Protein AF-A0A1W9UN48-F1 (afdb_monomer)

Structure (mmCIF, N/CA/C/O backbone):
data_AF-A0A1W9UN48-F1
#
_entry.id   AF-A0A1W9UN48-F1
#
loop_
_atom_site.group_PDB
_atom_site.id
_atom_site.type_symbol
_atom_site.label_atom_id
_atom_site.label_alt_id
_atom_site.label_comp_id
_atom_site.label_asym_id
_atom_site.label_entity_id
_atom_site.label_seq_id
_atom_site.pdbx_PDB_ins_code
_atom_site.Cartn_x
_atom_site.Cartn_y
_atom_site.Cartn_z
_atom_site.occupancy
_atom_site.B_iso_or_equiv
_atom_site.auth_seq_id
_atom_site.auth_comp_id
_atom_site.auth_asym_id
_atom_site.auth_atom_id
_atom_site.pdbx_PDB_model_num
ATOM 1 N N . MET A 1 1 ? -19.292 24.481 46.782 1.00 55.59 1 MET A N 1
ATOM 2 C CA . MET A 1 1 ? -19.177 23.481 45.696 1.00 55.59 1 MET A CA 1
ATOM 3 C C . MET A 1 1 ? -19.438 22.050 46.176 1.00 55.59 1 MET A C 1
ATOM 5 O O . MET A 1 1 ? -20.419 21.475 45.729 1.00 55.59 1 MET A O 1
ATOM 9 N N . LYS A 1 2 ? -18.649 21.511 47.128 1.00 63.53 2 LYS A N 1
ATOM 10 C CA . LYS A 1 2 ? -18.675 20.098 47.592 1.00 63.53 2 LYS A CA 1
ATOM 11 C C . LYS A 1 2 ? -20.059 19.483 47.867 1.00 63.53 2 LYS A C 1
ATOM 13 O O . LYS A 1 2 ? -20.313 18.365 47.454 1.00 63.53 2 LYS A O 1
ATOM 18 N N . LEU A 1 3 ? -20.950 20.197 48.557 1.00 74.19 3 LEU A N 1
ATOM 19 C CA . LEU A 1 3 ? -22.318 19.727 48.844 1.00 74.19 3 LEU A CA 1
ATOM 20 C C . LEU A 1 3 ? -23.375 20.402 47.965 1.00 74.19 3 LEU A C 1
ATOM 22 O O . LEU A 1 3 ? -24.547 20.052 48.035 1.00 74.19 3 LEU A O 1
ATOM 26 N N . THR A 1 4 ? -22.989 21.386 47.155 1.00 80.94 4 THR A N 1
ATOM 27 C CA . THR A 1 4 ? -23.926 22.191 46.365 1.00 80.94 4 THR A CA 1
ATOM 28 C C . THR A 1 4 ? -24.529 21.351 45.235 1.00 80.94 4 THR A C 1
ATOM 30 O O . THR A 1 4 ? -25.749 21.269 45.136 1.00 80.94 4 THR A O 1
ATOM 33 N N . LEU A 1 5 ? -23.686 20.647 44.466 1.00 78.38 5 LEU A N 1
ATOM 34 C CA . LEU A 1 5 ? -24.094 19.693 43.419 1.00 78.38 5 LEU A CA 1
ATOM 35 C C . LEU A 1 5 ? -24.968 18.559 43.983 1.00 78.38 5 LEU A C 1
ATOM 37 O O . LEU A 1 5 ? -26.047 18.258 43.466 1.00 78.38 5 LEU A O 1
ATOM 41 N N . THR A 1 6 ? -24.547 17.986 45.110 1.00 82.06 6 THR A N 1
ATOM 42 C CA . THR A 1 6 ? -25.282 16.921 45.802 1.00 82.06 6 THR A CA 1
ATOM 43 C C . THR A 1 6 ? -26.639 17.401 46.302 1.00 82.06 6 THR A C 1
ATOM 45 O O . THR A 1 6 ? -27.639 16.714 46.130 1.00 82.06 6 THR A O 1
ATOM 48 N N . ASN A 1 7 ? -26.713 18.594 46.901 1.00 85.81 7 ASN A N 1
ATOM 49 C CA . ASN A 1 7 ? -27.960 19.130 47.448 1.00 85.81 7 ASN A CA 1
ATOM 50 C C . ASN A 1 7 ? -29.008 19.390 46.360 1.00 85.81 7 ASN A C 1
ATOM 52 O O . ASN A 1 7 ? -30.193 19.181 46.617 1.00 85.81 7 ASN A O 1
ATOM 56 N N . ILE A 1 8 ? -28.594 19.791 45.153 1.00 87.44 8 ILE A N 1
ATOM 57 C CA . ILE A 1 8 ? -29.498 19.901 43.997 1.00 87.44 8 ILE A CA 1
ATOM 58 C C . ILE A 1 8 ? -30.079 18.523 43.662 1.00 87.44 8 ILE A C 1
ATOM 60 O O . ILE A 1 8 ? -31.295 18.380 43.545 1.00 87.44 8 ILE A O 1
ATOM 64 N N . SER A 1 9 ? -29.225 17.500 43.608 1.00 89.25 9 SER A N 1
ATOM 65 C CA . SER A 1 9 ? -29.622 16.115 43.319 1.00 89.25 9 SER A CA 1
ATOM 66 C C . SER A 1 9 ? -30.544 15.521 44.389 1.00 89.25 9 SER A C 1
ATOM 68 O O . SER A 1 9 ? -31.453 14.758 44.074 1.00 89.25 9 SER A O 1
ATOM 70 N N . LEU A 1 10 ? -30.371 15.920 45.653 1.00 89.25 10 LEU A N 1
ATOM 71 C CA . LEU A 1 10 ? -31.258 15.537 46.754 1.00 89.25 10 LEU A CA 1
ATOM 72 C C . LEU A 1 10 ? -32.613 16.259 46.706 1.00 89.25 10 LEU A C 1
ATOM 74 O O . LEU A 1 10 ? -33.624 15.667 47.083 1.00 89.25 10 LEU A O 1
ATOM 78 N N . LYS A 1 11 ? -32.642 17.528 46.275 1.00 91.12 11 LYS A N 1
ATOM 79 C CA . LYS A 1 11 ? -33.862 18.350 46.238 1.00 91.12 11 LYS A CA 1
ATOM 80 C C . LYS A 1 11 ? -34.728 18.056 45.011 1.00 91.12 11 LYS A C 1
ATOM 82 O O . LYS A 1 11 ? -35.948 17.999 45.137 1.00 91.12 11 LYS A O 1
ATOM 87 N N . TYR A 1 12 ? -34.112 17.838 43.847 1.00 92.62 12 TYR A N 1
ATOM 88 C CA . TYR A 1 12 ? -34.806 17.630 42.571 1.00 92.62 12 TYR A CA 1
ATOM 89 C C . TYR A 1 12 ? -34.348 16.350 41.843 1.00 92.62 12 TYR A C 1
ATOM 91 O O . TYR A 1 12 ? -33.940 16.412 40.682 1.00 92.62 12 TYR A O 1
ATOM 99 N N . PRO A 1 13 ? -34.439 15.161 42.469 1.00 91.56 13 PRO A N 1
ATOM 100 C CA . PRO A 1 13 ? -33.872 13.938 41.900 1.00 91.56 13 PRO A CA 1
ATOM 101 C C . PRO A 1 13 ? -34.529 13.524 40.573 1.00 91.56 13 PRO A C 1
ATOM 103 O O . PRO A 1 13 ? -33.843 13.053 39.673 1.00 91.56 13 PRO A O 1
ATOM 106 N N . LYS A 1 14 ? -35.844 13.742 40.406 1.00 92.25 14 LYS A N 1
ATOM 107 C CA . LYS A 1 14 ? -36.543 13.442 39.141 1.00 92.25 14 LYS A CA 1
ATOM 108 C C . LYS A 1 14 ? -36.053 14.333 38.000 1.00 92.25 14 LYS A C 1
ATOM 110 O O . LYS A 1 14 ? -35.807 13.833 36.911 1.00 92.25 14 LYS A O 1
ATOM 115 N N . LEU A 1 15 ? -35.886 15.630 38.271 1.00 93.50 15 LEU A N 1
ATOM 116 C CA . LEU A 1 15 ? -35.413 16.605 37.288 1.00 93.50 15 LEU A CA 1
ATOM 117 C C . LEU A 1 15 ? -34.010 16.239 36.791 1.00 93.50 15 LEU A C 1
ATOM 119 O O . LEU A 1 15 ? -33.778 16.258 35.591 1.00 93.50 15 LEU A O 1
ATOM 123 N N . ILE A 1 16 ? -33.106 15.859 37.701 1.00 92.69 16 ILE A N 1
ATOM 124 C CA . ILE A 1 16 ? -31.740 15.449 37.347 1.00 92.69 16 ILE A CA 1
ATOM 125 C C . ILE A 1 16 ? -31.746 14.229 36.427 1.00 92.69 16 ILE A C 1
ATOM 127 O O . ILE A 1 16 ? -31.072 14.246 35.405 1.00 92.69 16 ILE A O 1
ATOM 131 N N . ILE A 1 17 ? -32.536 13.198 36.740 1.00 91.88 17 ILE A N 1
ATOM 132 C CA . ILE A 1 17 ? -32.606 12.002 35.890 1.00 91.88 17 ILE A CA 1
ATOM 133 C C . ILE A 1 17 ? -33.178 12.332 34.509 1.00 91.88 17 ILE A C 1
ATOM 135 O O . ILE A 1 17 ? -32.620 11.887 33.512 1.00 91.88 17 ILE A O 1
ATOM 139 N N . VAL A 1 18 ? -34.245 13.136 34.430 1.00 94.25 18 VAL A N 1
ATOM 140 C CA . VAL A 1 18 ? -34.806 13.562 33.136 1.00 94.25 18 VAL A CA 1
ATOM 141 C C . VAL A 1 18 ? -33.803 14.399 32.340 1.00 94.25 18 VAL A C 1
ATOM 143 O O . VAL A 1 18 ? -33.639 14.162 31.148 1.00 94.25 18 VAL A O 1
ATOM 146 N N . ALA A 1 19 ? -33.100 15.333 32.983 1.00 94.62 19 ALA A N 1
ATOM 147 C CA . ALA A 1 19 ? -32.086 16.155 32.329 1.00 94.62 19 ALA A CA 1
ATOM 148 C C . ALA A 1 19 ? -30.928 15.306 31.785 1.00 94.62 19 ALA A C 1
ATOM 150 O O . ALA A 1 19 ? -30.523 15.488 30.642 1.00 94.62 19 ALA A O 1
ATOM 151 N N . ILE A 1 20 ? -30.441 14.340 32.568 1.00 94.62 20 ILE A N 1
ATOM 152 C CA . ILE A 1 20 ? -29.410 13.397 32.127 1.00 94.62 20 ILE A CA 1
ATOM 153 C C . ILE A 1 20 ? -29.933 12.580 30.943 1.00 94.62 20 ILE A C 1
ATOM 155 O O . ILE A 1 20 ? -29.292 12.566 29.905 1.00 94.62 20 ILE A O 1
ATOM 159 N N . LEU A 1 21 ? -31.122 11.979 31.022 1.00 94.56 21 LEU A N 1
ATOM 160 C CA . LEU A 1 21 ? -31.690 11.226 29.895 1.00 94.56 21 LEU A CA 1
ATOM 161 C C . LEU A 1 21 ? -31.843 12.078 28.622 1.00 94.56 21 LEU A C 1
ATOM 163 O O . LEU A 1 21 ? -31.575 11.585 27.530 1.00 94.56 21 LEU A O 1
ATOM 167 N N . ALA A 1 22 ? -32.212 13.355 28.748 1.00 96.19 22 ALA A N 1
ATOM 168 C CA . ALA A 1 22 ? -32.290 14.275 27.614 1.00 96.19 22 ALA A CA 1
ATOM 169 C C . ALA A 1 22 ? -30.908 14.563 26.996 1.00 96.19 22 ALA A C 1
ATOM 171 O O . ALA A 1 22 ? -30.769 14.547 25.776 1.00 96.19 22 ALA A O 1
ATOM 172 N N . ILE A 1 23 ? -29.874 14.767 27.821 1.00 96.62 23 ILE A N 1
ATOM 173 C CA . ILE A 1 23 ? -28.489 14.940 27.349 1.00 96.62 23 ILE A CA 1
ATOM 174 C C . ILE A 1 23 ? -27.988 13.657 26.671 1.00 96.62 23 ILE A C 1
ATOM 176 O O . ILE A 1 23 ? -27.380 13.724 25.605 1.00 96.62 23 ILE A O 1
ATOM 180 N N . MET A 1 24 ? -28.290 12.490 27.249 1.00 96.19 24 MET A N 1
ATOM 181 C CA . MET A 1 24 ? -27.954 11.184 26.673 1.00 96.19 24 MET A CA 1
ATOM 182 C C . MET A 1 24 ? -28.539 11.042 25.271 1.00 96.19 24 MET A C 1
ATOM 184 O O . MET A 1 24 ? -27.844 10.618 24.354 1.00 96.19 24 MET A O 1
ATOM 188 N N . LEU A 1 25 ? -29.810 11.425 25.106 1.00 96.25 25 LEU A N 1
ATOM 189 C CA . LEU A 1 25 ? -30.485 11.400 23.815 1.00 96.25 25 LEU A CA 1
ATOM 190 C C . LEU A 1 25 ? -29.793 12.333 22.812 1.00 96.25 25 LEU A C 1
ATOM 192 O O . LEU A 1 25 ? -29.583 11.932 21.675 1.00 96.25 25 LEU A O 1
ATOM 196 N N . GLY A 1 26 ? -29.369 13.528 23.235 1.00 96.62 26 GLY A N 1
ATOM 197 C CA . GLY A 1 26 ? -28.621 14.461 22.384 1.00 96.62 26 GLY A CA 1
ATOM 198 C C . GLY A 1 26 ? -27.303 13.888 21.843 1.00 96.62 26 GLY A C 1
ATOM 199 O O . GLY A 1 26 ? -26.996 14.077 20.664 1.00 96.62 26 GLY A O 1
ATOM 200 N N . PHE A 1 27 ? -26.559 13.145 22.668 1.00 97.12 27 PHE A N 1
ATOM 201 C CA . PHE A 1 27 ? -25.355 12.428 22.229 1.00 97.12 27 PHE A CA 1
ATOM 202 C C . PHE A 1 27 ? -25.682 11.215 21.350 1.00 97.12 27 PHE A C 1
ATOM 204 O O . PHE A 1 27 ? -25.037 11.018 20.324 1.00 97.12 27 PHE A O 1
ATOM 211 N N . LEU A 1 28 ? -26.718 10.439 21.693 1.00 93.56 28 LEU A N 1
ATOM 212 C CA . LEU A 1 28 ? -27.184 9.312 20.873 1.00 93.56 28 LEU A CA 1
ATOM 213 C C . LEU A 1 28 ? -27.613 9.750 19.469 1.00 93.56 28 LEU A C 1
ATOM 215 O O . LEU A 1 28 ? -27.363 9.034 18.507 1.00 93.56 28 LEU A O 1
ATOM 219 N N . MET A 1 29 ? -28.204 10.939 19.329 1.00 94.69 29 MET A N 1
ATOM 220 C CA . MET A 1 29 ? -28.587 11.495 18.027 1.00 94.69 29 MET A CA 1
ATOM 221 C C . MET A 1 29 ? -27.393 11.807 17.111 1.00 94.69 29 MET A C 1
ATOM 223 O O . MET A 1 29 ? -27.613 12.043 15.926 1.00 94.69 29 MET A O 1
ATOM 227 N N . GLN A 1 30 ? -26.150 11.803 17.614 1.00 94.38 30 GLN A N 1
ATOM 228 C CA . GLN A 1 30 ? -24.962 11.965 16.767 1.00 94.38 30 GLN A CA 1
ATOM 229 C C . GLN A 1 30 ? -24.524 10.657 16.100 1.00 94.38 30 GLN A C 1
ATOM 231 O O . GLN A 1 30 ? -23.947 10.714 15.024 1.00 94.38 30 GLN A O 1
ATOM 236 N N . PHE A 1 31 ? -24.841 9.489 16.670 1.00 89.12 31 PHE A N 1
ATOM 237 C CA . PHE A 1 31 ? -24.377 8.186 16.167 1.00 89.12 31 PHE A CA 1
ATOM 238 C C . PHE A 1 31 ? -24.700 7.891 14.690 1.00 89.12 31 PHE A C 1
ATOM 240 O O . PHE A 1 31 ? -23.856 7.285 14.041 1.00 89.12 31 PHE A O 1
ATOM 247 N N . PRO A 1 32 ? -25.836 8.328 14.108 1.00 87.50 32 PRO A N 1
ATOM 248 C CA . PRO A 1 32 ? -26.086 8.152 12.674 1.00 87.50 32 PRO A CA 1
ATOM 249 C C . PRO A 1 32 ? -25.079 8.854 11.750 1.00 87.50 32 PRO A C 1
ATOM 251 O O . PRO A 1 32 ? -25.062 8.565 10.561 1.00 87.50 32 PRO A O 1
ATOM 254 N N . LYS A 1 33 ? -24.274 9.793 12.267 1.00 88.38 33 LYS A N 1
ATOM 255 C CA . LYS A 1 33 ? -23.226 10.506 11.518 1.00 88.38 33 LYS A CA 1
ATOM 256 C C . LYS A 1 33 ? -21.853 9.835 11.621 1.00 88.38 33 LYS A C 1
ATOM 258 O O . LYS A 1 33 ? -20.865 10.444 11.234 1.00 88.38 33 LYS A O 1
ATOM 263 N N . VAL A 1 34 ? -21.771 8.652 12.230 1.00 86.50 34 VAL A N 1
ATOM 264 C CA . VAL A 1 34 ? -20.499 7.959 12.431 1.00 86.50 34 VAL A CA 1
ATOM 265 C C . VAL A 1 34 ? -19.824 7.678 11.089 1.00 86.50 34 VAL A C 1
ATOM 267 O O . VAL A 1 34 ? -20.449 7.173 10.159 1.00 86.50 34 VAL A O 1
ATOM 270 N N . GLN A 1 35 ? -18.546 8.018 11.017 1.00 85.00 35 GLN A N 1
ATOM 271 C CA . GLN A 1 35 ? -17.650 7.700 9.916 1.00 85.00 35 GLN A CA 1
ATOM 272 C C . GLN A 1 35 ? -16.469 6.931 10.500 1.00 85.00 35 GLN A C 1
ATOM 274 O O . GLN A 1 35 ? -16.118 7.135 11.666 1.00 85.00 35 GLN A O 1
ATOM 279 N N . PHE A 1 36 ? -15.919 5.997 9.730 1.00 83.50 36 PHE A N 1
ATOM 280 C CA . PHE A 1 36 ? -14.786 5.185 10.152 1.00 83.50 36 PHE A CA 1
ATOM 281 C C . PHE A 1 36 ? -13.586 5.506 9.282 1.00 83.50 36 PHE A C 1
ATOM 283 O O . PHE A 1 36 ? -13.711 5.560 8.062 1.00 83.50 36 PHE A O 1
ATOM 290 N N . ASP A 1 37 ? -12.445 5.683 9.934 1.00 85.12 37 ASP A N 1
ATOM 291 C CA . ASP A 1 37 ? -11.162 5.882 9.279 1.00 85.12 37 ASP A CA 1
ATOM 292 C C . ASP A 1 37 ? -10.205 4.781 9.730 1.00 85.12 37 ASP A C 1
ATOM 294 O O . ASP A 1 37 ? -9.778 4.700 10.888 1.00 85.12 37 ASP A O 1
ATOM 298 N N . ASN A 1 38 ? -9.943 3.878 8.798 1.00 81.69 38 ASN A N 1
ATOM 299 C CA . ASN A 1 38 ? -9.081 2.718 8.929 1.00 81.69 38 ASN A CA 1
ATOM 300 C C . ASN A 1 38 ? -7.804 2.846 8.092 1.00 81.69 38 ASN A C 1
ATOM 302 O O . ASN A 1 38 ? -7.046 1.881 8.036 1.00 81.69 38 ASN A O 1
ATOM 306 N N . ASP A 1 39 ? -7.543 4.010 7.488 1.00 82.81 39 ASP A N 1
ATOM 307 C CA . ASP A 1 39 ? -6.323 4.254 6.723 1.00 82.81 39 ASP A CA 1
ATOM 308 C C . ASP A 1 39 ? -5.176 4.673 7.665 1.00 82.81 39 ASP A C 1
ATOM 310 O O . ASP A 1 39 ? -5.228 5.746 8.282 1.00 82.81 39 ASP A O 1
ATOM 314 N N . PRO A 1 40 ? -4.103 3.871 7.791 1.00 80.75 40 PRO A N 1
ATOM 315 C CA . PRO A 1 40 ? -2.937 4.237 8.585 1.00 80.75 40 PRO A CA 1
ATOM 316 C C . PRO A 1 40 ? -2.268 5.539 8.123 1.00 80.75 40 PRO A C 1
ATOM 318 O O . PRO A 1 40 ? -1.642 6.210 8.943 1.00 80.75 40 PRO A O 1
ATOM 321 N N . GLU A 1 41 ? -2.427 5.962 6.861 1.00 83.12 41 GLU A N 1
ATOM 322 C CA . GLU A 1 41 ? -1.901 7.249 6.374 1.00 83.12 41 GLU A CA 1
ATOM 323 C C . GLU A 1 41 ? -2.487 8.441 7.148 1.00 83.12 41 GLU A C 1
ATOM 325 O O . GLU A 1 41 ? -1.807 9.450 7.363 1.00 83.12 41 GLU A O 1
ATOM 330 N N . ASN A 1 42 ? -3.723 8.317 7.642 1.00 86.06 42 ASN A N 1
ATOM 331 C CA . ASN A 1 42 ? -4.380 9.337 8.459 1.00 86.06 42 ASN A CA 1
ATOM 332 C C . ASN A 1 42 ? -3.899 9.353 9.921 1.00 86.06 42 ASN A C 1
ATOM 334 O O . ASN A 1 42 ? -4.234 10.272 10.676 1.00 86.06 42 ASN A O 1
ATOM 338 N N . MET A 1 43 ? -3.043 8.405 10.329 1.00 84.50 43 MET A N 1
ATOM 339 C CA . MET A 1 43 ? -2.300 8.510 11.591 1.00 84.50 43 MET A CA 1
ATOM 340 C C . MET A 1 43 ? -1.228 9.600 11.552 1.00 84.50 43 MET A C 1
ATOM 342 O O . MET A 1 43 ? -0.798 10.065 12.610 1.00 84.50 43 MET A O 1
ATOM 346 N N . LEU A 1 44 ? -0.815 10.024 10.357 1.00 86.38 44 LEU A N 1
ATOM 347 C CA . LEU A 1 44 ? 0.081 11.151 10.154 1.00 86.38 44 LEU A CA 1
ATOM 348 C C . LEU A 1 44 ? -0.718 12.414 9.832 1.00 86.38 44 LEU A C 1
ATOM 350 O O . LEU A 1 44 ? -1.723 12.387 9.114 1.00 86.38 44 LEU A O 1
ATOM 354 N N . SER A 1 45 ? -0.243 13.552 10.341 1.00 87.38 45 SER A N 1
ATOM 355 C CA . SER A 1 45 ? -0.804 14.855 9.978 1.00 87.38 45 SER A CA 1
ATOM 356 C C . SER A 1 45 ? -0.751 15.053 8.461 1.00 87.38 45 SER A C 1
ATOM 358 O O . SER A 1 45 ? 0.216 14.669 7.806 1.00 87.38 45 SER A O 1
ATOM 360 N N . SER A 1 46 ? -1.758 15.718 7.892 1.00 87.06 46 SER A N 1
ATOM 361 C CA . SER A 1 46 ? -1.770 16.089 6.468 1.00 87.06 46 SER A CA 1
ATOM 362 C C . SER A 1 46 ? -0.623 17.028 6.073 1.00 87.06 46 SER A C 1
ATOM 364 O O . SER A 1 46 ? -0.362 17.213 4.889 1.00 87.06 46 SER A O 1
ATOM 366 N N . GLN A 1 47 ? 0.063 17.614 7.059 1.00 89.50 47 GLN A N 1
ATOM 367 C CA . GLN A 1 47 ? 1.234 18.471 6.875 1.00 89.50 47 GLN A CA 1
ATOM 368 C C . GLN A 1 47 ? 2.566 17.707 6.957 1.00 89.50 47 GLN A C 1
ATOM 370 O O . GLN A 1 47 ? 3.615 18.323 6.781 1.00 89.50 47 GLN A O 1
ATOM 375 N N . GLU A 1 48 ? 2.553 16.399 7.243 1.00 90.19 48 GLU A N 1
ATOM 376 C CA . GLU A 1 48 ? 3.785 15.609 7.296 1.00 90.19 48 GLU A CA 1
ATOM 377 C C . GLU A 1 48 ? 4.430 15.513 5.902 1.00 90.19 48 GLU A C 1
ATOM 379 O O . GLU A 1 48 ? 3.761 15.081 4.955 1.00 90.19 48 GLU A O 1
ATOM 384 N N . PRO A 1 49 ? 5.728 15.852 5.749 1.00 89.12 49 PRO A N 1
ATOM 385 C CA . PRO A 1 49 ? 6.396 15.865 4.447 1.00 89.12 49 PRO A CA 1
ATOM 386 C C . PRO A 1 49 ? 6.305 14.536 3.694 1.00 89.12 49 PRO A C 1
ATOM 388 O O . PRO A 1 49 ? 6.112 14.532 2.482 1.00 89.12 49 PRO A O 1
ATOM 391 N N . VAL A 1 50 ? 6.389 13.407 4.407 1.00 86.88 50 VAL A N 1
ATOM 392 C CA . VAL A 1 50 ? 6.305 12.069 3.800 1.00 86.88 50 VAL A CA 1
ATOM 393 C C . VAL A 1 50 ? 4.925 11.794 3.197 1.00 86.88 50 VAL A C 1
ATOM 395 O O . VAL A 1 50 ? 4.832 11.180 2.138 1.00 86.88 50 VAL A O 1
ATOM 398 N N . ARG A 1 51 ? 3.852 12.299 3.819 1.00 88.94 51 ARG A N 1
ATOM 399 C CA . ARG A 1 51 ? 2.479 12.133 3.331 1.00 88.94 51 ARG A CA 1
ATOM 400 C C . ARG A 1 51 ? 2.212 13.017 2.114 1.00 88.94 51 ARG A C 1
ATOM 402 O O . ARG A 1 51 ? 1.594 12.563 1.154 1.00 88.94 51 ARG A O 1
ATOM 409 N N . ILE A 1 52 ? 2.711 14.255 2.134 1.00 91.12 52 ILE A N 1
ATOM 410 C CA . ILE A 1 52 ? 2.640 15.165 0.981 1.00 91.12 52 ILE A CA 1
ATOM 411 C C . ILE A 1 52 ? 3.382 14.549 -0.206 1.00 91.12 52 ILE A C 1
ATOM 413 O O . ILE A 1 52 ? 2.797 14.398 -1.275 1.00 91.12 52 ILE A O 1
ATOM 417 N N . PHE A 1 53 ? 4.624 14.111 0.013 1.00 88.62 53 PHE A N 1
ATOM 418 C CA . PHE A 1 53 ? 5.427 13.442 -1.005 1.00 88.62 53 PHE A CA 1
ATOM 419 C C . PHE A 1 53 ? 4.716 12.205 -1.567 1.00 88.62 53 PHE A C 1
ATOM 421 O O . PHE A 1 53 ? 4.597 12.067 -2.780 1.00 88.62 53 PHE A O 1
ATOM 428 N N . HIS A 1 54 ? 4.167 11.337 -0.711 1.00 88.19 54 HIS A N 1
ATOM 429 C CA . HIS A 1 54 ? 3.428 10.152 -1.152 1.00 88.19 54 HIS A CA 1
ATOM 430 C C . HIS A 1 54 ? 2.248 10.500 -2.078 1.00 88.19 54 HIS A C 1
ATOM 432 O O . HIS A 1 54 ? 2.099 9.892 -3.140 1.00 88.19 54 HIS A O 1
ATOM 438 N N . HIS A 1 55 ? 1.443 11.511 -1.730 1.00 88.81 55 HIS A N 1
ATOM 439 C CA . HIS A 1 55 ? 0.335 11.963 -2.577 1.00 88.81 55 HIS A CA 1
ATOM 440 C C . HIS A 1 55 ? 0.811 12.603 -3.889 1.00 88.81 55 HIS A C 1
ATOM 442 O O . HIS A 1 55 ? 0.223 12.333 -4.937 1.00 88.81 55 HIS A O 1
ATOM 448 N N . GLU A 1 56 ? 1.872 13.412 -3.855 1.00 89.81 56 GLU A N 1
ATOM 449 C CA . GLU A 1 56 ? 2.458 14.017 -5.056 1.00 89.81 56 GLU A CA 1
ATOM 450 C C . GLU A 1 56 ? 2.979 12.953 -6.026 1.00 89.81 56 GLU A C 1
ATOM 452 O O . GLU A 1 56 ? 2.717 13.043 -7.224 1.00 89.81 56 GLU A O 1
ATOM 457 N N . ILE A 1 57 ? 3.653 11.915 -5.524 1.00 88.50 57 ILE A N 1
ATOM 458 C CA . ILE A 1 57 ? 4.148 10.801 -6.341 1.00 88.50 57 ILE A CA 1
ATOM 459 C C . ILE A 1 57 ? 2.992 9.971 -6.903 1.00 88.50 57 ILE A C 1
ATOM 461 O O . ILE A 1 57 ? 2.985 9.693 -8.104 1.00 88.50 57 ILE A O 1
ATOM 465 N N . LYS A 1 58 ? 1.973 9.642 -6.092 1.00 88.31 58 LYS A N 1
ATOM 466 C CA . LYS A 1 58 ? 0.767 8.954 -6.587 1.00 88.31 58 LYS A CA 1
ATOM 467 C C . LYS A 1 58 ? 0.107 9.724 -7.733 1.00 88.31 58 LYS A C 1
ATOM 469 O O . LYS A 1 58 ? -0.259 9.124 -8.737 1.00 88.31 58 LYS A O 1
ATOM 474 N N . GLN A 1 59 ? 0.007 11.049 -7.628 1.00 87.88 59 GLN A N 1
ATOM 475 C CA . GLN A 1 59 ? -0.568 11.883 -8.686 1.00 87.88 59 GLN A CA 1
ATOM 476 C C . GLN A 1 59 ? 0.346 12.017 -9.910 1.00 87.88 59 GLN A C 1
ATOM 478 O O . GLN A 1 59 ? -0.128 11.894 -11.037 1.00 87.88 59 GLN A O 1
ATOM 483 N N . ALA A 1 60 ? 1.644 12.260 -9.710 1.00 86.69 60 ALA A N 1
ATOM 484 C CA . ALA A 1 60 ? 2.596 12.502 -10.794 1.00 86.69 60 ALA A CA 1
ATOM 485 C C . ALA A 1 60 ? 2.790 11.282 -11.705 1.00 86.69 60 ALA A C 1
ATOM 487 O O . ALA A 1 60 ? 3.015 11.449 -12.903 1.00 86.69 60 ALA A O 1
ATOM 488 N N . TYR A 1 61 ? 2.687 10.082 -11.134 1.00 89.25 61 TYR A N 1
ATOM 489 C CA . TYR A 1 61 ? 2.887 8.811 -11.828 1.00 89.25 61 TYR A CA 1
ATOM 490 C C . TYR A 1 61 ? 1.594 8.009 -12.000 1.00 89.25 61 TYR A C 1
ATOM 492 O O . TYR A 1 61 ? 1.680 6.854 -12.386 1.00 89.25 61 TYR A O 1
ATOM 500 N N . ALA A 1 62 ? 0.421 8.582 -11.697 1.00 87.06 62 ALA A N 1
ATOM 501 C CA . ALA A 1 62 ? -0.870 7.885 -11.732 1.00 87.06 62 ALA A CA 1
ATOM 502 C C . ALA A 1 62 ? -0.842 6.521 -11.006 1.00 87.06 62 ALA A C 1
ATOM 504 O O . ALA A 1 62 ? -1.316 5.515 -11.517 1.00 87.06 62 ALA A O 1
ATOM 505 N N . LEU A 1 63 ? -0.238 6.462 -9.817 1.00 88.00 63 LEU A N 1
ATOM 506 C CA . LEU A 1 63 ? -0.121 5.213 -9.063 1.00 88.00 63 LEU A CA 1
ATOM 507 C C . LEU A 1 63 ? -1.420 4.920 -8.317 1.00 88.00 63 LEU A C 1
ATOM 509 O O . LEU A 1 63 ? -1.989 5.795 -7.658 1.00 88.00 63 LEU A O 1
ATOM 513 N N . TYR A 1 64 ? -1.829 3.658 -8.366 1.00 88.94 64 TYR A N 1
ATOM 514 C CA . TYR A 1 64 ? -3.042 3.166 -7.730 1.00 88.94 64 TYR A CA 1
ATOM 515 C C . TYR A 1 64 ? -2.718 2.221 -6.580 1.00 88.94 64 TYR A C 1
ATOM 517 O O . TYR A 1 64 ? -1.661 1.594 -6.532 1.00 88.94 64 TYR A O 1
ATOM 525 N N . ASP A 1 65 ? -3.658 2.116 -5.650 1.00 89.81 65 ASP A N 1
ATOM 526 C CA . ASP A 1 65 ? -3.649 1.054 -4.657 1.00 89.81 65 ASP A CA 1
ATOM 527 C C . ASP A 1 65 ? -4.165 -0.238 -5.311 1.00 89.81 65 ASP A C 1
ATOM 529 O O . ASP A 1 65 ? -5.082 -0.196 -6.134 1.00 89.81 65 ASP A O 1
ATOM 533 N N . PHE A 1 66 ? -3.577 -1.386 -4.968 1.00 90.69 66 PHE A N 1
ATOM 534 C CA . PHE A 1 66 ? -3.897 -2.665 -5.607 1.00 90.69 66 PHE A CA 1
ATOM 535 C C . PHE A 1 66 ? -4.467 -3.677 -4.614 1.00 90.69 66 PHE A C 1
ATOM 537 O O . PHE A 1 66 ? -3.937 -3.869 -3.519 1.00 90.69 66 PHE A O 1
ATOM 544 N N . VAL A 1 67 ? -5.503 -4.395 -5.048 1.00 93.75 67 VAL A N 1
ATOM 545 C CA . VAL A 1 67 ? -5.837 -5.715 -4.505 1.00 93.75 67 VAL A CA 1
ATOM 546 C C . VAL A 1 67 ? -4.995 -6.741 -5.256 1.00 93.75 67 VAL A C 1
ATOM 548 O O . VAL A 1 67 ? -5.065 -6.817 -6.484 1.00 93.75 67 VAL A O 1
ATOM 551 N N . ILE A 1 68 ? -4.185 -7.510 -4.531 1.00 93.62 68 ILE A N 1
ATOM 552 C CA . ILE A 1 68 ? -3.297 -8.521 -5.110 1.00 93.62 68 ILE A CA 1
ATOM 553 C C . ILE A 1 68 ? -3.981 -9.877 -4.988 1.00 93.62 68 ILE A C 1
ATOM 555 O O . ILE A 1 68 ? -4.314 -10.320 -3.889 1.00 93.62 68 ILE A O 1
ATOM 559 N N . VAL A 1 69 ? -4.179 -10.546 -6.119 1.00 96.00 69 VAL A N 1
ATOM 560 C CA . VAL A 1 69 ? -4.733 -11.899 -6.182 1.00 96.00 69 VAL A CA 1
ATOM 561 C C . VAL A 1 69 ? -3.661 -12.824 -6.727 1.00 96.00 69 VAL A C 1
ATOM 563 O O . VAL A 1 69 ? -3.362 -12.789 -7.915 1.00 96.00 69 VAL A O 1
ATOM 566 N N . GLY A 1 70 ? -3.074 -13.638 -5.863 1.00 95.75 70 GLY A N 1
ATOM 567 C CA . GLY A 1 70 ? -2.145 -14.685 -6.252 1.00 95.75 70 GLY A CA 1
ATOM 568 C C . GLY A 1 70 ? -2.862 -16.012 -6.463 1.00 95.75 70 GLY A C 1
ATOM 569 O O . GLY A 1 70 ? -3.784 -16.357 -5.730 1.00 95.75 70 GLY A O 1
ATOM 570 N N . VAL A 1 71 ? -2.432 -16.765 -7.463 1.00 97.50 71 VAL A N 1
ATOM 571 C CA . VAL A 1 71 ? -2.877 -18.132 -7.723 1.00 97.50 71 VAL A CA 1
ATOM 572 C C . VAL A 1 71 ? -1.649 -19.017 -7.697 1.00 97.50 71 VAL A C 1
ATOM 574 O O . VAL A 1 71 ? -0.712 -18.764 -8.450 1.00 97.50 71 VAL A O 1
ATOM 577 N N . VAL A 1 72 ? -1.655 -20.028 -6.833 1.00 97.19 72 VAL A N 1
ATOM 578 C CA . VAL A 1 72 ? -0.546 -20.972 -6.658 1.00 97.19 72 VAL A CA 1
ATOM 579 C C . VAL A 1 72 ? -1.014 -22.369 -7.044 1.00 97.19 72 VAL A C 1
ATOM 581 O O . VAL A 1 72 ? -2.073 -22.814 -6.604 1.00 97.19 72 VAL A O 1
ATOM 584 N N . ASN A 1 73 ? -0.223 -23.062 -7.860 1.00 96.62 73 ASN A N 1
ATOM 585 C CA . ASN A 1 73 ? -0.442 -24.458 -8.214 1.00 96.62 73 ASN A CA 1
ATOM 586 C C . ASN A 1 73 ? 0.868 -25.240 -8.085 1.00 96.62 73 ASN A C 1
ATOM 588 O O . ASN A 1 73 ? 1.704 -25.233 -8.989 1.00 96.62 73 ASN A O 1
ATOM 592 N N . GLU A 1 74 ? 1.039 -25.928 -6.957 1.00 93.38 74 GLU A N 1
ATOM 593 C CA . GLU A 1 74 ? 2.210 -26.778 -6.711 1.00 93.38 74 GLU A CA 1
ATOM 594 C C . GLU A 1 74 ? 2.038 -28.211 -7.238 1.00 93.38 74 GLU A C 1
ATOM 596 O O . GLU A 1 74 ? 3.026 -28.899 -7.498 1.00 93.38 74 GLU A O 1
ATOM 601 N N . GLU A 1 75 ? 0.796 -28.666 -7.426 1.00 93.25 75 GLU A N 1
ATOM 602 C CA . GLU A 1 75 ? 0.485 -30.051 -7.800 1.00 93.25 75 GLU A CA 1
ATOM 603 C C . GLU A 1 75 ? 0.766 -30.343 -9.283 1.00 93.25 75 GLU A C 1
ATOM 605 O O . GLU A 1 75 ? 1.174 -31.452 -9.642 1.00 93.25 75 GLU A O 1
ATOM 610 N N . ASN A 1 76 ? 0.572 -29.360 -10.167 1.00 92.00 76 ASN A N 1
ATOM 611 C CA . ASN A 1 76 ? 0.824 -29.509 -11.594 1.00 92.00 76 ASN A CA 1
ATOM 612 C C . ASN A 1 76 ? 2.334 -29.403 -11.893 1.00 92.00 76 ASN A C 1
ATOM 614 O O . ASN A 1 76 ? 2.988 -28.444 -11.461 1.00 92.00 76 ASN A O 1
ATOM 618 N N . PRO A 1 77 ? 2.917 -30.320 -12.692 1.00 89.12 77 PRO A N 1
ATOM 619 C CA . PRO A 1 77 ? 4.314 -30.224 -13.115 1.00 89.12 77 PRO A CA 1
ATOM 620 C C . PRO A 1 77 ? 4.665 -28.886 -13.779 1.00 89.12 77 PRO A C 1
ATOM 622 O O . PRO A 1 77 ? 5.709 -28.322 -13.462 1.00 89.12 77 PRO A O 1
ATOM 625 N N . ALA A 1 78 ? 3.770 -28.344 -14.612 1.00 89.38 78 ALA A N 1
ATOM 626 C CA . ALA A 1 78 ? 3.923 -27.048 -15.282 1.00 89.38 78 ALA A CA 1
ATOM 627 C C . ALA A 1 78 ? 3.475 -25.849 -14.418 1.00 89.38 78 ALA A C 1
ATOM 629 O O . ALA A 1 78 ? 3.377 -24.729 -14.915 1.00 89.38 78 ALA A O 1
ATOM 630 N N . GLY A 1 79 ? 3.159 -26.084 -13.139 1.00 93.62 79 GLY A N 1
ATOM 631 C CA . GLY A 1 79 ? 2.696 -25.056 -12.213 1.00 93.62 79 GLY A CA 1
ATOM 632 C C . GLY A 1 79 ? 1.440 -24.350 -12.715 1.00 93.62 79 GLY A C 1
ATOM 633 O O . GLY A 1 79 ? 0.505 -25.000 -13.193 1.00 93.62 79 GLY A O 1
ATOM 634 N N . VAL A 1 80 ? 1.429 -23.016 -12.656 1.00 95.25 80 VAL A N 1
ATOM 635 C CA . VAL A 1 80 ? 0.312 -22.198 -13.167 1.00 95.25 80 VAL A CA 1
ATOM 636 C C . VAL A 1 80 ? 0.260 -22.129 -14.692 1.00 95.25 80 VAL A C 1
ATOM 638 O O . VAL A 1 80 ? -0.789 -21.800 -15.243 1.00 95.25 80 VAL A O 1
ATOM 641 N N . PHE A 1 81 ? 1.341 -22.485 -15.392 1.00 96.12 81 PHE A N 1
ATOM 642 C CA . PHE A 1 81 ? 1.439 -22.439 -16.855 1.00 96.12 81 PHE A CA 1
ATOM 643 C C . PHE A 1 81 ? 0.860 -23.690 -17.517 1.00 96.12 81 PHE A C 1
ATOM 645 O O . PHE A 1 81 ? 1.479 -24.356 -18.348 1.00 96.12 81 PHE A O 1
ATOM 652 N N . ASN A 1 82 ? -0.378 -24.004 -17.151 1.00 95.56 82 ASN A N 1
ATOM 653 C CA . ASN A 1 82 ? -1.175 -25.047 -17.771 1.00 95.56 82 ASN A CA 1
ATOM 654 C C . ASN A 1 82 ? -2.467 -24.453 -18.355 1.00 95.56 82 ASN A C 1
ATOM 656 O O . ASN A 1 82 ? -2.893 -23.357 -17.989 1.00 95.56 82 ASN A O 1
ATOM 660 N N . VAL A 1 83 ? -3.083 -25.192 -19.280 1.00 95.69 83 VAL A N 1
ATOM 661 C CA . VAL A 1 83 ? -4.273 -24.750 -20.027 1.00 95.69 83 VAL A CA 1
ATOM 662 C C . VAL A 1 83 ? -5.421 -24.348 -19.099 1.00 95.69 83 VAL A C 1
ATOM 664 O O . VAL A 1 83 ? -6.059 -23.316 -19.311 1.00 95.69 83 VAL A O 1
ATOM 667 N N . ASP A 1 84 ? -5.659 -25.128 -18.048 1.00 94.62 84 ASP A N 1
ATOM 668 C CA . ASP A 1 84 ? -6.802 -24.932 -17.167 1.00 94.62 84 ASP A CA 1
ATOM 669 C C . ASP A 1 84 ? -6.620 -23.710 -16.256 1.00 94.62 84 ASP A C 1
ATOM 671 O O . ASP A 1 84 ? -7.525 -22.879 -16.154 1.00 94.62 84 ASP A O 1
ATOM 675 N N . THR A 1 85 ? -5.452 -23.573 -15.618 1.00 96.12 85 THR A N 1
ATOM 676 C CA . THR A 1 85 ? -5.154 -22.464 -14.698 1.00 96.12 85 THR A CA 1
ATOM 677 C C . THR A 1 85 ? -5.046 -21.136 -15.448 1.00 96.12 85 THR A C 1
ATOM 679 O O . THR A 1 85 ? -5.699 -20.168 -15.058 1.00 96.12 85 THR A O 1
ATOM 682 N N . LEU A 1 86 ? -4.327 -21.081 -16.579 1.00 96.25 86 LEU A N 1
ATOM 683 C CA . LEU A 1 86 ? -4.268 -19.875 -17.418 1.00 96.25 86 LEU A CA 1
ATOM 684 C C . LEU A 1 86 ? -5.643 -19.512 -17.998 1.00 96.25 86 LEU A C 1
ATOM 686 O O . LEU A 1 86 ? -6.005 -18.336 -18.042 1.00 96.25 86 LEU A O 1
ATOM 690 N N . GLY A 1 87 ? -6.454 -20.505 -18.376 1.00 94.81 87 GLY A N 1
ATOM 691 C CA . GLY A 1 87 ? -7.831 -20.285 -18.820 1.00 94.81 87 GLY A CA 1
ATOM 692 C C . GLY A 1 87 ? -8.731 -19.692 -17.728 1.00 94.81 87 GLY A C 1
ATOM 693 O O . GLY A 1 87 ? -9.533 -18.794 -18.001 1.00 94.81 87 GLY A O 1
ATOM 694 N N . ARG A 1 88 ? -8.581 -20.150 -16.479 1.00 94.94 88 ARG A N 1
ATOM 695 C CA . ARG A 1 88 ? -9.277 -19.601 -15.304 1.00 94.94 88 ARG A CA 1
ATOM 696 C C . ARG A 1 88 ? -8.823 -18.178 -14.974 1.00 94.94 88 ARG A C 1
ATOM 698 O O . ARG A 1 88 ? -9.674 -17.310 -14.788 1.00 94.94 88 ARG A O 1
ATOM 705 N N . LEU A 1 89 ? -7.515 -17.919 -14.991 1.00 95.44 89 LEU A N 1
ATOM 706 C CA . LEU A 1 89 ? -6.935 -16.580 -14.826 1.00 95.44 89 LEU A CA 1
ATOM 707 C C . LEU A 1 89 ? -7.462 -15.606 -15.884 1.00 95.44 89 LEU A C 1
ATOM 709 O O . LEU A 1 89 ? -7.912 -14.512 -15.542 1.00 95.44 89 LEU A O 1
ATOM 713 N N . HIS A 1 90 ? -7.483 -16.033 -17.151 1.00 94.69 90 HIS A N 1
ATOM 714 C CA . HIS A 1 90 ? -8.046 -15.250 -18.248 1.00 94.69 90 HIS A CA 1
ATOM 715 C C . HIS A 1 90 ? -9.512 -14.903 -18.003 1.00 94.69 90 HIS A C 1
ATOM 717 O O . HIS A 1 90 ? -9.898 -13.736 -18.089 1.00 94.69 90 HIS A O 1
ATOM 723 N N . ARG A 1 91 ? -10.324 -15.902 -17.638 1.00 92.31 91 ARG A N 1
ATOM 724 C CA . ARG A 1 91 ? -11.740 -15.700 -17.321 1.00 92.31 91 ARG A CA 1
ATOM 725 C C . ARG A 1 91 ? -11.912 -14.693 -16.186 1.00 92.31 91 ARG A C 1
ATOM 727 O O . ARG A 1 91 ? -12.665 -13.743 -16.362 1.00 92.31 91 ARG A O 1
ATOM 734 N N . LEU A 1 92 ? -11.191 -14.856 -15.077 1.00 94.38 92 LEU A N 1
ATOM 735 C CA . LEU A 1 92 ? -11.258 -13.937 -13.939 1.00 94.38 92 LEU A CA 1
ATOM 736 C C . LEU A 1 92 ? -10.878 -12.507 -14.345 1.00 94.38 92 LEU A C 1
ATOM 738 O O . LEU A 1 92 ? -11.593 -11.571 -14.000 1.00 94.38 92 LEU A O 1
ATOM 742 N N . THR A 1 93 ? -9.807 -12.330 -15.128 1.00 94.69 93 THR A N 1
ATOM 743 C CA . THR A 1 93 ? -9.409 -11.007 -15.643 1.00 94.69 93 THR A CA 1
ATOM 744 C C . THR A 1 93 ? -10.541 -10.358 -16.443 1.00 94.69 93 THR A C 1
ATOM 746 O O . THR A 1 93 ? -10.929 -9.226 -16.161 1.00 94.69 93 THR A O 1
ATOM 749 N N . GLN A 1 94 ? -11.119 -11.083 -17.405 1.00 91.69 94 GLN A N 1
ATOM 750 C CA . GLN A 1 94 ? -12.208 -10.560 -18.235 1.00 91.69 94 GLN A CA 1
ATOM 751 C C . GLN A 1 94 ? -13.465 -10.250 -17.415 1.00 91.69 94 GLN A C 1
ATOM 753 O O . GLN A 1 94 ? -14.141 -9.256 -17.670 1.00 91.69 94 GLN A O 1
ATOM 758 N N . GLN A 1 95 ? -13.765 -11.072 -16.411 1.00 91.62 95 GLN A N 1
ATOM 759 C CA . GLN A 1 95 ? -14.894 -10.871 -15.511 1.00 91.62 95 GLN A CA 1
ATOM 760 C C . GLN A 1 95 ? -14.743 -9.606 -14.655 1.00 91.62 95 GLN A C 1
ATOM 762 O O . GLN A 1 95 ? -15.706 -8.861 -14.490 1.00 91.62 95 GLN A O 1
ATOM 767 N N . LEU A 1 96 ? -13.539 -9.341 -14.142 1.00 93.31 96 LEU A N 1
ATOM 768 C CA . LEU A 1 96 ? -13.252 -8.161 -13.324 1.00 93.31 96 LEU A CA 1
ATOM 769 C C . LEU A 1 96 ? -13.262 -6.863 -14.144 1.00 93.31 96 LEU A C 1
ATOM 771 O O . LEU A 1 96 ? -13.744 -5.842 -13.660 1.00 93.31 96 LEU A O 1
ATOM 775 N N . ILE A 1 97 ? -12.765 -6.898 -15.385 1.00 91.31 97 ILE A N 1
ATOM 776 C CA . ILE A 1 97 ? -12.775 -5.734 -16.288 1.00 91.31 97 ILE A CA 1
ATOM 777 C C . ILE A 1 97 ? -14.204 -5.396 -16.737 1.00 91.31 97 ILE A C 1
ATOM 779 O O . ILE A 1 97 ? -14.552 -4.223 -16.844 1.00 91.31 97 ILE A O 1
ATOM 783 N N . ASN A 1 98 ? -15.045 -6.411 -16.960 1.00 89.12 98 ASN A N 1
ATOM 784 C CA . ASN A 1 98 ? -16.413 -6.253 -17.462 1.00 89.12 98 ASN A CA 1
ATOM 785 C C . ASN A 1 98 ? -17.482 -6.297 -16.355 1.00 89.12 98 ASN A C 1
ATOM 787 O O . ASN A 1 98 ? -18.615 -6.730 -16.591 1.00 89.12 98 ASN A O 1
ATOM 791 N N . VAL A 1 99 ? -17.135 -5.854 -15.144 1.00 90.31 99 VAL A N 1
ATOM 792 C CA . VAL A 1 99 ? -18.105 -5.666 -14.060 1.00 90.31 99 VAL A CA 1
ATOM 793 C C . VAL A 1 99 ? -19.036 -4.498 -14.392 1.00 90.31 99 VAL A C 1
ATOM 795 O O . VAL A 1 99 ? -18.600 -3.386 -14.686 1.00 90.31 99 VAL A O 1
ATOM 798 N N . GLN A 1 100 ? -20.340 -4.755 -14.342 1.00 89.25 100 GLN A N 1
ATOM 799 C CA . GLN A 1 100 ? -21.402 -3.789 -14.614 1.00 89.25 100 GLN A CA 1
ATOM 800 C C . GLN A 1 100 ? -22.399 -3.752 -13.463 1.00 89.25 100 GLN A C 1
ATOM 802 O O . GLN A 1 100 ? -22.582 -4.732 -12.743 1.00 89.25 100 GLN A O 1
ATOM 807 N N . ARG A 1 101 ? -23.084 -2.623 -13.304 1.00 87.38 101 ARG A N 1
ATOM 808 C CA . ARG A 1 101 ? -24.150 -2.474 -12.315 1.00 87.38 101 ARG A CA 1
ATOM 809 C C . ARG A 1 101 ? -25.480 -2.927 -12.919 1.00 87.38 101 ARG A C 1
ATOM 811 O O . ARG A 1 101 ? -25.851 -2.463 -13.994 1.00 87.38 101 ARG A O 1
ATOM 818 N N . SER A 1 102 ? -26.196 -3.821 -12.242 1.00 86.69 102 SER A N 1
ATOM 819 C CA . SER A 1 102 ? -27.589 -4.157 -12.587 1.00 86.69 102 SER A CA 1
ATOM 820 C C . SER A 1 102 ? -28.566 -3.049 -12.189 1.00 86.69 102 SER A C 1
ATOM 822 O O . SER A 1 102 ? -28.256 -2.189 -11.362 1.00 86.69 102 SER A O 1
ATOM 824 N N . ASP A 1 103 ? -29.801 -3.145 -12.686 1.00 83.06 103 ASP A N 1
ATOM 825 C CA . ASP A 1 103 ? -30.925 -2.307 -12.247 1.00 83.06 103 ASP A CA 1
ATOM 826 C C . ASP A 1 103 ? -31.228 -2.459 -10.742 1.00 83.06 103 ASP A C 1
ATOM 828 O O . ASP A 1 103 ? -31.733 -1.532 -10.109 1.00 83.06 103 ASP A O 1
ATOM 832 N N . SER A 1 104 ? -30.905 -3.618 -10.152 1.00 78.88 104 SER A N 1
ATOM 833 C CA . SER A 1 104 ? -31.046 -3.896 -8.715 1.00 78.88 104 SER A CA 1
ATOM 834 C C . SER A 1 104 ? -29.893 -3.312 -7.879 1.00 78.88 104 SER A C 1
ATOM 836 O O . SER A 1 104 ? -29.957 -3.312 -6.649 1.00 78.88 104 SER A O 1
ATOM 838 N N . GLY A 1 105 ? -28.848 -2.788 -8.531 1.00 80.00 105 GLY A N 1
ATOM 839 C CA . GLY A 1 105 ? -27.636 -2.268 -7.902 1.00 80.00 105 GLY A CA 1
ATOM 840 C C . GLY A 1 105 ? -26.583 -3.331 -7.575 1.00 80.00 105 GLY A C 1
ATOM 841 O O . GLY A 1 105 ? -25.528 -2.973 -7.058 1.00 80.00 105 GLY A O 1
ATOM 842 N N . LEU A 1 106 ? -26.840 -4.604 -7.885 1.00 86.12 106 LEU A N 1
ATOM 843 C CA . LEU A 1 106 ? -25.896 -5.706 -7.708 1.00 86.12 106 LEU A CA 1
ATOM 844 C C . LEU A 1 106 ? -24.826 -5.740 -8.812 1.00 86.12 106 LEU A C 1
ATOM 846 O O . LEU A 1 106 ? -25.122 -5.370 -9.958 1.00 86.12 106 LEU A O 1
ATOM 850 N N . PRO A 1 107 ? -23.603 -6.206 -8.501 1.00 88.31 107 PRO A N 1
ATOM 851 C CA . PRO A 1 107 ? -22.581 -6.451 -9.507 1.00 88.31 107 PRO A CA 1
ATOM 852 C C . PRO A 1 107 ? -23.008 -7.578 -10.453 1.00 88.31 107 PRO A C 1
ATOM 854 O O . PRO A 1 107 ? -23.338 -8.689 -10.038 1.00 88.31 107 PRO A O 1
ATOM 857 N N . VAL A 1 108 ? -22.968 -7.281 -11.747 1.00 88.81 108 VAL A N 1
ATOM 858 C CA . VAL A 1 108 ? -23.178 -8.227 -12.837 1.00 88.81 108 VAL A CA 1
ATOM 859 C C . VAL A 1 108 ? -21.886 -8.360 -13.603 1.00 88.81 108 VAL A C 1
ATOM 861 O O . VAL A 1 108 ? -21.333 -7.386 -14.107 1.00 88.81 108 VAL A O 1
ATOM 864 N N . VAL A 1 109 ? -21.433 -9.592 -13.727 1.00 85.62 109 VAL A N 1
ATOM 865 C CA . VAL A 1 109 ? -20.274 -9.924 -14.533 1.00 85.62 109 VAL A CA 1
ATOM 866 C C . VAL A 1 109 ? -20.750 -10.387 -15.898 1.00 85.62 109 VAL A C 1
ATOM 868 O O . VAL A 1 109 ? -21.522 -11.345 -16.002 1.00 85.62 109 VAL A O 1
ATOM 871 N N . VAL A 1 110 ? -20.301 -9.695 -16.944 1.00 78.56 110 VAL A N 1
ATOM 872 C CA . VAL A 1 110 ? -20.597 -10.065 -18.330 1.00 78.56 110 VAL A CA 1
ATOM 873 C C . VAL A 1 110 ? -19.463 -10.931 -18.856 1.00 78.56 110 VAL A C 1
ATOM 875 O O . VAL A 1 110 ? -18.335 -10.472 -19.020 1.00 78.56 110 VAL A O 1
ATOM 878 N N . VAL A 1 111 ? -19.767 -12.199 -19.119 1.00 73.56 111 VAL A N 1
ATOM 879 C CA . VAL A 1 111 ? -18.868 -13.105 -19.830 1.00 73.56 111 VAL A CA 1
ATOM 880 C C . VAL A 1 111 ? -19.206 -12.995 -21.319 1.00 73.56 111 VAL A C 1
ATOM 882 O O . VAL A 1 111 ? -20.302 -13.416 -21.707 1.00 73.56 111 VAL A O 1
ATOM 885 N N . PRO A 1 112 ? -18.318 -12.414 -22.149 1.00 64.88 112 PRO A N 1
ATOM 886 C CA . PRO A 1 112 ? -18.599 -12.210 -23.564 1.00 64.88 112 PRO A CA 1
ATOM 887 C C . PRO A 1 112 ? -18.855 -13.542 -24.278 1.00 64.88 112 PRO A C 1
ATOM 889 O O . PRO A 1 112 ? -18.266 -14.573 -23.943 1.00 64.88 112 PRO A O 1
ATOM 892 N N . ALA A 1 113 ? -19.751 -13.514 -25.269 1.00 63.06 113 ALA A N 1
ATOM 893 C CA . ALA A 1 113 ? -20.056 -14.686 -26.080 1.00 63.06 113 ALA A CA 1
ATOM 894 C C . ALA A 1 113 ? -18.785 -15.202 -26.774 1.00 63.06 113 ALA A C 1
ATOM 896 O O . ALA A 1 113 ? -18.045 -14.442 -27.397 1.00 63.06 113 ALA A O 1
ATOM 897 N N . THR A 1 114 ? -18.554 -16.509 -26.698 1.00 63.66 114 THR A N 1
ATOM 898 C CA . THR A 1 114 ? -17.510 -17.188 -27.477 1.00 63.66 114 THR A CA 1
ATOM 899 C C . THR A 1 114 ? -18.145 -17.869 -28.686 1.00 63.66 114 THR A C 1
ATOM 901 O O . THR A 1 114 ? -19.364 -18.025 -28.750 1.00 63.66 114 THR A O 1
ATOM 904 N N . ALA A 1 115 ? -17.337 -18.339 -29.641 1.00 56.19 115 ALA A N 1
ATOM 905 C CA . ALA A 1 115 ? -17.835 -19.063 -30.819 1.00 56.19 115 ALA A CA 1
ATOM 906 C C . ALA A 1 115 ? -18.732 -20.277 -30.476 1.00 56.19 115 ALA A C 1
ATOM 908 O O . ALA A 1 115 ? -19.510 -20.727 -31.313 1.00 56.19 115 ALA A O 1
ATOM 909 N N . THR A 1 116 ? -18.632 -20.801 -29.249 1.00 52.84 116 THR A N 1
ATOM 910 C CA . THR A 1 116 ? -19.335 -21.999 -28.772 1.00 52.84 116 THR A CA 1
ATOM 911 C C . THR A 1 116 ? -20.331 -21.747 -27.635 1.00 52.84 116 THR A C 1
ATOM 913 O O . THR A 1 116 ? -21.077 -22.661 -27.293 1.00 52.84 116 THR A O 1
ATOM 916 N N . ALA A 1 117 ? -20.365 -20.554 -27.029 1.00 65.38 117 ALA A N 1
ATOM 917 C CA . ALA A 1 117 ? -21.232 -20.255 -25.887 1.00 65.38 117 ALA A CA 1
ATOM 918 C C . ALA A 1 117 ? -21.796 -18.831 -25.957 1.00 65.38 117 ALA A C 1
ATOM 920 O O . ALA A 1 117 ? -21.068 -17.879 -26.233 1.00 65.38 117 ALA A O 1
ATOM 921 N N . ALA A 1 118 ? -23.096 -18.694 -25.684 1.00 71.75 118 ALA A N 1
ATOM 922 C CA . ALA A 1 118 ? -23.770 -17.401 -25.623 1.00 71.75 118 ALA A CA 1
ATOM 923 C C . ALA A 1 118 ? -23.218 -16.525 -24.486 1.00 71.75 118 ALA A C 1
ATOM 925 O O . ALA A 1 118 ? -22.669 -17.041 -23.513 1.00 71.75 118 ALA A O 1
ATOM 926 N N . GLU A 1 119 ? -23.402 -15.210 -24.609 1.00 77.19 119 GLU A N 1
ATOM 927 C CA . GLU A 1 119 ? -23.084 -14.253 -23.548 1.00 77.19 119 GLU A CA 1
ATOM 928 C C . GLU A 1 119 ? -23.810 -14.647 -22.256 1.00 77.19 119 GLU A C 1
ATOM 930 O O . GLU A 1 119 ? -25.018 -14.908 -22.260 1.00 77.19 119 GLU A O 1
ATOM 935 N N . GLN A 1 120 ? -23.070 -14.703 -21.152 1.00 78.75 120 GLN A N 1
ATOM 936 C CA . GLN A 1 120 ? -23.620 -15.012 -19.837 1.00 78.75 120 GLN A CA 1
ATOM 937 C C . GLN A 1 120 ? -23.497 -13.789 -18.939 1.00 78.75 120 GLN A C 1
ATOM 939 O O . GLN A 1 120 ? -22.420 -13.212 -18.799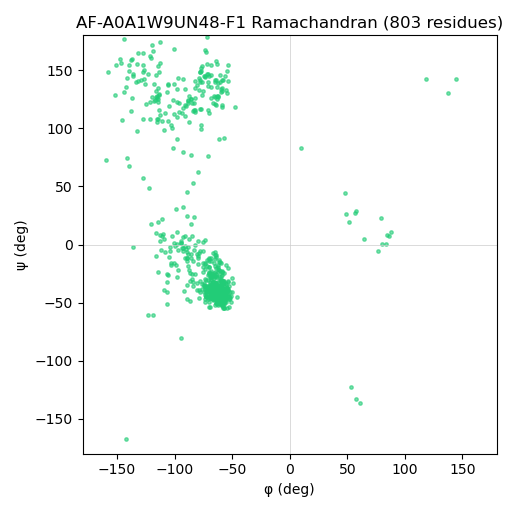 1.00 78.75 120 GLN A O 1
ATOM 944 N N . ARG A 1 121 ? -24.607 -13.412 -18.304 1.00 82.38 121 ARG A N 1
ATOM 945 C CA . ARG A 1 121 ? -24.649 -12.350 -17.297 1.00 82.38 121 ARG A CA 1
ATOM 946 C C . ARG A 1 121 ? -24.868 -13.003 -15.943 1.00 82.38 121 ARG A C 1
ATOM 948 O O . ARG A 1 121 ? -25.908 -13.618 -15.718 1.00 82.38 121 ARG A O 1
ATOM 955 N N . ILE A 1 122 ? -23.863 -12.913 -15.081 1.00 84.00 122 ILE A N 1
ATOM 956 C CA . ILE A 1 122 ? -23.884 -13.514 -13.747 1.00 84.00 122 ILE A CA 1
ATOM 957 C C . ILE A 1 122 ? -24.072 -12.380 -12.746 1.00 84.00 122 ILE A C 1
ATOM 959 O O . ILE A 1 122 ? -23.156 -11.591 -12.526 1.00 84.00 122 ILE A O 1
ATOM 963 N N . GLU A 1 123 ? -25.271 -12.275 -12.181 1.00 86.88 123 GLU A N 1
ATOM 964 C CA . GLU A 1 123 ? -25.572 -11.344 -11.090 1.00 86.88 123 GLU A CA 1
ATOM 965 C C . GLU A 1 123 ? -25.125 -11.966 -9.764 1.00 86.88 123 GLU A C 1
ATOM 967 O O . GLU A 1 123 ? -25.481 -13.104 -9.451 1.00 86.88 123 GLU A O 1
ATOM 972 N N . LEU A 1 124 ? -24.308 -11.235 -9.006 1.00 86.56 124 LEU A N 1
ATOM 973 C CA . LEU A 1 124 ? -23.722 -11.696 -7.752 1.00 86.56 124 LEU A CA 1
ATOM 974 C C . LEU A 1 124 ? -24.256 -10.856 -6.596 1.00 86.56 124 LEU A C 1
ATOM 976 O O . LEU A 1 124 ? -24.129 -9.636 -6.592 1.00 86.56 124 LEU A O 1
ATOM 980 N N . ASP A 1 125 ? -24.808 -11.517 -5.582 1.00 86.94 125 ASP A N 1
ATOM 981 C CA . ASP A 1 125 ? -25.112 -10.874 -4.307 1.00 86.94 125 ASP A CA 1
ATOM 982 C C . ASP A 1 125 ? -23.992 -11.177 -3.310 1.00 86.94 125 ASP A C 1
ATOM 984 O O . ASP A 1 125 ? -23.826 -12.312 -2.863 1.00 86.94 1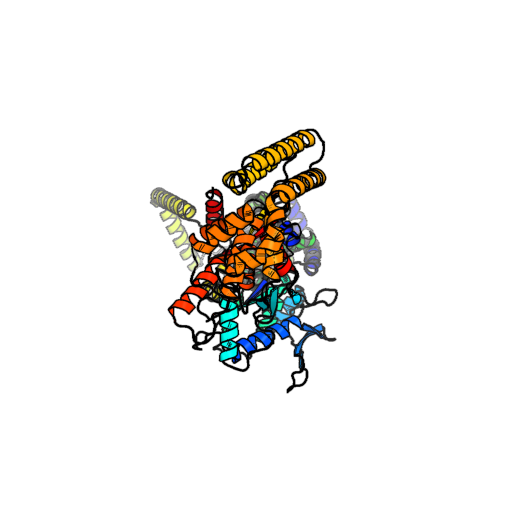25 ASP A O 1
ATOM 988 N N . LEU A 1 126 ? -23.207 -10.151 -2.978 1.00 86.12 126 LEU A N 1
ATOM 989 C CA . LEU A 1 126 ? -22.082 -10.256 -2.050 1.00 86.12 126 LEU A CA 1
ATOM 990 C C . LEU A 1 126 ? -22.493 -9.973 -0.598 1.00 86.12 126 LEU A C 1
ATOM 992 O O . LEU A 1 126 ? -21.622 -9.852 0.268 1.00 86.12 126 LEU A O 1
ATOM 996 N N . THR A 1 127 ? -23.791 -9.822 -0.303 1.00 84.19 127 THR A N 1
ATOM 997 C CA . THR A 1 127 ? -24.244 -9.563 1.067 1.00 84.19 127 THR A CA 1
ATOM 998 C C . THR A 1 127 ? -23.887 -10.715 2.018 1.00 84.19 127 THR A C 1
ATOM 1000 O O . THR A 1 127 ? -24.027 -11.891 1.671 1.00 84.19 127 THR A O 1
ATOM 1003 N N . PRO A 1 128 ? -23.431 -10.414 3.254 1.00 79.00 128 PRO A N 1
ATOM 1004 C CA . PRO A 1 128 ? -23.122 -11.449 4.233 1.00 79.00 128 PRO A CA 1
ATOM 1005 C C . PRO A 1 128 ? -24.336 -12.333 4.538 1.00 79.00 128 PRO A C 1
ATOM 1007 O O . PRO A 1 128 ? -25.429 -11.846 4.830 1.00 79.00 128 PRO A O 1
ATOM 1010 N N . THR A 1 129 ? -24.129 -13.651 4.563 1.00 77.56 129 THR A N 1
ATOM 1011 C CA . THR A 1 129 ? -25.196 -14.630 4.843 1.00 77.56 129 THR A CA 1
ATOM 1012 C C . THR A 1 129 ? -25.698 -14.561 6.288 1.00 77.56 129 THR A C 1
ATOM 1014 O O . THR A 1 129 ? -26.859 -14.866 6.585 1.00 77.56 129 THR A O 1
ATOM 1017 N N . LYS A 1 130 ? -24.840 -14.140 7.224 1.00 81.88 130 LYS A N 1
ATOM 1018 C CA . LYS A 1 130 ? -25.197 -13.972 8.634 1.00 81.88 130 LYS A CA 1
ATOM 1019 C C . LYS A 1 130 ? -25.977 -12.672 8.827 1.00 81.88 130 LYS A C 1
ATOM 1021 O O . LYS A 1 130 ? -25.451 -11.571 8.702 1.00 81.88 130 LYS A O 1
ATOM 1026 N N . LYS A 1 131 ? -27.235 -12.805 9.259 1.00 79.50 131 LYS A N 1
ATOM 1027 C CA . LYS A 1 131 ? -28.172 -11.678 9.443 1.00 79.50 131 LYS A CA 1
ATOM 1028 C C . LYS A 1 131 ? -27.634 -10.535 10.311 1.00 79.50 131 LYS A C 1
ATOM 1030 O O . LYS A 1 131 ? -27.975 -9.386 10.062 1.00 79.50 131 LYS A O 1
ATOM 1035 N N . TRP A 1 132 ? -26.854 -10.831 11.348 1.00 70.75 132 TRP A N 1
ATOM 1036 C CA . TRP A 1 132 ? -26.340 -9.798 12.251 1.00 70.75 132 TRP A CA 1
ATOM 1037 C C . TRP A 1 132 ? -25.212 -8.971 11.610 1.00 70.75 132 TRP A C 1
ATOM 1039 O O . TRP A 1 132 ? -25.189 -7.762 11.811 1.00 70.75 132 TRP A O 1
ATOM 1049 N N . GLU A 1 133 ? -24.355 -9.586 10.783 1.00 73.50 133 GLU A N 1
ATOM 1050 C CA . GLU A 1 133 ? -23.315 -8.894 10.000 1.00 73.50 133 GLU A CA 1
ATOM 1051 C C . GLU A 1 133 ? -23.963 -7.969 8.959 1.00 73.50 133 GLU A C 1
ATOM 1053 O O . GLU A 1 133 ? -23.585 -6.807 8.847 1.00 73.50 133 GLU A O 1
ATOM 1058 N N . TYR A 1 134 ? -25.025 -8.435 8.288 1.00 77.50 134 TYR A N 1
ATOM 1059 C CA . TYR A 1 134 ? -25.830 -7.608 7.380 1.00 77.50 134 TYR A CA 1
ATOM 1060 C C . TYR A 1 134 ? -26.412 -6.362 8.073 1.00 77.50 134 TYR A C 1
ATOM 1062 O O . TYR A 1 134 ? -26.300 -5.246 7.566 1.00 77.50 134 TYR A O 1
ATOM 1070 N N . TRP A 1 135 ? -27.030 -6.533 9.249 1.00 71.31 135 TRP A N 1
ATOM 1071 C CA . TRP A 1 135 ? -27.608 -5.407 9.989 1.00 71.31 135 TRP A CA 1
ATOM 1072 C C . TRP A 1 135 ? -26.547 -4.436 10.510 1.00 71.31 135 TRP A C 1
ATOM 1074 O O . TRP A 1 135 ? -26.792 -3.232 10.499 1.00 71.31 135 TRP A O 1
ATOM 1084 N N . LEU A 1 136 ? -25.381 -4.930 10.931 1.00 68.94 136 LEU A N 1
ATOM 1085 C CA . LEU A 1 136 ? -24.254 -4.079 11.310 1.00 68.94 136 LEU A CA 1
ATOM 1086 C C . LEU A 1 136 ? -23.747 -3.263 10.119 1.00 68.94 136 LEU A C 1
ATOM 1088 O O . LEU A 1 136 ? -23.685 -2.043 10.227 1.00 68.94 136 LEU A O 1
ATOM 1092 N N . GLY A 1 137 ? -23.483 -3.900 8.973 1.00 69.19 137 GLY A N 1
ATOM 1093 C CA . GLY A 1 137 ? -23.053 -3.197 7.759 1.00 69.19 137 GLY A CA 1
ATOM 1094 C C . GLY A 1 137 ? -24.027 -2.086 7.362 1.00 69.19 137 GLY A C 1
ATOM 1095 O O . GLY A 1 137 ? -23.614 -0.969 7.072 1.00 69.19 137 GLY A O 1
ATOM 1096 N N . LYS A 1 138 ? -25.336 -2.337 7.484 1.00 71.69 138 LYS A N 1
ATOM 1097 C CA . LYS A 1 138 ? -26.375 -1.337 7.207 1.00 71.69 138 LYS A CA 1
ATOM 1098 C C . LYS A 1 138 ? -26.417 -0.173 8.205 1.00 71.69 138 LYS A C 1
ATOM 1100 O O . LYS A 1 138 ? -26.733 0.945 7.813 1.00 71.69 138 LYS A O 1
ATOM 1105 N N . ILE A 1 139 ? -26.156 -0.420 9.490 1.00 65.44 139 ILE A N 1
ATOM 1106 C CA . ILE A 1 139 ? -26.132 0.629 10.530 1.00 65.44 139 ILE A CA 1
ATOM 1107 C C . ILE A 1 139 ? -24.913 1.543 10.363 1.00 65.44 139 ILE A C 1
ATOM 1109 O O . ILE A 1 139 ? -24.983 2.720 10.705 1.00 65.44 139 ILE A O 1
ATOM 1113 N N . PHE A 1 140 ? -23.821 0.997 9.835 1.00 64.81 140 PHE A N 1
ATOM 1114 C CA . PHE A 1 140 ? -22.520 1.652 9.760 1.00 64.81 140 PHE A CA 1
ATOM 1115 C C . PHE A 1 140 ? -22.066 1.948 8.322 1.00 64.81 140 PHE A C 1
ATOM 1117 O O . PHE A 1 140 ? -20.885 2.173 8.087 1.00 64.81 140 PHE A O 1
ATOM 1124 N N . SER A 1 141 ? -23.007 1.964 7.370 1.00 66.25 141 SER A N 1
ATOM 1125 C CA . SER A 1 141 ? -22.793 2.333 5.961 1.00 66.25 141 SER A CA 1
ATOM 1126 C C . SER A 1 141 ? -21.720 1.520 5.221 1.00 66.25 141 SER A C 1
ATOM 1128 O O . SER A 1 141 ? -21.131 2.003 4.260 1.00 66.25 141 SER A O 1
ATOM 1130 N N . HIS A 1 142 ? -21.475 0.275 5.634 1.00 68.75 142 HIS A N 1
ATOM 1131 C CA . HIS A 1 142 ? -20.564 -0.634 4.945 1.00 68.75 142 HIS A CA 1
ATOM 1132 C C . HIS A 1 142 ? -21.370 -1.576 4.040 1.00 68.75 142 HIS A C 1
ATOM 1134 O O . HIS A 1 142 ? -21.871 -2.623 4.464 1.00 68.75 142 HIS A O 1
ATOM 1140 N N . GLU A 1 143 ? -21.571 -1.156 2.789 1.00 76.19 143 GLU A N 1
ATOM 1141 C CA . GLU A 1 143 ? -22.377 -1.883 1.808 1.00 76.19 143 GLU A CA 1
ATOM 1142 C C . GLU A 1 143 ? -21.544 -2.905 1.039 1.00 76.19 143 GLU A C 1
ATOM 1144 O O . GLU A 1 143 ? -20.567 -2.576 0.371 1.00 76.19 143 GLU A O 1
ATOM 1149 N N . ALA A 1 144 ? -21.965 -4.170 1.079 1.00 78.31 144 ALA A N 1
ATOM 1150 C CA . ALA A 1 144 ? -21.190 -5.249 0.486 1.00 78.31 144 ALA A CA 1
ATOM 1151 C C . ALA A 1 144 ? -21.111 -5.209 -1.058 1.00 78.31 144 ALA A C 1
ATOM 1153 O O . ALA A 1 144 ? -20.151 -5.672 -1.676 1.00 78.31 144 ALA A O 1
ATOM 1154 N N . ASN A 1 145 ? -22.117 -4.616 -1.689 1.00 84.56 145 ASN A N 1
ATOM 1155 C CA . ASN A 1 145 ? -22.214 -4.519 -3.142 1.00 84.56 145 ASN A CA 1
ATOM 1156 C C . ASN A 1 145 ? -21.729 -3.158 -3.676 1.00 84.56 145 ASN A C 1
ATOM 1158 O O . ASN A 1 145 ? -21.911 -2.878 -4.858 1.00 84.56 145 ASN A O 1
ATOM 1162 N N . ALA A 1 146 ? -21.095 -2.324 -2.837 1.00 86.38 146 ALA A N 1
ATOM 1163 C CA . ALA A 1 146 ? -20.497 -1.050 -3.240 1.00 86.38 146 ALA A CA 1
ATOM 1164 C C . ALA A 1 146 ? -19.236 -1.270 -4.097 1.00 86.38 146 ALA A C 1
ATOM 1166 O O . ALA A 1 146 ? -18.108 -1.175 -3.626 1.00 86.38 146 ALA A O 1
ATOM 1167 N N . LEU A 1 147 ? -19.449 -1.630 -5.361 1.00 88.50 147 LEU A N 1
ATOM 1168 C CA . LEU A 1 147 ? -18.421 -1.823 -6.391 1.00 88.50 147 LEU A CA 1
ATOM 1169 C C . LEU A 1 147 ? -18.504 -0.765 -7.497 1.00 88.50 147 LEU A C 1
ATOM 1171 O O . LEU A 1 147 ? -17.826 -0.875 -8.518 1.00 88.50 147 LEU A O 1
ATOM 1175 N N . PHE A 1 148 ? -19.341 0.253 -7.298 1.00 89.50 148 PHE A N 1
ATOM 1176 C CA . PHE A 1 148 ? -19.540 1.343 -8.239 1.00 89.50 148 PHE A CA 1
ATOM 1177 C C . PHE A 1 148 ? -19.500 2.673 -7.499 1.00 89.50 148 PHE A C 1
ATOM 1179 O O . PHE A 1 148 ? -20.039 2.775 -6.395 1.00 89.50 148 PHE A O 1
ATOM 1186 N N . ASP A 1 149 ? -18.875 3.675 -8.108 1.00 83.75 149 ASP A N 1
ATOM 1187 C CA . ASP A 1 149 ? -18.859 5.037 -7.585 1.00 83.75 149 ASP A CA 1
ATOM 1188 C C . ASP A 1 149 ? -20.236 5.725 -7.732 1.00 83.75 149 ASP A C 1
ATOM 1190 O O . ASP A 1 149 ? -21.200 5.164 -8.269 1.00 83.75 149 ASP A O 1
ATOM 1194 N N . GLU A 1 150 ? -20.348 6.970 -7.259 1.00 79.25 150 GLU A N 1
ATOM 1195 C CA . GLU A 1 150 ? -21.587 7.759 -7.357 1.00 79.25 150 GLU A CA 1
ATOM 1196 C C . GLU A 1 150 ? -22.048 7.995 -8.808 1.00 79.25 150 GLU A C 1
ATOM 1198 O O . GLU A 1 150 ? -23.232 8.236 -9.053 1.00 79.25 150 GLU A O 1
ATOM 1203 N N . GLN A 1 151 ? -21.129 7.910 -9.773 1.00 81.94 151 GLN A N 1
ATOM 1204 C CA . GLN A 1 151 ? -21.374 8.098 -11.204 1.00 81.94 151 GLN A CA 1
ATOM 1205 C C . GLN A 1 151 ? -21.758 6.779 -11.898 1.00 81.94 151 GLN A C 1
ATOM 1207 O O . GLN A 1 151 ? -22.169 6.789 -13.058 1.00 81.94 151 GLN A O 1
ATOM 1212 N N . GLY A 1 152 ? -21.687 5.653 -11.182 1.00 81.38 152 GLY A N 1
ATOM 1213 C CA . GLY A 1 152 ? -21.978 4.317 -11.690 1.00 81.38 152 GLY A CA 1
ATOM 1214 C C . GLY A 1 152 ? -20.800 3.645 -12.395 1.00 81.38 152 GLY A C 1
ATOM 1215 O O . GLY A 1 152 ? -20.992 2.577 -12.978 1.00 81.38 152 GLY A O 1
ATOM 1216 N N . HIS A 1 153 ? -19.600 4.226 -12.346 1.00 87.62 153 HIS A N 1
ATOM 1217 C CA . HIS A 1 153 ? -18.390 3.593 -12.863 1.00 87.62 153 HIS A CA 1
ATOM 1218 C C . HIS A 1 153 ? -17.889 2.524 -11.896 1.00 87.62 153 HIS A C 1
ATOM 1220 O O . HIS A 1 153 ? -18.059 2.639 -10.684 1.00 87.62 153 HIS A O 1
ATOM 1226 N N . SER A 1 154 ? -17.258 1.477 -12.431 1.00 90.56 154 SER A N 1
ATOM 1227 C CA . SER A 1 154 ? -16.625 0.438 -11.615 1.00 90.56 154 SER A CA 1
ATOM 1228 C C . SER A 1 154 ? -15.524 1.032 -10.734 1.00 90.56 154 SER A C 1
ATOM 1230 O O . SER A 1 154 ? -14.725 1.846 -11.193 1.00 90.56 154 SER A O 1
ATOM 1232 N N . VAL A 1 155 ? -15.440 0.569 -9.486 1.00 91.88 155 VAL A N 1
ATOM 1233 C CA . VAL A 1 155 ? -14.333 0.904 -8.571 1.00 91.88 155 VAL A CA 1
ATOM 1234 C C . VAL A 1 155 ? -13.013 0.246 -8.983 1.00 91.88 155 VAL A C 1
ATOM 1236 O O . VAL A 1 155 ? -11.959 0.620 -8.469 1.00 91.88 155 VAL A O 1
ATOM 1239 N N . ILE A 1 156 ? -13.069 -0.736 -9.891 1.00 93.69 156 ILE A N 1
ATOM 1240 C CA . ILE A 1 156 ? -11.907 -1.390 -10.496 1.00 93.69 156 ILE A CA 1
ATOM 1241 C C . ILE A 1 156 ? -11.490 -0.600 -11.735 1.00 93.69 156 ILE A C 1
ATOM 1243 O O . ILE A 1 156 ? -12.265 -0.443 -12.682 1.00 93.69 156 ILE A O 1
ATOM 1247 N N . ILE A 1 157 ? -10.231 -0.174 -11.774 1.00 91.00 157 ILE A N 1
ATOM 1248 C CA . ILE A 1 157 ? -9.672 0.579 -12.900 1.00 91.00 157 ILE A CA 1
ATOM 1249 C C . ILE A 1 157 ? -9.186 -0.417 -13.960 1.00 91.00 157 ILE A C 1
ATOM 1251 O O . ILE A 1 157 ? -8.003 -0.722 -14.073 1.00 91.00 157 ILE A O 1
ATOM 1255 N N . GLY A 1 158 ? -10.126 -0.980 -14.724 1.00 87.38 158 GLY A N 1
ATOM 1256 C CA . GLY A 1 158 ? -9.865 -2.126 -15.606 1.00 87.38 158 GLY A CA 1
ATOM 1257 C C . GLY A 1 158 ? -8.735 -1.926 -16.624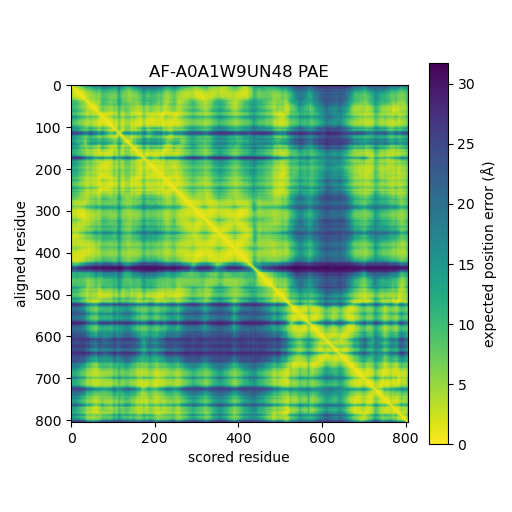 1.00 87.38 158 GLY A C 1
ATOM 1258 O O . GLY A 1 158 ? -7.973 -2.857 -16.868 1.00 87.38 158 GLY A O 1
ATOM 1259 N N . HIS A 1 159 ? -8.573 -0.716 -17.170 1.00 87.25 159 HIS A N 1
ATOM 1260 C CA . HIS A 1 159 ? -7.492 -0.406 -18.117 1.00 87.25 159 HIS A CA 1
ATOM 1261 C C . HIS A 1 159 ? -6.102 -0.379 -17.465 1.00 87.25 159 HIS A C 1
ATOM 1263 O O . HIS A 1 159 ? -5.113 -0.562 -18.167 1.00 87.25 159 HIS A O 1
ATOM 1269 N N . GLU A 1 160 ? -6.029 -0.226 -16.138 1.00 90.12 160 GLU A N 1
ATOM 1270 C CA . GLU A 1 160 ? -4.785 -0.235 -15.364 1.00 90.12 160 GLU A CA 1
ATOM 1271 C C . GLU A 1 160 ? -4.468 -1.583 -14.712 1.00 90.12 160 GLU A C 1
ATOM 1273 O O . GLU A 1 160 ? -3.416 -1.746 -14.092 1.00 90.12 160 GLU A O 1
ATOM 1278 N N . MET A 1 161 ? -5.318 -2.592 -14.903 1.00 91.88 161 MET A N 1
ATOM 1279 C CA . MET A 1 161 ? -5.093 -3.930 -14.363 1.00 91.88 161 MET A CA 1
ATOM 1280 C C . MET A 1 161 ? -3.776 -4.531 -14.870 1.00 91.88 161 MET A C 1
ATOM 1282 O O . MET A 1 161 ? -3.402 -4.358 -16.034 1.00 91.88 161 MET A O 1
ATOM 1286 N N . MET A 1 162 ? -3.062 -5.245 -13.997 1.00 92.50 162 MET A N 1
ATOM 1287 C CA . MET A 1 162 ? -1.922 -6.074 -14.392 1.00 92.50 162 MET A CA 1
ATOM 1288 C C . MET A 1 162 ? -2.275 -7.533 -14.139 1.00 92.50 162 MET A C 1
ATOM 1290 O O . MET A 1 162 ? -2.360 -7.978 -13.000 1.00 92.50 162 MET A O 1
ATOM 1294 N N . ALA A 1 163 ? -2.501 -8.271 -15.214 1.00 94.69 163 ALA A N 1
ATOM 1295 C CA . ALA A 1 163 ? -2.740 -9.707 -15.205 1.00 94.69 163 ALA A CA 1
ATOM 1296 C C . ALA A 1 163 ? -2.146 -10.295 -16.491 1.00 94.69 163 ALA A C 1
ATOM 1298 O O . ALA A 1 163 ? -2.072 -9.565 -17.487 1.00 94.69 163 ALA A O 1
ATOM 1299 N N . PRO A 1 164 ? -1.788 -11.593 -16.535 1.00 94.50 164 PRO A N 1
ATOM 1300 C CA . PRO A 1 164 ? -1.224 -12.209 -17.738 1.00 94.50 164 PRO A CA 1
ATOM 1301 C C . PRO A 1 164 ? -2.042 -11.946 -19.012 1.00 94.50 164 PRO A C 1
ATOM 1303 O O . PRO A 1 164 ? -1.491 -11.838 -20.099 1.00 94.50 164 PRO A O 1
ATOM 1306 N N . SER A 1 165 ? -3.357 -11.764 -18.874 1.00 93.44 165 SER A N 1
ATOM 1307 C CA . SER A 1 165 ? -4.281 -11.522 -19.984 1.00 93.44 165 SER A CA 1
ATOM 1308 C C . SER A 1 165 ? -4.216 -10.129 -20.620 1.00 93.44 165 SER A C 1
ATOM 1310 O O . SER A 1 165 ? -4.723 -9.952 -21.723 1.00 93.44 165 SER A O 1
ATOM 1312 N N . VAL A 1 166 ? -3.687 -9.128 -19.909 1.00 92.31 166 VAL A N 1
ATOM 1313 C CA . VAL A 1 166 ? -3.800 -7.703 -20.292 1.00 92.31 166 VAL A CA 1
ATOM 1314 C C . VAL A 1 166 ? -2.506 -6.908 -20.140 1.00 92.31 166 VAL A C 1
ATOM 1316 O O . VAL A 1 166 ? -2.485 -5.722 -20.457 1.00 92.31 166 VAL A O 1
ATOM 1319 N N . VAL A 1 167 ? -1.426 -7.529 -19.657 1.00 91.75 167 VAL A N 1
ATOM 1320 C CA . VAL A 1 167 ? -0.099 -6.908 -19.716 1.00 91.75 167 VAL A CA 1
ATOM 1321 C C . VAL A 1 167 ? 0.487 -7.025 -21.119 1.00 91.75 167 VAL A C 1
ATOM 1323 O O . VAL A 1 167 ? 0.230 -7.997 -21.834 1.00 91.75 167 VAL A O 1
ATOM 1326 N N . ASP A 1 168 ? 1.279 -6.031 -21.498 1.00 90.25 168 ASP A N 1
ATOM 1327 C CA . ASP A 1 168 ? 1.906 -5.964 -22.812 1.00 90.25 168 ASP A CA 1
ATOM 1328 C C . ASP A 1 168 ? 3.075 -6.954 -22.923 1.00 90.25 168 ASP A C 1
ATOM 1330 O O . ASP A 1 168 ? 3.817 -7.200 -21.987 1.00 90.25 168 ASP A O 1
ATOM 1334 N N . ASN A 1 169 ? 3.281 -7.532 -24.090 1.00 89.94 169 ASN A N 1
ATOM 1335 C CA . ASN A 1 169 ? 4.421 -8.368 -24.408 1.00 89.94 169 ASN A CA 1
ATOM 1336 C C . ASN A 1 169 ? 5.194 -7.693 -25.531 1.00 89.94 169 ASN A C 1
ATOM 1338 O O . ASN A 1 169 ? 4.630 -7.381 -26.583 1.00 89.94 169 ASN A O 1
ATOM 1342 N N . ILE A 1 170 ? 6.473 -7.441 -25.274 1.00 86.38 170 ILE A N 1
ATOM 1343 C CA . ILE A 1 170 ? 7.367 -6.774 -26.211 1.00 86.38 170 ILE A CA 1
ATOM 1344 C C . ILE A 1 170 ? 8.115 -7.867 -26.961 1.00 86.38 170 ILE A C 1
ATOM 1346 O O . ILE A 1 170 ? 8.900 -8.599 -26.358 1.00 86.38 170 ILE A O 1
ATOM 1350 N N . LYS A 1 171 ? 7.863 -7.957 -28.266 1.00 84.69 171 LYS A N 1
ATOM 1351 C CA . LYS A 1 171 ? 8.555 -8.855 -29.195 1.00 84.69 171 LYS A CA 1
ATOM 1352 C C . LYS A 1 171 ? 9.086 -8.083 -30.388 1.00 84.69 171 LYS A C 1
ATOM 1354 O O . LYS A 1 171 ? 8.639 -6.973 -30.670 1.00 84.69 171 LYS A O 1
ATOM 1359 N N . GLN A 1 172 ? 9.986 -8.691 -31.140 1.00 82.75 172 GLN A N 1
ATOM 1360 C CA . GLN A 1 172 ? 10.344 -8.205 -32.467 1.00 82.75 172 GLN A CA 1
ATOM 1361 C C . GLN A 1 172 ? 9.196 -8.443 -33.473 1.00 82.75 172 GLN A C 1
ATOM 1363 O O . GLN A 1 172 ? 8.579 -9.509 -33.471 1.00 82.75 172 GLN A O 1
ATOM 1368 N N . SER A 1 173 ? 8.886 -7.451 -34.319 1.00 77.25 173 SER A N 1
ATOM 1369 C CA . SER A 1 173 ? 7.956 -7.620 -35.452 1.00 77.25 173 SER A CA 1
ATOM 1370 C C . SER A 1 173 ? 8.728 -7.956 -36.731 1.00 77.25 173 SER A C 1
ATOM 1372 O O . SER A 1 173 ? 8.837 -9.112 -37.124 1.00 77.25 173 SER A O 1
ATOM 1374 N N . GLU A 1 174 ? 9.288 -6.922 -37.358 1.00 69.44 174 GLU A N 1
ATOM 1375 C CA . GLU A 1 174 ? 10.217 -6.968 -38.490 1.00 69.44 174 GLU A CA 1
ATOM 1376 C C . GLU A 1 174 ? 11.513 -6.262 -38.059 1.00 69.44 174 GLU A C 1
ATOM 1378 O O . GLU A 1 174 ? 11.490 -5.514 -37.073 1.00 69.44 174 GLU A O 1
ATOM 1383 N N . MET A 1 175 ? 12.636 -6.478 -38.764 1.00 64.44 175 MET A N 1
ATOM 1384 C CA . MET A 1 175 ? 13.928 -5.872 -38.395 1.00 64.44 175 MET A CA 1
ATOM 1385 C C . MET A 1 175 ? 13.776 -4.370 -38.098 1.00 64.44 175 MET A C 1
ATOM 1387 O O . MET A 1 175 ? 13.377 -3.592 -38.962 1.00 64.44 175 MET A O 1
ATOM 1391 N N . GLY A 1 176 ? 14.093 -3.976 -36.860 1.00 67.81 176 GLY A N 1
ATOM 1392 C CA . GLY A 1 176 ? 14.050 -2.583 -36.409 1.00 67.81 176 GLY A CA 1
ATOM 1393 C C . GLY A 1 176 ? 12.707 -2.076 -35.860 1.00 67.81 176 GLY A C 1
ATOM 1394 O O . GLY A 1 176 ? 12.585 -0.871 -35.643 1.00 67.81 176 GLY A O 1
ATOM 1395 N N . SER A 1 177 ? 11.712 -2.939 -35.604 1.00 80.38 177 SER A N 1
ATOM 1396 C CA . SER A 1 177 ? 10.419 -2.541 -35.010 1.00 80.38 177 SER A CA 1
ATOM 1397 C C . SER A 1 177 ? 9.923 -3.492 -33.914 1.00 80.38 177 SER A C 1
ATOM 1399 O O . SER A 1 177 ? 10.139 -4.706 -33.973 1.00 80.38 177 SER A O 1
ATOM 1401 N N . LEU A 1 178 ? 9.228 -2.937 -32.913 1.00 84.12 178 LEU A N 1
ATOM 1402 C CA . LEU A 1 178 ? 8.607 -3.716 -31.839 1.00 84.12 178 LEU A CA 1
ATOM 1403 C C . LEU A 1 178 ? 7.169 -4.104 -32.192 1.00 84.12 178 LEU A C 1
ATOM 1405 O O . LEU A 1 178 ? 6.356 -3.270 -32.591 1.00 84.12 178 LEU A O 1
ATOM 1409 N N . LYS A 1 179 ? 6.836 -5.372 -31.964 1.00 85.00 179 LYS A N 1
ATOM 1410 C CA . LYS A 1 179 ? 5.469 -5.870 -31.867 1.00 85.00 179 LYS A CA 1
ATOM 1411 C C . LYS A 1 179 ? 5.033 -5.797 -30.409 1.00 85.00 179 LYS A C 1
ATOM 1413 O O . LYS A 1 179 ? 5.635 -6.444 -29.553 1.00 85.00 179 LYS A O 1
ATOM 1418 N N . ILE A 1 180 ? 3.973 -5.042 -30.141 1.00 83.19 180 ILE A N 1
ATOM 1419 C CA . ILE A 1 180 ? 3.380 -4.948 -28.806 1.00 83.19 180 ILE A CA 1
ATOM 1420 C C . ILE A 1 180 ? 2.009 -5.621 -28.841 1.00 83.19 180 ILE A C 1
ATOM 1422 O O . ILE A 1 180 ? 1.048 -5.111 -29.422 1.00 83.19 180 ILE A O 1
ATOM 1426 N N . GLU A 1 181 ? 1.934 -6.801 -28.240 1.00 88.75 181 GLU A N 1
ATOM 1427 C CA . GLU A 1 181 ? 0.715 -7.604 -28.099 1.00 88.75 181 GLU A CA 1
ATOM 1428 C C . GLU A 1 181 ? 0.398 -7.832 -26.619 1.00 88.75 181 GLU A C 1
ATOM 1430 O O . GLU A 1 181 ? 1.197 -7.458 -25.775 1.00 88.75 181 GLU A O 1
ATOM 1435 N N . TYR A 1 182 ? -0.755 -8.404 -26.268 1.00 91.50 182 TYR A N 1
ATOM 1436 C CA . TYR A 1 182 ? -0.948 -8.831 -24.877 1.00 91.50 182 TYR A CA 1
ATOM 1437 C C . TYR A 1 182 ? -0.236 -10.161 -24.646 1.00 91.50 182 TYR A C 1
ATOM 1439 O O . TYR A 1 182 ? -0.258 -11.025 -25.523 1.00 91.50 182 TYR A O 1
ATOM 1447 N N . LEU A 1 183 ? 0.340 -10.346 -23.458 1.00 92.56 183 LEU A N 1
ATOM 1448 C CA . LEU A 1 183 ? 1.018 -11.584 -23.067 1.00 92.56 183 LEU A CA 1
ATOM 1449 C C . LEU A 1 183 ? 0.108 -12.814 -23.224 1.00 92.56 183 LEU A C 1
ATOM 1451 O O . LEU A 1 183 ? 0.562 -13.863 -23.671 1.00 92.56 183 LEU A O 1
ATOM 1455 N N . MET A 1 184 ? -1.184 -12.674 -22.918 1.00 94.00 184 MET A N 1
ATOM 1456 C CA . MET A 1 184 ? -2.194 -13.712 -23.132 1.00 94.00 184 MET A CA 1
ATOM 1457 C C . MET A 1 184 ? -3.528 -13.107 -23.603 1.00 94.00 184 MET A C 1
ATOM 1459 O O . MET A 1 184 ? -4.510 -13.046 -22.863 1.00 94.00 184 MET A O 1
ATOM 1463 N N . GLU A 1 185 ? -3.584 -12.678 -24.867 1.00 90.19 185 GLU A N 1
ATOM 1464 C CA . GLU A 1 185 ? -4.812 -12.112 -25.458 1.00 90.19 185 GLU A CA 1
ATOM 1465 C C . GLU A 1 185 ? -5.973 -13.121 -25.495 1.00 90.19 185 GLU A C 1
ATOM 1467 O O . GLU A 1 185 ? -7.125 -12.754 -25.281 1.00 90.19 185 GLU A O 1
ATOM 1472 N N . ASN A 1 186 ? -5.665 -14.402 -25.713 1.00 91.69 186 ASN A N 1
ATOM 1473 C CA . ASN A 1 186 ? -6.618 -15.509 -25.665 1.00 91.69 186 ASN A CA 1
ATOM 1474 C C . ASN A 1 186 ? -6.091 -16.606 -24.729 1.00 91.69 186 ASN A C 1
ATOM 1476 O O . ASN A 1 186 ? -4.874 -16.798 -24.653 1.00 91.69 186 ASN A O 1
ATOM 1480 N N . PRO A 1 187 ? -6.971 -17.362 -24.046 1.00 92.56 187 PRO A N 1
ATOM 1481 C CA . PRO A 1 187 ? -6.536 -18.469 -23.205 1.00 92.56 187 PRO A CA 1
ATOM 1482 C C . PRO A 1 187 ? -5.862 -19.560 -24.059 1.00 92.56 187 PRO A C 1
ATOM 1484 O O . PRO A 1 187 ? -6.334 -19.847 -25.167 1.00 92.56 187 PRO A O 1
ATOM 1487 N N . PRO A 1 188 ? -4.780 -20.195 -23.571 1.00 94.62 188 PRO A N 1
ATOM 1488 C CA . PRO A 1 188 ? -4.102 -21.251 -24.314 1.00 94.62 188 PRO A CA 1
ATOM 1489 C C . PRO A 1 188 ? -5.023 -22.461 -24.487 1.00 94.62 188 PRO A C 1
ATOM 1491 O O . PRO A 1 188 ? -5.730 -22.853 -23.566 1.00 94.62 188 PRO A O 1
ATOM 1494 N N . GLN A 1 189 ? -4.994 -23.084 -25.663 1.00 94.44 189 GLN A N 1
ATOM 1495 C CA . GLN A 1 189 ? -5.741 -24.313 -25.963 1.00 94.44 189 GLN A CA 1
ATOM 1496 C C . GLN A 1 189 ? -4.872 -25.569 -25.850 1.00 94.44 189 GLN A C 1
ATOM 1498 O O . GLN A 1 189 ? -5.384 -26.683 -25.771 1.00 94.44 189 GLN A O 1
ATOM 1503 N N . THR A 1 190 ? -3.547 -25.404 -25.862 1.00 95.94 190 THR A N 1
ATOM 1504 C CA . THR A 1 190 ? -2.580 -26.506 -25.823 1.00 95.94 190 THR A CA 1
ATOM 1505 C C . THR A 1 190 ? -1.489 -26.243 -24.794 1.00 95.94 190 THR A C 1
ATOM 1507 O O . THR A 1 190 ? -1.168 -25.094 -24.491 1.00 95.94 190 THR A O 1
ATOM 1510 N N . ALA A 1 191 ? -0.865 -27.314 -24.295 1.00 94.19 191 ALA A N 1
ATOM 1511 C CA . ALA A 1 191 ? 0.273 -27.202 -23.384 1.00 94.19 191 ALA A CA 1
ATOM 1512 C C . ALA A 1 191 ? 1.443 -26.420 -24.009 1.00 94.19 191 ALA A C 1
ATOM 1514 O O . ALA A 1 191 ? 2.085 -25.638 -23.324 1.00 94.19 191 ALA A O 1
ATOM 1515 N N . ALA A 1 192 ? 1.677 -26.565 -25.319 1.00 94.50 192 ALA A N 1
ATOM 1516 C CA . ALA A 1 192 ? 2.716 -25.813 -26.021 1.00 94.50 192 ALA A CA 1
ATOM 1517 C C . ALA A 1 192 ? 2.460 -24.296 -25.990 1.00 94.50 192 ALA A C 1
ATOM 1519 O O . ALA A 1 192 ? 3.382 -23.529 -25.740 1.00 94.50 192 ALA A O 1
ATOM 1520 N N . GLN A 1 193 ? 1.207 -23.863 -26.170 1.00 94.75 193 GLN A N 1
ATOM 1521 C CA . GLN A 1 193 ? 0.838 -22.446 -26.048 1.00 94.75 193 GLN A CA 1
ATOM 1522 C C . GLN A 1 193 ? 0.987 -21.933 -24.610 1.00 94.75 193 GLN A C 1
ATOM 1524 O O . GLN A 1 193 ? 1.447 -20.816 -24.408 1.00 94.75 193 GLN A O 1
ATOM 1529 N N . ALA A 1 194 ? 0.630 -22.745 -23.610 1.00 94.75 194 ALA A N 1
ATOM 1530 C CA . ALA A 1 194 ? 0.811 -22.379 -22.205 1.00 94.75 194 ALA A CA 1
ATOM 1531 C C . ALA A 1 194 ? 2.298 -22.190 -21.846 1.00 94.75 194 ALA A C 1
ATOM 1533 O O . ALA A 1 194 ? 2.653 -21.221 -21.178 1.00 94.75 194 ALA A O 1
ATOM 1534 N N . LEU A 1 195 ? 3.171 -23.067 -22.353 1.00 94.62 195 LEU A N 1
ATOM 1535 C CA . LEU A 1 195 ? 4.623 -22.949 -22.190 1.00 94.62 195 LEU A CA 1
ATOM 1536 C C . LEU A 1 195 ? 5.206 -21.764 -22.968 1.00 94.62 195 LEU A C 1
ATOM 1538 O O . LEU A 1 195 ? 6.137 -21.131 -22.491 1.00 94.62 195 LEU A O 1
ATOM 1542 N N . GLN A 1 196 ? 4.638 -21.406 -24.119 1.00 93.12 196 GLN A N 1
ATOM 1543 C CA . GLN A 1 196 ? 5.043 -20.190 -24.824 1.00 93.12 196 GLN A CA 1
ATOM 1544 C C . GLN A 1 196 ? 4.719 -18.929 -24.008 1.00 93.12 196 GLN A C 1
ATOM 1546 O O . GLN A 1 196 ? 5.561 -18.045 -23.900 1.00 93.12 196 GLN A O 1
ATOM 1551 N N . ILE A 1 197 ? 3.536 -18.868 -23.381 1.00 94.75 197 ILE A N 1
ATOM 1552 C CA . ILE A 1 197 ? 3.167 -17.766 -22.473 1.00 94.75 197 ILE A CA 1
ATOM 1553 C C . ILE A 1 197 ? 4.131 -17.706 -21.285 1.00 94.75 197 ILE A C 1
ATOM 1555 O O . ILE A 1 197 ? 4.528 -16.616 -20.876 1.00 94.75 197 ILE A O 1
ATOM 1559 N N . ARG A 1 198 ? 4.530 -18.864 -20.742 1.00 94.75 198 ARG A N 1
ATOM 1560 C CA . ARG A 1 198 ? 5.572 -18.930 -19.715 1.00 94.75 198 ARG A CA 1
ATOM 1561 C C . ARG A 1 198 ? 6.870 -18.310 -20.207 1.00 94.75 198 ARG A C 1
ATOM 1563 O O . ARG A 1 198 ? 7.398 -17.434 -19.535 1.00 94.75 198 ARG A O 1
ATOM 1570 N N . ASP A 1 199 ? 7.379 -18.764 -21.346 1.00 92.50 199 ASP A N 1
ATOM 1571 C CA . ASP A 1 199 ? 8.671 -18.317 -21.866 1.00 92.50 199 ASP A CA 1
ATOM 1572 C C . ASP A 1 199 ? 8.644 -16.806 -22.146 1.00 92.50 199 ASP A C 1
ATOM 1574 O O . ASP A 1 199 ? 9.565 -16.089 -21.761 1.00 92.50 199 ASP A O 1
ATOM 1578 N N . ASP A 1 200 ? 7.552 -16.295 -22.718 1.00 91.81 200 ASP A N 1
ATOM 1579 C CA . ASP A 1 200 ? 7.336 -14.862 -22.937 1.00 91.81 200 ASP A CA 1
ATOM 1580 C C . ASP A 1 200 ? 7.316 -14.066 -21.617 1.00 91.81 200 ASP A C 1
ATOM 1582 O O . ASP A 1 200 ? 7.945 -13.010 -21.514 1.00 91.81 200 ASP A O 1
ATOM 1586 N N . ALA A 1 201 ? 6.631 -14.577 -20.588 1.00 92.88 201 ALA A N 1
ATOM 1587 C CA . ALA A 1 201 ? 6.542 -13.932 -19.279 1.00 92.88 201 ALA A CA 1
ATOM 1588 C C . ALA A 1 201 ? 7.887 -13.941 -18.533 1.00 92.88 201 ALA A C 1
ATOM 1590 O O . ALA A 1 201 ? 8.279 -12.931 -17.951 1.00 92.88 201 ALA A O 1
ATOM 1591 N N . MET A 1 202 ? 8.601 -15.069 -18.571 1.00 91.25 202 MET A N 1
ATOM 1592 C CA . MET A 1 202 ? 9.882 -15.268 -17.888 1.00 91.25 202 MET A CA 1
ATOM 1593 C C . MET A 1 202 ? 11.025 -14.505 -18.562 1.00 91.25 202 MET A C 1
ATOM 1595 O O . MET A 1 202 ? 11.935 -14.043 -17.882 1.00 91.25 202 MET A O 1
ATOM 1599 N N . ASN A 1 203 ? 10.958 -14.300 -19.880 1.00 88.00 203 ASN A N 1
ATOM 1600 C CA . ASN A 1 203 ? 11.924 -13.487 -20.625 1.00 88.00 203 ASN A CA 1
ATOM 1601 C C . ASN A 1 203 ? 11.671 -11.974 -20.504 1.00 88.00 203 ASN A C 1
ATOM 1603 O O . ASN A 1 203 ? 12.363 -11.183 -21.160 1.00 88.00 203 ASN A O 1
ATOM 1607 N N . ASN A 1 204 ? 10.674 -11.553 -19.718 1.00 89.12 204 ASN A N 1
ATOM 1608 C CA . ASN A 1 204 ? 10.397 -10.153 -19.439 1.00 89.12 204 ASN A CA 1
ATOM 1609 C C . ASN A 1 204 ? 10.675 -9.829 -17.955 1.00 89.12 204 ASN A C 1
ATOM 1611 O O . ASN A 1 204 ? 9.905 -10.241 -17.079 1.00 89.12 204 ASN A O 1
ATOM 1615 N N . PRO A 1 205 ? 11.717 -9.029 -17.652 1.00 86.94 205 PRO A N 1
ATOM 1616 C CA . PRO A 1 205 ? 12.079 -8.673 -16.277 1.00 86.94 205 PRO A CA 1
ATOM 1617 C C . PRO A 1 205 ? 10.971 -7.904 -15.548 1.00 86.94 205 PRO A C 1
ATOM 1619 O O . PRO A 1 205 ? 10.925 -7.914 -14.322 1.00 86.94 205 PRO A O 1
ATOM 1622 N N . LEU A 1 206 ? 10.043 -7.259 -16.265 1.00 88.12 206 LEU A N 1
ATOM 1623 C CA . LEU A 1 206 ? 8.907 -6.565 -15.653 1.00 88.12 206 LEU A CA 1
ATOM 1624 C C . LEU A 1 206 ? 7.909 -7.548 -15.017 1.00 88.12 206 LEU A C 1
ATOM 1626 O O . LEU A 1 206 ? 7.200 -7.181 -14.083 1.00 88.12 206 LEU A O 1
ATOM 1630 N N . TYR A 1 207 ? 7.864 -8.801 -15.485 1.00 91.62 207 TYR A N 1
ATOM 1631 C CA . TYR A 1 207 ? 6.876 -9.801 -15.063 1.00 91.62 207 TYR A CA 1
ATOM 1632 C C . TYR A 1 207 ? 7.472 -10.906 -14.201 1.00 91.62 207 TYR A C 1
ATOM 1634 O O . TYR A 1 207 ? 6.847 -11.285 -13.209 1.00 91.62 207 TYR A O 1
ATOM 1642 N N . GLN A 1 208 ? 8.679 -11.370 -14.515 1.00 91.12 208 GLN A N 1
ATOM 1643 C CA . GLN A 1 208 ? 9.381 -12.389 -13.735 1.00 91.12 208 GLN A CA 1
ATOM 1644 C C . GLN A 1 208 ? 9.600 -11.934 -12.282 1.00 91.12 208 GLN A C 1
ATOM 1646 O O . GLN A 1 208 ? 10.230 -10.912 -12.045 1.00 91.12 208 GLN A O 1
ATOM 1651 N N . GLY A 1 209 ? 9.073 -12.655 -11.296 1.00 90.00 209 GLY A N 1
ATOM 1652 C CA . GLY A 1 209 ? 9.165 -12.309 -9.871 1.00 90.00 209 GLY A CA 1
ATOM 1653 C C . GLY A 1 209 ? 8.164 -11.246 -9.387 1.00 90.00 209 GLY A C 1
ATOM 1654 O O . GLY A 1 209 ? 8.163 -10.923 -8.199 1.00 90.00 209 GLY A O 1
ATOM 1655 N N . THR A 1 210 ? 7.289 -10.728 -10.262 1.00 90.19 210 THR A N 1
ATOM 1656 C CA . THR A 1 210 ? 6.197 -9.792 -9.903 1.00 90.19 210 THR A CA 1
ATOM 1657 C C . THR A 1 210 ? 4.837 -10.343 -10.326 1.00 90.19 210 THR A C 1
ATOM 1659 O O . THR A 1 210 ? 3.969 -10.571 -9.492 1.00 90.19 210 THR A O 1
ATOM 1662 N N . LEU A 1 211 ? 4.643 -10.573 -11.626 1.00 92.44 211 LEU A N 1
ATOM 1663 C CA . LEU A 1 211 ? 3.395 -11.085 -12.191 1.00 92.44 211 LEU A CA 1
ATOM 1664 C C . LEU A 1 211 ? 3.376 -12.614 -12.237 1.00 92.44 211 LEU A C 1
ATOM 1666 O O . LEU A 1 211 ? 2.328 -13.221 -12.046 1.00 92.44 211 LEU A O 1
ATOM 1670 N N . VAL A 1 212 ? 4.528 -13.231 -12.486 1.00 94.94 212 VAL A N 1
ATOM 1671 C CA . VAL A 1 212 ? 4.717 -14.687 -12.485 1.00 94.94 212 VAL A CA 1
ATOM 1672 C C . VAL A 1 212 ? 5.913 -15.031 -11.613 1.00 94.94 212 VAL A C 1
ATOM 1674 O O . VAL A 1 212 ? 6.879 -14.269 -11.576 1.00 94.94 212 VAL A O 1
ATOM 1677 N N . SER A 1 213 ? 5.842 -16.122 -10.864 1.00 94.88 213 SER A N 1
ATOM 1678 C CA . SER A 1 213 ? 6.919 -16.516 -9.960 1.00 94.88 213 SER A CA 1
ATOM 1679 C C . SER A 1 213 ? 8.094 -17.138 -10.708 1.00 94.88 213 SER A C 1
ATOM 1681 O O . SER A 1 213 ? 7.936 -17.722 -11.781 1.00 94.88 213 SER A O 1
ATOM 1683 N N . GLU A 1 214 ? 9.288 -17.035 -10.123 1.00 91.31 214 GLU A N 1
ATOM 1684 C CA . GLU A 1 214 ? 10.512 -17.594 -10.716 1.00 91.31 214 GLU A CA 1
ATOM 1685 C C . GLU A 1 214 ? 10.494 -19.127 -10.796 1.00 91.31 214 GLU A C 1
ATOM 1687 O O . GLU A 1 214 ? 11.138 -19.710 -11.664 1.00 91.31 214 GLU A O 1
ATOM 1692 N N . ASP A 1 215 ? 9.745 -19.777 -9.906 1.00 93.50 215 ASP A N 1
ATOM 1693 C CA . ASP A 1 215 ? 9.578 -21.232 -9.844 1.00 93.50 215 ASP A CA 1
ATOM 1694 C C . ASP A 1 215 ? 8.434 -21.767 -10.724 1.00 93.50 215 ASP A C 1
ATOM 1696 O O . ASP A 1 215 ? 8.132 -22.961 -10.688 1.00 93.50 215 ASP A O 1
ATOM 1700 N N . GLU A 1 216 ? 7.786 -20.895 -11.502 1.00 94.81 216 GLU A N 1
ATOM 1701 C CA . GLU A 1 216 ? 6.669 -21.214 -12.398 1.00 94.81 216 GLU A CA 1
ATOM 1702 C C . GLU A 1 216 ? 5.387 -21.704 -11.685 1.00 94.81 216 GLU A C 1
ATOM 1704 O O . GLU A 1 216 ? 4.410 -22.087 -12.339 1.00 94.81 216 GLU A O 1
ATOM 1709 N N . LYS A 1 217 ? 5.356 -21.702 -10.343 1.00 96.06 217 LYS A N 1
ATOM 1710 C CA . LYS A 1 217 ? 4.250 -22.240 -9.531 1.00 96.06 217 LYS A CA 1
ATOM 1711 C C . LYS A 1 217 ? 3.170 -21.231 -9.182 1.00 96.06 217 LYS A C 1
ATOM 1713 O O . LYS A 1 217 ? 2.110 -21.655 -8.727 1.00 96.06 217 LYS A O 1
ATOM 1718 N N . ALA A 1 218 ? 3.389 -19.939 -9.404 1.00 96.44 218 ALA A N 1
ATOM 1719 C CA . ALA A 1 218 ? 2.444 -18.900 -9.034 1.00 96.44 218 ALA A CA 1
ATOM 1720 C C . ALA A 1 218 ? 2.315 -17.790 -10.088 1.00 96.44 218 ALA A C 1
ATOM 1722 O O . ALA A 1 218 ? 3.263 -17.436 -10.788 1.00 96.44 218 ALA A O 1
ATOM 1723 N N . ALA A 1 219 ? 1.120 -17.204 -10.171 1.00 96.25 219 ALA A N 1
ATOM 1724 C CA . ALA A 1 219 ? 0.835 -16.004 -10.955 1.00 96.25 219 ALA A CA 1
ATOM 1725 C C . ALA A 1 219 ? -0.026 -15.029 -10.145 1.00 96.25 219 ALA A C 1
ATOM 1727 O O . ALA A 1 219 ? -0.901 -15.449 -9.391 1.00 96.25 219 ALA A O 1
ATOM 1728 N N . CYS A 1 220 ? 0.199 -13.731 -10.325 1.00 93.88 220 CYS A N 1
ATOM 1729 C CA . CYS A 1 220 ? -0.507 -12.656 -9.640 1.00 93.88 220 CYS A CA 1
ATOM 1730 C C . CYS A 1 220 ? -1.365 -11.831 -10.605 1.00 93.88 220 CYS A C 1
ATOM 1732 O O . CYS A 1 220 ? -1.019 -11.625 -11.769 1.00 93.88 220 CYS A O 1
ATOM 1734 N N . LEU A 1 221 ? -2.475 -11.311 -10.088 1.00 95.25 221 LEU A N 1
ATOM 1735 C CA . LEU A 1 221 ? -3.247 -10.228 -10.677 1.00 95.25 221 LEU A CA 1
ATOM 1736 C C . LEU A 1 221 ? -3.201 -9.038 -9.719 1.00 95.25 221 LEU A C 1
ATOM 1738 O O . LEU A 1 221 ? -3.557 -9.168 -8.549 1.00 95.25 221 LEU A O 1
ATOM 1742 N N . TYR A 1 222 ? -2.813 -7.875 -10.228 1.00 93.81 222 TYR A N 1
ATOM 1743 C CA . TYR A 1 222 ? -2.889 -6.607 -9.515 1.00 93.81 222 TYR A CA 1
ATOM 1744 C C . TYR A 1 222 ? -4.118 -5.853 -10.013 1.00 93.81 222 TYR A C 1
ATOM 1746 O O . TYR A 1 222 ? -4.191 -5.444 -11.177 1.00 93.81 222 TYR A O 1
ATOM 1754 N N . ILE A 1 223 ? -5.102 -5.708 -9.129 1.00 95.38 223 ILE A N 1
ATOM 1755 C CA . ILE A 1 223 ? -6.394 -5.090 -9.416 1.00 95.38 223 ILE A CA 1
ATOM 1756 C C . ILE A 1 223 ? -6.375 -3.671 -8.831 1.00 95.38 223 ILE A C 1
ATOM 1758 O O . ILE A 1 223 ? -6.536 -3.526 -7.616 1.00 95.38 223 ILE A O 1
ATOM 1762 N N . PRO A 1 224 ? -6.151 -2.629 -9.650 1.00 93.75 224 PRO A N 1
ATOM 1763 C CA . PRO A 1 224 ? -6.151 -1.250 -9.178 1.00 93.75 224 PRO A CA 1
ATOM 1764 C C . PRO A 1 224 ? -7.556 -0.825 -8.759 1.00 93.75 224 PRO A C 1
ATOM 1766 O O . PRO A 1 224 ? -8.537 -1.077 -9.470 1.00 93.75 224 PRO A O 1
ATOM 1769 N N . ILE A 1 225 ? -7.638 -0.151 -7.617 1.00 93.31 225 ILE A N 1
ATOM 1770 C CA . ILE A 1 225 ? -8.885 0.366 -7.053 1.00 93.31 225 ILE A CA 1
ATOM 1771 C C . ILE A 1 225 ? -8.858 1.891 -6.982 1.00 93.31 225 ILE A C 1
ATOM 1773 O O . ILE A 1 225 ? -7.821 2.499 -6.726 1.00 93.31 225 ILE A O 1
ATOM 1777 N N . VAL A 1 226 ? -10.022 2.515 -7.177 1.00 90.88 226 VAL A N 1
ATOM 1778 C CA . VAL A 1 226 ? -10.165 3.982 -7.108 1.00 90.88 226 VAL A CA 1
ATOM 1779 C C . VAL A 1 226 ? -9.916 4.544 -5.704 1.00 90.88 226 VAL A C 1
ATOM 1781 O O . VAL A 1 226 ? -9.500 5.691 -5.570 1.00 90.88 226 VAL A O 1
ATOM 1784 N N . ALA A 1 227 ? -10.181 3.752 -4.661 1.00 88.06 227 ALA A N 1
ATOM 1785 C CA . ALA A 1 227 ? -9.944 4.113 -3.267 1.00 88.06 227 ALA A CA 1
ATOM 1786 C C . ALA A 1 227 ? -9.825 2.858 -2.389 1.00 88.06 227 ALA A C 1
ATOM 1788 O O . ALA A 1 227 ? -10.506 1.859 -2.634 1.00 88.06 227 ALA A O 1
ATOM 1789 N N . LYS A 1 228 ? -9.012 2.935 -1.328 1.00 87.31 228 LYS A N 1
ATOM 1790 C CA . LYS A 1 228 ? -8.752 1.828 -0.389 1.00 87.31 228 LYS A CA 1
ATOM 1791 C C . LYS A 1 228 ? -10.001 1.179 0.239 1.00 87.31 228 LYS A C 1
ATOM 1793 O O . LYS A 1 228 ? -10.009 -0.052 0.305 1.00 87.31 228 LYS A O 1
ATOM 1798 N N . PRO A 1 229 ? -11.071 1.919 0.617 1.00 83.81 229 PRO A N 1
ATOM 1799 C CA . PRO A 1 229 ? -12.276 1.325 1.215 1.00 83.81 229 PRO A CA 1
ATOM 1800 C C . PRO A 1 229 ? -13.066 0.383 0.294 1.00 83.81 229 PRO A C 1
ATOM 1802 O O . PRO A 1 229 ? -14.011 -0.262 0.734 1.00 83.81 229 PRO A O 1
ATOM 1805 N N . TYR A 1 230 ? -12.731 0.322 -1.000 1.00 88.25 230 TYR A N 1
ATOM 1806 C CA . TYR A 1 230 ? -13.326 -0.644 -1.927 1.00 88.25 230 TYR A CA 1
ATOM 1807 C C . TYR A 1 230 ? -12.566 -1.976 -1.970 1.00 88.25 230 TYR A C 1
ATOM 1809 O O . TYR A 1 230 ? -13.034 -2.929 -2.597 1.00 88.25 230 TYR A O 1
ATOM 1817 N N . SER A 1 231 ? -11.398 -2.072 -1.330 1.00 90.81 231 SER A N 1
ATOM 1818 C CA . SER A 1 231 ? -10.544 -3.260 -1.401 1.00 90.81 231 SER A CA 1
ATOM 1819 C C . SER A 1 231 ? -11.214 -4.501 -0.806 1.00 90.81 231 SER A C 1
ATOM 1821 O O . SER A 1 231 ? -11.137 -5.570 -1.416 1.00 90.81 231 SER A O 1
ATOM 1823 N N . TYR A 1 232 ? -11.956 -4.378 0.303 1.00 87.12 232 TYR A N 1
ATOM 1824 C CA . TYR A 1 232 ? -12.726 -5.483 0.876 1.00 87.12 232 TYR A CA 1
ATOM 1825 C C . TYR A 1 232 ? -13.865 -5.927 -0.051 1.00 87.12 232 TYR A C 1
ATOM 1827 O O . TYR A 1 232 ? -14.110 -7.126 -0.224 1.00 87.12 232 TYR A O 1
ATOM 1835 N N . ASN A 1 233 ? -14.541 -4.980 -0.712 1.00 88.44 233 ASN A N 1
ATOM 1836 C CA . ASN A 1 233 ? -15.584 -5.276 -1.696 1.00 88.44 233 ASN A CA 1
ATOM 1837 C C . ASN A 1 233 ? -15.033 -6.046 -2.898 1.00 88.44 233 ASN A C 1
ATOM 1839 O O . ASN A 1 233 ? -15.606 -7.068 -3.285 1.00 88.44 233 ASN A O 1
ATOM 1843 N N . VAL A 1 234 ? -13.910 -5.587 -3.452 1.00 93.00 234 VAL A N 1
ATOM 1844 C CA . VAL A 1 234 ? -13.224 -6.245 -4.571 1.00 93.00 234 VAL A CA 1
ATOM 1845 C C . VAL A 1 234 ? -12.704 -7.622 -4.151 1.00 93.00 234 VAL A C 1
ATOM 1847 O O . VAL A 1 234 ? -12.905 -8.590 -4.880 1.00 93.00 234 VAL A O 1
ATOM 1850 N N . ALA A 1 235 ? -12.136 -7.762 -2.949 1.00 93.00 235 ALA A N 1
ATOM 1851 C CA . ALA A 1 235 ? -11.712 -9.054 -2.415 1.00 93.00 235 ALA A CA 1
ATOM 1852 C C . ALA A 1 235 ? -12.884 -10.046 -2.302 1.00 93.00 235 ALA A C 1
ATOM 1854 O O . ALA A 1 235 ? -12.758 -11.200 -2.713 1.00 93.00 235 ALA A O 1
ATOM 1855 N N . ARG A 1 236 ? -14.058 -9.613 -1.814 1.00 90.94 236 ARG A N 1
ATOM 1856 C CA . ARG A 1 236 ? -15.261 -10.467 -1.792 1.00 90.94 236 ARG A CA 1
ATOM 1857 C C . ARG A 1 236 ? -15.750 -10.840 -3.187 1.00 90.94 236 ARG A C 1
ATOM 1859 O O . ARG A 1 236 ? -16.167 -11.979 -3.378 1.00 90.94 236 ARG A O 1
ATOM 1866 N N . LEU A 1 237 ? -15.704 -9.911 -4.142 1.00 93.00 237 LEU A N 1
ATOM 1867 C CA . LEU A 1 237 ? -16.056 -10.196 -5.533 1.00 93.00 237 LEU A CA 1
ATOM 1868 C C . LEU A 1 237 ? -15.143 -11.284 -6.110 1.00 93.00 237 LEU A C 1
ATOM 1870 O O . LEU A 1 237 ? -15.638 -12.257 -6.672 1.00 93.00 237 LEU A O 1
ATOM 1874 N N . VAL A 1 238 ? -13.826 -11.157 -5.921 1.00 94.94 238 VAL A N 1
ATOM 1875 C CA . VAL A 1 238 ? -12.851 -12.164 -6.364 1.00 94.94 238 VAL A CA 1
ATOM 1876 C C . VAL A 1 238 ? -13.138 -13.518 -5.717 1.00 94.94 238 VAL A C 1
ATOM 1878 O O . VAL A 1 238 ? -13.177 -14.520 -6.425 1.00 94.94 238 VAL A O 1
ATOM 1881 N N . ARG A 1 239 ? -13.411 -13.572 -4.405 1.00 93.56 239 ARG A N 1
ATOM 1882 C CA . ARG A 1 239 ? -13.806 -14.821 -3.716 1.00 93.56 239 ARG A CA 1
ATOM 1883 C C . ARG A 1 239 ? -15.062 -15.444 -4.312 1.00 93.56 239 ARG A C 1
ATOM 1885 O O . ARG A 1 239 ? -15.099 -16.650 -4.519 1.00 93.56 239 ARG A O 1
ATOM 1892 N N . ALA A 1 240 ? -16.083 -14.641 -4.604 1.00 92.69 240 ALA A N 1
ATOM 1893 C CA . ALA A 1 240 ? -17.314 -15.132 -5.218 1.00 92.69 240 ALA A CA 1
ATOM 1894 C C . ALA A 1 240 ? -17.072 -15.698 -6.629 1.00 92.69 240 ALA A C 1
ATOM 1896 O O . ALA A 1 240 ? -17.631 -16.736 -6.972 1.00 92.69 240 ALA A O 1
ATOM 1897 N N . LEU A 1 241 ? -16.206 -15.055 -7.418 1.00 92.25 241 LEU A N 1
ATOM 1898 C CA . LEU A 1 241 ? -15.848 -15.476 -8.779 1.00 92.25 241 LEU A CA 1
ATOM 1899 C C . LEU A 1 241 ? -14.903 -16.682 -8.840 1.00 92.25 241 LEU A C 1
ATOM 1901 O O . LEU A 1 241 ? -14.756 -17.285 -9.900 1.00 92.25 241 LEU A O 1
ATOM 1905 N N . THR A 1 242 ? -14.251 -17.013 -7.727 1.00 94.62 242 THR A N 1
ATOM 1906 C CA . THR A 1 242 ? -13.270 -18.106 -7.635 1.00 94.62 242 THR A CA 1
ATOM 1907 C C . THR A 1 242 ? -13.741 -19.263 -6.760 1.00 94.62 242 THR A C 1
ATOM 1909 O O . THR A 1 242 ? -13.018 -20.237 -6.576 1.00 94.62 242 THR A O 1
ATOM 1912 N N . ALA A 1 243 ? -14.970 -19.202 -6.241 1.00 92.62 243 ALA A N 1
ATOM 1913 C CA . ALA A 1 243 ? -15.503 -20.189 -5.307 1.00 92.62 243 ALA A CA 1
ATOM 1914 C C . ALA A 1 243 ? -15.615 -21.611 -5.894 1.00 92.62 243 ALA A C 1
ATOM 1916 O O . ALA A 1 243 ? -15.645 -22.582 -5.140 1.00 92.62 243 ALA A O 1
ATOM 1917 N N . ASP A 1 244 ? -15.700 -21.738 -7.221 1.00 90.81 244 ASP A N 1
ATOM 1918 C CA . ASP A 1 244 ? -15.797 -23.002 -7.958 1.00 90.81 244 ASP A CA 1
ATOM 1919 C C . ASP A 1 244 ? -14.439 -23.544 -8.440 1.00 90.81 244 ASP A C 1
ATOM 1921 O O . ASP A 1 244 ? -14.389 -24.583 -9.103 1.00 90.81 244 ASP A O 1
ATOM 1925 N N . TRP A 1 245 ? -13.333 -22.860 -8.130 1.00 94.31 245 TRP A N 1
ATOM 1926 C CA . TRP A 1 245 ? -12.006 -23.279 -8.571 1.00 94.31 245 TRP A CA 1
ATOM 1927 C C . TRP A 1 245 ? -11.540 -24.545 -7.835 1.00 94.31 245 TRP A C 1
ATOM 1929 O O . TRP A 1 245 ? -11.873 -24.757 -6.665 1.00 94.31 245 TRP A O 1
ATOM 1939 N N . PRO A 1 246 ? -10.772 -25.422 -8.508 1.00 94.50 246 PRO A N 1
ATOM 1940 C CA . PRO A 1 246 ? -10.256 -26.630 -7.879 1.00 94.50 246 PRO A CA 1
ATOM 1941 C C . PRO A 1 246 ? -9.217 -26.277 -6.808 1.00 94.50 246 PRO A C 1
ATOM 1943 O O . PRO A 1 246 ? -8.431 -25.354 -6.990 1.00 94.50 246 PRO A O 1
ATOM 1946 N N . ALA A 1 247 ? -9.154 -27.061 -5.728 1.00 91.06 247 ALA A N 1
ATOM 1947 C CA . ALA A 1 247 ? -8.245 -26.806 -4.601 1.00 91.06 247 ALA A CA 1
ATOM 1948 C C . ALA A 1 247 ? -6.751 -26.762 -4.986 1.00 91.06 247 ALA A C 1
ATOM 1950 O O . ALA A 1 247 ? -5.971 -26.122 -4.288 1.00 91.06 247 ALA A O 1
ATOM 1951 N N . GLN A 1 248 ? -6.373 -27.407 -6.096 1.00 93.06 248 GLN A N 1
ATOM 1952 C CA . GLN A 1 248 ? -5.021 -27.366 -6.666 1.00 93.06 248 GLN A CA 1
ATOM 1953 C C . GLN A 1 248 ? -4.603 -25.963 -7.151 1.00 93.06 248 GLN A C 1
ATOM 1955 O O . GLN A 1 248 ? -3.413 -25.694 -7.246 1.00 93.06 248 GLN A O 1
ATOM 1960 N N . ASP A 1 249 ? -5.564 -25.094 -7.495 1.00 95.38 249 ASP A N 1
ATOM 1961 C CA . ASP A 1 249 ? -5.332 -23.686 -7.824 1.00 95.38 249 ASP A CA 1
ATOM 1962 C C . ASP A 1 249 ? -5.704 -22.850 -6.601 1.00 95.38 249 ASP A C 1
ATOM 1964 O O . ASP A 1 249 ? -6.819 -22.335 -6.477 1.00 95.38 249 ASP A O 1
ATOM 1968 N N . GLN A 1 250 ? -4.770 -22.740 -5.664 1.00 95.69 250 GLN A N 1
ATOM 1969 C CA . GLN A 1 250 ? -4.993 -22.000 -4.436 1.00 95.69 250 GLN A CA 1
ATOM 1970 C C . GLN A 1 250 ? -5.053 -20.499 -4.737 1.00 95.69 250 GLN A C 1
ATOM 1972 O O . GLN A 1 250 ? -4.050 -19.888 -5.102 1.00 95.69 250 GLN A O 1
ATOM 1977 N N . VAL A 1 251 ? -6.231 -19.899 -4.556 1.00 96.88 251 VAL A N 1
ATOM 1978 C CA . VAL A 1 251 ? -6.439 -18.453 -4.705 1.00 96.88 251 VAL A CA 1
ATOM 1979 C C . VAL A 1 251 ? -6.165 -17.753 -3.377 1.00 96.88 251 VAL A C 1
ATOM 1981 O O . VAL A 1 251 ? -6.801 -18.032 -2.361 1.00 96.88 251 VAL A O 1
ATOM 1984 N N . LEU A 1 252 ? -5.225 -16.818 -3.400 1.00 95.81 252 LEU A N 1
ATOM 1985 C CA . LEU A 1 252 ? -4.743 -16.050 -2.262 1.00 95.81 252 LEU A CA 1
ATOM 1986 C C . LEU A 1 252 ? -4.997 -14.569 -2.530 1.00 95.81 252 LEU A C 1
ATOM 1988 O O . LEU A 1 252 ? -4.591 -14.045 -3.562 1.00 95.81 252 LEU A O 1
ATOM 1992 N N . ILE A 1 253 ? -5.667 -13.882 -1.607 1.00 94.75 253 ILE A N 1
ATOM 1993 C CA . ILE A 1 253 ? -5.963 -12.452 -1.740 1.00 94.75 253 ILE A CA 1
ATOM 1994 C C . ILE A 1 253 ? -5.205 -11.707 -0.652 1.00 94.75 253 ILE A C 1
ATOM 1996 O O . ILE A 1 253 ? -5.388 -11.980 0.533 1.00 94.75 253 ILE A O 1
ATOM 2000 N N . THR A 1 254 ? -4.368 -10.767 -1.069 1.00 90.81 254 THR A N 1
ATOM 2001 C CA . THR A 1 254 ? -3.561 -9.920 -0.195 1.00 90.81 254 THR A CA 1
ATOM 2002 C C . THR A 1 254 ? -3.490 -8.497 -0.760 1.00 90.81 254 THR A C 1
ATOM 2004 O O . THR A 1 254 ? -4.239 -8.115 -1.663 1.00 90.81 254 THR A O 1
ATOM 2007 N N . GLY A 1 255 ? -2.591 -7.695 -0.209 1.00 87.25 255 GLY A N 1
ATOM 2008 C CA . GLY A 1 255 ? -2.388 -6.296 -0.533 1.00 87.25 255 GLY A CA 1
ATOM 2009 C C . GLY A 1 255 ? -2.645 -5.443 0.696 1.00 87.25 255 GLY A C 1
ATOM 2010 O O . GLY A 1 255 ? -3.556 -5.711 1.483 1.00 87.25 255 GLY A O 1
ATOM 2011 N N . LEU A 1 256 ? -1.838 -4.397 0.846 1.00 84.44 256 LEU A N 1
ATOM 2012 C CA . LEU A 1 256 ? -1.948 -3.465 1.961 1.00 84.44 256 LEU A CA 1
ATOM 2013 C C . LEU A 1 256 ? -3.375 -2.891 2.118 1.00 84.44 256 LEU A C 1
ATOM 2015 O O . LEU A 1 256 ? -3.894 -2.969 3.231 1.00 84.44 256 LEU A O 1
ATOM 2019 N N . PRO A 1 257 ? -4.075 -2.456 1.045 1.00 88.44 257 PRO A N 1
ATOM 2020 C CA . PRO A 1 257 ? -5.444 -1.957 1.172 1.00 88.44 257 PRO A CA 1
ATOM 2021 C C . PRO A 1 257 ? -6.408 -3.007 1.730 1.00 88.44 257 PRO A C 1
ATOM 2023 O O . PRO A 1 257 ? -7.230 -2.686 2.577 1.00 88.44 257 PRO A O 1
ATOM 2026 N N . VAL A 1 258 ? -6.277 -4.275 1.313 1.00 89.31 258 VAL A N 1
ATOM 2027 C CA . VAL A 1 258 ? -7.141 -5.369 1.791 1.00 89.31 258 VAL A CA 1
ATOM 2028 C C . VAL A 1 258 ? -6.935 -5.604 3.285 1.00 89.31 258 VAL A C 1
ATOM 2030 O O . VAL A 1 258 ? -7.907 -5.813 4.012 1.00 89.31 258 VAL A O 1
ATOM 2033 N N . ALA A 1 259 ? -5.684 -5.564 3.752 1.00 87.19 259 ALA A N 1
ATOM 2034 C CA . ALA A 1 259 ? -5.361 -5.682 5.170 1.00 87.19 259 ALA A CA 1
ATOM 2035 C C . ALA A 1 259 ? -5.955 -4.515 5.977 1.00 87.19 259 ALA A C 1
ATOM 2037 O O . ALA A 1 259 ? -6.675 -4.758 6.945 1.00 87.19 259 ALA A O 1
ATOM 2038 N N . GLU A 1 260 ? -5.707 -3.273 5.550 1.00 85.50 260 GLU A N 1
ATOM 2039 C CA . GLU A 1 260 ? -6.219 -2.037 6.168 1.00 85.50 260 GLU A CA 1
ATOM 2040 C C . GLU A 1 260 ? -7.755 -2.006 6.225 1.00 85.50 260 GLU A C 1
ATOM 2042 O O . GLU A 1 260 ? -8.356 -1.690 7.256 1.00 85.50 260 GLU A O 1
ATOM 2047 N N . ASP A 1 261 ? -8.413 -2.416 5.143 1.00 84.06 261 ASP A N 1
ATOM 2048 C CA . ASP A 1 261 ? -9.868 -2.410 5.069 1.00 84.06 261 ASP A CA 1
ATOM 2049 C C . ASP A 1 261 ? -10.497 -3.509 5.936 1.00 84.06 261 ASP A C 1
ATOM 2051 O O . ASP A 1 261 ? -11.428 -3.264 6.710 1.00 84.06 261 ASP A O 1
ATOM 2055 N N . THR A 1 262 ? -9.895 -4.703 5.929 1.00 83.62 262 THR A N 1
ATOM 2056 C CA . THR A 1 262 ? -10.303 -5.809 6.810 1.00 83.62 262 THR A CA 1
ATOM 2057 C C . THR A 1 262 ? -10.160 -5.435 8.288 1.00 83.62 262 THR A C 1
ATOM 2059 O O . THR A 1 262 ? -11.019 -5.807 9.090 1.00 83.62 262 THR A O 1
ATOM 2062 N N . PHE A 1 263 ? -9.152 -4.636 8.669 1.00 80.94 263 PHE A N 1
ATOM 2063 C CA . PHE A 1 263 ? -9.061 -4.094 10.031 1.00 80.94 263 PHE A CA 1
ATOM 2064 C C . PHE A 1 263 ? -10.253 -3.219 10.405 1.00 80.94 263 PHE A C 1
ATOM 2066 O O . PHE A 1 263 ? -10.729 -3.307 11.537 1.00 80.94 263 PHE A O 1
ATOM 2073 N N . GLY A 1 264 ? -10.746 -2.390 9.483 1.00 80.12 264 GLY A N 1
ATOM 2074 C CA . GLY A 1 264 ? -11.925 -1.554 9.716 1.00 80.12 264 GLY A CA 1
ATOM 2075 C C . GLY A 1 264 ? -13.170 -2.391 10.014 1.00 80.12 264 GLY A C 1
ATOM 2076 O O . GLY A 1 264 ? -13.892 -2.126 10.981 1.00 80.12 264 GLY A O 1
ATOM 2077 N N . VAL A 1 265 ? -13.375 -3.459 9.239 1.00 78.25 265 VAL A N 1
ATOM 2078 C CA . VAL A 1 265 ? -14.475 -4.411 9.451 1.00 78.25 265 VAL A CA 1
ATOM 2079 C C . VAL A 1 265 ? -14.327 -5.131 10.793 1.00 78.25 265 VAL A C 1
ATOM 2081 O O . VAL A 1 265 ? -15.264 -5.140 11.593 1.00 78.25 265 VAL A O 1
ATOM 2084 N N . GLU A 1 266 ? -13.151 -5.687 11.086 1.00 79.81 266 GLU A N 1
ATOM 2085 C CA . GLU A 1 266 ? -12.895 -6.405 12.340 1.00 79.81 266 GLU A CA 1
ATOM 2086 C C . GLU A 1 266 ? -13.000 -5.496 13.571 1.00 79.81 266 GLU A C 1
ATOM 2088 O O . GLU A 1 266 ? -13.553 -5.895 14.597 1.00 79.81 266 GLU A O 1
ATOM 2093 N N . MET A 1 267 ? -12.560 -4.240 13.470 1.00 82.38 267 MET A N 1
ATOM 2094 C CA . MET A 1 267 ? -12.757 -3.228 14.509 1.00 82.38 267 MET A CA 1
ATOM 2095 C C . MET A 1 267 ? -14.245 -3.072 14.837 1.00 82.38 267 MET A C 1
ATOM 2097 O O . MET A 1 267 ? -14.627 -3.074 16.010 1.00 82.38 267 MET A O 1
ATOM 2101 N N . LEU A 1 268 ? -15.099 -2.981 13.818 1.00 79.56 268 LEU A N 1
ATOM 2102 C CA . LEU A 1 268 ? -16.540 -2.847 13.998 1.00 79.56 268 LEU A CA 1
ATOM 2103 C C . LEU A 1 268 ? -17.151 -4.071 14.689 1.00 79.56 268 LEU A C 1
ATOM 2105 O O . LEU A 1 268 ? -17.952 -3.935 15.622 1.00 79.56 268 LEU A O 1
ATOM 2109 N N . LEU A 1 269 ? -16.737 -5.269 14.270 1.00 79.44 269 LEU A N 1
ATOM 2110 C CA . LEU A 1 269 ? -17.149 -6.524 14.895 1.00 79.44 269 LEU A CA 1
ATOM 2111 C C . LEU A 1 269 ? -16.709 -6.580 16.362 1.00 79.44 269 LEU A C 1
ATOM 2113 O O . LEU A 1 269 ? -17.508 -6.930 17.237 1.00 79.44 269 LEU A O 1
ATOM 2117 N N . GLN A 1 270 ? -15.475 -6.176 16.663 1.00 81.56 270 GLN A N 1
ATOM 2118 C CA . GLN A 1 270 ? -14.957 -6.116 18.027 1.00 81.56 270 GLN A CA 1
ATOM 2119 C C . GLN A 1 270 ? -15.677 -5.066 18.877 1.00 81.56 270 GLN A C 1
ATOM 2121 O O . GLN A 1 270 ? -15.983 -5.341 20.033 1.00 81.56 270 GLN A O 1
ATOM 2126 N N . MET A 1 271 ? -16.031 -3.896 18.345 1.00 84.25 271 MET A N 1
ATOM 2127 C CA . MET A 1 271 ? -16.849 -2.922 19.080 1.00 84.25 271 MET A CA 1
ATOM 2128 C C . MET A 1 271 ? -18.237 -3.486 19.404 1.00 84.25 271 MET A C 1
ATOM 2130 O O . MET A 1 271 ? -18.715 -3.351 20.534 1.00 84.25 271 MET A O 1
ATOM 2134 N N . ALA A 1 272 ? -18.870 -4.152 18.435 1.00 82.50 272 ALA A N 1
ATOM 2135 C CA . ALA A 1 272 ? -20.200 -4.734 18.586 1.00 82.50 272 ALA A CA 1
ATOM 2136 C C . ALA A 1 272 ? -20.230 -5.940 19.544 1.00 82.50 272 ALA A C 1
ATOM 2138 O O . ALA A 1 272 ? -21.272 -6.221 20.136 1.00 82.50 272 ALA A O 1
ATOM 2139 N N . THR A 1 273 ? -19.108 -6.642 19.724 1.00 85.06 273 THR A N 1
ATOM 2140 C CA . THR A 1 273 ? -19.022 -7.858 20.552 1.00 85.06 273 THR A CA 1
ATOM 2141 C C . THR A 1 273 ? -18.294 -7.633 21.880 1.00 85.06 273 THR A C 1
ATOM 2143 O O . THR A 1 273 ? -18.843 -7.930 22.945 1.00 85.06 273 THR A O 1
ATOM 2146 N N . SER A 1 274 ? -17.092 -7.056 21.856 1.00 87.94 274 SER A N 1
ATOM 2147 C CA . SER A 1 274 ? -16.219 -6.890 23.023 1.00 87.94 274 SER A CA 1
ATOM 2148 C C . SER A 1 274 ? -16.743 -5.862 24.020 1.00 87.94 274 SER A C 1
ATOM 2150 O O . SER A 1 274 ? -16.664 -6.099 25.225 1.00 87.94 274 SER A O 1
ATOM 2152 N N . ALA A 1 275 ? -17.317 -4.738 23.571 1.00 88.44 275 ALA A N 1
ATOM 2153 C CA . ALA A 1 275 ? -17.842 -3.733 24.498 1.00 88.44 275 ALA A CA 1
ATOM 2154 C C . ALA A 1 275 ? -19.055 -4.254 25.304 1.00 88.44 275 ALA A C 1
ATOM 2156 O O . ALA A 1 275 ? -19.032 -4.144 26.536 1.00 88.44 275 ALA A O 1
ATOM 2157 N N . PRO A 1 276 ? -20.073 -4.899 24.695 1.00 90.31 276 PRO A N 1
ATOM 2158 C CA . PRO A 1 276 ? -21.130 -5.565 25.456 1.00 90.31 276 PRO A CA 1
ATOM 2159 C C . PRO A 1 276 ? -20.616 -6.687 26.360 1.00 90.31 276 PRO A C 1
ATOM 2161 O O . PRO A 1 276 ? -21.098 -6.819 27.485 1.00 90.31 276 PRO A O 1
ATOM 2164 N N . LEU A 1 277 ? -19.626 -7.467 25.912 1.00 92.44 277 LEU A N 1
ATOM 2165 C CA . LEU A 1 277 ? -19.027 -8.530 26.721 1.00 92.44 277 LEU A CA 1
ATOM 2166 C C . LEU A 1 277 ? -18.307 -7.971 27.956 1.00 92.44 277 LEU A C 1
ATOM 2168 O O . LEU A 1 277 ? -18.485 -8.491 29.056 1.00 92.44 277 LEU A O 1
ATOM 2172 N N . ALA A 1 278 ? -17.556 -6.877 27.805 1.00 91.06 278 ALA A N 1
ATOM 2173 C CA . ALA A 1 278 ? -16.938 -6.164 28.919 1.00 91.06 278 ALA A CA 1
ATOM 2174 C C . ALA A 1 278 ? -18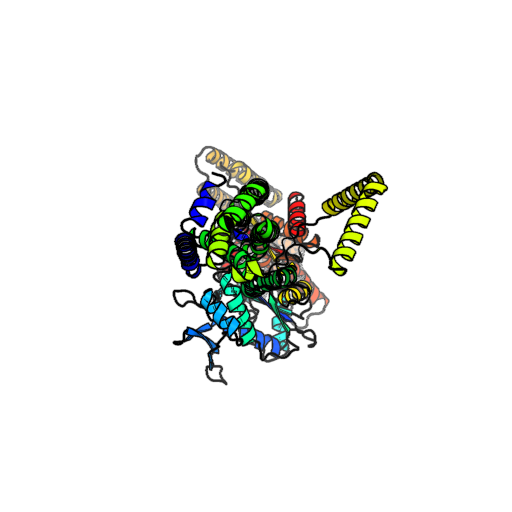.000 -5.615 29.884 1.00 91.06 278 ALA A C 1
ATOM 2176 O O . ALA A 1 278 ? -17.900 -5.808 31.096 1.00 91.06 278 ALA A O 1
ATOM 2177 N N . GLY A 1 279 ? -19.066 -5.005 29.355 1.00 92.69 279 GLY A N 1
ATOM 2178 C CA . GLY A 1 279 ? -20.210 -4.554 30.150 1.00 92.69 279 GLY A CA 1
ATOM 2179 C C . GLY A 1 279 ? -20.883 -5.696 30.921 1.00 92.69 279 GLY A C 1
ATOM 2180 O O . GLY A 1 279 ? -21.199 -5.539 32.101 1.00 92.69 279 GLY A O 1
ATOM 2181 N N . LEU A 1 280 ? -21.048 -6.864 30.293 1.00 94.56 280 LEU A N 1
ATOM 2182 C CA . LEU A 1 280 ? -21.573 -8.071 30.931 1.00 94.56 280 LEU A CA 1
ATOM 2183 C C . LEU A 1 280 ? -20.629 -8.586 32.023 1.00 94.56 280 LEU A C 1
ATOM 2185 O O . LEU A 1 280 ? -21.090 -8.917 33.112 1.00 94.56 280 LEU A O 1
ATOM 2189 N N . ALA A 1 281 ? -19.320 -8.623 31.776 1.00 94.00 281 ALA A N 1
ATOM 2190 C CA . ALA A 1 281 ? -18.332 -9.041 32.766 1.00 94.00 281 ALA A CA 1
ATOM 2191 C C . ALA A 1 281 ? -18.347 -8.122 34.000 1.00 94.00 281 ALA A C 1
ATOM 2193 O O . ALA A 1 281 ? -18.408 -8.607 35.132 1.00 94.00 281 ALA A O 1
ATOM 2194 N N . ILE A 1 282 ? -18.385 -6.801 33.792 1.00 92.81 282 ILE A N 1
ATOM 2195 C CA . ILE A 1 282 ? -18.529 -5.812 34.869 1.00 92.81 282 ILE A CA 1
ATOM 2196 C C . ILE A 1 282 ? -19.850 -6.030 35.611 1.00 92.81 282 ILE A C 1
ATOM 2198 O O . ILE A 1 282 ? -19.866 -6.079 36.840 1.00 92.81 282 ILE A O 1
ATOM 2202 N N . PHE A 1 283 ? -20.956 -6.217 34.887 1.00 94.44 283 PHE A N 1
ATOM 2203 C CA . PHE A 1 283 ? -22.258 -6.497 35.484 1.00 94.44 283 PHE A CA 1
ATOM 2204 C C . PHE A 1 283 ? -22.228 -7.753 36.366 1.00 94.44 283 PHE A C 1
ATOM 2206 O O . PHE A 1 283 ? -22.705 -7.706 37.499 1.00 94.44 283 PHE A O 1
ATOM 2213 N N . LEU A 1 284 ? -21.646 -8.858 35.886 1.00 94.50 284 LEU A N 1
ATOM 2214 C CA . LEU A 1 284 ? -21.525 -10.114 36.631 1.00 94.50 284 LEU A CA 1
ATOM 2215 C C . LEU A 1 284 ? -20.644 -9.955 37.875 1.00 94.50 284 LEU A C 1
ATOM 2217 O O . LEU A 1 284 ? -20.994 -10.461 38.941 1.00 94.50 284 LEU A O 1
ATOM 2221 N N . LEU A 1 285 ? -19.546 -9.208 37.772 1.00 90.56 285 LEU A N 1
ATOM 2222 C CA . LEU A 1 285 ? -18.659 -8.911 38.896 1.00 90.56 285 LEU A CA 1
ATOM 2223 C C . LEU A 1 285 ? -19.367 -8.057 39.961 1.00 90.56 285 LEU A C 1
ATOM 2225 O O . LEU A 1 285 ? -19.337 -8.388 41.148 1.00 90.56 285 LEU A O 1
ATOM 2229 N N . LEU A 1 286 ? -20.091 -7.011 39.554 1.00 87.81 286 LEU A N 1
ATOM 2230 C CA . LEU A 1 286 ? -20.916 -6.218 40.470 1.00 87.81 286 LEU A CA 1
ATOM 2231 C C . LEU A 1 286 ? -22.069 -7.042 41.058 1.00 87.81 286 LEU A C 1
ATOM 2233 O O . LEU A 1 286 ? -22.423 -6.868 42.225 1.00 87.81 286 LEU A O 1
ATOM 2237 N N . PHE A 1 287 ? -22.642 -7.964 40.282 1.00 88.00 287 PHE A N 1
ATOM 2238 C CA . PHE A 1 287 ? -23.653 -8.898 40.764 1.00 88.00 287 PHE A CA 1
ATOM 2239 C C . PHE A 1 287 ? -23.095 -9.850 41.815 1.00 88.00 287 PHE A C 1
ATOM 2241 O O . PHE A 1 287 ? -23.754 -10.083 42.827 1.00 88.00 287 PHE A O 1
ATOM 2248 N N . MET A 1 288 ? -21.865 -10.326 41.642 1.00 86.00 288 MET A N 1
ATOM 2249 C CA . MET A 1 288 ? -21.171 -11.129 42.642 1.00 86.00 288 MET A CA 1
ATOM 2250 C C . MET A 1 288 ? -20.958 -10.348 43.950 1.00 86.00 288 MET A C 1
ATOM 2252 O O . MET A 1 288 ? -21.200 -10.899 45.024 1.00 86.00 288 MET A O 1
ATOM 2256 N N . PHE A 1 289 ? -20.570 -9.069 43.876 1.00 77.81 289 PHE A N 1
ATOM 2257 C CA . PHE A 1 289 ? -20.317 -8.234 45.058 1.00 77.81 289 PHE A CA 1
ATOM 2258 C C . PHE A 1 289 ? -21.591 -7.803 45.790 1.00 77.81 289 PHE A C 1
ATOM 2260 O O . PHE A 1 289 ? -21.693 -7.954 47.006 1.00 77.81 289 PHE A O 1
ATOM 2267 N N . PHE A 1 290 ? -22.574 -7.273 45.061 1.00 77.75 290 PHE A N 1
ATOM 2268 C CA . PHE A 1 290 ? -23.756 -6.652 45.662 1.00 77.75 290 PHE A CA 1
ATOM 2269 C C . PHE A 1 290 ? -24.970 -7.582 45.739 1.00 77.75 290 PHE A C 1
ATOM 2271 O O . PHE A 1 290 ? -25.884 -7.319 46.522 1.00 77.75 290 PHE A O 1
ATOM 2278 N N . ARG A 1 291 ? -25.021 -8.636 44.908 1.00 81.38 291 ARG A N 1
ATOM 2279 C CA . ARG A 1 291 ? -26.134 -9.605 44.783 1.00 81.38 291 ARG A CA 1
ATOM 2280 C C . ARG A 1 291 ? -27.513 -8.944 44.647 1.00 81.38 291 ARG A C 1
ATOM 2282 O O . ARG A 1 291 ? -28.534 -9.516 45.024 1.00 81.38 291 ARG A O 1
ATOM 2289 N N . ASN A 1 292 ? -27.549 -7.715 44.128 1.00 79.81 292 ASN A N 1
ATOM 2290 C CA . ASN A 1 292 ? -28.743 -6.881 44.061 1.00 79.81 292 ASN A CA 1
ATOM 2291 C C . ASN A 1 292 ? -28.737 -6.020 42.795 1.00 79.81 292 ASN A C 1
ATOM 2293 O O . ASN A 1 292 ? -28.034 -5.014 42.714 1.00 79.81 292 ASN A O 1
ATOM 2297 N N . LEU A 1 293 ? -29.601 -6.382 41.845 1.00 83.19 293 LEU A N 1
ATOM 2298 C CA . LEU A 1 293 ? -29.778 -5.704 40.555 1.00 83.19 293 LEU A CA 1
ATOM 2299 C C . LEU A 1 293 ? -29.957 -4.189 40.689 1.00 83.19 293 LEU A C 1
ATOM 2301 O O . LEU A 1 293 ? -29.349 -3.421 39.953 1.00 83.19 293 LEU A O 1
ATOM 2305 N N . SER A 1 294 ? -30.723 -3.733 41.679 1.00 79.81 294 SER A N 1
ATOM 2306 C CA . SER A 1 294 ? -30.987 -2.305 41.866 1.00 79.81 294 SER A CA 1
ATOM 2307 C C . SER A 1 294 ? -29.735 -1.508 42.228 1.00 79.81 294 SER A C 1
ATOM 2309 O O . SER A 1 294 ? -29.721 -0.304 42.005 1.00 79.81 294 SER A O 1
ATOM 2311 N N . LEU A 1 295 ? -28.706 -2.134 42.798 1.00 79.81 295 LEU A N 1
ATOM 2312 C CA . LEU A 1 295 ? -27.445 -1.462 43.124 1.00 79.81 295 LEU A CA 1
ATOM 2313 C C . LEU A 1 295 ? -26.497 -1.420 41.933 1.00 79.81 295 LEU A C 1
ATOM 2315 O O . LEU A 1 295 ? -25.685 -0.514 41.832 1.00 79.81 295 LEU A O 1
ATOM 2319 N N . ILE A 1 296 ? -26.652 -2.363 41.011 1.00 88.75 296 ILE A N 1
ATOM 2320 C CA . ILE A 1 296 ? -25.792 -2.528 39.840 1.00 88.75 296 ILE A CA 1
ATOM 2321 C C . ILE A 1 296 ? -26.237 -1.600 38.708 1.00 88.75 296 ILE A C 1
ATOM 2323 O O . ILE A 1 296 ? -25.400 -1.036 38.010 1.00 88.75 296 ILE A O 1
ATOM 2327 N N . MET A 1 297 ? -27.549 -1.375 38.558 1.00 90.81 297 MET A N 1
ATOM 2328 C CA . MET A 1 297 ? -28.085 -0.531 37.483 1.00 90.81 297 MET A CA 1
ATOM 2329 C C . MET A 1 297 ? -27.537 0.900 37.500 1.00 90.81 297 MET A C 1
ATOM 2331 O O . MET A 1 297 ? -27.355 1.485 36.439 1.00 90.81 297 MET A O 1
ATOM 2335 N N . ALA A 1 298 ? -27.260 1.466 38.678 1.00 91.50 298 ALA A N 1
ATOM 2336 C CA . ALA A 1 298 ? -26.765 2.835 38.781 1.00 91.50 298 ALA A CA 1
ATOM 2337 C C . ALA A 1 298 ? -25.319 3.000 38.270 1.00 91.50 298 ALA A C 1
ATOM 2339 O O . ALA A 1 298 ? -25.129 3.812 37.365 1.00 91.50 298 ALA A O 1
ATOM 2340 N N . PRO A 1 299 ? -24.322 2.226 38.746 1.00 92.81 299 PRO A N 1
ATOM 2341 C CA . PRO A 1 299 ? -22.989 2.199 38.144 1.00 92.81 299 PRO A CA 1
ATOM 2342 C C . PRO A 1 299 ? -23.003 1.858 36.649 1.00 92.81 299 PRO A C 1
ATOM 2344 O O . PRO A 1 299 ? -22.312 2.513 35.876 1.00 92.81 299 PRO A O 1
ATOM 2347 N N . MET A 1 300 ? -23.828 0.893 36.218 1.00 94.88 300 MET A N 1
ATOM 2348 C CA . MET A 1 300 ? -23.933 0.535 34.795 1.00 94.88 300 MET A CA 1
ATOM 2349 C C . MET A 1 300 ? -24.465 1.689 33.942 1.00 94.88 300 MET A C 1
ATOM 2351 O O . MET A 1 300 ? -23.985 1.908 32.833 1.00 94.88 300 MET A O 1
ATOM 2355 N N . PHE A 1 301 ? -25.427 2.457 34.457 1.00 95.06 301 PHE A N 1
ATOM 2356 C CA . PHE A 1 301 ? -25.939 3.628 33.755 1.00 95.06 301 PHE A CA 1
ATOM 2357 C C . PHE A 1 301 ? -24.902 4.755 33.693 1.00 95.06 301 PHE A C 1
ATOM 2359 O O . PHE A 1 301 ? -24.764 5.371 32.642 1.00 95.06 301 PHE A O 1
ATOM 2366 N N . VAL A 1 302 ? -24.152 5.005 34.778 1.00 95.81 302 VAL A N 1
ATOM 2367 C CA . VAL A 1 302 ? -23.029 5.965 34.764 1.00 95.81 302 VAL A CA 1
ATOM 2368 C C . VAL A 1 302 ? -22.038 5.586 33.666 1.00 95.81 302 VAL A C 1
ATOM 2370 O O . VAL A 1 302 ? -21.708 6.422 32.832 1.00 95.81 302 VAL A O 1
ATOM 2373 N N . ALA A 1 303 ? -21.632 4.317 33.615 1.00 95.50 303 ALA A N 1
ATOM 2374 C CA . ALA A 1 303 ? -20.687 3.825 32.621 1.00 95.50 303 ALA A CA 1
ATOM 2375 C C . ALA A 1 303 ? -21.208 3.968 31.186 1.00 95.50 303 ALA A C 1
ATOM 2377 O O . ALA A 1 303 ? -20.529 4.545 30.338 1.00 95.50 303 ALA A O 1
ATOM 2378 N N . MET A 1 304 ? -22.432 3.503 30.924 1.00 94.94 304 MET A N 1
ATOM 2379 C CA . MET A 1 304 ? -23.037 3.566 29.594 1.00 94.94 304 MET A CA 1
ATOM 2380 C C . MET A 1 304 ? -23.219 5.012 29.121 1.00 94.94 304 MET A C 1
ATOM 2382 O O . MET A 1 304 ? -22.891 5.342 27.983 1.00 94.94 304 MET A O 1
ATOM 2386 N N . PHE A 1 305 ? -23.689 5.897 30.004 1.00 96.69 305 PHE A N 1
ATOM 2387 C CA . PHE A 1 305 ? -23.826 7.313 29.686 1.00 96.69 305 PHE A CA 1
ATOM 2388 C C . PHE A 1 305 ? -22.469 7.947 29.378 1.00 96.69 305 PHE A C 1
ATOM 2390 O O . PHE A 1 305 ? -22.361 8.680 28.398 1.00 96.69 305 PHE A O 1
ATOM 2397 N N . SER A 1 306 ? -21.435 7.686 30.183 1.00 97.06 306 SER A N 1
ATOM 2398 C CA . SER A 1 306 ? -20.100 8.249 29.959 1.00 97.06 306 SER A CA 1
ATOM 2399 C C . SER A 1 306 ? -19.519 7.831 28.612 1.00 97.06 306 SER A C 1
ATOM 2401 O O . SER A 1 306 ? -18.995 8.682 27.897 1.00 97.06 306 SER A O 1
ATOM 2403 N N . VAL A 1 307 ? -19.675 6.559 28.228 1.00 95.56 307 VAL A N 1
ATOM 2404 C CA . VAL A 1 307 ? -19.260 6.061 26.907 1.00 95.56 307 VAL A CA 1
ATOM 2405 C C . VAL A 1 307 ? -20.034 6.741 25.785 1.00 95.56 307 VAL A C 1
ATOM 2407 O O . VAL A 1 307 ? -19.421 7.275 24.867 1.00 95.56 307 VAL A O 1
ATOM 2410 N N . ILE A 1 308 ? -21.365 6.779 25.873 1.00 95.94 308 ILE A N 1
ATOM 2411 C CA . ILE A 1 308 ? -22.216 7.425 24.863 1.00 95.94 308 ILE A CA 1
ATOM 2412 C C . ILE A 1 308 ? -21.900 8.915 24.740 1.00 95.94 308 ILE A C 1
ATOM 2414 O O . ILE A 1 308 ? -21.920 9.448 23.638 1.00 95.94 308 ILE A O 1
ATOM 2418 N N . SER A 1 309 ? -21.581 9.585 25.845 1.00 97.75 309 SER A N 1
ATOM 2419 C CA . SER A 1 309 ? -21.220 11.004 25.839 1.00 97.75 309 SER A CA 1
ATOM 2420 C C . SER A 1 309 ? -19.865 11.237 25.185 1.00 97.75 309 SER A C 1
ATOM 2422 O O . SER A 1 309 ? -19.732 12.152 24.382 1.00 97.75 309 SER A O 1
ATOM 2424 N N . ALA A 1 310 ? -18.866 10.410 25.507 1.00 97.38 310 ALA A N 1
ATOM 2425 C CA . ALA A 1 310 ? -17.539 10.504 24.909 1.00 97.38 310 ALA A CA 1
ATOM 2426 C C . ALA A 1 310 ? -17.585 10.235 23.399 1.00 97.38 310 ALA A C 1
ATOM 2428 O O . ALA A 1 310 ? -17.092 11.047 22.621 1.00 97.38 310 ALA A O 1
ATOM 2429 N N . MET A 1 311 ? -18.245 9.149 22.984 1.00 94.69 311 MET A N 1
ATOM 2430 C CA . MET A 1 311 ? -18.378 8.795 21.569 1.00 94.69 311 MET A CA 1
ATOM 2431 C C . MET A 1 311 ? -19.291 9.768 20.817 1.00 94.69 311 MET A C 1
ATOM 2433 O O . MET A 1 311 ? -18.985 10.185 19.709 1.00 94.69 311 MET A O 1
ATOM 2437 N N . GLY A 1 312 ? -20.405 10.173 21.428 1.00 95.69 312 GLY A N 1
ATOM 2438 C CA . GLY A 1 312 ? -21.334 11.126 20.830 1.00 95.69 312 GLY A CA 1
ATOM 2439 C C . GLY A 1 312 ? -20.725 12.518 20.672 1.00 95.69 312 GLY A C 1
ATOM 2440 O O . GLY A 1 312 ? -21.058 13.207 19.714 1.00 95.69 312 GLY A O 1
ATOM 2441 N N . LEU A 1 313 ? -19.824 12.932 21.573 1.00 97.31 313 LEU A N 1
ATOM 2442 C CA . LEU A 1 313 ? -19.046 14.159 21.399 1.00 97.31 313 LEU A CA 1
ATOM 2443 C C . LEU A 1 313 ? -18.056 14.019 20.239 1.00 97.31 313 LEU A C 1
ATOM 2445 O O . LEU A 1 313 ? -18.014 14.909 19.399 1.00 97.31 313 LEU A O 1
ATOM 2449 N N . LEU A 1 314 ? -17.327 12.900 20.170 1.00 96.00 314 LEU A N 1
ATOM 2450 C CA . LEU A 1 314 ? -16.375 12.607 19.092 1.00 96.00 314 LEU A CA 1
ATOM 2451 C C . LEU A 1 314 ? -17.047 12.711 17.722 1.00 96.00 314 LEU A C 1
ATOM 2453 O O . LEU A 1 314 ? -16.640 13.517 16.888 1.00 96.00 314 LEU A O 1
ATOM 2457 N N . ILE A 1 315 ? -18.148 11.980 17.548 1.00 94.62 315 ILE A N 1
ATOM 2458 C CA . ILE A 1 315 ? -18.926 11.969 16.306 1.00 94.62 315 ILE A CA 1
ATOM 2459 C C . ILE A 1 315 ? -19.580 13.339 16.061 1.00 94.62 315 ILE A C 1
ATOM 2461 O O . ILE A 1 315 ? -19.626 13.831 14.938 1.00 94.62 315 ILE A O 1
ATOM 2465 N N . GLY A 1 316 ? -20.078 13.997 17.114 1.00 95.50 316 GLY A N 1
ATOM 2466 C CA . GLY A 1 316 ? -20.715 15.313 17.017 1.00 95.50 316 GLY A CA 1
ATOM 2467 C C . GLY A 1 316 ? -19.768 16.439 16.592 1.00 95.50 316 GLY A C 1
ATOM 2468 O O . GLY A 1 316 ? -20.227 17.411 15.992 1.00 95.50 316 GLY A O 1
ATOM 2469 N N . LEU A 1 317 ? -18.471 16.306 16.880 1.00 96.06 317 LEU A N 1
ATOM 2470 C CA . LEU A 1 317 ? -17.415 17.214 16.423 1.00 96.06 317 LEU A CA 1
ATOM 2471 C C . LEU A 1 317 ? -16.926 16.898 14.999 1.00 96.06 317 LEU A C 1
ATOM 2473 O O . LEU A 1 317 ? -16.138 17.670 14.462 1.00 96.06 317 LEU A O 1
ATOM 2477 N N . GLY A 1 318 ? -17.417 15.815 14.386 1.00 93.50 318 GLY A N 1
ATOM 2478 C CA . GLY A 1 318 ? -17.039 15.397 13.036 1.00 93.50 318 GLY A CA 1
ATOM 2479 C C . GLY A 1 318 ? -15.697 14.672 12.963 1.00 93.50 318 GLY A C 1
ATOM 2480 O O . GLY A 1 318 ? -15.074 14.692 11.911 1.00 93.50 318 GLY A O 1
ATOM 2481 N N . TYR A 1 319 ? -15.231 14.078 14.067 1.00 93.06 319 TYR A N 1
ATOM 2482 C CA . TYR A 1 319 ? -14.066 13.196 14.033 1.00 93.06 319 TYR A CA 1
ATOM 2483 C C . TYR A 1 319 ? -14.465 11.787 13.597 1.00 93.06 319 TYR A C 1
ATOM 2485 O O . TYR A 1 319 ? -15.480 11.255 14.058 1.00 93.06 319 TYR A O 1
ATOM 2493 N N . ASP A 1 320 ? -13.611 11.166 12.790 1.00 90.06 320 ASP A N 1
ATOM 2494 C CA . ASP A 1 320 ? -13.759 9.771 12.395 1.00 90.06 320 ASP A CA 1
ATOM 2495 C C . ASP A 1 320 ? -13.449 8.814 13.553 1.00 90.06 320 ASP A C 1
ATOM 2497 O O . ASP A 1 320 ? -12.598 9.058 14.420 1.00 90.06 320 ASP A O 1
ATOM 2501 N N . VAL A 1 321 ? -14.154 7.685 13.571 1.00 88.62 321 VAL A N 1
ATOM 2502 C CA . VAL A 1 321 ? -13.868 6.571 14.470 1.00 88.62 321 VAL A CA 1
ATOM 2503 C C . VAL A 1 321 ? -12.742 5.744 13.865 1.00 88.62 321 VAL A C 1
ATOM 2505 O O . VAL A 1 321 ? -12.895 5.093 12.838 1.00 88.62 321 VAL A O 1
ATOM 2508 N N . HIS A 1 322 ? -11.614 5.746 14.554 1.00 87.75 322 HIS A N 1
ATOM 2509 C CA . HIS A 1 322 ? -10.404 5.023 14.201 1.00 87.75 322 HIS A CA 1
ATOM 2510 C C . HIS A 1 322 ? -10.144 3.906 15.219 1.00 87.75 322 HIS A C 1
ATOM 2512 O O . HIS A 1 322 ? -10.775 3.831 16.281 1.00 87.75 322 HIS A O 1
ATOM 2518 N N . ILE A 1 323 ? -9.131 3.077 14.955 1.00 83.44 323 ILE A N 1
ATOM 2519 C CA . ILE A 1 323 ? -8.797 1.897 15.774 1.00 83.44 323 ILE A CA 1
ATOM 2520 C C . ILE A 1 323 ? -8.652 2.254 17.259 1.00 83.44 323 ILE A C 1
ATOM 2522 O O . ILE A 1 323 ? -9.259 1.617 18.116 1.00 83.44 323 ILE A O 1
ATOM 2526 N N . MET A 1 324 ? -7.933 3.328 17.588 1.00 86.50 324 MET A N 1
ATOM 2527 C CA . MET A 1 324 ? -7.769 3.744 18.989 1.00 86.50 324 MET A CA 1
ATOM 2528 C C . MET A 1 324 ? -9.080 4.223 19.649 1.00 86.50 324 MET A C 1
ATOM 2530 O O . MET A 1 324 ? -9.330 3.900 20.810 1.00 86.50 324 MET A O 1
ATOM 2534 N N . SER A 1 325 ? -9.951 4.960 18.944 1.00 89.38 325 SER A N 1
ATOM 2535 C CA . SER A 1 325 ? -11.210 5.468 19.513 1.00 89.38 325 SER A CA 1
ATOM 2536 C C . SER A 1 325 ? -12.272 4.380 19.651 1.00 89.38 325 SER A C 1
ATOM 2538 O O . SER A 1 325 ? -13.084 4.442 20.577 1.00 89.38 325 SER A O 1
ATOM 2540 N N . SER A 1 326 ? -12.185 3.305 18.862 1.00 87.31 326 SER A N 1
ATOM 2541 C CA . SER A 1 326 ? -12.987 2.090 19.054 1.00 87.31 326 SER A CA 1
ATOM 2542 C C . SER A 1 326 ? -12.866 1.508 20.476 1.00 87.31 326 SER A C 1
ATOM 2544 O O . SER A 1 326 ? -13.835 0.997 21.046 1.00 87.31 326 SER A O 1
ATOM 2546 N N . MET A 1 327 ? -11.696 1.671 21.108 1.00 89.19 327 MET A N 1
ATOM 2547 C CA . MET A 1 327 ? -11.397 1.138 22.438 1.00 89.19 327 MET A CA 1
ATOM 2548 C C . MET A 1 327 ? -11.982 1.986 23.581 1.00 89.19 327 MET A C 1
ATOM 2550 O O . MET A 1 327 ? -11.987 1.527 24.728 1.00 89.19 327 MET A O 1
ATOM 2554 N N . ILE A 1 328 ? -12.508 3.195 23.310 1.00 93.19 328 ILE A N 1
ATOM 2555 C CA . ILE A 1 328 ? -13.046 4.119 24.333 1.00 93.19 328 ILE A CA 1
ATOM 2556 C C . ILE A 1 328 ? -14.047 3.406 25.241 1.00 93.19 328 ILE A C 1
ATOM 2558 O O . ILE A 1 328 ? -13.978 3.541 26.461 1.00 93.19 328 ILE A O 1
ATOM 2562 N N . ALA A 1 329 ? -14.956 2.614 24.666 1.00 89.19 329 ALA A N 1
ATOM 2563 C CA . ALA A 1 329 ? -15.984 1.914 25.427 1.00 89.19 329 ALA A CA 1
ATOM 2564 C C . ALA A 1 329 ? -15.386 0.942 26.460 1.00 89.19 329 ALA A C 1
ATOM 2566 O O . ALA A 1 329 ? -15.811 0.925 27.617 1.00 89.19 329 ALA A O 1
ATOM 2567 N N . ILE A 1 330 ? -14.377 0.169 26.054 1.00 89.88 330 ILE A N 1
ATOM 2568 C CA . ILE A 1 330 ? -13.748 -0.870 26.877 1.00 89.88 330 ILE A CA 1
ATOM 2569 C C . ILE A 1 330 ? -12.910 -0.245 28.000 1.00 89.88 330 ILE A C 1
ATOM 2571 O O . ILE A 1 330 ? -12.977 -0.715 29.134 1.00 89.88 330 ILE A O 1
ATOM 2575 N N . PHE A 1 331 ? -12.177 0.839 27.725 1.00 91.44 331 PHE A N 1
ATOM 2576 C CA . PHE A 1 331 ? -11.385 1.536 28.746 1.00 91.44 331 PHE A CA 1
ATOM 2577 C C . PHE A 1 331 ? -12.249 2.339 29.720 1.00 91.44 331 PHE A C 1
ATOM 2579 O O . PHE A 1 331 ? -12.015 2.317 30.929 1.00 91.44 331 PHE A O 1
ATOM 2586 N N . LEU A 1 332 ? -13.252 3.058 29.214 1.00 94.50 332 LEU A N 1
ATOM 2587 C CA . LEU A 1 332 ? -14.013 4.009 30.017 1.00 94.50 332 LEU A CA 1
ATOM 2588 C C . LEU A 1 332 ? -15.050 3.333 30.923 1.00 94.50 332 LEU A C 1
ATOM 2590 O O . LEU A 1 332 ? -15.299 3.833 32.020 1.00 94.50 332 LEU A O 1
ATOM 2594 N N . MET A 1 333 ? -15.634 2.195 30.517 1.00 92.19 333 MET A N 1
ATOM 2595 C CA . MET A 1 333 ? -16.648 1.501 31.325 1.00 92.19 333 MET A CA 1
ATOM 2596 C C . MET A 1 333 ? -16.153 1.134 32.739 1.00 92.19 333 MET A C 1
ATOM 2598 O O . MET A 1 333 ? -16.801 1.551 33.703 1.00 92.19 333 MET A O 1
ATOM 2602 N N . PRO A 1 334 ? -15.025 0.415 32.922 1.00 92.38 334 PRO A N 1
ATOM 2603 C CA . PRO A 1 334 ? -14.509 0.094 34.255 1.00 92.38 334 PRO A CA 1
ATOM 2604 C C . PRO A 1 334 ? -14.169 1.336 35.087 1.00 92.38 334 PRO A C 1
ATOM 2606 O O . PRO A 1 334 ? -14.494 1.384 36.275 1.00 92.38 334 PRO A O 1
ATOM 2609 N N . ILE A 1 335 ? -13.554 2.350 34.464 1.00 93.94 335 ILE A N 1
ATOM 2610 C CA . ILE A 1 335 ? -13.163 3.601 35.133 1.00 93.94 335 ILE A CA 1
ATOM 2611 C C . ILE A 1 335 ? -14.403 4.307 35.692 1.00 93.94 335 ILE A C 1
ATOM 2613 O O . ILE A 1 335 ? -14.419 4.721 36.850 1.00 93.94 335 ILE A O 1
ATOM 2617 N N . ALA A 1 336 ? -15.470 4.390 34.896 1.00 93.94 336 ALA A N 1
ATOM 2618 C CA . ALA A 1 336 ? -16.705 5.064 35.276 1.00 93.94 336 ALA A CA 1
ATOM 2619 C C . ALA A 1 336 ? -17.479 4.346 36.400 1.00 93.94 336 ALA A C 1
ATOM 2621 O O . ALA A 1 336 ? -18.183 4.991 37.179 1.00 93.94 336 ALA A O 1
ATOM 2622 N N . VAL A 1 337 ? -17.350 3.020 36.514 1.00 93.38 337 VAL A N 1
ATOM 2623 C CA . VAL A 1 337 ? -18.026 2.230 37.558 1.00 93.38 337 VAL A CA 1
ATOM 2624 C C . VAL A 1 337 ? -17.386 2.405 38.938 1.00 93.38 337 VAL A C 1
ATOM 2626 O O . VAL A 1 337 ? -18.103 2.360 39.941 1.00 93.38 337 VAL A O 1
ATOM 2629 N N . ALA A 1 338 ? -16.067 2.610 39.013 1.00 90.25 338 ALA A N 1
ATOM 2630 C CA . ALA A 1 338 ? -15.318 2.589 40.272 1.00 90.25 338 ALA A CA 1
ATOM 2631 C C . ALA A 1 338 ? -15.849 3.596 41.311 1.00 90.25 338 ALA A C 1
ATOM 2633 O O . ALA A 1 338 ? -16.125 3.225 42.457 1.00 90.25 338 ALA A O 1
ATOM 2634 N N . ASP A 1 339 ? -16.079 4.849 40.906 1.00 90.88 339 ASP A N 1
ATOM 2635 C CA . ASP A 1 339 ? -16.567 5.894 41.813 1.00 90.88 339 ASP A CA 1
ATOM 2636 C C . ASP A 1 339 ? -17.973 5.581 42.343 1.00 90.88 339 ASP A C 1
ATOM 2638 O O . ASP A 1 339 ? -18.243 5.687 43.544 1.00 90.88 339 ASP A O 1
ATOM 2642 N N . ALA A 1 340 ? -18.867 5.128 41.461 1.00 91.00 340 ALA A N 1
ATOM 2643 C CA . ALA A 1 340 ? -20.227 4.761 41.831 1.00 91.00 340 ALA A CA 1
ATOM 2644 C C . ALA A 1 340 ? -20.252 3.608 42.851 1.00 91.00 340 ALA A C 1
ATOM 2646 O O . ALA A 1 340 ? -21.041 3.649 43.796 1.00 91.00 340 ALA A O 1
ATOM 2647 N N . VAL A 1 341 ? -19.368 2.615 42.705 1.00 89.19 341 VAL A N 1
ATOM 2648 C CA . VAL A 1 341 ? -19.227 1.486 43.642 1.00 89.19 341 VAL A CA 1
ATOM 2649 C C . VAL A 1 341 ? -18.800 1.960 45.029 1.00 89.19 341 VAL A C 1
ATOM 2651 O O . VAL A 1 341 ? -19.418 1.562 46.018 1.00 89.19 341 VAL A O 1
ATOM 2654 N N . HIS A 1 342 ? -17.805 2.845 45.121 1.00 89.75 342 HIS A N 1
ATOM 2655 C CA . HIS A 1 342 ? -17.365 3.411 46.399 1.00 89.75 342 HIS A CA 1
ATOM 2656 C C . HIS A 1 342 ? -18.466 4.239 47.081 1.00 89.75 342 HIS A C 1
ATOM 2658 O O . HIS A 1 342 ? -18.683 4.089 48.284 1.00 89.75 342 HIS A O 1
ATOM 2664 N N . ILE A 1 343 ? -19.203 5.067 46.324 1.00 91.31 343 ILE A N 1
ATOM 2665 C CA . ILE A 1 343 ? -20.334 5.842 46.865 1.00 91.31 343 ILE A CA 1
ATOM 2666 C C . ILE A 1 343 ? -21.437 4.907 47.367 1.00 91.31 343 ILE A C 1
ATOM 2668 O O . ILE A 1 343 ? -21.969 5.119 48.459 1.00 91.31 343 ILE A O 1
ATOM 2672 N N . LEU A 1 344 ? -21.799 3.881 46.589 1.00 88.50 344 LEU A N 1
ATOM 2673 C CA . LEU A 1 344 ? -22.839 2.934 46.986 1.00 88.50 344 LEU A CA 1
ATOM 2674 C C . LEU A 1 344 ? -22.424 2.143 48.226 1.00 88.50 344 LEU A C 1
ATOM 2676 O O . LEU A 1 344 ? -23.201 2.093 49.175 1.00 88.50 344 LEU A O 1
ATOM 2680 N N . SER A 1 345 ? -21.226 1.555 48.241 1.00 85.00 345 SER A N 1
ATOM 2681 C CA . SER A 1 345 ? -20.750 0.747 49.371 1.00 85.00 345 SER A CA 1
ATOM 2682 C C . SER A 1 345 ? -20.762 1.549 50.672 1.00 85.00 345 SER A C 1
ATOM 2684 O O . SER A 1 345 ? -21.408 1.143 51.636 1.00 85.00 345 SER A O 1
ATOM 2686 N N . GLU A 1 346 ? -20.158 2.742 50.669 1.00 88.31 346 GLU A N 1
ATOM 2687 C CA . GLU A 1 346 ? -20.111 3.611 51.849 1.00 88.31 346 GLU A CA 1
ATOM 2688 C C . GLU A 1 346 ? -21.515 4.076 52.267 1.00 88.31 346 GLU A C 1
ATOM 2690 O O . GLU A 1 346 ? -21.813 4.180 53.456 1.00 88.31 346 GLU A O 1
ATOM 2695 N N . PHE A 1 347 ? -22.425 4.311 51.312 1.00 89.62 347 PHE A N 1
ATOM 2696 C CA . PHE A 1 347 ? -23.820 4.611 51.634 1.00 89.62 347 PHE A CA 1
ATOM 2697 C C . PHE A 1 347 ? -24.496 3.462 52.388 1.00 89.62 347 PHE A C 1
ATOM 2699 O O . PHE A 1 347 ? -25.178 3.725 53.378 1.00 89.62 347 PHE A O 1
ATOM 2706 N N . PHE A 1 348 ? -24.321 2.210 51.956 1.00 84.38 348 PHE A N 1
ATOM 2707 C CA . PHE A 1 348 ? -24.925 1.056 52.630 1.00 84.38 348 PHE A CA 1
ATOM 2708 C C . PHE A 1 348 ? -24.317 0.800 54.011 1.00 84.38 348 PHE A C 1
ATOM 2710 O O . PHE A 1 348 ? -25.072 0.533 54.950 1.00 84.38 348 PHE A O 1
ATOM 2717 N N . ASP A 1 349 ? -23.004 0.970 54.160 1.00 82.62 349 ASP A N 1
ATOM 2718 C CA . ASP A 1 349 ? -22.313 0.813 55.443 1.00 82.62 349 ASP A CA 1
ATOM 2719 C C . ASP A 1 349 ? -22.715 1.906 56.446 1.00 82.62 349 ASP A C 1
ATOM 2721 O O . ASP A 1 349 ? -23.015 1.628 57.614 1.00 82.62 349 ASP A O 1
ATOM 2725 N N . SER A 1 350 ? -22.817 3.153 55.979 1.00 86.81 350 SER A N 1
ATOM 2726 C CA . SER A 1 350 ? -23.150 4.306 56.815 1.00 86.81 350 SER A CA 1
ATOM 2727 C C . SER A 1 350 ? -24.657 4.543 56.996 1.00 86.81 350 SER A C 1
ATOM 2729 O O . SER A 1 350 ? -25.044 5.325 57.869 1.00 86.81 350 SER A O 1
ATOM 2731 N N . TYR A 1 351 ? -25.548 3.884 56.240 1.00 86.00 351 TYR A N 1
ATOM 2732 C CA . TYR A 1 351 ? -26.998 4.130 56.337 1.00 86.00 351 TYR A CA 1
ATOM 2733 C C . TYR A 1 351 ? -27.555 3.841 57.734 1.00 86.00 351 TYR A C 1
ATOM 2735 O O . TYR A 1 351 ? -28.320 4.645 58.269 1.00 86.00 351 TYR A O 1
ATOM 2743 N N . SER A 1 352 ? -27.127 2.733 58.346 1.00 82.25 352 SER A N 1
ATOM 2744 C CA . SER A 1 352 ? -27.582 2.306 59.680 1.00 82.25 352 SER A CA 1
ATOM 2745 C C . SER A 1 352 ? -27.312 3.343 60.780 1.00 82.25 352 SER A C 1
ATOM 2747 O O . SER A 1 352 ? -28.043 3.399 61.768 1.00 82.25 352 SER A O 1
ATOM 2749 N N . ARG A 1 353 ? -26.295 4.196 60.591 1.00 84.31 353 ARG A N 1
ATOM 2750 C CA . ARG A 1 353 ? -25.904 5.251 61.534 1.00 84.31 353 ARG A CA 1
ATOM 2751 C C . ARG A 1 353 ? -26.879 6.428 61.548 1.00 84.31 353 ARG A C 1
ATOM 2753 O O . ARG A 1 353 ? -27.124 6.986 62.610 1.00 84.31 353 ARG A O 1
ATOM 2760 N N . PHE A 1 354 ? -27.401 6.818 60.386 1.00 85.44 354 PHE A N 1
ATOM 2761 C CA . PHE A 1 354 ? -28.241 8.016 60.249 1.00 85.44 354 PHE A CA 1
ATOM 2762 C C . PHE A 1 354 ? -29.728 7.685 60.068 1.00 85.44 354 PHE A C 1
ATOM 2764 O O . PHE A 1 354 ? -30.580 8.510 60.376 1.00 85.44 354 PHE A O 1
ATOM 2771 N N . ASN A 1 355 ? -30.063 6.501 59.538 1.00 83.81 355 ASN A N 1
ATOM 2772 C CA . ASN A 1 355 ? -31.429 6.079 59.190 1.00 83.81 355 ASN A CA 1
ATOM 2773 C C . ASN A 1 355 ? -32.207 7.079 58.305 1.00 83.81 355 ASN A C 1
ATOM 2775 O O . ASN A 1 355 ? -33.434 7.023 58.196 1.00 83.81 355 ASN A O 1
ATOM 2779 N N . ASN A 1 356 ? -31.495 7.979 57.624 1.00 89.19 356 ASN A N 1
ATOM 2780 C CA . ASN A 1 356 ? -32.041 9.002 56.747 1.00 89.19 356 ASN A CA 1
ATOM 2781 C C . ASN A 1 356 ? -31.185 9.094 55.483 1.00 89.19 356 ASN A C 1
ATOM 2783 O O . ASN A 1 356 ? -30.041 9.532 55.535 1.00 89.19 356 ASN A O 1
ATOM 2787 N N . LYS A 1 357 ? -31.766 8.747 54.327 1.00 89.06 357 LYS A N 1
ATOM 2788 C CA . LYS A 1 357 ? -31.048 8.722 53.043 1.00 89.06 357 LYS A CA 1
ATOM 2789 C C . LYS A 1 357 ? -30.320 10.028 52.724 1.00 89.06 357 LYS A C 1
ATOM 2791 O O . LYS A 1 357 ? -29.176 9.995 52.286 1.00 89.06 357 LYS A O 1
ATOM 2796 N N . ALA A 1 358 ? -30.992 11.167 52.899 1.00 89.88 358 ALA A N 1
ATOM 2797 C CA . ALA A 1 358 ? -30.442 12.459 52.504 1.00 89.88 358 ALA A CA 1
ATOM 2798 C C . ALA A 1 358 ? -29.270 12.856 53.408 1.00 89.88 358 ALA A C 1
ATOM 2800 O O . ALA A 1 358 ? -28.299 13.444 52.942 1.00 89.88 358 ALA A O 1
ATOM 2801 N N . GLU A 1 359 ? -29.347 12.522 54.694 1.00 90.38 359 GLU A N 1
ATOM 2802 C CA . GLU A 1 359 ? -28.271 12.764 55.652 1.00 90.38 359 GLU A CA 1
ATOM 2803 C C . GLU A 1 359 ? -27.089 11.814 55.428 1.00 90.38 359 GLU A C 1
ATOM 2805 O O . GLU A 1 359 ? -25.953 12.279 55.331 1.00 90.38 359 GLU A O 1
ATOM 2810 N N . THR A 1 360 ? -27.355 10.521 55.202 1.00 91.88 360 THR A N 1
ATOM 2811 C CA . THR A 1 360 ? -26.328 9.538 54.831 1.00 91.88 360 THR A CA 1
ATOM 2812 C C . THR A 1 360 ? -25.587 9.965 53.565 1.00 91.88 360 THR A C 1
ATOM 2814 O O . THR A 1 360 ? -24.364 9.987 53.563 1.00 91.88 360 THR A O 1
ATOM 2817 N N . ILE A 1 361 ? -26.284 10.377 52.498 1.00 92.38 361 ILE A N 1
ATOM 2818 C CA . ILE A 1 361 ? -25.629 10.823 51.255 1.00 92.38 361 ILE A CA 1
ATOM 2819 C C . ILE A 1 361 ? -24.785 12.083 51.466 1.00 92.38 361 ILE A C 1
ATOM 2821 O O . ILE A 1 361 ? -23.693 12.183 50.906 1.00 92.38 361 ILE A O 1
ATOM 2825 N N . ARG A 1 362 ? -25.244 13.041 52.283 1.00 91.94 362 ARG A N 1
ATOM 2826 C CA . ARG A 1 362 ? -24.432 14.224 52.617 1.00 91.94 362 ARG A CA 1
ATOM 2827 C C . ARG A 1 362 ? -23.150 13.838 53.345 1.00 91.94 362 ARG A C 1
ATOM 2829 O O . ARG A 1 362 ? -22.109 14.423 53.053 1.00 91.94 362 ARG A O 1
ATOM 2836 N N . TYR A 1 363 ? -23.214 12.854 54.241 1.00 92.12 363 TYR A N 1
ATOM 2837 C CA . TYR A 1 363 ? -22.033 12.307 54.901 1.00 92.12 363 TYR A CA 1
ATOM 2838 C C . TYR A 1 363 ? -21.096 11.609 53.904 1.00 92.12 363 TYR A C 1
ATOM 2840 O O . TYR A 1 363 ? -19.928 11.978 53.821 1.00 92.12 363 TYR A O 1
ATOM 2848 N N . VAL A 1 364 ? -21.620 10.683 53.094 1.00 92.88 364 VAL A N 1
ATOM 2849 C CA . VAL A 1 364 ? -20.854 9.888 52.115 1.00 92.88 364 VAL A CA 1
ATOM 2850 C C . VAL A 1 364 ? -20.124 10.791 51.123 1.00 92.88 364 VAL A C 1
ATOM 2852 O O . VAL A 1 364 ? -18.902 10.730 51.013 1.00 92.88 364 VAL A O 1
ATOM 2855 N N . ILE A 1 365 ? -20.836 11.701 50.449 1.00 92.69 365 ILE A N 1
ATOM 2856 C CA . ILE A 1 365 ? -20.209 12.637 49.502 1.00 92.69 365 ILE A CA 1
ATOM 2857 C C . ILE A 1 365 ? -19.291 13.619 50.244 1.00 92.69 365 ILE A C 1
ATOM 2859 O O . ILE A 1 365 ? -18.208 13.965 49.772 1.00 92.69 365 ILE A O 1
ATOM 2863 N N . GLY A 1 366 ? -19.673 14.036 51.452 1.00 90.56 366 GLY A N 1
ATOM 2864 C CA . GLY A 1 366 ? -18.821 14.819 52.340 1.00 90.56 366 GLY A CA 1
ATOM 2865 C C . GLY A 1 366 ? -17.484 14.136 52.646 1.00 90.56 366 GLY A C 1
ATOM 2866 O O . GLY A 1 366 ? -16.472 14.824 52.769 1.00 90.56 366 GLY A O 1
ATOM 2867 N N . HIS A 1 367 ? -17.437 12.811 52.717 1.00 89.69 367 HIS A N 1
ATOM 2868 C CA . HIS A 1 367 ? -16.214 12.060 52.971 1.00 89.69 367 HIS A CA 1
ATOM 2869 C C . HIS A 1 367 ? -15.431 11.770 51.678 1.00 89.69 367 HIS A C 1
ATOM 2871 O O . HIS A 1 367 ? -14.244 12.088 51.598 1.00 89.69 367 HIS A O 1
ATOM 2877 N N . LEU A 1 368 ? -16.107 11.275 50.637 1.00 92.50 368 LEU A N 1
ATOM 2878 C CA . LEU A 1 368 ? -15.473 10.714 49.437 1.00 92.50 368 LEU A CA 1
ATOM 2879 C C . LEU A 1 368 ? -15.157 11.724 48.323 1.00 92.50 368 LEU A C 1
ATOM 2881 O O . LEU A 1 368 ? -14.303 11.453 47.484 1.00 92.50 368 LEU A O 1
ATOM 2885 N N . PHE A 1 369 ? -15.773 12.912 48.320 1.00 92.56 369 PHE A N 1
ATOM 2886 C CA . PHE A 1 369 ? -15.633 13.863 47.206 1.00 92.56 369 PHE A CA 1
ATOM 2887 C C . PHE A 1 369 ? -14.181 14.262 46.903 1.00 92.56 369 PHE A C 1
ATOM 2889 O O . PHE A 1 369 ? -13.818 14.374 45.740 1.00 92.56 369 PHE A O 1
ATOM 2896 N N . LYS A 1 370 ? -13.346 14.512 47.927 1.00 92.25 370 LYS A N 1
ATOM 2897 C CA . LYS A 1 370 ? -11.949 14.937 47.707 1.00 92.25 370 LYS A CA 1
ATOM 2898 C C . LYS A 1 370 ? -11.099 13.799 47.116 1.00 92.25 370 LYS A C 1
ATOM 2900 O O . LYS A 1 370 ? -10.508 14.042 46.070 1.00 92.25 370 LYS A O 1
ATOM 2905 N N . PRO A 1 371 ? -11.049 12.593 47.722 1.00 93.62 371 PRO A N 1
ATOM 2906 C CA . PRO A 1 371 ? -10.361 11.451 47.119 1.00 93.62 371 PRO A CA 1
ATOM 2907 C C . PRO A 1 371 ? -10.787 11.188 45.671 1.00 93.62 371 PRO A C 1
ATOM 2909 O O . PRO A 1 371 ? -9.929 11.141 44.799 1.00 93.62 371 PRO A O 1
ATOM 2912 N N . MET A 1 372 ? -12.097 11.129 45.405 1.00 93.38 372 MET A N 1
ATOM 2913 C CA . MET A 1 372 ? -12.641 10.849 44.066 1.00 93.38 372 MET A CA 1
ATOM 2914 C C . MET A 1 372 ? -12.344 11.945 43.040 1.00 93.38 372 MET A C 1
ATOM 2916 O O . MET A 1 372 ? -12.117 11.675 41.864 1.00 93.38 372 MET A O 1
ATOM 2920 N N . LEU A 1 373 ? -12.338 13.211 43.470 1.00 93.81 373 LEU A N 1
ATOM 2921 C CA . LEU A 1 373 ? -11.933 14.307 42.597 1.00 93.81 373 LEU A CA 1
ATOM 2922 C C . LEU A 1 373 ? -10.463 14.161 42.190 1.00 93.81 373 LEU A C 1
ATOM 2924 O O . LEU A 1 373 ? -10.150 14.345 41.021 1.00 93.81 373 LEU A O 1
ATOM 2928 N N . TYR A 1 374 ? -9.568 13.820 43.122 1.00 95.00 374 TYR A N 1
ATOM 2929 C CA . TYR A 1 374 ? -8.155 13.639 42.788 1.00 95.00 374 TYR A CA 1
ATOM 2930 C C . TYR A 1 374 ? -7.925 12.429 41.884 1.00 95.00 374 TYR A C 1
ATOM 2932 O O . TYR A 1 374 ? -7.203 12.579 40.906 1.00 95.00 374 TYR A O 1
ATOM 2940 N N . THR A 1 375 ? -8.572 11.285 42.137 1.00 95.00 375 THR A N 1
ATOM 2941 C CA . THR A 1 375 ? -8.461 10.105 41.256 1.00 95.00 375 THR A CA 1
ATOM 2942 C C . THR A 1 375 ? -8.957 10.403 39.840 1.00 95.00 375 THR A C 1
ATOM 2944 O O . THR A 1 375 ? -8.316 10.021 38.858 1.00 95.00 375 THR A O 1
ATOM 2947 N N . SER A 1 376 ? -10.060 11.145 39.716 1.00 95.69 376 SER A N 1
ATOM 2948 C CA . SER A 1 376 ? -10.591 11.575 38.420 1.00 95.69 376 SER A CA 1
ATOM 2949 C C . SER A 1 376 ? -9.671 12.584 37.735 1.00 95.69 376 SER A C 1
ATOM 2951 O O . SER A 1 376 ? -9.352 12.407 36.565 1.00 95.69 376 SER A O 1
ATOM 2953 N N . LEU A 1 377 ? -9.177 13.603 38.448 1.00 97.44 377 LEU A N 1
ATOM 2954 C CA . LEU A 1 377 ? -8.259 14.604 37.891 1.00 97.44 377 LEU A CA 1
ATOM 2955 C C . LEU A 1 377 ? -6.939 13.991 37.421 1.00 97.44 377 LEU A C 1
ATOM 2957 O O . LEU A 1 377 ? -6.455 14.366 36.358 1.00 97.44 377 LEU A O 1
ATOM 2961 N N . THR A 1 378 ? -6.364 13.044 38.166 1.00 97.19 378 THR A N 1
ATOM 2962 C CA . THR A 1 378 ? -5.140 12.355 37.733 1.00 97.19 378 THR A CA 1
ATOM 2963 C C . THR A 1 378 ? -5.384 11.512 36.486 1.00 97.19 378 THR A C 1
ATOM 2965 O O . THR A 1 378 ? -4.542 11.489 35.595 1.00 97.19 378 THR A O 1
ATOM 2968 N N . THR A 1 379 ? -6.553 10.871 36.384 1.00 96.56 379 THR A N 1
ATOM 2969 C CA . THR A 1 379 ? -6.936 10.088 35.198 1.00 96.56 379 THR A CA 1
ATOM 2970 C C . THR A 1 379 ? -7.170 10.997 33.988 1.00 96.56 379 THR A C 1
ATOM 2972 O O . THR A 1 379 ? -6.654 10.724 32.908 1.00 96.56 379 THR A O 1
ATOM 2975 N N . ILE A 1 380 ? -7.876 12.118 34.177 1.00 98.25 380 ILE A N 1
ATOM 2976 C CA . ILE A 1 380 ? -8.071 13.158 33.156 1.00 98.25 380 ILE A CA 1
ATOM 2977 C C . ILE A 1 380 ? -6.719 13.676 32.674 1.00 98.25 380 ILE A C 1
ATOM 2979 O O . ILE A 1 380 ? -6.506 13.735 31.472 1.00 98.25 380 ILE A O 1
ATOM 2983 N N . ALA A 1 381 ? -5.798 14.011 33.582 1.00 98.19 381 ALA A N 1
ATOM 2984 C CA . ALA A 1 381 ? -4.471 14.497 33.216 1.00 98.19 381 ALA A CA 1
ATOM 2985 C C . ALA A 1 381 ? -3.666 13.452 32.423 1.00 98.19 381 ALA A C 1
ATOM 2987 O O . ALA A 1 381 ? -3.033 13.813 31.436 1.00 98.19 381 ALA A O 1
ATOM 2988 N N . GLY A 1 382 ? -3.730 12.172 32.808 1.00 97.44 382 GLY A N 1
ATOM 2989 C CA . GLY A 1 382 ? -3.036 11.086 32.107 1.00 97.44 382 GLY A CA 1
ATOM 2990 C C . GLY A 1 382 ? -3.560 10.822 30.691 1.00 97.44 382 GLY A C 1
ATOM 2991 O O . GLY A 1 382 ? -2.774 10.581 29.782 1.00 97.44 382 GLY A O 1
ATOM 2992 N N . PHE A 1 383 ? -4.875 10.910 30.466 1.00 97.06 383 PHE A N 1
ATOM 2993 C CA . PHE A 1 383 ? -5.428 10.796 29.111 1.00 97.06 383 PHE A CA 1
ATOM 2994 C C . PHE A 1 383 ? -5.271 12.092 28.306 1.00 97.06 383 PHE A C 1
ATOM 2996 O O . PHE A 1 383 ? -4.931 12.043 27.128 1.00 97.06 383 PHE A O 1
ATOM 3003 N N . ALA A 1 384 ? -5.445 13.258 28.933 1.00 97.50 384 ALA A N 1
ATOM 3004 C CA . ALA A 1 384 ? -5.274 14.552 28.277 1.00 97.50 384 ALA A CA 1
ATOM 3005 C C . ALA A 1 384 ? -3.819 14.814 27.863 1.00 97.50 384 ALA A C 1
ATOM 3007 O O . ALA A 1 384 ? -3.597 15.522 26.886 1.00 97.50 384 ALA A O 1
ATOM 3008 N N . SER A 1 385 ? -2.822 14.221 28.536 1.00 97.88 385 SER A N 1
ATOM 3009 C CA . SER A 1 385 ? -1.425 14.335 28.099 1.00 97.88 385 SER A CA 1
ATOM 3010 C C . SER A 1 385 ? -1.167 13.702 26.730 1.00 97.88 385 SER A C 1
ATOM 3012 O O . SER A 1 385 ? -0.206 14.081 26.068 1.00 97.88 385 SER A O 1
ATOM 3014 N N . LEU A 1 386 ? -2.034 12.795 26.263 1.00 95.69 386 LEU A N 1
ATOM 3015 C CA . LEU A 1 386 ? -1.953 12.264 24.901 1.00 95.69 386 LEU A CA 1
ATOM 3016 C C . LEU A 1 386 ? -2.219 13.335 23.834 1.00 95.69 386 LEU A C 1
ATOM 3018 O O . LEU A 1 386 ? -1.825 13.138 22.695 1.00 95.69 386 LEU A O 1
ATOM 3022 N N . ALA A 1 387 ? -2.799 14.490 24.176 1.00 95.44 387 ALA A N 1
ATOM 3023 C CA . ALA A 1 387 ? -2.979 15.599 23.237 1.00 95.44 387 ALA A CA 1
ATOM 3024 C C . ALA A 1 387 ? -1.654 16.174 22.697 1.00 95.44 387 ALA A C 1
ATOM 3026 O O . ALA A 1 387 ? -1.657 16.853 21.677 1.00 95.44 387 ALA A O 1
ATOM 3027 N N . PHE A 1 388 ? -0.525 15.904 23.362 1.00 94.88 388 PHE A N 1
ATOM 3028 C CA . PHE A 1 388 ? 0.804 16.349 22.929 1.00 94.88 388 PHE A CA 1
ATOM 3029 C C . PHE A 1 388 ? 1.510 15.368 21.977 1.00 94.88 388 PHE A C 1
ATOM 3031 O O . PHE A 1 388 ? 2.627 15.643 21.548 1.00 94.88 388 PHE A O 1
ATOM 3038 N N . THR A 1 389 ? 0.903 14.219 21.661 1.00 91.81 389 THR A N 1
ATOM 3039 C CA . THR A 1 389 ? 1.472 13.259 20.700 1.00 91.81 389 THR A CA 1
ATOM 3040 C C . THR A 1 389 ? 1.336 13.777 19.262 1.00 91.81 389 THR A C 1
ATOM 3042 O O . THR A 1 389 ? 0.314 14.386 18.956 1.00 91.81 389 THR A O 1
ATOM 3045 N N . PRO A 1 390 ? 2.285 13.528 18.343 1.00 88.19 390 PRO A N 1
ATOM 3046 C CA . PRO A 1 390 ? 2.165 13.943 16.939 1.00 88.19 390 PRO A CA 1
ATOM 3047 C C . PRO A 1 390 ? 1.171 13.101 16.112 1.00 88.19 390 PRO A C 1
ATOM 3049 O O . PRO A 1 390 ? 1.046 13.316 14.914 1.00 88.19 390 PRO A O 1
ATOM 3052 N N . ILE A 1 391 ? 0.461 12.154 16.735 1.00 90.06 391 ILE A N 1
ATOM 3053 C CA . ILE A 1 391 ? -0.453 11.208 16.076 1.00 90.06 391 ILE A CA 1
ATOM 3054 C C . ILE A 1 391 ? -1.908 11.661 16.315 1.00 90.06 391 ILE A C 1
ATOM 3056 O O . ILE A 1 391 ? -2.424 11.436 17.419 1.00 90.06 391 ILE A O 1
ATOM 3060 N N . PRO A 1 392 ? -2.604 12.283 15.337 1.00 90.56 392 PRO A N 1
ATOM 3061 C CA . PRO A 1 392 ? -3.920 12.890 15.558 1.00 90.56 392 PRO A CA 1
ATOM 3062 C C . PRO A 1 392 ? -4.981 11.928 16.124 1.00 90.56 392 PRO A C 1
ATOM 3064 O O . PRO A 1 392 ? -5.634 12.298 17.106 1.00 90.56 392 PRO A O 1
ATOM 3067 N N . PRO A 1 393 ? -5.104 10.668 15.649 1.00 91.19 393 PRO A N 1
ATOM 3068 C CA . PRO A 1 393 ? -6.009 9.689 16.259 1.00 91.19 393 PRO A CA 1
ATOM 3069 C C . PRO A 1 393 ? -5.788 9.480 17.769 1.00 91.19 393 PRO A C 1
ATOM 3071 O O . PRO A 1 393 ? -6.729 9.329 18.549 1.00 91.19 393 PRO A O 1
ATOM 3074 N N . VAL A 1 394 ? -4.536 9.509 18.233 1.00 93.19 394 VAL A N 1
ATOM 3075 C CA . VAL A 1 394 ? -4.213 9.317 19.657 1.00 93.19 394 VAL A CA 1
ATOM 3076 C C . VAL A 1 394 ? -4.575 10.561 20.478 1.00 93.19 394 VAL A C 1
ATOM 3078 O O . VAL A 1 394 ? -5.049 10.422 21.610 1.00 93.19 394 VAL A O 1
ATOM 3081 N N . GLN A 1 395 ? -4.432 11.764 19.907 1.00 94.50 395 GLN A N 1
ATOM 3082 C CA . GLN A 1 395 ? -4.891 13.011 20.535 1.00 94.50 395 GLN A CA 1
ATOM 3083 C C . GLN A 1 395 ? -6.409 12.984 20.752 1.00 94.50 395 GLN A C 1
ATOM 3085 O O . GLN A 1 395 ? -6.886 13.220 21.866 1.00 94.50 395 GLN A O 1
ATOM 3090 N N . VAL A 1 396 ? -7.160 12.654 19.693 1.00 94.31 396 VAL A N 1
ATOM 3091 C CA . VAL A 1 396 ? -8.626 12.574 19.714 1.00 94.31 396 VAL A CA 1
ATOM 3092 C C . VAL A 1 396 ? -9.068 11.532 20.736 1.00 94.31 396 VAL A C 1
ATOM 3094 O O . VAL A 1 396 ? -9.853 11.858 21.627 1.00 94.31 396 VAL A O 1
ATOM 3097 N N . PHE A 1 397 ? -8.519 10.316 20.692 1.00 95.25 397 PHE A N 1
ATOM 3098 C CA . PHE A 1 397 ? -8.797 9.277 21.688 1.00 95.25 397 PHE A CA 1
ATOM 3099 C C . PHE A 1 397 ? -8.580 9.768 23.127 1.00 95.25 397 PHE A C 1
ATOM 3101 O O . PHE A 1 397 ? -9.494 9.691 23.952 1.00 95.25 397 PHE A O 1
ATOM 3108 N N . GLY A 1 398 ? -7.398 10.314 23.431 1.00 96.25 398 GLY A N 1
ATOM 3109 C CA . GLY A 1 398 ? -7.051 10.750 24.783 1.00 96.25 398 GLY A CA 1
ATOM 3110 C C . GLY A 1 398 ? -7.968 11.850 25.315 1.00 96.25 398 GLY A C 1
ATOM 3111 O O . GLY A 1 398 ? -8.475 11.753 26.435 1.00 96.25 398 GLY A O 1
ATOM 3112 N N . LEU A 1 399 ? -8.258 12.868 24.503 1.00 97.12 399 LEU A N 1
ATOM 3113 C CA . LEU A 1 399 ? -9.144 13.966 24.895 1.00 97.12 399 LEU A CA 1
ATOM 3114 C C . LEU A 1 399 ? -10.585 13.496 25.147 1.00 97.12 399 LEU A C 1
ATOM 3116 O O . LEU A 1 399 ? -11.211 13.931 26.117 1.00 97.12 399 LEU A O 1
ATOM 3120 N N . HIS A 1 400 ? -11.102 12.570 24.336 1.00 97.44 400 HIS A N 1
ATOM 3121 C CA . HIS A 1 400 ? -12.463 12.054 24.502 1.00 97.44 400 HIS A CA 1
ATOM 3122 C C . HIS A 1 400 ? -12.594 11.106 25.696 1.00 97.44 400 HIS A C 1
ATOM 3124 O O . HIS A 1 400 ? -13.599 11.167 26.410 1.00 97.44 400 HIS A O 1
ATOM 3130 N N . VAL A 1 401 ? -11.576 10.289 25.993 1.00 97.44 401 VAL A N 1
ATOM 3131 C CA . VAL A 1 401 ? -11.554 9.510 27.242 1.00 97.44 401 VAL A CA 1
ATOM 3132 C C . VAL A 1 401 ? -11.476 10.443 28.449 1.00 97.44 401 VAL A C 1
ATOM 3134 O O . VAL A 1 401 ? -12.253 10.276 29.389 1.00 97.44 401 VAL A O 1
ATOM 3137 N N . ALA A 1 402 ? -10.618 11.468 28.420 1.00 98.06 402 ALA A N 1
ATOM 3138 C CA . ALA A 1 402 ? -10.527 12.461 29.490 1.00 98.06 402 ALA A CA 1
ATOM 3139 C C . ALA A 1 402 ? -11.876 13.167 29.735 1.00 98.06 402 ALA A C 1
ATOM 3141 O O . ALA A 1 402 ? -12.323 13.283 30.880 1.00 98.06 402 ALA A O 1
ATOM 3142 N N . PHE A 1 403 ? -12.576 13.560 28.666 1.00 98.31 403 PHE A N 1
ATOM 3143 C CA . PHE A 1 403 ? -13.941 14.082 28.748 1.00 98.31 403 PHE A CA 1
ATOM 3144 C C . PHE A 1 403 ? -14.913 13.060 29.357 1.00 98.31 403 PHE A C 1
ATOM 3146 O O . PHE A 1 403 ? -15.654 13.387 30.285 1.00 98.31 403 PHE A O 1
ATOM 3153 N N . GLY A 1 404 ? -14.877 11.809 28.898 1.00 97.81 404 GLY A N 1
ATOM 3154 C CA . GLY A 1 404 ? -15.710 10.726 29.418 1.00 97.81 404 GLY A CA 1
ATOM 3155 C C . GLY A 1 404 ? -15.516 10.472 30.916 1.00 97.81 404 GLY A C 1
ATOM 3156 O O . GLY A 1 404 ? -16.493 10.250 31.636 1.00 97.81 404 GLY A O 1
ATOM 3157 N N . VAL A 1 405 ? -14.278 10.568 31.411 1.00 98.06 405 VAL A N 1
ATOM 3158 C CA . VAL A 1 405 ? -13.948 10.463 32.842 1.00 98.06 405 VAL A CA 1
ATOM 3159 C C . VAL A 1 405 ? -14.486 11.664 33.620 1.00 98.06 405 VAL A C 1
ATOM 3161 O O . VAL A 1 405 ? -15.089 11.487 34.680 1.00 98.06 405 VAL A O 1
ATOM 3164 N N . ALA A 1 406 ? -14.353 12.883 33.089 1.00 97.81 406 ALA A N 1
ATOM 3165 C CA . ALA A 1 406 ? -14.939 14.075 33.706 1.00 97.81 406 ALA A CA 1
ATOM 3166 C C . ALA A 1 406 ? -16.473 13.967 33.816 1.00 97.81 406 ALA A C 1
ATOM 3168 O O . ALA A 1 406 ? -17.054 14.286 34.859 1.00 97.81 406 ALA A O 1
ATOM 3169 N N . VAL A 1 407 ? -17.124 13.452 32.768 1.00 97.69 407 VAL A N 1
ATOM 3170 C CA . VAL A 1 407 ? -18.558 13.140 32.761 1.00 97.69 407 VAL A CA 1
ATOM 3171 C C . VAL A 1 407 ? -18.886 12.053 33.789 1.00 97.69 407 VAL A C 1
ATOM 3173 O O . VAL A 1 407 ? -19.824 12.226 34.565 1.00 97.69 407 VAL A O 1
ATOM 3176 N N . ALA A 1 408 ? -18.102 10.973 33.868 1.00 97.31 408 ALA A N 1
ATOM 3177 C CA . ALA A 1 408 ? -18.310 9.893 34.838 1.00 97.31 408 ALA A CA 1
ATOM 3178 C C . ALA A 1 408 ? -18.261 10.392 36.288 1.00 97.31 408 ALA A C 1
ATOM 3180 O O . ALA A 1 408 ? -19.127 10.047 37.099 1.00 97.31 408 ALA A O 1
ATOM 3181 N N . TRP A 1 409 ? -17.297 11.258 36.607 1.00 96.00 409 TRP A N 1
ATOM 3182 C CA . TRP A 1 409 ? -17.202 11.898 37.916 1.00 96.00 409 TRP A CA 1
ATOM 3183 C C . TRP A 1 409 ? -18.423 12.782 38.198 1.00 96.00 409 TRP A C 1
ATOM 3185 O O . TRP A 1 409 ? -19.041 12.684 39.263 1.00 96.00 409 TRP A O 1
ATOM 3195 N N . LEU A 1 410 ? -18.831 13.610 37.229 1.00 95.06 410 LEU A N 1
ATOM 3196 C CA . LEU A 1 410 ? -19.992 14.489 37.375 1.00 95.06 410 LEU A CA 1
ATOM 3197 C C . LEU A 1 410 ? -21.277 13.688 37.630 1.00 95.06 410 LEU A C 1
ATOM 3199 O O . LEU A 1 410 ? -22.058 14.038 38.521 1.00 95.06 410 LEU A O 1
ATOM 3203 N N . LEU A 1 411 ? -21.487 12.593 36.898 1.00 95.19 411 LEU A N 1
ATOM 3204 C CA . LEU A 1 411 ? -22.617 11.685 37.098 1.00 95.19 411 LEU A CA 1
ATOM 3205 C C . LEU A 1 411 ? -22.534 10.975 38.446 1.00 95.19 411 LEU A C 1
ATOM 3207 O O . LEU A 1 411 ? -23.535 10.887 39.152 1.00 95.19 411 LEU A O 1
ATOM 3211 N N . SER A 1 412 ? -21.350 10.531 38.859 1.00 94.25 412 SER A N 1
ATOM 3212 C CA . SER A 1 412 ? -21.157 9.913 40.173 1.00 94.25 412 SER A CA 1
ATOM 3213 C C . SER A 1 412 ? -21.557 10.864 41.307 1.00 94.25 412 SER A C 1
ATOM 3215 O O . SER A 1 412 ? -22.215 10.455 42.262 1.00 94.25 412 SER A O 1
ATOM 3217 N N . MET A 1 413 ? -21.278 12.164 41.169 1.00 92.94 413 MET A N 1
ATOM 3218 C CA . MET A 1 413 ? -21.665 13.180 42.158 1.00 92.94 413 MET A CA 1
ATOM 3219 C C . MET A 1 413 ? -23.133 13.631 42.072 1.00 92.94 413 MET A C 1
ATOM 3221 O O . MET A 1 413 ? -23.636 14.235 43.024 1.00 92.94 413 MET A O 1
ATOM 3225 N N . THR A 1 414 ? -23.833 13.365 40.964 1.00 93.00 414 THR A N 1
ATOM 3226 C CA . THR A 1 414 ? -25.199 13.871 40.716 1.00 93.00 414 THR A CA 1
ATOM 3227 C C . THR A 1 414 ? -26.230 12.754 40.556 1.00 93.00 414 THR A C 1
ATOM 3229 O O . THR A 1 414 ? -27.155 12.630 41.365 1.00 93.00 414 THR A O 1
ATOM 3232 N N . LEU A 1 415 ? -26.047 11.896 39.554 1.00 93.56 415 LEU A N 1
ATOM 3233 C CA . LEU A 1 415 ? -26.921 10.776 39.235 1.00 93.56 415 LEU A CA 1
ATOM 3234 C C . LEU A 1 415 ? -27.013 9.775 40.383 1.00 93.56 415 LEU A C 1
ATOM 3236 O O . LEU A 1 415 ? -28.118 9.365 40.725 1.00 93.56 415 LEU A O 1
ATOM 3240 N N . ILE A 1 416 ? -25.893 9.388 41.000 1.00 93.69 416 ILE A N 1
ATOM 3241 C CA . ILE A 1 416 ? -25.904 8.365 42.057 1.00 93.69 416 ILE A CA 1
ATOM 3242 C C . ILE A 1 416 ? -26.721 8.822 43.284 1.00 93.69 416 ILE A C 1
ATOM 3244 O O . ILE A 1 416 ? -27.632 8.091 43.691 1.00 93.69 416 ILE A O 1
ATOM 3248 N N . PRO A 1 417 ? -26.519 10.037 43.842 1.00 93.06 417 PRO A N 1
ATOM 3249 C CA . PRO A 1 417 ? -27.418 10.599 44.852 1.00 93.06 417 PRO A CA 1
ATOM 3250 C C . PRO A 1 417 ? -28.896 10.619 44.438 1.00 93.06 417 PRO A C 1
ATOM 3252 O O . PRO A 1 417 ? -29.758 10.207 45.220 1.00 93.06 417 PRO A O 1
ATOM 3255 N N . ALA A 1 418 ? -29.204 11.074 43.218 1.00 93.06 418 ALA A N 1
ATOM 3256 C CA . ALA A 1 418 ? -30.579 11.141 42.718 1.00 93.06 418 ALA A CA 1
ATOM 3257 C C . ALA A 1 418 ? -31.213 9.743 42.596 1.00 93.06 418 ALA A C 1
ATOM 3259 O O . ALA A 1 418 ? -32.364 9.531 42.995 1.00 93.06 418 ALA A O 1
ATOM 3260 N N . TYR A 1 419 ? -30.436 8.770 42.120 1.00 92.94 419 TYR A N 1
ATOM 3261 C CA . TYR A 1 419 ? -30.833 7.378 41.984 1.00 92.94 419 TYR A CA 1
ATOM 3262 C C . TYR A 1 419 ? -31.156 6.748 43.343 1.00 92.94 419 TYR A C 1
ATOM 3264 O O . TYR A 1 419 ? -32.212 6.136 43.510 1.00 92.94 419 TYR A O 1
ATOM 3272 N N . ILE A 1 420 ? -30.300 6.948 44.352 1.00 91.12 420 ILE A N 1
ATOM 3273 C CA . ILE A 1 420 ? -30.517 6.423 45.710 1.00 91.12 420 ILE A CA 1
ATOM 3274 C C . ILE A 1 420 ? -31.790 7.010 46.338 1.00 91.12 420 ILE A C 1
ATOM 3276 O O . ILE A 1 420 ? -32.560 6.306 47.009 1.00 91.12 420 ILE A O 1
ATOM 3280 N N . MET A 1 421 ? -32.066 8.293 46.096 1.00 90.81 421 MET A N 1
ATOM 3281 C CA . MET A 1 421 ? -33.285 8.932 46.590 1.00 90.81 421 MET A CA 1
ATOM 3282 C C . MET A 1 421 ? -34.553 8.300 46.003 1.00 90.81 421 MET A C 1
ATOM 3284 O O . MET A 1 421 ? -35.490 8.049 46.768 1.00 90.81 421 MET A O 1
ATOM 3288 N N . LEU A 1 422 ? -34.560 7.974 44.705 1.00 89.06 422 LEU A N 1
ATOM 3289 C CA . LEU A 1 422 ? -35.741 7.482 43.984 1.00 89.06 422 LEU A CA 1
ATOM 3290 C C . LEU A 1 422 ? -35.918 5.958 44.011 1.00 89.06 422 LEU A C 1
ATOM 3292 O O . LEU A 1 422 ? -37.014 5.485 44.299 1.00 89.06 422 LEU A O 1
ATOM 3296 N N . PHE A 1 423 ? -34.864 5.189 43.740 1.00 86.88 423 PHE A N 1
ATOM 3297 C CA . PHE A 1 423 ? -34.984 3.761 43.414 1.00 86.88 423 PHE A CA 1
ATOM 3298 C C . PHE A 1 423 ? -34.615 2.810 44.561 1.00 86.88 423 PHE A C 1
ATOM 3300 O O . PHE A 1 423 ? -35.016 1.645 44.560 1.00 86.88 423 PHE A O 1
ATOM 3307 N N . VAL A 1 424 ? -33.905 3.282 45.591 1.00 84.25 424 VAL A N 1
ATOM 3308 C CA . VAL A 1 424 ? -33.568 2.447 46.759 1.00 84.25 424 VAL A CA 1
ATOM 3309 C C . VAL A 1 424 ? -34.701 2.514 47.788 1.00 84.25 424 VAL A C 1
ATOM 3311 O O . VAL A 1 424 ? -34.864 3.517 48.467 1.00 84.25 424 VAL A O 1
ATOM 3314 N N . SER A 1 425 ? -35.531 1.482 47.942 1.00 79.31 425 SER A N 1
ATOM 3315 C CA . SER A 1 425 ? -36.686 1.565 48.857 1.00 79.31 425 SER A CA 1
ATOM 3316 C C . SER A 1 425 ? -36.288 1.589 50.345 1.00 79.31 425 SER A C 1
ATOM 3318 O O . SER A 1 425 ? -35.355 0.905 50.768 1.00 79.31 425 SER A O 1
ATOM 3320 N N . LYS A 1 426 ? -37.040 2.330 51.178 1.00 73.56 426 LYS A N 1
ATOM 3321 C CA . LYS A 1 426 ? -36.851 2.334 52.647 1.00 73.56 426 LYS A CA 1
ATOM 3322 C C . LYS A 1 426 ? -37.029 0.937 53.259 1.00 73.56 426 LYS A C 1
ATOM 3324 O O . LYS A 1 426 ? -36.344 0.598 54.213 1.00 73.56 426 LYS A O 1
ATOM 3329 N N . GLN A 1 427 ? -37.898 0.111 52.674 1.00 68.56 427 GLN A N 1
ATOM 3330 C CA . GLN A 1 427 ? -38.118 -1.276 53.095 1.00 68.56 427 GLN A CA 1
ATOM 3331 C C . GLN A 1 427 ? -36.890 -2.170 52.868 1.00 68.56 427 GLN A C 1
ATOM 3333 O O . GLN A 1 427 ? -36.614 -3.030 53.695 1.00 68.56 427 GLN A O 1
ATOM 3338 N N . ARG A 1 428 ? -36.131 -1.974 51.776 1.00 70.62 428 ARG A N 1
ATOM 3339 C CA . ARG A 1 428 ? -34.851 -2.679 51.571 1.00 70.62 428 ARG A CA 1
ATOM 3340 C C . ARG A 1 428 ? -33.802 -2.228 52.576 1.00 70.62 428 ARG A C 1
ATOM 3342 O O . ARG A 1 428 ? -33.087 -3.061 53.113 1.00 70.62 428 ARG A O 1
ATOM 3349 N N . LEU A 1 429 ? -33.749 -0.927 52.851 1.00 74.94 429 LEU A N 1
ATOM 3350 C CA . LEU A 1 429 ? -32.812 -0.358 53.816 1.00 74.94 429 LEU A CA 1
ATOM 3351 C C . LEU A 1 429 ? -33.108 -0.812 55.256 1.00 74.94 429 LEU A C 1
ATOM 3353 O O . LEU A 1 429 ? -32.186 -1.021 56.030 1.00 74.94 429 LEU A O 1
ATOM 3357 N N . ALA A 1 430 ? -34.378 -1.049 55.594 1.00 64.75 430 ALA A N 1
ATOM 3358 C CA . ALA A 1 430 ? -34.790 -1.613 56.882 1.00 64.75 430 ALA A CA 1
ATOM 3359 C C . ALA A 1 430 ? -34.449 -3.109 57.047 1.00 64.75 430 ALA A C 1
ATOM 3361 O O . ALA A 1 430 ? -34.435 -3.610 58.166 1.00 64.75 430 ALA A O 1
ATOM 3362 N N . LYS A 1 431 ? -34.182 -3.825 55.943 1.00 65.38 431 LYS A N 1
ATOM 3363 C CA . LYS A 1 431 ? -33.735 -5.229 55.942 1.00 65.38 431 LYS A CA 1
ATOM 3364 C C . LYS A 1 431 ? -32.211 -5.372 55.981 1.00 65.38 431 LYS A C 1
ATOM 3366 O O . LYS A 1 431 ? -31.725 -6.500 56.038 1.00 65.38 431 LYS A O 1
ATOM 3371 N N . LEU A 1 432 ? -31.458 -4.268 55.924 1.00 63.47 432 LEU A N 1
ATOM 3372 C CA . LEU A 1 432 ? -30.011 -4.317 56.121 1.00 63.47 432 LEU A CA 1
ATOM 3373 C C . LEU A 1 432 ? -29.742 -4.805 57.546 1.00 63.47 432 LEU A C 1
ATOM 3375 O O . LEU A 1 432 ? -30.318 -4.249 58.486 1.00 63.47 432 LEU A O 1
ATOM 3379 N N . PRO A 1 433 ? -28.908 -5.840 57.731 1.00 54.22 433 PRO A N 1
ATOM 3380 C CA . PRO A 1 433 ? -28.610 -6.339 59.059 1.00 54.22 433 PRO A CA 1
ATOM 3381 C C . PRO A 1 433 ? -28.010 -5.199 59.886 1.00 54.22 433 PRO A C 1
ATOM 3383 O O . PRO A 1 433 ? -26.956 -4.662 59.548 1.00 54.22 433 PRO A O 1
ATOM 3386 N N . LEU A 1 434 ? -28.690 -4.827 60.975 1.00 49.69 434 LEU A N 1
ATOM 3387 C CA . LEU A 1 434 ? -28.143 -3.972 62.025 1.00 49.69 434 LEU A CA 1
ATOM 3388 C C . LEU A 1 434 ? -26.941 -4.713 62.617 1.00 49.69 434 LEU A C 1
ATOM 3390 O O . LEU A 1 434 ? -27.104 -5.578 63.470 1.00 49.69 434 LEU A O 1
ATOM 3394 N N . LYS A 1 435 ? -25.762 -4.456 62.044 1.00 47.00 435 LYS A N 1
ATOM 3395 C CA . LYS A 1 435 ? -24.423 -4.912 62.433 1.00 47.00 435 LYS A CA 1
ATOM 3396 C C . LYS A 1 435 ? -24.408 -5.989 63.534 1.00 47.00 435 LYS A C 1
ATOM 3398 O O . LYS A 1 435 ? -24.157 -5.696 64.698 1.00 47.00 435 LYS A O 1
ATOM 3403 N N . LYS A 1 436 ? -24.594 -7.256 63.149 1.00 39.78 436 LYS A N 1
ATOM 3404 C CA . LYS A 1 436 ? -24.071 -8.403 63.905 1.00 39.78 436 LYS A CA 1
ATOM 3405 C C . LYS A 1 436 ? -22.936 -9.009 63.088 1.00 39.78 436 LYS A C 1
ATOM 3407 O O . LYS A 1 436 ? -23.166 -9.734 62.125 1.00 39.78 436 LYS A O 1
ATOM 3412 N N . GLN A 1 437 ? -21.705 -8.645 63.450 1.00 49.50 437 GLN A N 1
ATOM 3413 C CA . GLN A 1 437 ? -20.479 -9.301 62.995 1.00 49.50 437 GLN A CA 1
ATOM 3414 C C . GLN A 1 437 ? -20.543 -10.791 63.351 1.00 49.50 437 GLN A C 1
ATOM 3416 O O . GLN A 1 437 ? -20.156 -11.169 64.445 1.00 49.50 437 GLN A O 1
ATOM 3421 N N . THR A 1 438 ? -21.047 -11.632 62.453 1.00 41.72 438 THR A N 1
ATOM 3422 C CA . THR A 1 438 ? -20.899 -13.094 62.534 1.00 41.72 438 THR A CA 1
ATOM 3423 C C . THR A 1 438 ? -21.126 -13.684 61.142 1.00 41.72 438 THR A C 1
ATOM 3425 O O . THR A 1 438 ? -22.164 -14.266 60.879 1.00 41.72 438 THR A O 1
ATOM 3428 N N . ASN A 1 439 ? -20.176 -13.497 60.222 1.00 41.91 439 ASN A N 1
ATOM 3429 C CA . ASN A 1 439 ? -20.083 -14.330 59.019 1.00 41.91 439 ASN A CA 1
ATOM 3430 C C . ASN A 1 439 ? -18.649 -14.867 58.932 1.00 41.91 439 ASN A C 1
ATOM 3432 O O . ASN A 1 439 ? -17.705 -14.118 58.680 1.00 41.91 439 ASN A O 1
ATOM 3436 N N . SER A 1 440 ? -18.501 -16.165 59.190 1.00 47.62 440 SER A N 1
ATOM 3437 C CA . SER A 1 440 ? -17.239 -16.913 59.281 1.00 47.62 440 SER A CA 1
ATOM 3438 C C . SER A 1 440 ? -16.382 -16.849 58.010 1.00 47.62 440 SER A C 1
ATOM 3440 O O . SER A 1 440 ? -15.166 -16.762 58.116 1.00 47.62 440 SER A O 1
ATOM 3442 N N . ALA A 1 441 ? -16.991 -16.777 56.822 1.00 48.31 441 ALA A N 1
ATOM 3443 C CA . ALA A 1 441 ? -16.266 -16.669 55.549 1.00 48.31 441 ALA A CA 1
ATOM 3444 C C . ALA A 1 441 ? -15.584 -15.297 55.341 1.00 48.31 441 ALA A C 1
ATOM 3446 O O . ALA A 1 441 ? -14.471 -15.223 54.826 1.00 48.31 441 ALA A O 1
ATOM 3447 N N . ALA A 1 442 ? -16.212 -14.202 55.795 1.00 50.75 442 ALA A N 1
ATOM 3448 C CA . ALA A 1 442 ? -15.596 -12.870 55.780 1.00 50.75 442 ALA A CA 1
ATOM 3449 C C . ALA A 1 442 ? -14.516 -12.733 56.868 1.00 50.75 442 ALA A C 1
ATOM 3451 O O . ALA A 1 442 ? -13.543 -12.006 56.695 1.00 50.75 442 ALA A O 1
ATOM 3452 N N . ALA A 1 443 ? -14.660 -13.456 57.984 1.00 52.00 443 ALA A N 1
ATOM 3453 C CA . ALA A 1 443 ? -13.630 -13.544 59.017 1.00 52.00 443 ALA A CA 1
ATOM 3454 C C . ALA A 1 443 ? -12.382 -14.308 58.528 1.00 52.00 443 ALA A C 1
ATOM 3456 O O . ALA A 1 443 ? -11.265 -13.902 58.843 1.00 52.00 443 ALA A O 1
ATOM 3457 N N . GLU A 1 444 ? -12.547 -15.349 57.703 1.00 54.03 444 GLU A N 1
ATOM 3458 C CA . GLU A 1 444 ? -11.436 -16.055 57.048 1.00 54.03 444 GLU A CA 1
ATOM 3459 C C . GLU A 1 444 ? -10.703 -15.176 56.021 1.00 54.03 444 GLU A C 1
ATOM 3461 O O . GLU A 1 444 ? -9.474 -15.085 56.077 1.00 54.03 444 GLU A O 1
ATOM 3466 N N . SER A 1 445 ? -11.420 -14.451 55.150 1.00 55.72 445 SER A N 1
ATOM 3467 C CA . SER A 1 445 ? -10.798 -13.522 54.189 1.00 55.72 445 SER A CA 1
ATOM 3468 C C . SER A 1 445 ? -10.106 -12.339 54.878 1.00 55.72 445 SER A C 1
ATOM 3470 O O . SER A 1 445 ? -9.017 -11.936 54.472 1.00 55.72 445 SER A O 1
ATOM 3472 N N . LEU A 1 446 ? -10.682 -11.819 55.969 1.00 62.44 446 LEU A N 1
ATOM 3473 C CA . LEU A 1 446 ? -10.038 -10.818 56.827 1.00 62.44 446 LEU A CA 1
ATOM 3474 C C . LEU A 1 446 ? -8.790 -11.382 57.522 1.00 62.44 446 LEU A C 1
ATOM 3476 O O . LEU A 1 446 ? -7.810 -10.658 57.680 1.00 62.44 446 LEU A O 1
ATOM 3480 N N . SER A 1 447 ? -8.783 -12.668 57.891 1.00 71.00 447 SER A N 1
ATOM 3481 C CA . SER A 1 447 ? -7.605 -13.321 58.475 1.00 71.00 447 SER A CA 1
ATOM 3482 C C . SER A 1 447 ? -6.467 -13.491 57.462 1.00 71.00 447 SER A C 1
ATOM 3484 O O . SER A 1 447 ? -5.304 -13.311 57.822 1.00 71.00 447 SER A O 1
ATOM 3486 N N . LEU A 1 448 ? -6.779 -13.770 56.190 1.00 80.94 448 LEU A N 1
ATOM 3487 C CA . LEU A 1 448 ? -5.790 -13.858 55.114 1.00 80.94 448 LEU A CA 1
ATOM 3488 C C . LEU A 1 448 ? -5.210 -12.478 54.776 1.00 80.94 448 LEU A C 1
ATOM 3490 O O . LEU A 1 448 ? -3.991 -12.330 54.738 1.00 80.94 448 LEU A O 1
ATOM 3494 N N . LEU A 1 449 ? -6.058 -11.454 54.635 1.00 85.00 449 LEU A N 1
ATOM 3495 C CA . LEU A 1 449 ? -5.621 -10.067 54.431 1.00 85.00 449 LEU A CA 1
ATOM 3496 C C . LEU A 1 449 ? -4.761 -9.562 55.600 1.00 85.00 449 LEU A C 1
ATOM 3498 O O . LEU A 1 449 ? -3.720 -8.945 55.380 1.00 85.00 449 LEU A O 1
ATOM 3502 N N . ALA A 1 450 ? -5.137 -9.877 56.844 1.00 83.94 450 ALA A N 1
ATOM 3503 C CA . ALA A 1 450 ? -4.346 -9.535 58.026 1.00 83.94 450 ALA A CA 1
ATOM 3504 C C . ALA A 1 450 ? -2.991 -10.264 58.052 1.00 83.94 450 ALA A C 1
ATOM 3506 O O . ALA A 1 450 ? -1.966 -9.660 58.369 1.00 83.94 450 ALA A O 1
ATOM 3507 N N . ARG A 1 451 ? -2.954 -11.551 57.673 1.00 88.12 451 ARG A N 1
ATOM 3508 C CA . ARG A 1 451 ? -1.702 -12.314 57.528 1.00 88.12 451 ARG A CA 1
ATOM 3509 C C . ARG A 1 451 ? -0.803 -11.722 56.443 1.00 88.12 451 ARG A C 1
ATOM 3511 O O . ARG A 1 451 ? 0.393 -11.583 56.684 1.00 88.12 451 ARG A O 1
ATOM 3518 N N . MET A 1 452 ? -1.361 -11.332 55.295 1.00 88.12 452 MET A N 1
ATOM 3519 C CA . MET A 1 452 ? -0.620 -10.657 54.224 1.00 88.12 452 MET A CA 1
ATOM 3520 C C . MET A 1 452 ? -0.065 -9.304 54.683 1.00 88.12 452 MET A C 1
ATOM 3522 O O . MET A 1 452 ? 1.103 -9.015 54.437 1.00 88.12 452 MET A O 1
ATOM 3526 N N . GLY A 1 453 ? -0.854 -8.509 55.413 1.00 88.75 453 GLY A N 1
ATOM 3527 C CA . GLY A 1 453 ? -0.399 -7.243 55.994 1.00 88.75 453 GLY A CA 1
ATOM 3528 C C . GLY A 1 453 ? 0.764 -7.430 56.972 1.00 88.75 453 GLY A C 1
ATOM 3529 O O . GLY A 1 453 ? 1.793 -6.766 56.849 1.00 88.75 453 GLY A O 1
ATOM 3530 N N . ASN A 1 454 ? 0.651 -8.396 57.888 1.00 88.81 454 ASN A N 1
ATOM 3531 C CA . ASN A 1 454 ? 1.716 -8.720 58.842 1.00 88.81 454 ASN A CA 1
ATOM 3532 C C . ASN A 1 454 ? 2.986 -9.228 58.141 1.00 88.81 454 ASN A C 1
ATOM 3534 O O . ASN A 1 454 ? 4.098 -8.870 58.532 1.00 88.81 454 ASN A O 1
ATOM 3538 N N . LEU A 1 455 ? 2.835 -10.038 57.088 1.00 90.88 455 LEU A N 1
ATOM 3539 C CA . LEU A 1 455 ? 3.956 -10.507 56.275 1.00 90.88 455 LEU A CA 1
ATOM 3540 C C . LEU A 1 455 ? 4.642 -9.341 55.552 1.00 90.88 455 LEU A C 1
ATOM 3542 O O . LEU A 1 455 ? 5.868 -9.243 55.593 1.00 90.88 455 LEU A O 1
ATOM 3546 N N . SER A 1 456 ? 3.860 -8.428 54.966 1.00 91.00 456 SER A N 1
ATOM 3547 C CA . SER A 1 456 ? 4.370 -7.236 54.284 1.00 91.00 456 SER A CA 1
ATOM 3548 C C . SER A 1 456 ? 5.140 -6.307 55.223 1.00 91.00 456 SER A C 1
ATOM 3550 O O . SER A 1 456 ? 6.136 -5.721 54.808 1.00 91.00 456 SER A O 1
ATOM 3552 N N . GLN A 1 457 ? 4.712 -6.177 56.482 1.00 91.06 457 GLN A N 1
ATOM 3553 C CA . GLN A 1 457 ? 5.437 -5.393 57.486 1.00 91.06 457 GLN A CA 1
ATOM 3554 C C . GLN A 1 457 ? 6.736 -6.082 57.912 1.00 91.06 457 GLN A C 1
ATOM 3556 O O . GLN A 1 457 ? 7.784 -5.440 57.961 1.00 91.06 457 GLN A O 1
ATOM 3561 N N . LYS A 1 458 ? 6.681 -7.395 58.179 1.00 93.94 458 LYS A N 1
ATOM 3562 C CA . LYS A 1 458 ? 7.839 -8.177 58.634 1.00 93.94 458 LYS A CA 1
ATOM 3563 C C . LYS A 1 458 ? 8.949 -8.263 57.577 1.00 93.94 458 LYS A C 1
ATOM 3565 O O . LYS A 1 458 ? 10.118 -8.258 57.944 1.00 93.94 458 LYS A O 1
ATOM 3570 N N . TRP A 1 459 ? 8.597 -8.338 56.292 1.00 94.81 459 TRP A N 1
ATOM 3571 C CA . TRP A 1 459 ? 9.538 -8.529 55.176 1.00 94.81 459 TRP A CA 1
ATOM 3572 C C . TRP A 1 459 ? 9.684 -7.292 54.277 1.00 94.81 459 TRP A C 1
ATOM 3574 O O . TRP A 1 459 ? 10.110 -7.411 53.131 1.00 94.81 459 TRP A O 1
ATOM 3584 N N . SER A 1 460 ? 9.351 -6.098 54.776 1.00 93.62 460 SER A N 1
ATOM 3585 C CA . SER A 1 460 ? 9.321 -4.858 53.984 1.00 93.62 460 SER A CA 1
ATOM 3586 C C . SER A 1 460 ? 10.629 -4.567 53.233 1.00 93.62 460 SER A C 1
ATOM 3588 O O . SER A 1 460 ? 10.590 -4.266 52.043 1.00 93.62 460 SER A O 1
ATOM 3590 N N . GLY A 1 461 ? 11.791 -4.735 53.877 1.00 94.94 461 GLY A N 1
ATOM 3591 C CA . GLY A 1 461 ? 13.099 -4.552 53.235 1.00 94.94 461 GLY A CA 1
ATOM 3592 C C . GLY A 1 461 ? 13.354 -5.542 52.093 1.00 94.94 461 GLY A C 1
ATOM 3593 O O . GLY A 1 461 ? 13.784 -5.146 51.013 1.00 94.94 461 GLY A O 1
ATOM 3594 N N . THR A 1 462 ? 13.020 -6.819 52.293 1.00 94.31 462 THR A N 1
ATOM 3595 C CA . THR A 1 462 ? 13.140 -7.849 51.249 1.00 94.31 462 THR A CA 1
ATOM 3596 C C . THR A 1 462 ? 12.184 -7.580 50.090 1.00 94.31 462 THR A C 1
ATOM 3598 O O . THR A 1 462 ? 12.587 -7.691 48.938 1.00 94.31 462 THR A O 1
ATOM 3601 N N . ILE A 1 463 ? 10.942 -7.177 50.379 1.00 94.44 463 ILE A N 1
ATOM 3602 C CA . ILE A 1 463 ? 9.946 -6.824 49.359 1.00 94.44 463 ILE A CA 1
ATOM 3603 C C . ILE A 1 463 ? 10.430 -5.635 48.524 1.00 94.44 463 ILE A C 1
ATOM 3605 O O . ILE A 1 463 ? 10.322 -5.683 47.304 1.00 94.44 463 ILE A O 1
ATOM 3609 N N . LEU A 1 464 ? 11.010 -4.604 49.148 1.00 95.38 464 LEU A N 1
ATOM 3610 C CA . LEU A 1 464 ? 11.570 -3.455 48.431 1.00 95.38 464 LEU A CA 1
ATOM 3611 C C . LEU A 1 464 ? 12.748 -3.844 47.534 1.00 95.38 464 LEU A C 1
ATOM 3613 O O . LEU A 1 464 ? 12.813 -3.388 46.397 1.00 95.38 464 LEU A O 1
ATOM 3617 N N . ILE A 1 465 ? 13.649 -4.710 48.009 1.00 97.19 465 ILE A N 1
ATOM 3618 C CA . ILE A 1 465 ? 14.769 -5.209 47.198 1.00 97.19 465 ILE A CA 1
ATOM 3619 C C . ILE A 1 465 ? 14.247 -6.012 46.004 1.00 97.19 465 ILE A C 1
ATOM 3621 O O . ILE A 1 465 ? 14.672 -5.770 44.878 1.00 97.19 465 ILE A O 1
ATOM 3625 N N . ILE A 1 466 ? 13.297 -6.926 46.224 1.00 96.75 466 ILE A N 1
ATOM 3626 C CA . ILE A 1 466 ? 12.679 -7.706 45.143 1.00 96.75 466 ILE A CA 1
ATOM 3627 C C . ILE A 1 466 ? 11.982 -6.775 44.147 1.00 96.75 466 ILE A C 1
ATOM 3629 O O . ILE A 1 466 ? 12.169 -6.931 42.946 1.00 96.75 466 ILE A O 1
ATOM 3633 N N . ALA A 1 467 ? 11.224 -5.785 44.622 1.00 96.44 467 ALA A N 1
ATOM 3634 C CA . ALA A 1 467 ? 10.567 -4.809 43.761 1.00 96.44 467 ALA A CA 1
ATOM 3635 C C . ALA A 1 467 ? 11.583 -4.014 42.930 1.00 96.44 467 ALA A C 1
ATOM 3637 O O . ALA A 1 467 ? 11.382 -3.847 41.733 1.00 96.44 467 ALA A O 1
ATOM 3638 N N . LEU A 1 468 ? 12.700 -3.583 43.524 1.00 97.62 468 LEU A N 1
ATOM 3639 C CA . LEU A 1 468 ? 13.759 -2.870 42.809 1.00 97.62 468 LEU A CA 1
ATOM 3640 C C . LEU A 1 468 ? 14.431 -3.755 41.750 1.00 97.62 468 LEU A C 1
ATOM 3642 O O . LEU A 1 468 ? 14.680 -3.295 40.638 1.00 97.62 468 LEU A O 1
ATOM 3646 N N . ILE A 1 469 ? 14.676 -5.031 42.064 1.00 97.94 469 ILE A N 1
ATOM 3647 C CA . ILE A 1 469 ? 15.190 -6.013 41.100 1.00 97.94 469 ILE A CA 1
ATOM 3648 C C . ILE A 1 469 ? 14.194 -6.193 39.952 1.00 97.94 469 ILE A C 1
ATOM 3650 O O . ILE A 1 469 ? 14.590 -6.136 38.792 1.00 97.94 469 ILE A O 1
ATOM 3654 N N . LEU A 1 470 ? 12.903 -6.356 40.253 1.00 97.75 470 LEU A N 1
ATOM 3655 C CA . LEU A 1 470 ? 11.857 -6.482 39.237 1.00 97.75 470 LEU A CA 1
ATOM 3656 C C . LEU A 1 470 ? 11.744 -5.222 38.373 1.00 97.75 470 LEU A C 1
ATOM 3658 O O . LEU A 1 470 ? 11.555 -5.346 37.167 1.00 97.75 470 LEU A O 1
ATOM 3662 N N . VAL A 1 471 ? 11.916 -4.027 38.946 1.00 97.62 471 VAL A N 1
ATOM 3663 C CA . VAL A 1 471 ? 11.996 -2.767 38.189 1.00 97.62 471 VAL A CA 1
ATOM 3664 C C . VAL A 1 471 ? 13.223 -2.760 37.279 1.00 97.62 471 VAL A C 1
ATOM 3666 O O . VAL A 1 471 ? 13.092 -2.411 36.111 1.00 97.62 471 VAL A O 1
ATOM 3669 N N . GLY A 1 472 ? 14.390 -3.199 37.760 1.00 97.44 472 GLY A N 1
ATOM 3670 C CA . GLY A 1 472 ? 15.602 -3.320 36.943 1.00 97.44 472 GLY A CA 1
ATOM 3671 C C . GLY A 1 472 ? 15.440 -4.305 35.779 1.00 97.44 472 GLY A C 1
ATOM 3672 O O . GLY A 1 472 ? 15.782 -3.981 34.644 1.00 97.44 472 GLY A O 1
ATOM 3673 N N . ILE A 1 473 ? 14.842 -5.473 36.036 1.00 97.69 473 ILE A N 1
ATOM 3674 C CA . ILE A 1 473 ? 14.506 -6.467 35.005 1.00 97.69 473 ILE A CA 1
ATOM 3675 C C . ILE A 1 473 ? 13.487 -5.890 34.016 1.00 97.69 473 ILE A C 1
ATOM 3677 O O . ILE A 1 473 ? 13.648 -6.055 32.811 1.00 97.69 473 ILE A O 1
ATOM 3681 N N . SER A 1 474 ? 12.467 -5.178 34.502 1.00 97.31 474 SER A N 1
ATOM 3682 C CA . SER A 1 474 ? 11.453 -4.545 33.648 1.00 97.31 474 SER A CA 1
ATOM 3683 C C . SER A 1 474 ? 12.063 -3.450 32.773 1.00 97.31 474 SER A C 1
ATOM 3685 O O . SER A 1 474 ? 11.742 -3.375 31.595 1.00 97.31 474 SER A O 1
ATOM 3687 N N . ALA A 1 475 ? 12.988 -2.644 33.306 1.00 97.00 475 ALA A N 1
ATOM 3688 C CA . ALA A 1 475 ? 13.712 -1.628 32.545 1.00 97.00 475 ALA A CA 1
ATOM 3689 C C . ALA A 1 475 ? 14.588 -2.249 31.445 1.00 97.00 475 ALA A C 1
ATOM 3691 O O . ALA A 1 475 ? 14.610 -1.747 30.323 1.00 97.00 475 ALA A O 1
ATOM 3692 N N . TYR A 1 476 ? 15.249 -3.374 31.737 1.00 97.31 476 TYR A N 1
ATOM 3693 C CA . TYR A 1 476 ? 15.951 -4.157 30.718 1.00 97.31 476 TYR A CA 1
ATOM 3694 C C . TYR A 1 476 ? 14.985 -4.756 29.683 1.00 97.31 476 TYR A C 1
ATOM 3696 O O . TYR A 1 476 ? 15.276 -4.747 28.495 1.00 97.31 476 TYR A O 1
ATOM 3704 N N . GLY A 1 477 ? 13.806 -5.225 30.099 1.00 96.81 477 GLY A N 1
ATOM 3705 C CA . GLY A 1 477 ? 12.767 -5.689 29.177 1.00 96.81 477 GLY A CA 1
ATOM 3706 C C . GLY A 1 477 ? 12.262 -4.580 28.246 1.00 96.81 477 GLY A C 1
ATOM 3707 O O . GLY A 1 477 ? 12.095 -4.811 27.052 1.00 96.81 477 GLY A O 1
ATOM 3708 N N . ILE A 1 478 ? 12.089 -3.359 28.767 1.00 96.38 478 ILE A N 1
ATOM 3709 C CA . ILE A 1 478 ? 11.678 -2.181 27.988 1.00 96.38 478 ILE A CA 1
ATOM 3710 C C . ILE A 1 478 ? 12.712 -1.841 26.907 1.00 96.38 478 ILE A C 1
ATOM 3712 O O . ILE A 1 478 ? 12.324 -1.486 25.796 1.00 96.38 478 ILE A O 1
ATOM 3716 N N . SER A 1 479 ? 14.014 -1.997 27.175 1.00 94.69 479 SER A N 1
ATOM 3717 C CA . SER A 1 479 ? 15.046 -1.723 26.163 1.00 94.69 479 SER A CA 1
ATOM 3718 C C . SER A 1 479 ? 15.083 -2.742 25.016 1.00 94.69 479 SER A C 1
ATOM 3720 O O . SER A 1 479 ? 15.716 -2.480 23.996 1.00 94.69 479 SER A O 1
ATOM 3722 N N . GLN A 1 480 ? 14.387 -3.876 25.149 1.00 94.94 480 GLN A N 1
ATOM 3723 C CA . GLN A 1 480 ? 14.264 -4.903 24.108 1.00 94.94 480 GLN A CA 1
ATOM 3724 C C . GLN A 1 480 ? 13.000 -4.746 23.246 1.00 94.94 480 GLN A C 1
ATOM 3726 O O . GLN A 1 480 ? 12.763 -5.569 22.358 1.00 94.94 480 GLN A O 1
ATOM 3731 N N . ILE A 1 481 ? 12.177 -3.716 23.485 1.00 90.38 481 ILE A N 1
ATOM 3732 C CA . ILE A 1 481 ? 10.967 -3.469 22.693 1.00 90.38 481 ILE A CA 1
ATOM 3733 C C . ILE A 1 481 ? 11.357 -3.165 21.242 1.00 90.38 481 ILE A C 1
ATOM 3735 O O . ILE A 1 481 ? 12.138 -2.257 20.955 1.00 90.38 481 ILE A O 1
ATOM 3739 N N . LYS A 1 482 ? 10.784 -3.933 20.312 1.00 83.12 482 LYS A N 1
ATOM 3740 C CA . LYS A 1 482 ? 10.871 -3.689 18.872 1.00 83.12 482 LYS A CA 1
ATOM 3741 C C . LYS A 1 482 ? 9.532 -3.133 18.406 1.00 83.12 482 LYS A C 1
ATOM 3743 O O . LYS A 1 482 ? 8.511 -3.793 18.575 1.00 83.12 482 LYS A O 1
ATOM 3748 N N . VAL A 1 483 ? 9.547 -1.918 17.868 1.00 82.25 483 VAL A N 1
ATOM 3749 C CA . VAL A 1 483 ? 8.368 -1.303 17.251 1.00 82.25 483 VAL A CA 1
ATOM 3750 C C . VAL A 1 483 ? 8.154 -1.964 15.892 1.00 82.25 483 VAL A C 1
ATOM 3752 O O . VAL A 1 483 ? 9.124 -2.137 15.163 1.00 82.25 483 VAL A O 1
ATOM 3755 N N . ASN A 1 484 ? 6.918 -2.368 15.605 1.00 76.00 484 ASN A N 1
ATOM 3756 C CA . ASN A 1 484 ? 6.499 -2.954 14.336 1.00 76.00 484 ASN A CA 1
ATOM 3757 C C . ASN A 1 484 ? 5.160 -2.331 13.944 1.00 76.00 484 ASN A C 1
ATOM 3759 O O . ASN A 1 484 ? 4.217 -2.345 14.737 1.00 76.00 484 ASN A O 1
ATOM 3763 N N . ASP A 1 485 ? 5.096 -1.786 12.744 1.00 77.50 485 ASP A N 1
ATOM 3764 C CA . ASP A 1 485 ? 3.959 -1.071 12.173 1.00 77.50 485 ASP A CA 1
ATOM 3765 C C . ASP A 1 485 ? 3.361 -1.776 10.950 1.00 77.50 485 ASP A C 1
ATOM 3767 O O . ASP A 1 485 ? 2.480 -1.223 10.304 1.00 77.50 485 ASP A O 1
ATOM 3771 N N . ASN A 1 486 ? 3.772 -3.016 10.668 1.00 81.88 486 ASN A N 1
ATOM 3772 C CA . ASN A 1 486 ? 3.225 -3.822 9.585 1.00 81.88 486 ASN A CA 1
ATOM 3773 C C . ASN A 1 486 ? 1.786 -4.283 9.918 1.00 81.88 486 ASN A C 1
ATOM 3775 O O . ASN A 1 486 ? 1.622 -5.112 10.828 1.00 81.88 486 ASN A O 1
ATOM 3779 N N . PRO A 1 487 ? 0.758 -3.849 9.159 1.00 80.38 487 PRO A N 1
ATOM 3780 C CA . PRO A 1 487 ? -0.626 -4.217 9.442 1.00 80.38 487 PRO A CA 1
ATOM 3781 C C . PRO A 1 487 ? -0.881 -5.721 9.308 1.00 80.38 487 PRO A C 1
ATOM 3783 O O . PRO A 1 487 ? -1.563 -6.306 10.142 1.00 80.38 487 PRO A O 1
ATOM 3786 N N . VAL A 1 488 ? -0.282 -6.408 8.332 1.00 84.06 488 VAL A N 1
ATOM 3787 C CA . VAL A 1 488 ? -0.474 -7.860 8.149 1.00 84.06 488 VAL A CA 1
ATOM 3788 C C . VAL A 1 488 ? -0.024 -8.652 9.384 1.00 84.06 488 VAL A C 1
ATOM 3790 O O . VAL A 1 488 ? -0.672 -9.628 9.772 1.00 84.06 488 VAL A O 1
ATOM 3793 N N . LYS A 1 489 ? 1.035 -8.205 10.072 1.00 84.81 489 LYS A N 1
ATOM 3794 C CA . LYS A 1 489 ? 1.529 -8.850 11.302 1.00 84.81 489 LYS A CA 1
ATOM 3795 C C . LYS A 1 489 ? 0.617 -8.648 12.520 1.00 84.81 489 LYS A C 1
ATOM 3797 O O . LYS A 1 489 ? 0.813 -9.359 13.509 1.00 84.81 489 LYS A O 1
ATOM 3802 N N . TRP A 1 490 ? -0.362 -7.737 12.477 1.00 83.88 490 TRP A N 1
ATOM 3803 C CA . TRP A 1 490 ? -1.351 -7.576 13.554 1.00 83.88 490 TRP A CA 1
ATOM 3804 C C . TRP A 1 490 ? -2.416 -8.682 13.544 1.00 83.88 490 TRP A C 1
ATOM 3806 O O . TRP A 1 490 ? -3.047 -8.925 14.575 1.00 83.88 490 TRP A O 1
ATOM 3816 N N . PHE A 1 491 ? -2.589 -9.389 12.423 1.00 86.56 491 PHE A N 1
ATOM 3817 C CA . PHE A 1 491 ? -3.424 -10.586 12.366 1.00 86.56 491 PHE A CA 1
ATOM 3818 C C . PHE A 1 491 ? -2.719 -11.803 12.982 1.00 86.56 491 PHE A C 1
ATOM 3820 O O . PHE A 1 491 ? -1.485 -11.920 12.976 1.00 86.56 491 PHE A O 1
ATOM 3827 N N . THR A 1 492 ? -3.508 -12.746 13.502 1.00 89.88 492 THR A N 1
ATOM 3828 C CA . THR A 1 492 ? -2.994 -14.031 13.993 1.00 89.88 492 THR A CA 1
ATOM 3829 C C . THR A 1 492 ? -2.354 -14.835 12.857 1.00 89.88 492 THR A C 1
ATOM 3831 O O . THR A 1 492 ? -2.652 -14.631 11.683 1.00 89.88 492 THR A O 1
ATOM 3834 N N . THR A 1 493 ? -1.433 -15.742 13.190 1.00 89.56 493 THR A N 1
ATOM 3835 C CA . THR A 1 493 ? -0.647 -16.518 12.206 1.00 89.56 493 THR A CA 1
ATOM 3836 C C . THR A 1 493 ? -1.487 -17.424 11.306 1.00 89.56 493 THR A C 1
ATOM 3838 O O . THR A 1 493 ? -1.023 -17.827 10.251 1.00 89.56 493 THR A O 1
ATOM 3841 N N . ASP A 1 494 ? -2.698 -17.766 11.732 1.00 92.94 494 ASP A N 1
ATOM 3842 C CA . ASP A 1 494 ? -3.675 -18.588 11.017 1.00 92.94 494 ASP A CA 1
ATOM 3843 C C . ASP A 1 494 ? -4.678 -17.767 10.187 1.00 92.94 494 ASP A C 1
ATOM 3845 O O . ASP A 1 494 ? -5.515 -18.341 9.492 1.00 92.94 494 ASP A O 1
ATOM 3849 N N . HIS A 1 495 ? -4.613 -16.435 10.249 1.00 91.12 495 HIS A N 1
ATOM 3850 C CA . HIS A 1 495 ? -5.519 -15.567 9.508 1.00 91.12 495 HIS A CA 1
ATOM 3851 C C . HIS A 1 495 ? -5.220 -15.591 8.003 1.00 91.12 495 HIS A C 1
ATOM 3853 O O . HIS A 1 495 ? -4.061 -15.516 7.591 1.00 91.12 495 HIS A O 1
ATOM 3859 N N . GLU A 1 496 ? -6.269 -15.605 7.176 1.00 90.75 496 GLU A N 1
ATOM 3860 C CA . GLU A 1 496 ? -6.172 -15.758 5.715 1.00 90.75 496 GLU A CA 1
ATOM 3861 C C . GLU A 1 496 ? -5.220 -14.749 5.050 1.00 90.75 496 GLU A C 1
ATOM 3863 O O . GLU A 1 496 ? -4.408 -15.137 4.217 1.00 90.75 496 GLU A O 1
ATOM 3868 N N . ILE A 1 497 ? -5.262 -13.477 5.463 1.00 89.56 497 ILE A N 1
ATOM 3869 C CA . ILE A 1 497 ? -4.418 -12.405 4.904 1.00 89.56 497 ILE A CA 1
ATOM 3870 C C . ILE A 1 497 ? -2.940 -12.662 5.201 1.00 89.56 497 ILE A C 1
ATOM 3872 O O . ILE A 1 497 ? -2.092 -12.453 4.340 1.00 89.56 497 ILE A O 1
ATOM 3876 N N . ARG A 1 498 ? -2.627 -13.142 6.410 1.00 90.25 498 ARG A N 1
ATOM 3877 C CA . ARG A 1 498 ? -1.248 -13.405 6.824 1.00 90.25 498 ARG A CA 1
ATOM 3878 C C . ARG A 1 498 ? -0.685 -14.638 6.128 1.00 90.25 498 ARG A C 1
ATOM 3880 O O . ARG A 1 498 ? 0.438 -14.598 5.651 1.00 90.25 498 ARG A O 1
ATOM 3887 N N . VAL A 1 499 ? -1.495 -15.688 5.996 1.00 93.25 499 VAL A N 1
ATOM 3888 C CA . VAL A 1 499 ? -1.131 -16.885 5.225 1.00 93.25 499 VAL A CA 1
ATOM 3889 C C . VAL A 1 499 ? -0.918 -16.542 3.746 1.00 93.25 499 VAL A C 1
ATOM 3891 O O . VAL A 1 499 ? 0.064 -16.981 3.156 1.00 93.25 499 VAL A O 1
ATOM 3894 N N . ALA A 1 500 ? -1.798 -15.730 3.151 1.00 92.88 500 ALA A N 1
ATOM 3895 C CA . ALA A 1 500 ? -1.658 -15.279 1.769 1.00 92.88 500 ALA A CA 1
ATOM 3896 C C . ALA A 1 500 ? -0.388 -14.441 1.555 1.00 92.88 500 ALA A C 1
ATOM 3898 O O . ALA A 1 500 ? 0.330 -14.667 0.585 1.00 92.88 500 ALA A O 1
ATOM 3899 N N . ASP A 1 501 ? -0.094 -13.504 2.458 1.00 90.69 501 ASP A N 1
ATOM 3900 C CA . ASP A 1 501 ? 1.120 -12.685 2.408 1.00 90.69 501 ASP A CA 1
ATOM 3901 C C . ASP A 1 501 ? 2.396 -13.532 2.534 1.00 90.69 501 ASP A C 1
ATOM 3903 O O . ASP A 1 501 ? 3.316 -13.369 1.735 1.00 90.69 501 ASP A O 1
ATOM 3907 N N . ASP A 1 502 ? 2.433 -14.479 3.477 1.00 90.88 502 ASP A N 1
ATOM 3908 C CA . ASP A 1 502 ? 3.585 -15.363 3.695 1.00 90.88 502 ASP A CA 1
ATOM 3909 C C . ASP A 1 502 ? 3.850 -16.267 2.473 1.00 90.88 502 ASP A C 1
ATOM 3911 O O . ASP A 1 502 ? 4.996 -16.393 2.034 1.00 90.88 502 ASP A O 1
ATOM 3915 N N . ILE A 1 503 ? 2.803 -16.866 1.884 1.00 93.12 503 ILE A N 1
ATOM 3916 C CA . ILE A 1 503 ? 2.937 -17.724 0.692 1.00 93.12 503 ILE A CA 1
ATOM 3917 C C . ILE A 1 503 ? 3.369 -16.896 -0.525 1.00 93.12 503 ILE A C 1
ATOM 3919 O O . ILE A 1 503 ? 4.282 -17.286 -1.250 1.00 93.12 503 ILE A O 1
ATOM 3923 N N . LEU A 1 504 ? 2.766 -15.729 -0.759 1.00 92.19 504 LEU A N 1
ATOM 3924 C CA . LEU A 1 504 ? 3.117 -14.915 -1.926 1.00 92.19 504 LEU A CA 1
ATOM 3925 C C . LEU A 1 504 ? 4.519 -14.303 -1.804 1.00 92.19 504 LEU A C 1
ATOM 3927 O O . LEU A 1 504 ? 5.257 -14.291 -2.786 1.00 92.19 504 LEU A O 1
ATOM 3931 N N . ASN A 1 505 ? 4.957 -13.893 -0.612 1.00 90.19 505 ASN A N 1
ATOM 3932 C CA . ASN A 1 505 ? 6.344 -13.460 -0.394 1.00 90.19 505 ASN A CA 1
ATOM 3933 C C . ASN A 1 505 ? 7.377 -14.589 -0.580 1.00 90.19 505 ASN A C 1
ATOM 3935 O O . ASN A 1 505 ? 8.564 -14.304 -0.770 1.00 90.19 505 ASN A O 1
ATOM 3939 N N . HIS A 1 506 ? 6.957 -15.860 -0.529 1.00 91.31 506 HIS A N 1
ATOM 3940 C CA . HIS A 1 506 ? 7.823 -16.991 -0.862 1.00 91.31 506 HIS A CA 1
ATOM 3941 C C . HIS A 1 506 ? 8.088 -17.083 -2.371 1.00 91.31 506 HIS A C 1
ATOM 3943 O O . HIS A 1 506 ? 9.238 -17.254 -2.772 1.00 91.31 506 HIS A O 1
ATOM 3949 N N . HIS A 1 507 ? 7.045 -16.922 -3.190 1.00 92.31 507 HIS A N 1
ATOM 3950 C CA . HIS A 1 507 ? 7.120 -17.069 -4.649 1.00 92.31 507 HIS A CA 1
ATOM 3951 C C . HIS A 1 507 ? 7.546 -15.793 -5.397 1.00 92.31 507 HIS A C 1
ATOM 3953 O O . HIS A 1 507 ? 8.059 -15.878 -6.514 1.00 92.31 507 HIS A O 1
ATOM 3959 N N . PHE A 1 508 ? 7.322 -14.611 -4.816 1.00 91.69 508 PHE A N 1
ATOM 3960 C CA . PHE A 1 508 ? 7.530 -13.317 -5.475 1.00 91.69 508 PHE A CA 1
ATOM 3961 C C . PHE A 1 508 ? 8.586 -12.448 -4.772 1.00 91.69 508 PHE A C 1
ATOM 3963 O O . PHE A 1 508 ? 8.979 -12.679 -3.627 1.00 91.69 508 PHE A O 1
ATOM 3970 N N . GLY A 1 509 ? 9.036 -11.394 -5.461 1.00 85.69 509 GLY A N 1
ATOM 3971 C CA . GLY A 1 509 ? 10.013 -10.425 -4.951 1.00 85.69 509 GLY A CA 1
ATOM 3972 C C . GLY A 1 509 ? 9.516 -9.557 -3.786 1.00 85.69 509 GLY A C 1
ATOM 3973 O O . GLY A 1 509 ? 10.301 -8.818 -3.199 1.00 85.69 509 GLY A O 1
ATOM 3974 N N . GLY A 1 510 ? 8.234 -9.633 -3.431 1.00 86.25 510 GLY A N 1
ATOM 3975 C CA . GLY A 1 510 ? 7.657 -8.901 -2.307 1.00 86.25 510 GLY A CA 1
ATOM 3976 C C . GLY A 1 510 ? 6.228 -8.431 -2.567 1.00 86.25 510 GLY A C 1
ATOM 3977 O O . GLY A 1 510 ? 5.900 -7.997 -3.675 1.00 86.25 510 GLY A O 1
ATOM 3978 N N . THR A 1 511 ? 5.384 -8.479 -1.541 1.00 81.06 511 THR A N 1
ATOM 3979 C CA . THR A 1 511 ? 4.002 -7.963 -1.562 1.00 81.06 511 THR A CA 1
ATOM 3980 C C . THR A 1 511 ? 3.902 -6.492 -1.147 1.00 81.06 511 THR A C 1
ATOM 3982 O O . THR A 1 511 ? 2.877 -5.857 -1.396 1.00 81.06 511 THR A O 1
ATOM 3985 N N . TYR A 1 512 ? 4.962 -5.934 -0.551 1.00 83.69 512 TYR A N 1
ATOM 3986 C CA . TYR A 1 512 ? 5.042 -4.529 -0.148 1.00 83.69 512 TYR A CA 1
ATOM 3987 C C . TYR A 1 512 ? 5.793 -3.712 -1.189 1.00 83.69 512 TYR A C 1
ATOM 3989 O O . TYR A 1 512 ? 6.871 -4.107 -1.629 1.00 83.69 512 TYR A O 1
ATOM 3997 N N . THR A 1 513 ? 5.255 -2.549 -1.549 1.00 83.44 513 THR A N 1
ATOM 3998 C CA . THR A 1 513 ? 5.863 -1.651 -2.535 1.00 83.44 513 THR A CA 1
ATOM 3999 C C . THR A 1 513 ? 6.306 -0.354 -1.874 1.00 83.44 513 THR A C 1
ATOM 4001 O O . THR A 1 513 ? 5.522 0.308 -1.200 1.00 83.44 513 THR A O 1
ATOM 4004 N N . ALA A 1 514 ? 7.562 0.016 -2.096 1.00 86.19 514 ALA A N 1
ATOM 4005 C CA . ALA A 1 514 ? 8.116 1.324 -1.787 1.00 86.19 514 ALA A CA 1
ATOM 4006 C C . ALA A 1 514 ? 8.514 2.039 -3.085 1.00 86.19 514 ALA A C 1
ATOM 4008 O O . ALA A 1 514 ? 8.825 1.403 -4.095 1.00 86.19 514 ALA A O 1
ATOM 4009 N N . TYR A 1 515 ? 8.517 3.369 -3.046 1.00 87.88 515 TYR A N 1
ATOM 4010 C CA . TYR A 1 515 ? 8.847 4.211 -4.191 1.00 87.88 515 TYR A CA 1
ATOM 4011 C C . TYR A 1 515 ? 10.124 4.995 -3.916 1.00 87.88 515 TYR A C 1
ATOM 4013 O O . TYR A 1 515 ? 10.234 5.680 -2.898 1.00 87.88 515 TYR A O 1
ATOM 4021 N N . LEU A 1 516 ? 11.080 4.905 -4.837 1.00 90.69 516 LEU A N 1
ATOM 4022 C CA . LEU A 1 516 ? 12.279 5.731 -4.844 1.00 90.69 516 LEU A CA 1
ATOM 4023 C C . LEU A 1 516 ? 12.255 6.617 -6.085 1.00 90.69 516 LEU A C 1
ATOM 4025 O O . LEU A 1 516 ? 12.437 6.142 -7.205 1.00 90.69 516 LEU A O 1
ATOM 4029 N N . THR A 1 517 ? 12.026 7.912 -5.883 1.00 91.12 517 THR A N 1
ATOM 4030 C CA . THR A 1 517 ? 11.905 8.877 -6.977 1.00 91.12 517 THR A CA 1
ATOM 4031 C C . THR A 1 517 ? 13.142 9.760 -7.071 1.00 91.12 517 THR A C 1
ATOM 4033 O O . THR A 1 517 ? 13.566 10.353 -6.080 1.00 91.12 517 THR A O 1
ATOM 4036 N N . PHE A 1 518 ? 13.685 9.899 -8.279 1.00 91.69 518 PHE A N 1
ATOM 4037 C CA . PHE A 1 518 ? 14.710 10.886 -8.600 1.00 91.69 518 PHE A CA 1
ATOM 4038 C C . PHE A 1 518 ? 14.102 12.017 -9.423 1.00 91.69 518 PHE A C 1
ATOM 4040 O O . PHE A 1 518 ? 13.348 11.781 -10.366 1.00 91.69 518 PHE A O 1
ATOM 4047 N N . GLU A 1 519 ? 14.482 13.248 -9.097 1.00 89.75 519 GLU A N 1
ATOM 4048 C CA . GLU A 1 519 ? 14.079 14.457 -9.810 1.00 89.75 519 GLU A CA 1
ATOM 4049 C C . GLU A 1 519 ? 15.313 15.254 -10.233 1.00 89.75 519 GLU A C 1
ATOM 4051 O O . GLU A 1 519 ? 16.274 15.410 -9.478 1.00 89.75 519 GLU A O 1
ATOM 4056 N N . GLU A 1 520 ? 15.283 15.777 -11.456 1.00 86.81 520 GLU A N 1
ATOM 4057 C CA . GLU A 1 520 ? 16.312 16.685 -11.939 1.00 86.81 520 GLU A CA 1
ATOM 4058 C C . GLU A 1 520 ? 16.331 17.995 -11.143 1.00 86.81 520 GLU A C 1
ATOM 4060 O O . GLU A 1 520 ? 15.396 18.800 -11.184 1.00 86.81 520 GLU A O 1
ATOM 4065 N N . VAL A 1 521 ? 17.468 18.281 -10.513 1.00 81.31 521 VAL A N 1
ATOM 4066 C CA . VAL A 1 521 ? 17.734 19.604 -9.947 1.00 81.31 521 VAL A CA 1
ATOM 4067 C C . VAL A 1 521 ? 18.109 20.552 -11.084 1.00 81.31 521 VAL A C 1
ATOM 4069 O O . VAL A 1 521 ? 19.230 20.519 -11.593 1.00 81.31 521 VAL A O 1
ATOM 4072 N N . ARG A 1 522 ? 17.172 21.413 -11.499 1.00 71.50 522 ARG A N 1
ATOM 4073 C CA . ARG A 1 522 ? 17.432 22.391 -12.565 1.00 71.50 522 ARG A CA 1
ATOM 4074 C C . ARG A 1 522 ? 18.496 23.402 -12.115 1.00 71.50 522 ARG A C 1
ATOM 4076 O O . ARG A 1 522 ? 18.272 24.110 -11.129 1.00 71.50 522 ARG A O 1
ATOM 4083 N N . PRO A 1 523 ? 19.632 23.521 -12.825 1.00 63.47 523 PRO A N 1
ATOM 4084 C CA . PRO A 1 523 ? 20.638 24.517 -12.487 1.00 63.47 523 PRO A CA 1
ATOM 4085 C C . PRO A 1 523 ? 20.079 25.930 -12.699 1.00 63.47 523 PRO A C 1
ATOM 4087 O O . PRO A 1 523 ? 19.362 26.195 -13.663 1.00 63.47 523 PRO A O 1
ATOM 4090 N N . GLN A 1 524 ? 20.429 26.857 -11.803 1.00 58.84 524 GLN A N 1
ATOM 4091 C CA . GLN A 1 524 ? 19.987 28.258 -11.869 1.00 58.84 524 GLN A CA 1
ATOM 4092 C C . GLN A 1 524 ? 20.636 29.050 -13.031 1.00 58.84 524 GLN A C 1
ATOM 4094 O O . GLN A 1 524 ? 20.171 30.143 -13.346 1.00 58.84 524 GLN A O 1
ATOM 4099 N N . ALA A 1 525 ? 21.685 28.518 -13.679 1.00 62.91 525 ALA A N 1
ATOM 4100 C CA . ALA A 1 525 ? 22.436 29.152 -14.773 1.00 62.91 525 ALA A CA 1
ATOM 4101 C C . ALA A 1 525 ? 22.754 28.163 -15.919 1.00 62.91 525 ALA A C 1
ATOM 4103 O O . ALA A 1 525 ? 22.752 26.951 -15.701 1.00 62.91 525 ALA A O 1
ATOM 4104 N N . CYS A 1 526 ? 23.045 28.671 -17.132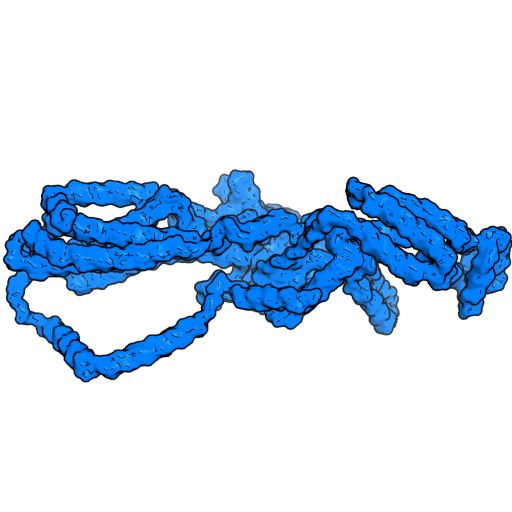 1.00 66.75 526 CYS A N 1
ATOM 4105 C CA . CYS A 1 526 ? 23.441 27.824 -18.272 1.00 66.75 526 CYS A CA 1
ATOM 4106 C C . CYS A 1 526 ? 24.744 27.088 -17.974 1.00 66.75 526 CYS A C 1
ATOM 4108 O O . CYS A 1 526 ? 25.759 27.730 -17.718 1.00 66.75 526 CYS A O 1
ATOM 4110 N N . ASP A 1 527 ? 24.756 25.768 -18.145 1.00 72.50 527 ASP A N 1
ATOM 4111 C CA . ASP A 1 527 ? 25.980 24.962 -18.102 1.00 72.50 527 ASP A CA 1
ATOM 4112 C C . ASP A 1 527 ? 26.646 24.849 -19.489 1.00 72.50 527 ASP A C 1
ATOM 4114 O O . ASP A 1 527 ? 26.980 23.770 -19.976 1.00 72.50 527 ASP A O 1
ATOM 4118 N N . CYS A 1 528 ? 26.740 25.982 -20.187 1.00 75.81 528 CYS A N 1
ATOM 4119 C CA . CYS A 1 528 ? 27.188 26.059 -21.576 1.00 75.81 528 CYS A CA 1
ATOM 4120 C C . CYS A 1 528 ? 28.666 25.613 -21.725 1.00 75.81 528 CYS A C 1
ATOM 4122 O O . CYS A 1 528 ? 29.000 24.894 -22.665 1.00 75.81 528 CYS A O 1
ATOM 4124 N N . GLU A 1 529 ? 29.521 25.965 -20.758 1.00 78.69 529 GLU A N 1
ATOM 4125 C CA . GLU A 1 529 ? 30.954 25.622 -20.720 1.00 78.69 529 GLU A CA 1
ATOM 4126 C C . GLU A 1 529 ? 31.200 24.120 -20.499 1.00 78.69 529 GLU A C 1
ATOM 4128 O O . GLU A 1 529 ? 31.999 23.504 -21.202 1.00 78.69 529 GLU A O 1
ATOM 4133 N N . LYS A 1 530 ? 30.468 23.464 -19.586 1.00 80.75 530 LYS A N 1
ATOM 4134 C CA . LYS A 1 530 ? 30.621 22.007 -19.422 1.00 80.75 530 LYS A CA 1
ATOM 4135 C C . LYS A 1 530 ? 30.129 21.239 -20.643 1.00 80.75 530 LYS A C 1
ATOM 4137 O O . LYS A 1 530 ? 30.731 20.230 -21.007 1.00 80.75 530 LYS A O 1
ATOM 4142 N N . LYS A 1 531 ? 29.056 21.708 -21.293 1.00 82.56 531 LYS A N 1
ATOM 4143 C CA . LYS A 1 531 ? 28.552 21.097 -22.532 1.00 82.56 531 LYS A CA 1
ATOM 4144 C C . LYS A 1 531 ? 29.563 21.218 -23.673 1.00 82.56 531 LYS A C 1
ATOM 4146 O O . LYS A 1 531 ? 29.779 20.233 -24.372 1.00 82.56 531 LYS A O 1
ATOM 4151 N N . SER A 1 532 ? 30.208 22.374 -23.846 1.00 86.19 532 SER A N 1
ATOM 4152 C CA . SER A 1 532 ? 31.229 22.545 -24.887 1.00 86.19 532 SER A CA 1
ATOM 4153 C C . SER A 1 532 ? 32.464 21.682 -24.623 1.00 86.19 532 SER A C 1
ATOM 4155 O O . SER A 1 532 ? 32.925 21.010 -25.542 1.00 86.19 532 SER A O 1
ATOM 4157 N N . HIS A 1 533 ? 32.928 21.574 -23.375 1.00 87.69 533 HIS A N 1
ATOM 4158 C CA . HIS A 1 533 ? 34.014 20.654 -23.024 1.00 87.69 533 HIS A CA 1
ATOM 4159 C C . HIS A 1 533 ? 33.677 19.179 -23.280 1.00 87.69 533 HIS A C 1
ATOM 4161 O O . HIS A 1 533 ? 34.543 18.424 -23.721 1.00 87.69 533 HIS A O 1
ATOM 4167 N N . LEU A 1 534 ? 32.430 18.756 -23.042 1.00 86.31 534 LEU A N 1
ATOM 4168 C CA . LEU A 1 534 ? 31.993 17.396 -23.368 1.00 86.31 534 LEU A CA 1
ATOM 4169 C C . LEU A 1 534 ? 32.055 17.139 -24.881 1.00 86.31 534 LEU A C 1
ATOM 4171 O O . LEU A 1 534 ? 32.606 16.122 -25.302 1.00 86.31 534 LEU A O 1
ATOM 4175 N N . ILE A 1 535 ? 31.527 18.066 -25.689 1.00 90.00 535 ILE A N 1
ATOM 4176 C CA . ILE A 1 535 ? 31.559 17.974 -27.158 1.00 90.00 535 ILE A CA 1
ATOM 4177 C C . ILE A 1 535 ? 33.006 17.959 -27.655 1.00 90.00 535 ILE A C 1
ATOM 4179 O O . ILE A 1 535 ? 33.352 17.126 -28.488 1.00 90.00 535 ILE A O 1
ATOM 4183 N N . GLU A 1 536 ? 33.872 18.817 -27.114 1.00 92.56 536 GLU A N 1
ATOM 4184 C CA . GLU A 1 536 ? 35.295 18.837 -27.453 1.00 92.56 536 GLU A CA 1
ATOM 4185 C C . GLU A 1 536 ? 35.964 17.492 -27.150 1.00 92.56 536 GLU A C 1
ATOM 4187 O O . GLU A 1 536 ? 36.625 16.923 -28.018 1.00 92.56 536 GLU A O 1
ATOM 4192 N N . ALA A 1 537 ? 35.788 16.961 -25.937 1.00 91.19 537 ALA A N 1
ATOM 4193 C CA . ALA A 1 537 ? 36.407 15.704 -25.533 1.00 91.19 537 ALA A CA 1
ATOM 4194 C C . ALA A 1 537 ? 35.983 14.539 -26.444 1.00 91.19 537 ALA A C 1
ATOM 4196 O O . ALA A 1 537 ? 36.821 13.720 -26.834 1.00 91.19 537 ALA A O 1
ATOM 4197 N N . GLN A 1 538 ? 34.702 14.478 -26.824 1.00 89.88 538 GLN A N 1
ATOM 4198 C CA . GLN A 1 538 ? 34.202 13.450 -27.736 1.00 89.88 538 GLN A CA 1
ATOM 4199 C C . GLN A 1 538 ? 34.672 13.661 -29.183 1.00 89.88 538 GLN A C 1
ATOM 4201 O O . GLN A 1 538 ? 35.081 12.693 -29.825 1.00 89.88 538 GLN A O 1
ATOM 4206 N N . ALA A 1 539 ? 34.712 14.905 -29.670 1.00 90.94 539 ALA A N 1
ATOM 4207 C CA . ALA A 1 539 ? 35.229 15.231 -31.000 1.00 90.94 539 ALA A CA 1
ATOM 4208 C C . ALA A 1 539 ? 36.709 14.846 -31.122 1.00 90.94 539 ALA A C 1
ATOM 4210 O O . ALA A 1 539 ? 37.109 14.177 -32.076 1.00 90.94 539 ALA A O 1
ATOM 4211 N N . ARG A 1 540 ? 37.518 15.181 -30.105 1.00 93.06 540 ARG A N 1
ATOM 4212 C CA . ARG A 1 540 ? 38.932 14.791 -30.040 1.00 93.06 540 ARG A CA 1
ATOM 4213 C C . ARG A 1 540 ? 39.091 13.274 -30.057 1.00 93.06 540 ARG A C 1
ATOM 4215 O O . ARG A 1 540 ? 39.959 12.767 -30.764 1.00 93.06 540 ARG A O 1
ATOM 4222 N N . LYS A 1 541 ? 38.250 12.546 -29.320 1.00 90.69 541 LYS A N 1
ATOM 4223 C CA . LYS A 1 541 ? 38.282 11.078 -29.282 1.00 90.69 541 LYS A CA 1
ATOM 4224 C C . LYS A 1 541 ? 37.922 10.445 -30.634 1.00 90.69 541 LYS A C 1
ATOM 4226 O O . LYS A 1 541 ? 38.556 9.463 -31.003 1.00 90.69 541 LYS A O 1
ATOM 4231 N N . ARG A 1 542 ? 36.927 10.981 -31.351 1.00 88.12 542 ARG A N 1
ATOM 4232 C CA . ARG A 1 542 ? 36.430 10.413 -32.620 1.00 88.12 542 ARG A CA 1
ATOM 4233 C C . ARG A 1 542 ? 37.338 10.748 -33.806 1.00 88.12 542 ARG A C 1
ATOM 4235 O O . ARG A 1 542 ? 37.706 9.853 -34.561 1.00 88.12 542 ARG A O 1
ATOM 4242 N N . PHE A 1 543 ? 37.752 12.009 -33.931 1.00 91.44 543 PHE A N 1
ATOM 4243 C CA . PHE A 1 543 ? 38.296 12.523 -35.191 1.00 91.44 543 PHE A CA 1
ATOM 4244 C C . PHE A 1 543 ? 39.809 12.756 -35.215 1.00 91.44 543 PHE A C 1
ATOM 4246 O O . PHE A 1 543 ? 40.411 12.663 -36.282 1.00 91.44 543 PHE A O 1
ATOM 4253 N N . THR A 1 544 ? 40.471 12.985 -34.072 1.00 88.06 544 THR A N 1
ATOM 4254 C CA . THR A 1 544 ? 41.903 13.375 -34.051 1.00 88.06 544 THR A CA 1
ATOM 4255 C C . THR A 1 544 ? 42.818 12.363 -34.750 1.00 88.06 544 THR A C 1
ATOM 4257 O O . THR A 1 544 ? 43.829 12.751 -35.331 1.00 88.06 544 THR A O 1
ATOM 4260 N N . ALA A 1 545 ? 42.471 11.072 -34.711 1.00 86.19 545 ALA A N 1
ATOM 4261 C CA . ALA A 1 545 ? 43.250 10.017 -35.357 1.00 86.19 545 ALA A CA 1
ATOM 4262 C C . ALA A 1 545 ? 43.197 10.067 -36.896 1.00 86.19 545 ALA A C 1
ATOM 4264 O O . ALA A 1 545 ? 44.152 9.644 -37.542 1.00 86.19 545 ALA A O 1
ATOM 4265 N N . HIS A 1 546 ? 42.109 10.588 -37.471 1.00 83.12 546 HIS A N 1
ATOM 4266 C CA . HIS A 1 546 ? 41.853 10.578 -38.915 1.00 83.12 546 HIS A CA 1
ATOM 4267 C C . HIS A 1 546 ? 42.040 11.965 -39.550 1.00 83.12 546 HIS A C 1
ATOM 4269 O O . HIS A 1 546 ? 42.625 12.076 -40.623 1.00 83.12 546 HIS A O 1
ATOM 4275 N N . SER A 1 547 ? 41.590 13.026 -38.875 1.00 86.00 547 SER A N 1
ATOM 4276 C CA . SER A 1 547 ? 41.514 14.394 -39.408 1.00 86.00 547 SER A CA 1
ATOM 4277 C C . SER A 1 547 ? 41.930 15.439 -38.356 1.00 86.00 547 SER A C 1
ATOM 4279 O O . SER A 1 547 ? 41.110 16.223 -37.868 1.00 86.00 547 SER A O 1
ATOM 4281 N N . PRO A 1 548 ? 43.215 15.484 -37.946 1.00 88.50 548 PRO A N 1
ATOM 4282 C CA . PRO A 1 548 ? 43.660 16.327 -36.834 1.00 88.50 548 PRO A CA 1
ATOM 4283 C C . PRO A 1 548 ? 43.509 17.831 -37.105 1.00 88.50 548 PRO A C 1
ATOM 4285 O O . PRO A 1 548 ? 43.201 18.584 -36.186 1.00 88.50 548 PRO A O 1
ATOM 4288 N N . LYS A 1 549 ? 43.695 18.287 -38.352 1.00 90.12 549 LYS A N 1
ATOM 4289 C CA . LYS A 1 549 ? 43.580 19.715 -38.701 1.00 90.12 549 LYS A CA 1
ATOM 4290 C C . LYS A 1 549 ? 42.127 20.182 -38.659 1.00 90.12 549 LYS A C 1
ATOM 4292 O O . LYS A 1 549 ? 41.829 21.213 -38.066 1.00 90.12 549 LYS A O 1
ATOM 4297 N N . GLU A 1 550 ? 41.238 19.401 -39.255 1.00 92.00 550 GLU A N 1
ATOM 4298 C CA . GLU A 1 550 ? 39.801 19.663 -39.317 1.00 92.00 550 GLU A CA 1
ATOM 4299 C C . GLU A 1 550 ? 39.152 19.525 -37.932 1.00 92.00 550 GLU A C 1
ATOM 4301 O O . GLU A 1 550 ? 38.234 20.268 -37.598 1.00 92.00 550 GLU A O 1
ATOM 4306 N N . THR A 1 551 ? 39.692 18.653 -37.073 1.00 92.25 551 THR A N 1
ATOM 4307 C CA . THR A 1 551 ? 39.276 18.545 -35.667 1.00 92.25 551 THR A CA 1
ATOM 4308 C C . THR A 1 551 ? 39.550 19.835 -34.893 1.00 92.25 551 THR A C 1
ATOM 4310 O O . THR A 1 551 ? 38.670 20.303 -34.176 1.00 92.25 551 THR A O 1
ATOM 4313 N N . GLU A 1 552 ? 40.725 20.455 -35.051 1.00 93.88 552 GLU A N 1
ATOM 4314 C CA . GLU A 1 552 ? 41.001 21.753 -34.413 1.00 93.88 552 GLU A CA 1
ATOM 4315 C C . GLU A 1 552 ? 40.146 22.885 -35.005 1.00 93.88 552 GLU A C 1
ATOM 4317 O O . GLU A 1 552 ? 39.718 23.772 -34.269 1.00 93.88 552 GLU A O 1
ATOM 4322 N N . GLU A 1 553 ? 39.843 22.846 -36.307 1.00 93.12 553 GLU A N 1
ATOM 4323 C CA . GLU A 1 553 ? 38.939 23.808 -36.960 1.00 93.12 553 GLU A CA 1
ATOM 4324 C C . GLU A 1 553 ? 37.515 23.724 -36.380 1.00 93.12 553 GLU A C 1
ATOM 4326 O O . GLU A 1 553 ? 36.932 24.745 -35.998 1.00 93.12 553 GLU A O 1
ATOM 4331 N N . PHE A 1 554 ? 36.997 22.505 -36.204 1.00 94.25 554 PHE A N 1
ATOM 4332 C CA . PHE A 1 554 ? 35.720 22.247 -35.541 1.00 94.25 554 PHE A CA 1
ATOM 4333 C C . PHE A 1 554 ? 35.707 22.736 -34.083 1.00 94.25 554 PHE A C 1
ATOM 4335 O O . PHE A 1 554 ? 34.774 23.420 -33.655 1.00 94.25 554 PHE A O 1
ATOM 4342 N N . ILE A 1 555 ? 36.751 22.421 -33.309 1.00 93.88 555 ILE A N 1
ATOM 4343 C CA . ILE A 1 555 ? 36.846 22.797 -31.889 1.00 93.88 555 ILE A CA 1
ATOM 4344 C C . ILE A 1 555 ? 36.966 24.315 -31.726 1.00 93.88 555 ILE A C 1
ATOM 4346 O O . ILE A 1 555 ? 36.310 24.890 -30.857 1.00 93.88 555 ILE A O 1
ATOM 4350 N N . ALA A 1 556 ? 37.727 24.987 -32.592 1.00 93.19 556 ALA A N 1
ATOM 4351 C CA . ALA A 1 556 ? 37.817 26.444 -32.596 1.00 93.19 556 ALA A CA 1
ATOM 4352 C C . ALA A 1 556 ? 36.441 27.089 -32.827 1.00 93.19 556 ALA A C 1
ATOM 4354 O O . ALA A 1 556 ? 36.078 28.043 -32.130 1.00 93.19 556 ALA A O 1
ATOM 4355 N N . LYS A 1 557 ? 35.639 26.537 -33.750 1.00 92.25 557 LYS A N 1
ATOM 4356 C CA . LYS A 1 557 ? 34.261 26.993 -33.972 1.00 92.25 557 LYS A CA 1
ATOM 4357 C C . LYS A 1 557 ? 33.372 26.748 -32.751 1.00 92.25 557 LYS A C 1
ATOM 4359 O O . LYS A 1 557 ? 32.627 27.642 -32.353 1.00 92.25 557 LYS A O 1
ATOM 4364 N N . LEU A 1 558 ? 33.461 25.570 -32.135 1.00 90.50 558 LEU A N 1
ATOM 4365 C CA . LEU A 1 558 ? 32.717 25.221 -30.923 1.00 90.50 558 LEU A CA 1
ATOM 4366 C C . LEU A 1 558 ? 33.013 26.190 -29.767 1.00 90.50 558 LEU A C 1
ATOM 4368 O O . LEU A 1 558 ? 32.085 26.688 -29.127 1.00 90.50 558 LEU A O 1
ATOM 4372 N N . HIS A 1 559 ? 34.291 26.492 -29.521 1.00 90.31 559 HIS A N 1
ATOM 4373 C CA . HIS A 1 559 ? 34.723 27.432 -28.479 1.00 90.31 559 HIS A CA 1
ATOM 4374 C C . HIS A 1 559 ? 34.220 28.849 -28.766 1.00 90.31 559 HIS A C 1
ATOM 4376 O O . HIS A 1 559 ? 33.646 29.489 -27.886 1.00 90.31 559 HIS A O 1
ATOM 4382 N N . GLN A 1 560 ? 34.322 29.302 -30.021 1.00 89.00 560 GLN A N 1
ATOM 4383 C CA . GLN A 1 560 ? 33.779 30.593 -30.449 1.00 89.00 560 GLN A CA 1
ATOM 4384 C C . GLN A 1 560 ? 32.275 30.712 -30.147 1.00 89.00 560 GLN A C 1
ATOM 4386 O O . GLN A 1 560 ? 31.825 31.742 -29.639 1.00 89.00 560 GLN A O 1
ATOM 4391 N N . LEU A 1 561 ? 31.492 29.675 -30.458 1.00 86.31 561 LEU A N 1
ATOM 4392 C CA . LEU A 1 561 ? 30.045 29.654 -30.217 1.00 86.31 561 LEU A CA 1
ATOM 4393 C C . LEU A 1 561 ? 29.712 29.597 -28.715 1.00 86.31 561 LEU A C 1
ATOM 4395 O O . LEU A 1 561 ? 28.791 30.281 -28.263 1.00 86.31 561 LEU A O 1
ATOM 4399 N N . SER A 1 562 ? 30.485 28.832 -27.937 1.00 83.00 562 SER A N 1
ATOM 4400 C CA . SER A 1 562 ? 30.363 28.740 -26.475 1.00 83.00 562 SER A CA 1
ATOM 4401 C C . SER A 1 562 ? 30.563 30.106 -25.804 1.00 83.00 562 SER A C 1
ATOM 4403 O O . SER A 1 562 ? 29.710 30.554 -25.033 1.00 83.00 562 SER A O 1
ATOM 4405 N N . ASP A 1 563 ? 31.631 30.822 -26.164 1.00 81.56 563 ASP A N 1
ATOM 4406 C CA . ASP A 1 563 ? 31.963 32.144 -25.614 1.00 81.56 563 ASP A CA 1
ATOM 4407 C C . ASP A 1 563 ? 30.937 33.225 -25.971 1.00 81.56 563 ASP A C 1
ATOM 4409 O O . ASP A 1 563 ? 30.684 34.153 -25.192 1.00 81.56 563 ASP A O 1
ATOM 4413 N N . GLN A 1 564 ? 30.345 33.130 -27.164 1.00 77.50 564 GLN A N 1
ATOM 4414 C CA . GLN A 1 564 ? 29.273 34.027 -27.591 1.00 77.50 564 GLN A CA 1
ATOM 4415 C C . GLN A 1 564 ? 28.009 33.825 -26.753 1.00 77.50 564 GLN A C 1
ATOM 4417 O O . GLN A 1 564 ? 27.348 34.805 -26.398 1.00 77.50 564 GLN A O 1
ATOM 4422 N N . ARG A 1 565 ? 27.675 32.575 -26.404 1.00 73.94 565 ARG A N 1
ATOM 4423 C CA . ARG A 1 565 ? 26.434 32.255 -25.688 1.00 73.94 565 ARG A CA 1
ATOM 4424 C C . ARG A 1 565 ? 26.538 32.404 -24.174 1.00 73.94 565 ARG A C 1
ATOM 4426 O O . ARG A 1 565 ? 25.555 32.813 -23.564 1.00 73.94 565 ARG A O 1
ATOM 4433 N N . ALA A 1 566 ? 27.721 32.207 -23.587 1.00 65.88 566 ALA A N 1
ATOM 4434 C CA . ALA A 1 566 ? 27.982 32.442 -22.160 1.00 65.88 566 ALA A CA 1
ATOM 4435 C C . ALA A 1 566 ? 27.621 33.870 -21.685 1.00 65.88 566 ALA A C 1
ATOM 4437 O O . ALA A 1 566 ? 27.461 34.114 -20.491 1.00 65.88 566 ALA A O 1
ATOM 4438 N N . LYS A 1 567 ? 27.469 34.820 -22.619 1.00 60.00 567 LYS A N 1
ATOM 4439 C CA . LYS A 1 567 ? 27.181 36.240 -22.363 1.00 60.00 567 LYS A CA 1
ATOM 4440 C C . LYS A 1 567 ? 25.697 36.620 -22.479 1.00 60.00 567 LYS A C 1
ATOM 4442 O O . LYS A 1 567 ? 25.357 37.775 -22.228 1.00 60.00 567 LYS A O 1
ATOM 4447 N N . LEU A 1 568 ? 24.815 35.699 -22.876 1.00 54.81 568 LEU A N 1
ATOM 4448 C CA . LEU A 1 568 ? 23.391 35.958 -23.129 1.00 54.81 568 LEU A CA 1
ATOM 4449 C C . LEU A 1 568 ? 22.505 35.401 -22.003 1.00 54.81 568 LEU A C 1
ATOM 4451 O O . LEU A 1 568 ? 22.704 34.290 -21.521 1.00 54.81 568 LEU A O 1
ATOM 4455 N N . ALA A 1 569 ? 21.491 36.169 -21.597 1.00 44.41 569 ALA A N 1
ATOM 4456 C CA . ALA A 1 569 ? 20.490 35.721 -20.632 1.00 44.41 569 ALA A CA 1
ATOM 4457 C C . ALA A 1 569 ? 19.483 34.776 -21.320 1.00 44.41 569 ALA A C 1
ATOM 4459 O O . ALA A 1 569 ? 18.582 35.232 -22.020 1.00 44.41 569 ALA A O 1
ATOM 4460 N N . GLY A 1 570 ? 19.658 33.462 -21.147 1.00 55.66 570 GLY A N 1
ATOM 4461 C CA . GLY A 1 570 ? 18.761 32.420 -21.673 1.00 55.66 570 GLY A CA 1
ATOM 4462 C C . GLY A 1 570 ? 19.516 31.224 -22.268 1.00 55.66 570 GLY A C 1
ATOM 4463 O O . GLY A 1 570 ? 20.418 31.398 -23.081 1.00 55.66 570 GLY A O 1
ATOM 4464 N N . CYS A 1 571 ? 19.141 30.001 -21.876 1.00 64.94 571 CYS A N 1
ATOM 4465 C CA . CYS A 1 571 ? 19.865 28.759 -22.202 1.00 64.94 571 CYS A CA 1
ATOM 4466 C C . CYS A 1 571 ? 19.363 28.045 -23.472 1.00 64.94 571 CYS A C 1
ATOM 4468 O O . CYS A 1 571 ? 19.368 26.817 -23.523 1.00 64.94 571 CYS A O 1
ATOM 4470 N N . ASP A 1 572 ? 18.885 28.776 -24.480 1.00 69.19 572 ASP A N 1
ATOM 4471 C CA . ASP A 1 572 ? 18.530 28.159 -25.763 1.00 69.19 572 ASP A CA 1
ATOM 4472 C C . ASP A 1 572 ? 19.793 28.007 -26.623 1.00 69.19 572 ASP A C 1
ATOM 4474 O O . ASP A 1 572 ? 20.434 29.002 -26.973 1.00 69.19 572 ASP A O 1
ATOM 4478 N N . VAL A 1 573 ? 20.175 26.766 -26.919 1.00 74.19 573 VAL A N 1
ATOM 4479 C CA . VAL A 1 573 ? 21.393 26.411 -27.669 1.00 74.19 573 VAL A CA 1
ATOM 4480 C C . VAL A 1 573 ? 21.113 26.079 -29.138 1.00 74.19 573 VAL A C 1
ATOM 4482 O O . VAL A 1 573 ? 22.048 25.766 -29.871 1.00 74.19 573 VAL A O 1
ATOM 4485 N N . SER A 1 574 ? 19.857 26.165 -29.585 1.00 79.50 574 SER A N 1
ATOM 4486 C CA . SER A 1 574 ? 19.431 25.725 -30.923 1.00 79.50 574 SER A CA 1
ATOM 4487 C C . SER A 1 574 ? 20.186 26.442 -32.047 1.00 79.50 574 SER A C 1
ATOM 4489 O O . SER A 1 574 ? 20.672 25.806 -32.978 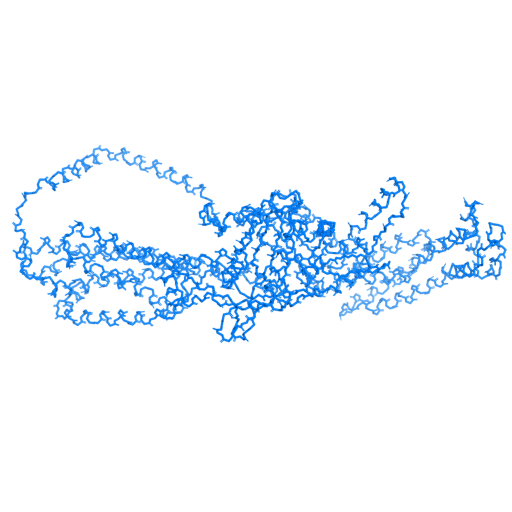1.00 79.50 574 SER A O 1
ATOM 4491 N N . GLU A 1 575 ? 20.374 27.756 -31.912 1.00 80.50 575 GLU A N 1
ATOM 4492 C CA . GLU A 1 575 ? 21.122 28.572 -32.878 1.00 80.50 575 GLU A CA 1
ATOM 4493 C C . GLU A 1 575 ? 22.619 28.215 -32.916 1.00 80.50 575 GLU A C 1
ATOM 4495 O O . GLU A 1 575 ? 23.232 28.177 -33.982 1.00 80.50 575 GLU A O 1
ATOM 4500 N N . CYS A 1 576 ? 23.218 27.892 -31.763 1.00 81.81 576 CYS A N 1
ATOM 4501 C CA . CYS A 1 576 ? 24.613 27.452 -31.702 1.00 81.81 576 CYS A CA 1
ATOM 4502 C C . CYS A 1 576 ? 24.795 26.116 -32.431 1.00 81.81 576 CYS A C 1
ATOM 4504 O O . CYS A 1 576 ? 25.744 25.966 -33.195 1.00 81.81 576 CYS A O 1
ATOM 4506 N N . PHE A 1 577 ? 23.874 25.169 -32.235 1.00 87.19 577 PHE A N 1
ATOM 4507 C CA . PHE A 1 577 ? 23.908 23.889 -32.942 1.00 87.19 577 PHE A CA 1
ATOM 4508 C C . PHE A 1 577 ? 23.691 24.045 -34.442 1.00 87.19 577 PHE A C 1
ATOM 4510 O O . PHE A 1 577 ? 24.380 23.384 -35.207 1.00 87.19 577 PHE A O 1
ATOM 4517 N N . TYR A 1 578 ? 22.818 24.955 -34.874 1.00 88.38 578 TYR A N 1
ATOM 4518 C CA . TYR A 1 578 ? 22.639 25.248 -36.295 1.00 88.38 578 TYR A CA 1
ATOM 4519 C C . TYR A 1 578 ? 23.940 25.734 -36.953 1.00 88.38 578 TYR A C 1
ATOM 4521 O O . TYR A 1 578 ? 24.350 25.209 -37.987 1.00 88.38 578 TYR A O 1
ATOM 4529 N N . GLN A 1 579 ? 24.643 26.682 -36.327 1.00 88.31 579 GLN A N 1
ATOM 4530 C CA . GLN A 1 579 ? 25.918 27.187 -36.851 1.00 88.31 579 GLN A CA 1
ATOM 4531 C C . GLN A 1 579 ? 27.044 26.151 -36.782 1.00 88.31 579 GLN A C 1
ATOM 4533 O O . GLN A 1 579 ? 27.904 26.118 -37.660 1.00 88.31 579 GLN A O 1
ATOM 4538 N N . LEU A 1 580 ? 27.048 25.306 -35.749 1.00 90.19 580 LEU A N 1
ATOM 4539 C CA . LEU A 1 580 ? 27.997 24.202 -35.636 1.00 90.19 580 LEU A CA 1
ATOM 4540 C C . LEU A 1 580 ? 27.730 23.120 -36.694 1.00 90.19 580 LEU A C 1
ATOM 4542 O O . LEU A 1 580 ? 28.676 22.559 -37.233 1.00 90.19 580 LEU A O 1
ATOM 4546 N N . LEU A 1 581 ? 26.462 22.870 -37.032 1.00 92.81 581 LEU A N 1
ATOM 4547 C CA . LEU A 1 581 ? 26.058 21.933 -38.079 1.00 92.81 581 LEU A CA 1
ATOM 4548 C C . LEU A 1 581 ? 26.484 22.423 -39.468 1.00 92.81 581 LEU A C 1
ATOM 4550 O O . LEU A 1 581 ? 26.999 21.636 -40.248 1.00 92.81 581 LEU A O 1
ATOM 4554 N N . GLN A 1 582 ? 26.347 23.723 -39.755 1.00 93.06 582 GLN A N 1
ATOM 4555 C CA . GLN A 1 582 ? 26.852 24.308 -41.005 1.00 93.06 582 GLN A CA 1
ATOM 4556 C C . GLN A 1 582 ? 28.371 24.160 -41.147 1.00 93.06 582 GLN A C 1
ATOM 4558 O O . GLN A 1 582 ? 28.875 23.887 -42.235 1.00 93.06 582 GLN A O 1
ATOM 4563 N N . GLU A 1 583 ? 29.106 24.347 -40.048 1.00 93.00 583 GLU A N 1
ATOM 4564 C CA . GLU A 1 583 ? 30.551 24.133 -40.039 1.00 93.00 583 GLU A CA 1
ATOM 4565 C C . GLU A 1 583 ? 30.892 22.655 -40.257 1.00 93.00 583 GLU A C 1
ATOM 4567 O O . GLU A 1 583 ? 31.763 22.328 -41.057 1.00 93.00 583 GLU A O 1
ATOM 4572 N N . ALA A 1 584 ? 30.160 21.757 -39.601 1.00 93.00 584 ALA A N 1
ATOM 4573 C CA . ALA A 1 584 ? 30.318 20.323 -39.772 1.00 93.00 584 ALA A CA 1
ATOM 4574 C C . ALA A 1 584 ? 30.025 19.859 -41.210 1.00 93.00 584 ALA A C 1
ATOM 4576 O O . ALA A 1 584 ? 30.806 19.088 -41.756 1.00 93.00 584 ALA A O 1
ATOM 4577 N N . ASP A 1 585 ? 28.981 20.387 -41.858 1.00 92.75 585 ASP A N 1
ATOM 4578 C CA . ASP A 1 585 ? 28.680 20.126 -43.274 1.00 92.75 585 ASP A CA 1
ATOM 4579 C C . ASP A 1 585 ? 29.840 20.560 -44.185 1.00 92.75 585 ASP A C 1
ATOM 4581 O O . ASP A 1 585 ? 30.205 19.855 -45.128 1.00 92.75 585 ASP A O 1
ATOM 4585 N N . ARG A 1 586 ? 30.458 21.714 -43.894 1.00 93.81 586 ARG A N 1
ATOM 4586 C CA . ARG A 1 586 ? 31.620 22.218 -44.640 1.00 93.81 586 ARG A CA 1
ATOM 4587 C C . ARG A 1 586 ? 32.834 21.296 -44.497 1.00 93.81 586 ARG A C 1
ATOM 4589 O O . ARG A 1 586 ? 33.543 21.072 -45.478 1.00 93.81 586 ARG A O 1
ATOM 4596 N N . LEU A 1 587 ? 33.080 20.779 -43.294 1.00 92.00 587 LEU A N 1
ATOM 4597 C CA . LEU A 1 587 ? 34.166 19.833 -43.030 1.00 92.00 587 LEU A CA 1
ATOM 4598 C C . LEU A 1 587 ? 33.898 18.474 -43.690 1.00 92.00 587 LEU A C 1
ATOM 4600 O O . LEU A 1 587 ? 34.794 17.925 -44.328 1.00 92.00 587 LEU A O 1
ATOM 4604 N N . ASP A 1 588 ? 32.664 17.975 -43.635 1.00 91.38 588 ASP A N 1
ATOM 4605 C CA . ASP A 1 588 ? 32.283 16.711 -44.271 1.00 91.38 588 ASP A CA 1
ATOM 4606 C C . ASP A 1 588 ? 32.411 16.776 -45.796 1.00 91.38 588 ASP A C 1
ATOM 4608 O O . ASP A 1 588 ? 32.957 15.857 -46.401 1.00 91.38 588 ASP A O 1
ATOM 4612 N N . GLN A 1 589 ? 32.021 17.885 -46.434 1.00 88.69 589 GLN A N 1
ATOM 4613 C CA . GLN A 1 589 ? 32.254 18.087 -47.873 1.00 88.69 589 GLN A CA 1
ATOM 4614 C C . GLN A 1 589 ? 33.741 18.054 -48.247 1.00 88.69 589 GLN A C 1
ATOM 4616 O O . GLN A 1 589 ? 34.088 17.677 -49.363 1.00 88.69 589 GLN A O 1
ATOM 4621 N N . LYS A 1 590 ? 34.627 18.447 -47.331 1.00 86.88 590 LYS A N 1
ATOM 4622 C CA . LYS A 1 590 ? 36.072 18.465 -47.566 1.00 86.88 590 LYS A CA 1
ATOM 4623 C C . LYS A 1 590 ? 36.717 17.085 -47.396 1.00 86.88 590 LYS A C 1
ATOM 4625 O O . LYS A 1 590 ? 37.696 16.811 -48.078 1.00 86.88 590 LYS A O 1
ATOM 4630 N N . ILE A 1 591 ? 36.209 16.254 -46.481 1.00 86.81 591 ILE A N 1
ATOM 4631 C CA . ILE A 1 591 ? 36.857 14.995 -46.058 1.00 86.81 591 ILE A CA 1
ATOM 4632 C C . ILE A 1 591 ? 36.149 13.752 -46.620 1.00 86.81 591 ILE A C 1
ATOM 4634 O O . ILE A 1 591 ? 36.788 12.735 -46.870 1.00 86.81 591 ILE A O 1
ATOM 4638 N N . LEU A 1 592 ? 34.827 13.808 -46.794 1.00 88.75 592 LEU A N 1
ATOM 4639 C CA . LEU A 1 592 ? 33.995 12.646 -47.123 1.00 88.75 592 LEU A CA 1
ATOM 4640 C C . LEU A 1 592 ? 33.465 12.657 -48.559 1.00 88.75 592 LEU A C 1
ATOM 4642 O O . LEU A 1 592 ? 32.847 11.679 -48.973 1.00 88.75 592 LEU A O 1
ATOM 4646 N N . ALA A 1 593 ? 33.671 13.728 -49.332 1.00 86.44 593 ALA A N 1
ATOM 4647 C CA . ALA A 1 593 ? 33.160 13.811 -50.704 1.00 86.44 593 ALA A CA 1
ATOM 4648 C C . ALA A 1 593 ? 33.674 12.667 -51.595 1.00 86.44 593 ALA A C 1
ATOM 4650 O O . ALA A 1 593 ? 32.874 12.045 -52.291 1.00 86.44 593 ALA A O 1
ATOM 4651 N N . GLY A 1 594 ? 34.968 12.336 -51.513 1.00 86.25 594 GLY A N 1
ATOM 4652 C CA . GLY A 1 594 ? 35.551 11.211 -52.247 1.00 86.25 594 GLY A CA 1
ATOM 4653 C C . GLY A 1 594 ? 34.962 9.860 -51.827 1.00 86.25 594 GLY A C 1
ATOM 4654 O O . GLY A 1 594 ? 34.551 9.066 -52.670 1.00 86.25 594 GLY A O 1
ATOM 4655 N N . TRP A 1 595 ? 34.834 9.619 -50.519 1.00 89.19 595 TRP A N 1
ATOM 4656 C CA . TRP A 1 595 ? 34.259 8.379 -49.981 1.00 89.19 595 TRP A CA 1
ATOM 4657 C C . TRP A 1 595 ? 32.784 8.181 -50.337 1.00 89.19 595 TRP A C 1
ATOM 4659 O O . TRP A 1 595 ? 32.399 7.060 -50.659 1.00 89.19 595 TRP A O 1
ATOM 4669 N N . ASN A 1 596 ? 31.974 9.246 -50.318 1.00 87.50 596 ASN A N 1
ATOM 4670 C CA . ASN A 1 596 ? 30.572 9.182 -50.744 1.00 87.50 596 ASN A CA 1
ATOM 4671 C C . ASN A 1 596 ? 30.474 8.803 -52.224 1.00 87.50 596 ASN A C 1
ATOM 4673 O O . ASN A 1 596 ? 29.690 7.935 -52.588 1.00 87.50 596 ASN A O 1
ATOM 4677 N N . LEU A 1 597 ? 31.317 9.408 -53.062 1.00 88.44 597 LEU A N 1
ATOM 4678 C CA . LEU A 1 597 ? 31.318 9.154 -54.497 1.00 88.44 597 LEU A CA 1
ATOM 4679 C C . LEU A 1 597 ? 31.794 7.728 -54.835 1.00 88.44 597 LEU A C 1
ATOM 4681 O O . LEU A 1 597 ? 31.252 7.105 -55.744 1.00 88.44 597 LEU A O 1
ATOM 46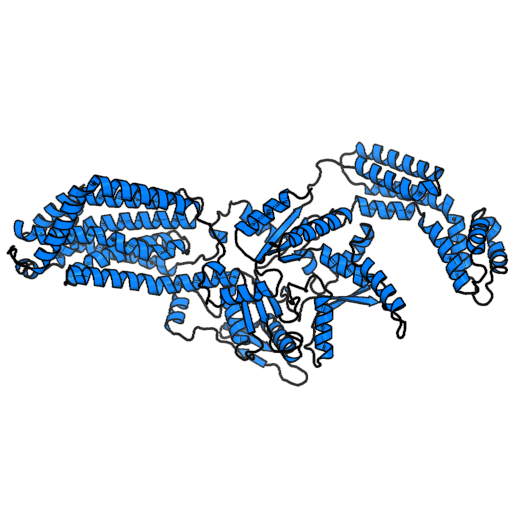85 N N . LEU A 1 598 ? 32.743 7.170 -54.069 1.00 88.31 598 LEU A N 1
ATOM 4686 C CA . LEU A 1 598 ? 33.108 5.749 -54.165 1.00 88.31 598 LEU A CA 1
ATOM 4687 C C . LEU A 1 598 ? 31.979 4.826 -53.722 1.00 88.31 598 LEU A C 1
ATOM 4689 O O . LEU A 1 598 ? 31.702 3.857 -54.419 1.00 88.31 598 LEU A O 1
ATOM 4693 N N . ALA A 1 599 ? 31.356 5.100 -52.574 1.00 88.56 599 ALA A N 1
ATOM 4694 C CA . ALA A 1 599 ? 30.269 4.276 -52.054 1.00 88.56 599 ALA A CA 1
ATOM 4695 C C . ALA A 1 599 ? 29.101 4.215 -53.047 1.00 88.56 599 ALA A C 1
ATOM 4697 O O . ALA A 1 599 ? 28.623 3.125 -53.355 1.00 88.56 599 ALA A O 1
ATOM 4698 N N . ASP A 1 600 ? 28.708 5.368 -53.599 1.00 89.12 600 ASP A N 1
ATOM 4699 C CA . ASP A 1 600 ? 27.674 5.460 -54.627 1.00 89.12 600 ASP A CA 1
ATOM 4700 C C . ASP A 1 600 ? 28.055 4.638 -55.863 1.00 89.12 600 ASP A C 1
ATOM 4702 O O . ASP A 1 600 ? 27.289 3.768 -56.272 1.00 89.12 600 ASP A O 1
ATOM 4706 N N . GLU A 1 601 ? 29.249 4.843 -56.430 1.00 89.19 601 GLU A N 1
ATOM 4707 C CA . GLU A 1 601 ? 29.669 4.121 -57.637 1.00 89.19 601 GLU A CA 1
ATOM 4708 C C . GLU A 1 601 ? 29.724 2.602 -57.400 1.00 89.19 601 GLU A C 1
ATOM 4710 O O . GLU A 1 601 ? 29.232 1.839 -58.227 1.00 89.19 601 GLU A O 1
ATOM 4715 N N . ILE A 1 602 ? 30.255 2.154 -56.253 1.00 87.88 602 ILE A N 1
ATOM 4716 C CA . ILE A 1 602 ? 30.350 0.731 -55.879 1.00 87.88 602 ILE A CA 1
ATOM 4717 C C . ILE A 1 602 ? 28.964 0.107 -55.712 1.00 87.88 602 ILE A C 1
ATOM 4719 O O . ILE A 1 602 ? 28.750 -1.019 -56.162 1.00 87.88 602 ILE A O 1
ATOM 4723 N N . ASN A 1 603 ? 28.020 0.821 -55.097 1.00 87.94 603 ASN A N 1
ATOM 4724 C CA . ASN A 1 603 ? 26.663 0.335 -54.857 1.00 87.94 603 ASN A CA 1
ATOM 4725 C C . ASN A 1 603 ? 25.896 0.053 -56.166 1.00 87.94 603 ASN A C 1
ATOM 4727 O O . ASN A 1 603 ? 25.035 -0.822 -56.202 1.00 87.94 603 ASN A O 1
ATOM 4731 N N . TYR A 1 604 ? 26.231 0.749 -57.261 1.00 86.69 604 TYR A N 1
ATOM 4732 C CA . TYR A 1 604 ? 25.611 0.553 -58.580 1.00 86.69 604 TYR A CA 1
ATOM 4733 C C . TYR A 1 604 ? 26.375 -0.405 -59.514 1.00 86.69 604 TYR A C 1
ATOM 4735 O O . TYR A 1 604 ? 25.957 -0.598 -60.661 1.00 86.69 604 TYR A O 1
ATOM 4743 N N . LEU A 1 605 ? 27.472 -1.027 -59.065 1.00 86.62 605 LEU A N 1
ATOM 4744 C CA . LEU A 1 605 ? 28.183 -2.036 -59.860 1.00 86.62 605 LEU A CA 1
ATOM 4745 C C . LEU A 1 605 ? 27.413 -3.364 -59.918 1.00 86.62 605 LEU A C 1
ATOM 4747 O O . LEU A 1 605 ? 26.814 -3.794 -58.936 1.00 86.62 605 LEU A O 1
ATOM 4751 N N . ASP A 1 606 ? 27.483 -4.043 -61.067 1.00 84.06 606 ASP A N 1
ATOM 4752 C CA . ASP A 1 606 ? 26.965 -5.407 -61.232 1.00 84.06 606 ASP A CA 1
ATOM 4753 C C . ASP A 1 606 ? 27.931 -6.429 -60.589 1.00 84.06 606 ASP A C 1
ATOM 4755 O O . ASP A 1 606 ? 29.076 -6.549 -61.053 1.00 84.06 606 ASP A O 1
ATOM 4759 N N . PRO A 1 607 ? 27.506 -7.176 -59.548 1.00 83.19 607 PRO A N 1
ATOM 4760 C CA . PRO A 1 607 ? 28.358 -8.122 -58.833 1.00 83.19 607 PRO A CA 1
ATOM 4761 C C . PRO A 1 607 ? 28.761 -9.355 -59.653 1.00 83.19 607 PRO A C 1
ATOM 4763 O O . PRO A 1 607 ? 29.690 -10.051 -59.255 1.00 83.19 607 PRO A O 1
ATOM 4766 N N . ALA A 1 608 ? 28.131 -9.659 -60.793 1.00 78.25 608 ALA A N 1
ATOM 4767 C CA . ALA A 1 608 ? 28.380 -10.920 -61.505 1.00 78.25 608 ALA A CA 1
ATOM 4768 C C . ALA A 1 608 ? 29.839 -11.109 -61.993 1.00 78.25 608 ALA A C 1
ATOM 4770 O O . ALA A 1 608 ? 30.330 -12.238 -62.012 1.00 78.25 608 ALA A O 1
ATOM 4771 N N . ASP A 1 609 ? 30.545 -10.018 -62.324 1.00 75.06 609 ASP A N 1
ATOM 4772 C CA . ASP A 1 609 ? 31.906 -10.026 -62.904 1.00 75.06 609 ASP A CA 1
ATOM 4773 C C . ASP A 1 609 ? 32.953 -9.286 -62.034 1.00 75.06 609 ASP A C 1
ATOM 4775 O O . ASP A 1 609 ? 34.028 -8.874 -62.501 1.00 75.06 609 ASP A O 1
ATOM 4779 N N . LEU A 1 610 ? 32.636 -9.068 -60.755 1.00 81.75 610 LEU A N 1
ATOM 4780 C CA . LEU A 1 610 ? 33.452 -8.292 -59.821 1.00 81.75 610 LEU A CA 1
ATOM 4781 C C . LEU A 1 610 ? 34.590 -9.142 -59.231 1.00 81.75 610 LEU A C 1
ATOM 4783 O O . LEU A 1 610 ? 34.371 -10.105 -58.500 1.00 81.75 610 LEU A O 1
ATOM 4787 N N . THR A 1 611 ? 35.833 -8.777 -59.531 1.00 82.56 611 THR A N 1
ATOM 4788 C CA . THR A 1 611 ? 37.052 -9.383 -58.986 1.00 82.56 611 THR A CA 1
ATOM 4789 C C . THR A 1 611 ? 38.000 -8.291 -58.504 1.00 82.56 611 THR A C 1
ATOM 4791 O O . THR A 1 611 ? 37.891 -7.124 -58.889 1.00 82.56 611 THR A O 1
ATOM 4794 N N . THR A 1 612 ? 38.995 -8.669 -57.704 1.00 76.81 612 THR A N 1
ATOM 4795 C CA . THR A 1 612 ? 40.038 -7.751 -57.214 1.00 76.81 612 THR A CA 1
ATOM 4796 C C . THR A 1 612 ? 40.851 -7.084 -58.332 1.00 76.81 612 THR A C 1
ATOM 4798 O O . THR A 1 612 ? 41.498 -6.066 -58.095 1.00 76.81 612 THR A O 1
ATOM 4801 N N . THR A 1 613 ? 40.785 -7.598 -59.566 1.00 78.50 613 THR A N 1
ATOM 4802 C CA . THR A 1 613 ? 41.399 -6.989 -60.755 1.00 78.50 613 THR A CA 1
ATOM 4803 C C . THR A 1 613 ? 40.428 -6.159 -61.594 1.00 78.50 613 THR A C 1
ATOM 4805 O O . THR A 1 613 ? 40.873 -5.212 -62.242 1.00 78.50 613 THR A O 1
ATOM 4808 N N . THR A 1 614 ? 39.122 -6.454 -61.587 1.00 84.12 614 THR A N 1
ATOM 4809 C CA . THR A 1 614 ? 38.122 -5.680 -62.346 1.00 84.12 614 THR A CA 1
ATOM 4810 C C . THR A 1 614 ? 37.587 -4.478 -61.568 1.00 84.12 614 THR A C 1
ATOM 4812 O O . THR A 1 614 ? 37.327 -3.447 -62.187 1.00 84.12 614 THR A O 1
ATOM 4815 N N . LEU A 1 615 ? 37.506 -4.546 -60.233 1.00 83.25 615 LEU A N 1
ATOM 4816 C CA . LEU A 1 615 ? 37.040 -3.444 -59.377 1.00 83.25 615 LEU A CA 1
ATOM 4817 C C . LEU A 1 615 ? 37.842 -2.137 -59.575 1.00 83.25 615 LEU A C 1
ATOM 4819 O O . LEU A 1 615 ? 37.216 -1.110 -59.841 1.00 83.25 615 LEU A O 1
ATOM 4823 N N . PRO A 1 616 ? 39.196 -2.133 -59.568 1.00 83.62 616 PRO A N 1
ATOM 4824 C CA . PRO A 1 616 ? 39.966 -0.915 -59.838 1.00 83.62 616 PRO A CA 1
ATOM 4825 C C . PRO A 1 616 ? 39.682 -0.312 -61.217 1.00 83.62 616 PRO A C 1
ATOM 4827 O O . PRO A 1 616 ? 39.708 0.902 -61.371 1.00 83.62 616 PRO A O 1
ATOM 4830 N N . ILE A 1 617 ? 39.417 -1.152 -62.226 1.00 83.50 617 ILE A N 1
ATOM 4831 C CA . ILE A 1 617 ? 39.139 -0.712 -63.602 1.00 83.50 617 ILE A CA 1
ATOM 4832 C C . ILE A 1 617 ? 37.761 -0.053 -63.677 1.00 83.50 617 ILE A C 1
ATOM 4834 O O . ILE A 1 617 ? 37.602 0.958 -64.355 1.00 83.50 617 ILE A O 1
ATOM 4838 N N . ARG A 1 618 ? 36.766 -0.602 -62.971 1.00 83.81 618 ARG A N 1
ATOM 4839 C CA . ARG A 1 618 ? 35.416 -0.028 -62.915 1.00 83.81 618 ARG A CA 1
ATOM 4840 C C . ARG A 1 618 ? 35.403 1.325 -62.208 1.00 83.81 618 ARG A C 1
ATOM 4842 O O . ARG A 1 618 ? 34.738 2.228 -62.689 1.00 83.81 618 ARG A O 1
ATOM 4849 N N . LEU A 1 619 ? 36.209 1.489 -61.159 1.00 85.25 619 LEU A N 1
ATOM 4850 C CA . LEU A 1 619 ? 36.314 2.740 -60.401 1.00 85.25 619 LEU A CA 1
ATOM 4851 C C . LEU A 1 619 ? 37.245 3.791 -61.041 1.00 85.25 619 LEU A C 1
ATOM 4853 O O . LEU A 1 619 ? 37.377 4.896 -60.521 1.00 85.25 619 LEU A O 1
ATOM 4857 N N . GLN A 1 620 ? 37.881 3.505 -62.185 1.00 80.75 620 GLN A N 1
ATOM 4858 C CA . GLN A 1 620 ? 38.704 4.503 -62.889 1.00 80.75 620 GLN A CA 1
ATOM 4859 C C . GLN A 1 620 ? 37.894 5.682 -63.437 1.00 80.75 620 GLN A C 1
ATOM 4861 O O . GLN A 1 620 ? 38.456 6.760 -63.618 1.00 80.75 620 GLN A O 1
ATOM 4866 N N . THR A 1 621 ? 36.595 5.499 -63.687 1.00 79.75 621 THR A N 1
ATOM 4867 C CA . THR A 1 621 ? 35.679 6.555 -64.154 1.00 79.75 621 THR A CA 1
ATOM 4868 C C . THR A 1 621 ? 35.574 7.710 -63.166 1.00 79.75 621 THR A C 1
ATOM 4870 O O . THR A 1 621 ? 35.423 8.851 -63.589 1.00 79.75 621 THR A O 1
ATOM 4873 N N . VAL A 1 622 ? 35.720 7.411 -61.875 1.00 83.31 622 VAL A N 1
ATOM 4874 C CA . VAL A 1 622 ? 35.639 8.368 -60.770 1.00 83.31 622 VAL A CA 1
ATOM 4875 C C . VAL A 1 622 ? 37.009 8.732 -60.187 1.00 83.31 622 VAL A C 1
ATOM 4877 O O . VAL A 1 622 ? 37.116 9.590 -59.318 1.00 83.31 622 VAL A O 1
ATOM 4880 N N . ALA A 1 623 ? 38.095 8.134 -60.687 1.00 77.12 623 ALA A N 1
ATOM 4881 C CA . ALA A 1 623 ? 39.435 8.300 -60.123 1.00 77.12 623 ALA A CA 1
ATOM 4882 C C . ALA A 1 623 ? 39.961 9.748 -60.142 1.00 77.12 623 ALA A C 1
ATOM 4884 O O . ALA A 1 623 ? 40.780 10.098 -59.297 1.00 77.12 623 ALA A O 1
ATOM 4885 N N . SER A 1 624 ? 39.511 10.595 -61.077 1.00 76.12 624 SER A N 1
ATOM 4886 C CA . SER A 1 624 ? 39.880 12.021 -61.095 1.00 76.12 624 SER A CA 1
ATOM 4887 C C . SER A 1 624 ? 39.229 12.827 -59.974 1.00 76.12 624 SER A C 1
ATOM 4889 O O . SER A 1 624 ? 39.782 13.848 -59.567 1.00 76.12 624 SER A O 1
ATOM 4891 N N . ASP A 1 625 ? 38.079 12.365 -59.485 1.00 79.25 625 ASP A N 1
ATOM 4892 C CA . ASP A 1 625 ? 37.206 13.112 -58.580 1.00 79.25 625 ASP A CA 1
ATOM 4893 C C . ASP A 1 625 ? 37.381 12.660 -57.119 1.00 79.25 625 ASP A C 1
ATOM 4895 O O . ASP A 1 625 ? 36.999 13.383 -56.202 1.00 79.25 625 ASP A O 1
ATOM 4899 N N . VAL A 1 626 ? 38.008 11.495 -56.899 1.00 79.06 626 VAL A N 1
ATOM 4900 C CA . VAL A 1 626 ? 38.177 10.858 -55.580 1.00 79.06 626 VAL A CA 1
ATOM 4901 C C . VAL A 1 626 ? 39.620 10.890 -55.042 1.00 79.06 626 VAL A C 1
ATOM 4903 O O . VAL A 1 626 ? 39.902 10.322 -53.998 1.00 79.06 626 VAL A O 1
ATOM 4906 N N . GLY A 1 627 ? 40.566 11.540 -55.720 1.00 79.62 627 GLY A N 1
ATOM 4907 C CA . GLY A 1 627 ? 41.888 11.827 -55.138 1.00 79.62 627 GLY A CA 1
ATOM 4908 C C . GLY A 1 627 ? 42.647 10.613 -54.559 1.00 79.62 627 GLY A C 1
ATOM 4909 O O . GLY A 1 627 ? 42.941 9.653 -55.275 1.00 79.62 627 GLY A O 1
ATOM 4910 N N . ASP A 1 628 ? 43.003 10.688 -53.270 1.00 80.62 628 ASP A N 1
ATOM 4911 C CA . ASP A 1 628 ? 43.853 9.716 -52.553 1.00 80.62 628 ASP A CA 1
ATOM 4912 C C . ASP A 1 628 ? 43.043 8.563 -51.919 1.00 80.62 628 ASP A C 1
ATOM 4914 O O . ASP A 1 628 ? 43.601 7.543 -51.500 1.00 80.62 628 ASP A O 1
ATOM 4918 N N . GLU A 1 629 ? 41.719 8.690 -51.879 1.00 86.62 629 GLU A N 1
ATOM 4919 C CA . GLU A 1 629 ? 40.792 7.767 -51.233 1.00 86.62 629 GLU A CA 1
ATOM 4920 C C . GLU A 1 629 ? 40.642 6.452 -52.017 1.00 86.62 629 GLU A C 1
ATOM 4922 O O . GLU A 1 629 ? 40.585 5.375 -51.420 1.00 86.62 629 GLU A O 1
ATOM 4927 N N . LEU A 1 630 ? 40.669 6.505 -53.355 1.00 85.88 630 LEU A N 1
ATOM 4928 C CA . LEU A 1 630 ? 40.613 5.310 -54.208 1.00 85.88 630 LEU A CA 1
ATOM 4929 C C . LEU A 1 630 ? 41.834 4.383 -53.995 1.00 85.88 630 LEU A C 1
ATOM 4931 O O . LEU A 1 630 ? 41.638 3.188 -53.760 1.00 85.88 630 LEU A O 1
ATOM 4935 N N . PRO A 1 631 ? 43.092 4.872 -54.004 1.00 84.69 631 PRO A N 1
ATOM 4936 C CA . PRO A 1 631 ? 44.254 4.072 -53.608 1.00 84.69 631 PRO A CA 1
ATOM 4937 C C . PRO A 1 631 ? 44.153 3.465 -52.199 1.00 84.69 631 PRO A C 1
ATOM 4939 O O . PRO A 1 631 ? 44.585 2.331 -51.991 1.00 84.69 631 PRO A O 1
ATOM 4942 N N . LEU A 1 632 ? 43.577 4.198 -51.241 1.00 85.88 632 LEU A N 1
ATOM 4943 C CA . LEU A 1 632 ? 43.376 3.755 -49.856 1.00 85.88 632 LEU A CA 1
ATOM 4944 C C . LEU A 1 632 ? 42.372 2.600 -49.754 1.00 85.88 632 LEU A C 1
ATOM 4946 O O . LEU A 1 632 ? 42.669 1.593 -49.107 1.00 85.88 632 LEU A O 1
ATOM 4950 N N . LEU A 1 633 ? 41.230 2.708 -50.439 1.00 86.69 633 LEU A N 1
ATOM 4951 C CA . LEU A 1 633 ? 40.231 1.641 -50.540 1.00 86.69 633 LEU A CA 1
ATOM 4952 C C . LEU A 1 633 ? 40.848 0.368 -51.138 1.00 86.69 633 LEU A C 1
ATOM 4954 O O . LEU A 1 633 ? 40.733 -0.719 -50.570 1.00 86.69 633 LEU A O 1
ATOM 4958 N N . LEU A 1 634 ? 41.560 0.508 -52.260 1.00 85.94 634 LEU A N 1
ATOM 4959 C CA . LEU A 1 634 ? 42.195 -0.620 -52.943 1.00 85.94 634 LEU A CA 1
ATOM 4960 C C . LEU A 1 634 ? 43.295 -1.275 -52.093 1.00 85.94 634 LEU A C 1
ATOM 4962 O O . LEU A 1 634 ? 43.446 -2.497 -52.115 1.00 85.94 634 LEU A O 1
ATOM 4966 N N . ALA A 1 635 ? 44.038 -0.491 -51.306 1.00 85.06 635 ALA A N 1
ATOM 4967 C CA . ALA A 1 635 ? 45.035 -1.017 -50.380 1.00 85.06 635 ALA A CA 1
ATOM 4968 C C . ALA A 1 635 ? 44.400 -1.845 -49.250 1.00 85.06 635 ALA A C 1
ATOM 4970 O O . ALA A 1 635 ? 44.910 -2.920 -48.933 1.00 85.06 635 ALA A O 1
ATOM 4971 N N . GLN A 1 636 ? 43.278 -1.401 -48.675 1.00 84.19 636 GLN A N 1
ATOM 4972 C CA . GLN A 1 636 ? 42.572 -2.153 -47.628 1.00 84.19 636 GLN A CA 1
ATOM 4973 C C . GLN A 1 636 ? 41.922 -3.436 -48.173 1.00 84.19 636 GLN A C 1
ATOM 4975 O O . GLN A 1 636 ? 41.986 -4.486 -47.530 1.00 84.19 636 GLN A O 1
ATOM 4980 N N . LEU A 1 637 ? 41.398 -3.393 -49.401 1.00 82.88 637 LEU A N 1
ATOM 4981 C CA . LEU A 1 637 ? 40.847 -4.564 -50.093 1.00 82.88 637 LEU A CA 1
ATOM 4982 C C . LEU A 1 637 ? 41.918 -5.578 -50.521 1.00 82.88 637 LEU A C 1
ATOM 4984 O O . LEU A 1 637 ? 41.629 -6.770 -50.630 1.00 82.88 637 LEU A O 1
ATOM 4988 N N . SER A 1 638 ? 43.174 -5.152 -50.695 1.00 73.12 638 SER A N 1
ATOM 4989 C CA . SER A 1 638 ? 44.288 -6.053 -51.025 1.00 73.12 638 SER A CA 1
ATOM 4990 C C . SER A 1 638 ? 44.605 -7.076 -49.921 1.00 73.12 638 SER A C 1
ATOM 4992 O O . SER A 1 638 ? 45.351 -8.019 -50.143 1.00 73.12 638 SER A O 1
ATOM 4994 N N . ALA A 1 639 ? 44.026 -6.971 -48.724 1.00 67.12 639 ALA A N 1
ATOM 4995 C CA . ALA A 1 639 ? 44.125 -8.031 -47.720 1.00 67.12 639 ALA A CA 1
ATOM 4996 C C . ALA A 1 639 ? 43.141 -9.199 -47.970 1.00 67.12 639 ALA A C 1
ATOM 4998 O O . ALA A 1 639 ? 43.276 -10.248 -47.344 1.00 67.12 639 ALA A O 1
ATOM 4999 N N . GLN A 1 640 ? 42.176 -9.044 -48.887 1.00 74.88 640 GLN A N 1
ATOM 5000 C CA . GLN A 1 640 ? 41.022 -9.936 -49.071 1.00 74.88 640 GLN A CA 1
ATOM 5001 C C . GLN A 1 640 ? 40.939 -10.517 -50.498 1.00 74.88 640 GLN A C 1
ATOM 5003 O O . GLN A 1 640 ? 39.892 -10.508 -51.140 1.00 74.88 640 GLN A O 1
ATOM 5008 N N . HIS A 1 641 ? 42.057 -11.044 -51.011 1.00 65.50 641 HIS A N 1
ATOM 5009 C CA . HIS A 1 641 ? 42.196 -11.514 -52.402 1.00 65.50 641 HIS A CA 1
ATOM 5010 C C . HIS A 1 641 ? 41.249 -12.655 -52.832 1.00 65.50 641 HIS A C 1
ATOM 5012 O O . HIS A 1 641 ? 41.138 -12.915 -54.028 1.00 65.50 641 HIS A O 1
ATOM 5018 N N . GLU A 1 642 ? 40.604 -13.346 -51.889 1.00 73.56 642 GLU A N 1
ATOM 5019 C CA . GLU A 1 642 ? 39.724 -14.494 -52.155 1.00 73.56 642 GLU A CA 1
ATOM 5020 C C . GLU A 1 642 ? 38.255 -14.101 -52.402 1.00 73.56 642 GLU A C 1
ATOM 5022 O O . GLU A 1 642 ? 37.474 -14.935 -52.859 1.00 73.56 642 GLU A O 1
ATOM 5027 N N . LEU A 1 643 ? 37.870 -12.848 -52.124 1.00 80.62 643 LEU A N 1
ATOM 5028 C CA . LEU A 1 643 ? 36.498 -12.371 -52.310 1.00 80.62 643 LEU A CA 1
ATOM 5029 C C . LEU A 1 643 ? 36.241 -11.981 -53.773 1.00 80.62 643 LEU A C 1
ATOM 5031 O O . LEU A 1 643 ? 37.034 -11.273 -54.398 1.00 80.62 643 LEU A O 1
ATOM 5035 N N . VAL A 1 644 ? 35.103 -12.419 -54.311 1.00 82.88 644 VAL A N 1
ATOM 5036 C CA . VAL A 1 644 ? 34.604 -12.083 -55.653 1.00 82.88 644 VAL A CA 1
ATOM 5037 C C . VAL A 1 644 ? 33.097 -11.851 -55.598 1.00 82.88 644 VAL A C 1
ATOM 5039 O O . VAL A 1 644 ? 32.421 -12.389 -54.725 1.00 82.88 644 VAL A O 1
ATOM 5042 N N . GLY A 1 645 ? 32.580 -11.070 -56.538 1.00 83.12 645 GLY A N 1
ATOM 5043 C CA . GLY A 1 645 ? 31.167 -10.732 -56.664 1.00 83.12 645 GLY A CA 1
ATOM 5044 C C . GLY A 1 645 ? 30.583 -9.981 -55.469 1.00 83.12 645 GLY A C 1
ATOM 5045 O O . GLY A 1 645 ? 31.207 -9.051 -54.966 1.00 83.12 645 GLY A O 1
ATOM 5046 N N . GLU A 1 646 ? 29.387 -10.370 -55.027 1.00 82.19 646 GLU A N 1
ATOM 5047 C CA . GLU A 1 646 ? 28.628 -9.698 -53.956 1.00 82.19 646 GLU A CA 1
ATOM 5048 C C . GLU A 1 646 ? 29.418 -9.581 -52.629 1.00 82.19 646 GLU A C 1
ATOM 5050 O O . GLU A 1 646 ? 29.555 -8.466 -52.134 1.00 82.19 646 GLU A O 1
ATOM 5055 N N . PRO A 1 647 ? 30.107 -10.625 -52.114 1.00 82.44 647 PRO A N 1
ATOM 5056 C CA . PRO A 1 647 ? 30.986 -10.481 -50.945 1.00 82.44 647 PRO A CA 1
ATOM 5057 C C . PRO A 1 647 ? 32.119 -9.450 -51.092 1.00 82.44 647 PRO A C 1
ATOM 5059 O O . PRO A 1 647 ? 32.545 -8.857 -50.102 1.00 82.44 647 PRO A O 1
ATOM 5062 N N . LEU A 1 648 ? 32.645 -9.250 -52.307 1.00 84.12 648 LEU A N 1
ATOM 5063 C CA . LEU A 1 648 ? 33.681 -8.243 -52.571 1.00 84.12 648 LEU A CA 1
ATOM 5064 C C . LEU A 1 648 ? 33.082 -6.831 -52.610 1.00 84.12 648 LEU A C 1
ATOM 5066 O O . LEU A 1 648 ? 33.708 -5.886 -52.131 1.00 84.12 648 LEU A O 1
ATOM 5070 N N . GLN A 1 649 ? 31.879 -6.699 -53.171 1.00 84.50 649 GLN A N 1
ATOM 5071 C CA . GLN A 1 649 ? 31.114 -5.455 -53.177 1.00 84.50 649 GLN A CA 1
ATOM 5072 C C . GLN A 1 649 ? 30.754 -5.029 -51.746 1.00 84.50 649 GLN A C 1
ATOM 5074 O O . GLN A 1 649 ? 31.056 -3.900 -51.366 1.00 84.50 649 GLN A O 1
ATOM 5079 N N . ASP A 1 650 ? 30.240 -5.949 -50.926 1.00 84.19 650 ASP A N 1
ATOM 5080 C CA . ASP A 1 650 ? 29.922 -5.709 -49.513 1.00 84.19 650 ASP A CA 1
ATOM 5081 C C . ASP A 1 650 ? 31.157 -5.309 -48.703 1.00 84.19 650 ASP A C 1
ATOM 5083 O O . ASP A 1 650 ? 31.110 -4.370 -47.908 1.00 84.19 650 ASP A O 1
ATOM 5087 N N . ALA A 1 651 ? 32.294 -5.978 -48.917 1.00 84.94 651 ALA A N 1
ATOM 5088 C CA . ALA A 1 651 ? 33.545 -5.623 -48.252 1.00 84.94 651 ALA A CA 1
ATOM 5089 C C . ALA A 1 651 ? 34.022 -4.210 -48.632 1.00 84.94 651 ALA A C 1
ATOM 5091 O O . ALA A 1 651 ? 34.478 -3.457 -47.769 1.00 84.94 651 ALA A O 1
ATOM 5092 N N . ALA A 1 652 ? 33.894 -3.831 -49.908 1.00 85.31 652 ALA A N 1
ATOM 5093 C CA . ALA A 1 652 ? 34.249 -2.497 -50.384 1.00 85.31 652 ALA A CA 1
ATOM 5094 C C . ALA A 1 652 ? 33.315 -1.418 -49.810 1.00 85.31 652 ALA A C 1
ATOM 5096 O O . ALA A 1 652 ? 33.798 -0.394 -49.324 1.00 85.31 652 ALA A O 1
ATOM 5097 N N . LEU A 1 653 ? 32.003 -1.677 -49.782 1.00 87.38 653 LEU A N 1
ATOM 5098 C CA . LEU A 1 653 ? 31.016 -0.799 -49.149 1.00 87.38 653 LEU A CA 1
ATOM 5099 C C . LEU A 1 653 ? 31.262 -0.666 -47.644 1.00 87.38 653 LEU A C 1
ATOM 5101 O O . LEU A 1 653 ? 31.273 0.449 -47.136 1.00 87.38 653 LEU A O 1
ATOM 5105 N N . THR A 1 654 ? 31.580 -1.757 -46.946 1.00 86.81 654 THR A N 1
ATOM 5106 C CA . THR A 1 654 ? 31.901 -1.744 -45.505 1.00 86.81 654 THR A CA 1
ATOM 5107 C C . THR A 1 654 ? 33.111 -0.849 -45.197 1.00 86.81 654 THR A C 1
ATOM 5109 O O . THR A 1 654 ? 33.143 -0.133 -44.189 1.00 86.81 654 THR A O 1
ATOM 5112 N N . ILE A 1 655 ? 34.129 -0.852 -46.065 1.00 87.19 655 ILE A N 1
ATOM 5113 C CA . ILE A 1 655 ? 35.291 0.039 -45.928 1.00 87.19 655 ILE A CA 1
ATOM 5114 C C . ILE A 1 655 ? 34.876 1.499 -46.138 1.00 87.19 655 ILE A C 1
ATOM 5116 O O . ILE A 1 655 ? 35.222 2.355 -45.320 1.00 87.19 655 ILE A O 1
ATOM 5120 N N . CYS A 1 656 ? 34.102 1.787 -47.188 1.00 87.25 656 CYS A N 1
ATOM 5121 C CA . CYS A 1 656 ? 33.559 3.124 -47.422 1.00 87.25 656 CYS A CA 1
ATOM 5122 C C . CYS A 1 656 ? 32.721 3.608 -46.227 1.00 87.25 656 CYS A C 1
ATOM 5124 O O . CYS A 1 656 ? 32.948 4.708 -45.728 1.00 87.25 656 CYS A O 1
ATOM 5126 N N . GLU A 1 657 ? 31.826 2.773 -45.698 1.00 86.25 657 GLU A N 1
ATOM 5127 C CA . GLU A 1 657 ? 31.017 3.060 -44.510 1.00 86.25 657 GLU A CA 1
ATOM 5128 C C . GLU A 1 657 ? 31.873 3.368 -43.277 1.00 86.25 657 GLU A C 1
ATOM 5130 O O . GLU A 1 657 ? 31.562 4.286 -42.518 1.00 86.25 657 GLU A O 1
ATOM 5135 N N . THR A 1 658 ? 32.990 2.662 -43.086 1.00 85.88 658 THR A N 1
ATOM 5136 C CA . THR A 1 658 ? 33.919 2.919 -41.971 1.00 85.88 658 THR A CA 1
ATOM 5137 C C . THR A 1 658 ? 34.463 4.351 -42.010 1.00 85.88 658 THR A C 1
ATOM 5139 O O . THR A 1 658 ? 34.577 5.001 -40.966 1.00 85.88 658 THR A O 1
ATOM 5142 N N . HIS A 1 659 ? 34.754 4.868 -43.207 1.00 85.94 659 HIS A N 1
ATOM 5143 C CA . HIS A 1 659 ? 35.193 6.249 -43.405 1.00 85.94 659 HIS A CA 1
ATOM 5144 C C . HIS A 1 659 ? 34.030 7.250 -43.334 1.00 85.94 659 HIS A C 1
ATOM 5146 O O . HIS A 1 659 ? 34.163 8.286 -42.684 1.00 85.94 659 HIS A O 1
ATOM 5152 N N . LEU A 1 660 ? 32.869 6.932 -43.912 1.00 85.75 660 LEU A N 1
ATOM 5153 C CA . LEU A 1 660 ? 31.667 7.778 -43.857 1.00 85.75 660 LEU A CA 1
ATOM 5154 C C . LEU A 1 660 ? 31.110 7.939 -42.433 1.00 85.75 660 LEU A C 1
ATOM 5156 O O . LEU A 1 660 ? 30.581 8.996 -42.082 1.00 85.75 660 LEU A O 1
ATOM 5160 N N . ASN A 1 661 ? 31.330 6.954 -41.560 1.00 83.62 661 ASN A N 1
ATOM 5161 C CA . ASN A 1 661 ? 31.026 7.037 -40.131 1.00 83.62 661 ASN A CA 1
ATOM 5162 C C . ASN A 1 661 ? 31.870 8.092 -39.376 1.00 83.62 661 ASN A C 1
ATOM 5164 O O . ASN A 1 661 ? 31.590 8.379 -38.207 1.00 83.62 661 ASN A O 1
ATOM 5168 N N . GLN A 1 662 ? 32.862 8.720 -40.022 1.00 86.00 662 GLN A N 1
ATOM 5169 C CA . GLN A 1 662 ? 33.624 9.866 -39.502 1.00 86.00 662 GLN A CA 1
ATOM 5170 C C . GLN A 1 662 ? 32.996 11.232 -39.854 1.00 86.00 662 GLN A C 1
ATOM 5172 O O . GLN A 1 662 ? 33.689 12.246 -39.861 1.00 86.00 662 GLN A O 1
ATOM 5177 N N . SER A 1 663 ? 31.688 11.285 -40.112 1.00 90.94 663 SER A N 1
ATOM 5178 C CA . SER A 1 663 ? 30.950 12.535 -40.342 1.00 90.94 663 SER A CA 1
ATOM 5179 C C . SER A 1 663 ? 30.881 13.424 -39.092 1.00 90.94 663 SER A C 1
ATOM 5181 O O . SER A 1 663 ? 30.329 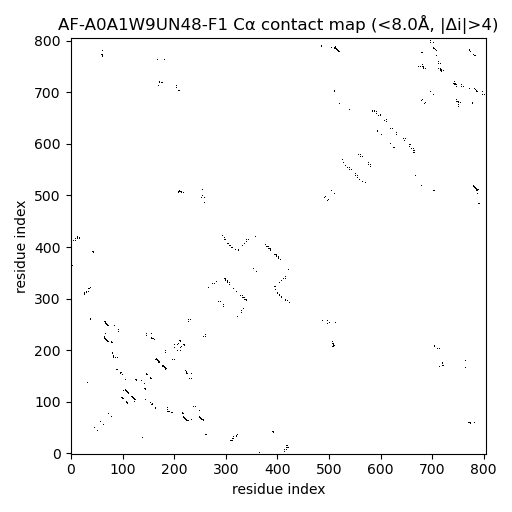13.039 -38.053 1.00 90.94 663 SER A O 1
ATOM 5183 N N . TYR A 1 664 ? 31.385 14.655 -39.216 1.00 91.25 664 TYR A N 1
ATOM 5184 C CA . TYR A 1 664 ? 31.201 15.721 -38.234 1.00 91.25 664 TYR A CA 1
ATOM 5185 C C . TYR A 1 664 ? 29.729 16.104 -38.130 1.00 91.25 664 TYR A C 1
ATOM 5187 O O . TYR A 1 664 ? 29.261 16.415 -37.036 1.00 91.25 664 TYR A O 1
ATOM 5195 N N . ARG A 1 665 ? 28.978 16.077 -39.238 1.00 91.44 665 ARG A N 1
ATOM 5196 C CA . ARG A 1 665 ? 27.553 16.415 -39.241 1.00 91.44 665 ARG A CA 1
ATOM 5197 C C . ARG A 1 665 ? 26.758 15.450 -38.368 1.00 91.44 665 ARG A C 1
ATOM 5199 O O . ARG A 1 665 ? 26.033 15.893 -37.476 1.00 91.44 665 ARG A O 1
ATOM 5206 N N . SER A 1 666 ? 26.915 14.146 -38.593 1.00 88.31 666 SER A N 1
ATOM 5207 C CA . SER A 1 666 ? 26.278 13.105 -37.777 1.00 88.31 666 SER A CA 1
ATOM 5208 C C . SER A 1 666 ? 26.687 13.236 -36.311 1.00 88.31 666 SER A C 1
ATOM 5210 O O . SER A 1 666 ? 25.830 13.216 -35.431 1.00 88.31 666 SER A O 1
ATOM 5212 N N . PHE A 1 667 ? 27.968 13.510 -36.044 1.00 90.50 667 PHE A N 1
ATOM 5213 C CA . PHE A 1 667 ? 28.455 13.779 -34.693 1.00 90.50 667 PHE A CA 1
ATOM 5214 C C . PHE A 1 667 ? 27.796 15.001 -34.033 1.00 90.50 667 PHE A C 1
ATOM 5216 O O . PHE A 1 667 ? 27.421 14.926 -32.866 1.00 90.50 667 PHE A O 1
ATOM 5223 N N . VAL A 1 668 ? 27.611 16.120 -34.742 1.00 90.12 668 VAL A N 1
ATOM 5224 C CA . VAL A 1 668 ? 26.929 17.304 -34.186 1.00 90.12 668 VAL A CA 1
ATOM 5225 C C . VAL A 1 668 ? 25.483 16.983 -33.819 1.00 90.12 668 VAL A C 1
ATOM 5227 O O . VAL A 1 668 ? 25.030 17.405 -32.757 1.00 90.12 668 VAL A O 1
ATOM 5230 N N . VAL A 1 669 ? 24.773 16.217 -34.653 1.00 87.75 669 VAL A N 1
ATOM 5231 C CA . VAL A 1 669 ? 23.393 15.785 -34.378 1.00 87.75 669 VAL A CA 1
ATOM 5232 C C . VAL A 1 669 ? 23.335 14.849 -33.164 1.00 87.75 669 VAL A C 1
ATOM 5234 O O . VAL A 1 669 ? 22.508 15.053 -32.274 1.00 87.75 669 VAL A O 1
ATOM 5237 N N . GLU A 1 670 ? 24.240 13.869 -33.081 1.00 86.12 670 GLU A N 1
ATOM 5238 C CA . GLU A 1 670 ? 24.373 12.970 -31.925 1.00 86.12 670 GLU A CA 1
ATOM 5239 C C . GLU A 1 6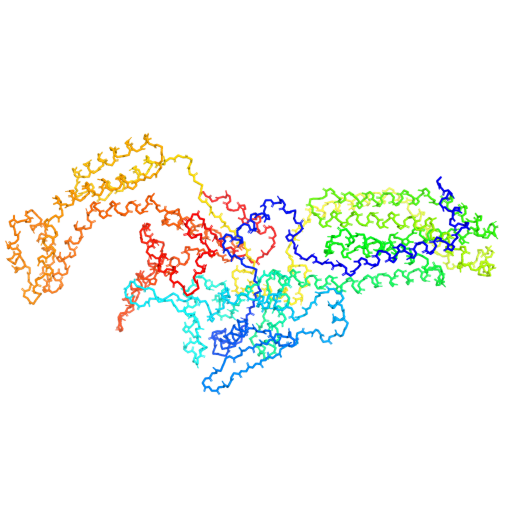70 ? 24.659 13.756 -30.637 1.00 86.12 670 GLU A C 1
ATOM 5241 O O . GLU A 1 670 ? 23.984 13.573 -29.624 1.00 86.12 670 GLU A O 1
ATOM 5246 N N . MET A 1 671 ? 25.610 14.693 -30.685 1.00 86.94 671 MET A N 1
ATOM 5247 C CA . MET A 1 671 ? 25.958 15.529 -29.540 1.00 86.94 671 MET A CA 1
ATOM 5248 C C . MET A 1 671 ? 24.828 16.463 -29.135 1.00 86.94 671 MET A C 1
ATOM 5250 O O . MET A 1 671 ? 24.613 16.661 -27.940 1.00 86.94 671 MET A O 1
ATOM 5254 N N . GLN A 1 672 ? 24.099 17.030 -30.099 1.00 85.94 672 GLN A N 1
ATOM 5255 C CA . GLN A 1 672 ? 22.921 17.844 -29.822 1.00 85.94 672 GLN A CA 1
ATOM 5256 C C . GLN A 1 672 ? 21.895 17.034 -29.035 1.00 85.94 672 GLN A C 1
ATOM 5258 O O . GLN A 1 672 ? 21.402 17.521 -28.015 1.00 85.94 672 GLN A O 1
ATOM 5263 N N . ALA A 1 673 ? 21.610 15.802 -29.465 1.00 82.94 673 ALA A N 1
ATOM 5264 C CA . ALA A 1 673 ? 20.725 14.901 -28.740 1.00 82.94 673 ALA A CA 1
ATOM 5265 C C . ALA A 1 673 ? 21.263 14.614 -27.328 1.00 82.94 673 ALA A C 1
ATOM 5267 O O . ALA A 1 673 ? 20.531 14.796 -26.362 1.00 82.94 673 ALA A O 1
ATOM 5268 N N . GLU A 1 674 ? 22.546 14.277 -27.183 1.00 84.19 674 GLU A N 1
ATOM 5269 C CA . GLU A 1 674 ? 23.171 13.950 -25.892 1.00 84.19 674 GLU A CA 1
ATOM 5270 C C . GLU A 1 674 ? 23.113 15.111 -24.882 1.00 84.19 674 GLU A C 1
ATOM 5272 O O . GLU A 1 674 ? 22.726 14.925 -23.730 1.00 84.19 674 GLU A O 1
ATOM 5277 N N . VAL A 1 675 ? 23.448 16.339 -25.297 1.00 81.88 675 VAL A N 1
ATOM 5278 C CA . VAL A 1 675 ? 23.520 17.489 -24.374 1.00 81.88 675 VAL A CA 1
ATOM 5279 C C . VAL A 1 675 ? 22.176 18.170 -24.107 1.00 81.88 675 VAL A C 1
ATOM 5281 O O . VAL A 1 675 ? 22.082 19.011 -23.201 1.00 81.88 675 VAL A O 1
ATOM 5284 N N . THR A 1 676 ? 21.154 17.886 -24.917 1.00 81.88 676 THR A N 1
ATOM 5285 C CA . THR A 1 676 ? 19.789 18.412 -24.730 1.00 81.88 676 THR A CA 1
ATOM 5286 C C . THR A 1 676 ? 18.833 17.377 -24.148 1.00 81.88 676 THR A C 1
ATOM 5288 O O . THR A 1 676 ? 17.789 17.765 -23.619 1.00 81.88 676 THR A O 1
ATOM 5291 N N . ALA A 1 677 ? 19.201 16.093 -24.181 1.00 86.00 677 ALA A N 1
ATOM 5292 C CA . ALA A 1 677 ? 18.435 15.014 -23.588 1.00 86.00 677 ALA A CA 1
ATOM 5293 C C . ALA A 1 677 ? 18.169 15.275 -22.094 1.00 86.00 677 ALA A C 1
ATOM 5295 O O . ALA A 1 677 ? 19.100 15.599 -21.345 1.00 86.00 677 ALA A O 1
ATOM 5296 N N . PRO A 1 678 ? 16.915 15.102 -21.638 1.00 89.44 678 PRO A N 1
ATOM 5297 C CA . PRO A 1 678 ? 16.596 15.029 -20.218 1.00 89.44 678 PRO A CA 1
ATOM 5298 C C . PRO A 1 678 ? 17.448 13.964 -19.508 1.00 89.44 678 PRO A C 1
ATOM 5300 O O . PRO A 1 678 ? 17.842 12.988 -20.154 1.00 89.44 678 PRO A O 1
ATOM 5303 N N . PRO A 1 679 ? 17.699 14.083 -18.190 1.00 88.94 679 PRO A N 1
ATOM 5304 C CA . PRO A 1 679 ? 18.548 13.138 -17.464 1.00 88.94 679 PRO A CA 1
ATOM 5305 C C . PRO A 1 679 ? 18.143 11.677 -17.660 1.00 88.94 679 PRO A C 1
ATOM 5307 O O . PRO A 1 679 ? 19.004 10.841 -17.903 1.00 88.94 679 PRO A O 1
ATOM 5310 N N . PHE A 1 680 ? 16.843 11.365 -17.672 1.00 92.44 680 PHE A N 1
ATOM 5311 C CA . PHE A 1 680 ? 16.355 9.990 -17.843 1.00 92.44 680 PHE A CA 1
ATOM 5312 C C . PHE A 1 680 ? 16.204 9.560 -19.312 1.00 92.44 680 PHE A C 1
ATOM 5314 O O . PHE A 1 680 ? 15.556 8.560 -19.603 1.00 92.44 680 PHE A O 1
ATOM 5321 N N . LYS A 1 681 ? 16.840 10.287 -20.241 1.00 92.62 681 LYS A N 1
ATOM 5322 C CA . LYS A 1 681 ? 17.205 9.808 -21.586 1.00 92.62 681 LYS A CA 1
ATOM 5323 C C . LYS A 1 681 ? 18.721 9.667 -21.771 1.00 92.62 681 LYS A C 1
ATOM 5325 O O . LYS A 1 681 ? 19.157 9.193 -22.815 1.00 92.62 681 LYS A O 1
ATOM 5330 N N . GLN A 1 682 ? 19.528 10.064 -20.784 1.00 90.75 682 GLN A N 1
ATOM 5331 C CA . GLN A 1 682 ? 20.984 9.964 -20.856 1.00 90.75 682 GLN A CA 1
ATOM 5332 C C . GLN A 1 682 ? 21.443 8.571 -20.396 1.00 90.75 682 GLN A C 1
ATOM 5334 O O . GLN A 1 682 ? 21.157 8.186 -19.256 1.00 90.75 682 GLN A O 1
ATOM 5339 N N . PRO A 1 683 ? 22.217 7.829 -21.211 1.00 93.19 683 PRO A N 1
ATOM 5340 C CA . PRO A 1 683 ? 22.694 6.488 -20.866 1.00 93.19 683 PRO A CA 1
ATOM 5341 C C . PRO A 1 683 ? 23.419 6.417 -19.524 1.00 93.19 683 PRO A C 1
ATOM 5343 O O . PRO A 1 683 ? 23.233 5.477 -18.761 1.00 93.19 683 PRO A O 1
ATOM 5346 N N . LYS A 1 684 ? 24.220 7.439 -19.200 1.00 90.25 684 LYS A N 1
ATOM 5347 C CA . LYS A 1 684 ? 24.964 7.500 -17.936 1.00 90.25 684 LYS A CA 1
ATOM 5348 C C . LYS A 1 684 ? 24.043 7.459 -16.712 1.00 90.25 684 LYS A C 1
ATOM 5350 O O . LYS A 1 684 ? 24.359 6.778 -15.745 1.00 90.25 684 LYS A O 1
ATOM 5355 N N . MET A 1 685 ? 22.926 8.185 -16.751 1.00 91.56 685 MET A N 1
ATOM 5356 C CA . MET A 1 685 ? 21.964 8.214 -15.647 1.00 91.56 685 MET A CA 1
ATOM 5357 C C . MET A 1 685 ? 21.175 6.905 -15.561 1.00 91.56 685 MET A C 1
ATOM 5359 O O . MET A 1 685 ? 20.925 6.399 -14.475 1.00 91.56 685 MET A O 1
ATOM 5363 N N . LEU A 1 686 ? 20.814 6.330 -16.708 1.00 94.88 686 LEU A N 1
ATOM 5364 C CA . LEU A 1 686 ? 20.089 5.061 -16.768 1.00 94.88 686 LEU A CA 1
ATOM 5365 C C . LEU A 1 686 ? 20.946 3.893 -16.251 1.00 94.88 686 LEU A C 1
ATOM 5367 O O . LEU A 1 686 ? 20.441 3.072 -15.496 1.00 94.88 686 LEU A O 1
ATOM 5371 N N . ARG A 1 687 ? 22.249 3.873 -16.563 1.00 95.19 687 ARG A N 1
ATOM 5372 C CA . ARG A 1 687 ? 23.211 2.918 -15.981 1.00 95.19 687 ARG A CA 1
ATOM 5373 C C . ARG A 1 687 ? 23.408 3.124 -14.480 1.00 95.19 687 ARG A C 1
ATOM 5375 O O . ARG A 1 687 ? 23.502 2.159 -13.744 1.00 95.19 687 ARG A O 1
ATOM 5382 N N . TYR A 1 688 ? 23.400 4.370 -14.003 1.00 93.31 688 TYR A N 1
ATOM 5383 C CA . TYR A 1 688 ? 23.429 4.629 -12.560 1.00 93.31 688 TYR A CA 1
ATOM 5384 C C . TYR A 1 688 ? 22.203 4.038 -11.844 1.00 93.31 688 TYR A C 1
ATOM 5386 O O . TYR A 1 688 ? 22.332 3.455 -10.772 1.00 93.31 688 TYR A O 1
ATOM 5394 N N . ILE A 1 689 ? 21.012 4.160 -12.443 1.00 93.75 689 ILE A N 1
ATOM 5395 C CA . ILE A 1 689 ? 19.788 3.540 -11.915 1.00 93.75 689 ILE A CA 1
ATOM 5396 C C . ILE A 1 689 ? 19.900 2.010 -11.927 1.00 93.75 689 ILE A C 1
ATOM 5398 O O . ILE A 1 689 ? 19.511 1.374 -10.952 1.00 93.75 689 ILE A O 1
ATOM 5402 N N . GLU A 1 690 ? 20.446 1.432 -12.996 1.00 93.56 690 GLU A N 1
ATOM 5403 C CA . GLU A 1 690 ? 20.721 -0.005 -13.104 1.00 93.56 690 GLU A CA 1
ATOM 5404 C C . GLU A 1 690 ? 21.655 -0.493 -11.983 1.00 93.56 690 GLU A C 1
ATOM 5406 O O . GLU A 1 690 ? 21.275 -1.376 -11.213 1.00 93.56 690 GLU A O 1
ATOM 5411 N N . ASP A 1 691 ? 22.814 0.149 -11.812 1.00 93.06 691 ASP A N 1
ATOM 5412 C CA . ASP A 1 691 ? 23.784 -0.172 -10.756 1.00 93.06 691 ASP A CA 1
ATOM 5413 C C . ASP A 1 691 ? 23.151 -0.059 -9.356 1.00 93.06 691 ASP A C 1
ATOM 5415 O O . ASP A 1 691 ? 23.381 -0.885 -8.466 1.00 93.06 691 ASP A O 1
ATOM 5419 N N . LEU A 1 692 ? 22.308 0.958 -9.153 1.00 91.69 692 LEU A N 1
ATOM 5420 C CA . LEU A 1 692 ? 21.573 1.157 -7.909 1.00 91.69 692 LEU A CA 1
ATOM 5421 C C . LEU A 1 692 ? 20.553 0.038 -7.658 1.00 91.69 692 LEU A C 1
ATOM 5423 O O . LEU A 1 692 ? 20.440 -0.450 -6.530 1.00 91.69 692 LEU A O 1
ATOM 5427 N N . GLN A 1 693 ? 19.807 -0.373 -8.686 1.00 91.88 693 GLN A N 1
ATOM 5428 C CA . GLN A 1 693 ? 18.854 -1.478 -8.601 1.00 91.88 693 GLN A CA 1
ATOM 5429 C C . GLN A 1 693 ? 19.555 -2.782 -8.210 1.00 91.88 693 GLN A C 1
ATOM 5431 O O . GLN A 1 693 ? 19.074 -3.472 -7.306 1.00 91.88 693 GLN A O 1
ATOM 5436 N N . GLU A 1 694 ? 20.696 -3.089 -8.829 1.00 89.94 694 GLU A N 1
ATOM 5437 C CA . GLU A 1 694 ? 21.505 -4.264 -8.491 1.00 89.94 694 GLU A CA 1
ATOM 5438 C C . GLU A 1 694 ? 22.021 -4.198 -7.047 1.00 89.94 694 GLU A C 1
ATOM 5440 O O . GLU A 1 694 ? 21.902 -5.169 -6.293 1.00 89.94 694 GLU A O 1
ATOM 5445 N N . HIS A 1 695 ? 22.522 -3.035 -6.616 1.00 89.19 695 HIS A N 1
ATOM 5446 C CA . HIS A 1 695 ? 22.994 -2.832 -5.245 1.00 89.19 695 HIS A CA 1
ATOM 5447 C C . HIS A 1 695 ? 21.888 -3.062 -4.202 1.00 89.19 695 HIS A C 1
ATOM 5449 O O . HIS A 1 695 ? 22.119 -3.677 -3.155 1.00 89.19 695 HIS A O 1
ATOM 5455 N N . LEU A 1 696 ? 20.669 -2.594 -4.486 1.00 87.94 696 LEU A N 1
ATOM 5456 C CA . LEU A 1 696 ? 19.512 -2.780 -3.613 1.00 87.94 696 LEU A CA 1
ATOM 5457 C C . LEU A 1 696 ? 19.102 -4.251 -3.510 1.00 87.94 696 LEU A C 1
ATOM 5459 O O . LEU A 1 696 ? 18.883 -4.739 -2.399 1.00 87.94 696 LEU A O 1
ATOM 5463 N N . GLN A 1 697 ? 19.044 -4.977 -4.626 1.00 87.81 697 GLN A N 1
ATOM 5464 C CA . GLN A 1 697 ? 18.655 -6.393 -4.645 1.00 87.81 697 GLN A CA 1
ATOM 5465 C C . GLN A 1 697 ? 19.673 -7.292 -3.924 1.00 87.81 697 GLN A C 1
ATOM 5467 O O . GLN A 1 697 ? 19.294 -8.206 -3.191 1.00 87.81 697 GLN A O 1
ATOM 5472 N N . GLN A 1 698 ? 20.971 -6.981 -4.013 1.00 86.56 698 GLN A N 1
ATOM 5473 C CA . GLN A 1 698 ? 22.026 -7.704 -3.286 1.00 86.56 698 GLN A CA 1
ATOM 5474 C C . GLN A 1 698 ? 21.921 -7.573 -1.754 1.00 86.56 698 GLN A C 1
ATOM 5476 O O . GLN A 1 698 ? 22.607 -8.283 -1.014 1.00 86.56 698 GLN A O 1
ATOM 5481 N N . SER A 1 699 ? 21.065 -6.681 -1.242 1.00 79.50 699 SER A N 1
ATOM 5482 C CA . SER A 1 699 ? 20.912 -6.467 0.197 1.00 79.50 699 SER A CA 1
ATOM 5483 C C . SER A 1 699 ? 20.235 -7.611 0.952 1.00 79.50 699 SER A C 1
ATOM 5485 O O . SER A 1 699 ? 20.440 -7.719 2.165 1.00 79.50 699 SER A O 1
ATOM 5487 N N . GLY A 1 700 ? 19.425 -8.421 0.262 1.00 80.19 700 GLY A N 1
ATOM 5488 C CA . GLY A 1 700 ? 18.546 -9.434 0.852 1.00 80.19 700 GLY A CA 1
ATOM 5489 C C . GLY A 1 700 ? 17.269 -8.883 1.506 1.00 80.19 700 GLY A C 1
ATOM 5490 O O . GLY A 1 700 ? 16.433 -9.674 1.933 1.00 80.19 700 GLY A O 1
ATOM 5491 N N . LEU A 1 701 ? 17.107 -7.555 1.588 1.00 81.50 701 LEU A N 1
ATOM 5492 C CA . LEU A 1 701 ? 15.903 -6.887 2.113 1.00 81.50 701 LEU A CA 1
ATOM 5493 C C . LEU A 1 701 ? 14.898 -6.572 0.998 1.00 81.50 701 LEU A C 1
ATOM 5495 O O . LEU A 1 701 ? 13.688 -6.717 1.167 1.00 81.50 701 LEU A O 1
ATOM 5499 N N . VAL A 1 702 ? 15.426 -6.148 -0.149 1.00 88.38 702 VAL A N 1
ATOM 5500 C CA . VAL A 1 702 ? 14.670 -5.896 -1.374 1.00 88.38 702 VAL A CA 1
ATOM 5501 C C . VAL A 1 702 ? 14.635 -7.190 -2.167 1.00 88.38 702 VAL A C 1
ATOM 5503 O O . VAL A 1 702 ? 15.690 -7.704 -2.533 1.00 88.38 702 VAL A O 1
ATOM 5506 N N . GLY A 1 703 ? 13.445 -7.733 -2.415 1.00 88.00 703 GLY A N 1
ATOM 5507 C CA . GLY A 1 703 ? 13.338 -8.941 -3.226 1.00 88.00 703 GLY A CA 1
ATOM 5508 C C . GLY A 1 703 ? 13.313 -8.633 -4.718 1.00 88.00 703 GLY A C 1
ATOM 5509 O O . GLY A 1 703 ? 13.863 -9.414 -5.485 1.00 88.00 703 GLY A O 1
ATOM 5510 N N . LYS A 1 704 ? 12.755 -7.488 -5.135 1.00 91.44 704 LYS A N 1
ATOM 5511 C CA . LYS A 1 704 ? 12.825 -7.039 -6.531 1.00 91.44 704 LYS A CA 1
ATOM 5512 C C . LYS A 1 704 ? 12.781 -5.519 -6.659 1.00 91.44 704 LYS A C 1
ATOM 5514 O O . LYS A 1 704 ? 12.241 -4.819 -5.807 1.00 91.44 704 LYS A O 1
ATOM 5519 N N . THR A 1 705 ? 13.343 -5.010 -7.746 1.00 93.12 705 THR A N 1
ATOM 5520 C CA . THR A 1 705 ? 13.219 -3.614 -8.171 1.00 93.12 705 THR A CA 1
ATOM 5521 C C . THR A 1 705 ? 12.719 -3.575 -9.607 1.00 93.12 705 THR A C 1
ATOM 5523 O O . THR A 1 705 ? 12.944 -4.510 -10.376 1.00 93.12 705 THR A O 1
ATOM 5526 N N . THR A 1 706 ? 11.989 -2.528 -9.968 1.00 92.31 706 THR A N 1
ATOM 5527 C CA . THR A 1 706 ? 11.496 -2.342 -11.333 1.00 92.31 706 THR A CA 1
ATOM 5528 C C . THR A 1 706 ? 11.511 -0.864 -11.678 1.00 92.31 706 THR A C 1
ATOM 5530 O O . THR A 1 706 ? 11.035 -0.032 -10.904 1.00 92.31 706 THR A O 1
ATOM 5533 N N . SER A 1 707 ? 12.073 -0.530 -12.833 1.00 93.88 707 SER A N 1
ATOM 5534 C CA . SER A 1 707 ? 12.128 0.837 -13.332 1.00 93.88 707 SER A CA 1
ATOM 5535 C C . SER A 1 707 ? 11.968 0.900 -14.849 1.00 93.88 707 SER A C 1
ATOM 5537 O O . SER A 1 707 ? 11.925 -0.107 -15.559 1.00 93.88 707 SER A O 1
ATOM 5539 N N . VAL A 1 708 ? 11.942 2.130 -15.361 1.00 92.88 708 VAL A N 1
ATOM 5540 C CA . VAL A 1 708 ? 11.950 2.409 -16.799 1.00 92.88 708 VAL A CA 1
ATOM 5541 C C . VAL A 1 708 ? 13.169 1.797 -17.516 1.00 92.88 708 VAL A C 1
ATOM 5543 O O . VAL A 1 708 ? 13.108 1.527 -18.715 1.00 92.88 708 VAL A O 1
ATOM 5546 N N . VAL A 1 709 ? 14.273 1.555 -16.795 1.00 94.56 709 VAL A N 1
ATOM 5547 C CA . VAL A 1 709 ? 15.502 0.964 -17.342 1.00 94.56 709 VAL A CA 1
ATOM 5548 C C . VAL A 1 709 ? 15.282 -0.493 -17.738 1.00 94.56 709 VAL A C 1
ATOM 5550 O O . VAL A 1 709 ? 15.753 -0.909 -18.794 1.00 94.56 709 VAL A O 1
ATOM 5553 N N . ASP A 1 710 ? 14.509 -1.250 -16.958 1.00 93.62 710 ASP A N 1
ATOM 5554 C CA . ASP A 1 710 ? 14.194 -2.651 -17.258 1.00 93.62 710 ASP A CA 1
ATOM 5555 C C . ASP A 1 710 ? 13.386 -2.766 -18.561 1.00 93.62 710 ASP A C 1
ATOM 5557 O O . ASP A 1 710 ? 13.706 -3.571 -19.441 1.00 93.62 710 ASP A O 1
ATOM 5561 N N . ALA A 1 711 ? 12.390 -1.888 -18.729 1.00 91.56 711 ALA A N 1
ATOM 5562 C CA . ALA A 1 711 ? 11.605 -1.787 -19.958 1.00 91.56 711 ALA A CA 1
ATOM 5563 C C . ALA A 1 711 ? 12.477 -1.385 -21.160 1.00 91.56 711 ALA A C 1
ATOM 5565 O O . ALA A 1 711 ? 12.368 -1.976 -22.235 1.00 91.56 711 ALA A O 1
ATOM 5566 N N . LEU A 1 712 ? 13.378 -0.413 -20.970 1.00 93.69 712 LEU A N 1
ATOM 5567 C CA . LEU A 1 712 ? 14.311 0.053 -21.997 1.00 93.69 712 LEU A CA 1
ATOM 5568 C C . LEU A 1 712 ? 15.261 -1.062 -22.453 1.00 93.69 712 LEU A C 1
ATOM 5570 O O . LEU A 1 712 ? 15.419 -1.270 -23.654 1.00 93.69 712 LEU A O 1
ATOM 5574 N N . LYS A 1 713 ? 15.873 -1.796 -21.515 1.00 93.50 713 LYS A N 1
ATOM 5575 C CA . LYS A 1 713 ? 16.785 -2.910 -21.818 1.00 93.50 713 LYS A CA 1
ATOM 5576 C C . LYS A 1 713 ? 16.071 -4.034 -22.557 1.00 93.50 713 LYS A C 1
ATOM 5578 O O . LYS A 1 713 ? 16.606 -4.547 -23.538 1.00 93.50 713 LYS A O 1
ATOM 5583 N N . LYS A 1 714 ? 14.853 -4.387 -22.129 1.00 91.75 714 LYS A N 1
ATOM 5584 C CA . LYS A 1 714 ? 14.033 -5.395 -22.814 1.00 91.75 714 LYS A CA 1
ATOM 5585 C C . LYS A 1 714 ? 13.683 -4.958 -24.236 1.00 91.75 714 LYS A C 1
ATOM 5587 O O . LYS A 1 714 ? 13.875 -5.728 -25.169 1.00 91.75 714 LYS A O 1
ATOM 5592 N N . ALA A 1 715 ? 13.234 -3.721 -24.424 1.00 91.06 715 ALA A N 1
ATOM 5593 C CA . ALA A 1 715 ? 12.933 -3.195 -25.753 1.00 91.06 715 ALA A CA 1
ATOM 5594 C C . ALA A 1 715 ? 14.176 -3.129 -26.655 1.00 91.06 715 ALA A C 1
ATOM 5596 O O . ALA A 1 715 ? 14.099 -3.488 -27.826 1.00 91.06 715 ALA A O 1
ATOM 5597 N N . ASN A 1 716 ? 15.331 -2.729 -26.114 1.00 92.31 716 ASN A N 1
ATOM 5598 C CA . ASN A 1 716 ? 16.591 -2.713 -26.854 1.00 92.31 716 ASN A CA 1
ATOM 5599 C C . ASN A 1 716 ? 17.031 -4.125 -27.278 1.00 92.31 716 ASN A C 1
ATOM 5601 O O . ASN A 1 716 ? 17.486 -4.316 -28.406 1.00 92.31 716 ASN A O 1
ATOM 5605 N N . PHE A 1 717 ? 16.851 -5.115 -26.401 1.00 90.88 717 PHE A N 1
ATOM 5606 C CA . PHE A 1 717 ? 17.108 -6.518 -26.713 1.00 90.88 717 PHE A CA 1
ATOM 5607 C C . PHE A 1 717 ? 16.233 -7.008 -27.871 1.00 90.88 717 PHE A C 1
ATOM 5609 O O . PHE A 1 717 ? 16.765 -7.554 -28.828 1.00 90.88 717 PHE A O 1
ATOM 5616 N N . GLU A 1 718 ? 14.922 -6.764 -27.819 1.00 89.69 718 GLU A N 1
ATOM 5617 C CA . GLU A 1 718 ? 13.977 -7.207 -28.856 1.00 89.69 718 GLU A CA 1
ATOM 5618 C C . GLU A 1 718 ? 14.193 -6.491 -30.197 1.00 89.69 718 GLU A C 1
ATOM 5620 O O . GLU A 1 718 ? 14.128 -7.113 -31.255 1.00 89.69 718 GLU A O 1
ATOM 5625 N N . LEU A 1 719 ? 14.512 -5.192 -30.177 1.00 88.75 719 LEU A N 1
ATOM 5626 C CA . LEU A 1 719 ? 14.806 -4.429 -31.396 1.00 88.75 719 LEU A CA 1
ATOM 5627 C C . LEU A 1 719 ? 16.015 -4.984 -32.155 1.00 88.75 719 LEU A C 1
ATOM 5629 O O . LEU A 1 719 ? 15.998 -5.022 -33.386 1.00 88.75 719 LEU A O 1
ATOM 5633 N N . ASN A 1 720 ? 17.040 -5.422 -31.423 1.00 87.69 720 ASN A N 1
ATOM 5634 C CA . ASN A 1 720 ? 18.297 -5.919 -31.981 1.00 87.69 720 ASN A CA 1
ATOM 5635 C C . ASN A 1 720 ? 18.399 -7.452 -31.978 1.00 87.69 720 ASN A C 1
ATOM 5637 O O . ASN A 1 720 ? 19.469 -7.994 -32.267 1.00 87.69 720 ASN A O 1
ATOM 5641 N N . TYR A 1 721 ? 17.315 -8.150 -31.633 1.00 86.25 721 TYR A N 1
ATOM 5642 C CA . TYR A 1 721 ? 17.301 -9.603 -31.580 1.00 86.25 721 TYR A CA 1
ATOM 5643 C C . TYR A 1 721 ? 17.547 -10.183 -32.975 1.00 86.25 721 TYR A C 1
ATOM 5645 O O . TYR A 1 721 ? 16.978 -9.725 -33.966 1.00 86.25 721 TYR A O 1
ATOM 5653 N N . ALA A 1 722 ? 18.409 -11.193 -33.056 1.00 84.25 722 ALA A N 1
ATOM 5654 C CA . ALA A 1 722 ? 18.665 -11.937 -34.279 1.00 84.25 722 ALA A CA 1
ATOM 5655 C C . ALA A 1 722 ? 18.432 -13.431 -34.040 1.00 84.25 722 ALA A C 1
ATOM 5657 O O . ALA A 1 722 ? 19.094 -14.044 -33.197 1.00 84.25 722 ALA A O 1
ATOM 5658 N N . GLU A 1 723 ? 17.514 -14.025 -34.800 1.00 82.00 723 GLU A N 1
ATOM 5659 C CA . GLU A 1 723 ? 17.266 -15.465 -34.758 1.00 82.00 723 GLU A CA 1
ATOM 5660 C C . GLU A 1 723 ? 18.344 -16.227 -35.549 1.00 82.00 723 GLU A C 1
ATOM 5662 O O . GLU A 1 723 ? 18.797 -15.790 -36.612 1.00 82.00 723 GLU A O 1
ATOM 5667 N N . ALA A 1 724 ? 18.785 -17.368 -35.017 1.00 79.81 724 ALA A N 1
ATOM 5668 C CA . ALA A 1 724 ? 19.760 -18.217 -35.691 1.00 79.81 724 ALA A CA 1
ATOM 5669 C C . ALA A 1 724 ? 19.093 -19.001 -36.843 1.00 79.81 724 ALA A C 1
ATOM 5671 O O . ALA A 1 724 ? 17.995 -19.529 -36.657 1.00 79.81 724 ALA A O 1
ATOM 5672 N N . PRO A 1 725 ? 19.747 -19.158 -38.010 1.00 81.50 725 PRO A N 1
ATOM 5673 C CA . PRO A 1 725 ? 19.196 -19.943 -39.113 1.00 81.50 725 PRO A CA 1
ATOM 5674 C C . PRO A 1 725 ? 18.907 -21.397 -38.713 1.00 81.50 725 PRO A C 1
ATOM 5676 O O . PRO A 1 725 ? 19.692 -22.030 -38.005 1.00 81.50 725 PRO A O 1
ATOM 5679 N N . ALA A 1 726 ? 17.806 -21.965 -39.207 1.00 82.12 726 ALA A N 1
ATOM 5680 C CA . ALA A 1 726 ? 17.437 -23.344 -38.896 1.00 82.12 726 ALA A CA 1
ATOM 5681 C C . ALA A 1 726 ? 18.526 -24.348 -39.335 1.00 82.12 726 ALA A C 1
ATOM 5683 O O . ALA A 1 726 ? 19.025 -24.296 -40.458 1.00 82.12 726 ALA A O 1
ATOM 5684 N N . GLY A 1 727 ? 18.870 -25.299 -38.457 1.00 80.81 727 GLY A N 1
ATOM 5685 C CA . GLY A 1 727 ? 19.823 -26.380 -38.755 1.00 80.81 727 GLY A CA 1
ATOM 5686 C C . GLY A 1 727 ? 21.305 -26.050 -38.531 1.00 80.81 727 GLY A C 1
ATOM 5687 O O . GLY A 1 727 ? 22.159 -26.871 -38.869 1.00 80.81 727 GLY A O 1
ATOM 5688 N N . VAL A 1 728 ? 21.633 -24.889 -37.953 1.00 82.75 728 VAL A N 1
ATOM 5689 C CA . VAL A 1 728 ? 23.009 -24.553 -37.545 1.00 82.75 728 VAL A CA 1
ATOM 5690 C C . VAL A 1 728 ? 23.479 -25.343 -36.319 1.00 82.75 728 VAL A C 1
ATOM 5692 O O . VAL A 1 728 ? 22.692 -25.836 -35.512 1.00 82.75 728 VAL A O 1
ATOM 5695 N N . ASN A 1 729 ? 24.799 -25.501 -36.195 1.00 85.25 729 ASN A N 1
ATOM 5696 C CA . ASN A 1 729 ? 25.406 -26.260 -35.104 1.00 85.25 729 ASN A CA 1
ATOM 5697 C C . ASN A 1 729 ? 25.321 -25.511 -33.754 1.00 85.25 729 ASN A C 1
ATOM 5699 O O . ASN A 1 729 ? 25.079 -24.305 -33.697 1.00 85.25 729 ASN A O 1
ATOM 5703 N N . ALA A 1 730 ? 25.570 -26.233 -32.657 1.00 84.25 730 ALA A N 1
ATOM 5704 C CA . ALA A 1 730 ? 25.489 -25.684 -31.300 1.00 84.25 730 ALA A CA 1
ATOM 5705 C C . ALA A 1 730 ? 26.420 -24.478 -31.061 1.00 84.25 730 ALA A C 1
ATOM 5707 O O . ALA A 1 730 ? 26.077 -23.586 -30.293 1.00 84.25 730 ALA A O 1
ATOM 5708 N N . LEU A 1 731 ? 27.575 -24.422 -31.736 1.00 81.44 731 LEU A N 1
ATOM 5709 C CA . LEU A 1 731 ? 28.521 -23.311 -31.605 1.00 81.44 731 LEU A CA 1
ATOM 5710 C C . LEU A 1 731 ? 27.965 -22.019 -32.221 1.00 81.44 731 LEU A C 1
ATOM 5712 O O . LEU A 1 731 ? 28.093 -20.946 -31.637 1.00 81.44 731 LEU A O 1
ATOM 5716 N N . VAL A 1 732 ? 27.324 -22.125 -33.387 1.00 80.12 732 VAL A N 1
ATOM 5717 C CA . VAL A 1 732 ? 26.669 -20.991 -34.046 1.00 80.12 732 VAL A CA 1
ATOM 5718 C C . VAL A 1 732 ? 25.450 -20.547 -33.236 1.00 80.12 732 VAL A C 1
ATOM 5720 O O . VAL A 1 732 ? 25.304 -19.351 -33.006 1.00 80.12 732 VAL A O 1
ATOM 5723 N N . LEU A 1 733 ? 24.641 -21.476 -32.712 1.00 82.56 733 LEU A N 1
ATOM 5724 C CA . LEU A 1 733 ? 23.535 -21.142 -31.798 1.00 82.56 733 LEU A CA 1
ATOM 5725 C C . LEU A 1 733 ? 24.023 -20.346 -30.578 1.00 82.56 733 LEU A C 1
ATOM 5727 O O . LEU A 1 733 ? 23.452 -19.305 -30.255 1.00 82.56 733 LEU A O 1
ATOM 5731 N N . GLU A 1 734 ? 25.122 -20.779 -29.958 1.00 84.19 734 GLU A N 1
ATOM 5732 C CA . GLU A 1 734 ? 25.723 -20.065 -28.829 1.00 84.19 734 GLU A CA 1
ATOM 5733 C C . GLU A 1 734 ? 26.266 -18.685 -29.232 1.00 84.19 734 GLU A C 1
ATOM 5735 O O . GLU A 1 734 ? 26.157 -17.737 -28.460 1.00 84.19 734 GLU A O 1
ATOM 5740 N N . SER A 1 735 ? 26.794 -18.529 -30.452 1.00 83.31 735 SER A N 1
ATOM 5741 C CA . SER A 1 735 ? 27.269 -17.230 -30.949 1.00 83.31 735 SER A CA 1
ATOM 5742 C C . SER A 1 735 ? 26.135 -16.214 -31.135 1.00 83.31 735 SER A C 1
ATOM 5744 O O . SER A 1 735 ? 26.284 -15.052 -30.751 1.00 83.31 735 SER A O 1
ATOM 5746 N N . TYR A 1 736 ? 24.976 -16.652 -31.642 1.00 85.69 736 TYR A N 1
ATOM 5747 C CA . TYR A 1 736 ? 23.785 -15.805 -31.763 1.00 85.69 736 TYR A CA 1
ATOM 5748 C C . TYR A 1 736 ? 23.217 -15.473 -30.381 1.00 85.69 736 TYR A C 1
ATOM 5750 O O . TYR A 1 736 ? 22.917 -14.314 -30.103 1.00 85.69 736 TYR A O 1
ATOM 5758 N N . ALA A 1 737 ? 23.152 -16.457 -29.478 1.00 83.44 737 ALA A N 1
ATOM 5759 C CA . ALA A 1 737 ? 22.726 -16.225 -28.101 1.00 83.44 737 ALA A CA 1
ATOM 5760 C C . ALA A 1 737 ? 23.654 -15.233 -27.377 1.00 83.44 737 ALA A C 1
ATOM 5762 O O . ALA A 1 737 ? 23.180 -14.310 -26.716 1.00 83.44 737 ALA A O 1
ATOM 5763 N N . ALA A 1 738 ? 24.973 -15.374 -27.537 1.00 84.62 738 ALA A N 1
ATOM 5764 C CA . ALA A 1 738 ? 25.957 -14.453 -26.982 1.00 84.62 738 ALA A CA 1
ATOM 5765 C C . ALA A 1 738 ? 25.785 -13.037 -27.539 1.00 84.62 738 ALA A C 1
ATOM 5767 O O . ALA A 1 738 ? 25.754 -12.094 -26.752 1.00 84.62 738 ALA A O 1
ATOM 5768 N N . ARG A 1 739 ? 25.593 -12.888 -28.857 1.00 85.06 739 ARG A N 1
ATOM 5769 C CA . ARG A 1 739 ? 25.293 -11.597 -29.491 1.00 85.06 739 ARG A CA 1
ATOM 5770 C C . ARG A 1 739 ? 24.014 -10.979 -28.926 1.00 85.06 739 ARG A C 1
ATOM 5772 O O . ARG A 1 739 ? 24.057 -9.845 -28.461 1.00 85.06 739 ARG A O 1
ATOM 5779 N N . ASN A 1 740 ? 22.904 -11.712 -28.897 1.00 86.75 740 ASN A N 1
ATOM 5780 C CA . ASN A 1 740 ? 21.626 -11.189 -28.404 1.00 86.75 740 ASN A CA 1
ATOM 5781 C C . ASN A 1 740 ? 21.732 -10.741 -26.939 1.00 86.75 740 ASN A C 1
ATOM 5783 O O . ASN A 1 740 ? 21.244 -9.670 -26.589 1.00 86.75 740 ASN A O 1
ATOM 5787 N N . ARG A 1 741 ? 22.461 -11.485 -26.092 1.00 85.38 741 ARG A N 1
ATOM 5788 C CA . ARG A 1 741 ? 22.714 -11.089 -24.695 1.00 85.38 741 ARG A CA 1
ATOM 5789 C C . ARG A 1 741 ? 23.423 -9.736 -24.566 1.00 85.38 741 ARG A C 1
ATOM 5791 O O . ARG A 1 741 ? 23.142 -9.020 -23.612 1.00 85.38 741 ARG A O 1
ATOM 5798 N N . THR A 1 742 ? 24.278 -9.343 -25.516 1.00 87.38 742 THR A N 1
ATOM 5799 C CA . THR A 1 742 ? 24.924 -8.012 -25.488 1.00 87.38 742 THR A CA 1
ATOM 5800 C C . THR A 1 742 ? 23.951 -6.855 -25.722 1.00 87.38 742 THR A C 1
ATOM 5802 O O . THR A 1 742 ? 24.219 -5.741 -25.282 1.00 87.38 742 THR A O 1
ATOM 5805 N N . HIS A 1 743 ? 22.803 -7.109 -26.358 1.00 88.06 743 HIS A N 1
ATOM 5806 C CA . HIS A 1 743 ? 21.779 -6.093 -26.612 1.00 88.06 743 HIS A CA 1
ATOM 5807 C C . HIS A 1 743 ? 20.805 -5.905 -25.439 1.00 88.06 743 HIS A C 1
ATOM 5809 O O . HIS A 1 743 ? 20.043 -4.939 -25.426 1.00 88.06 743 HIS A O 1
ATOM 5815 N N . TYR A 1 744 ? 20.862 -6.761 -24.413 1.00 90.69 744 TYR A N 1
ATOM 5816 C CA . TYR A 1 744 ? 20.159 -6.546 -23.147 1.00 90.69 744 TYR A CA 1
ATOM 5817 C C . TYR A 1 744 ? 20.928 -5.555 -22.257 1.00 90.69 744 TYR A C 1
ATOM 5819 O O . TYR A 1 744 ? 21.418 -5.880 -21.176 1.00 90.69 744 TYR A O 1
ATOM 5827 N N . ALA A 1 745 ? 21.069 -4.327 -22.741 1.00 93.00 745 ALA A N 1
ATOM 5828 C CA . ALA A 1 745 ? 21.836 -3.262 -22.106 1.00 93.00 745 ALA A CA 1
ATOM 5829 C C . ALA A 1 745 ? 21.208 -1.897 -22.397 1.00 93.00 745 ALA A C 1
ATOM 5831 O O . ALA A 1 745 ? 20.442 -1.744 -23.354 1.00 93.00 745 ALA A O 1
ATOM 5832 N N . VAL A 1 746 ? 21.537 -0.898 -21.574 1.00 94.44 746 VAL A N 1
ATOM 5833 C CA . VAL A 1 746 ? 21.194 0.501 -21.853 1.00 94.44 746 VAL A CA 1
ATOM 5834 C C . VAL A 1 746 ? 21.901 0.935 -23.149 1.00 94.44 746 VAL A C 1
ATOM 5836 O O . VAL A 1 746 ? 23.125 0.785 -23.226 1.00 94.44 746 VAL A O 1
ATOM 5839 N N . PRO A 1 747 ? 21.179 1.485 -24.148 1.00 93.81 747 PRO A N 1
ATOM 5840 C CA . PRO A 1 747 ? 21.788 1.971 -25.385 1.00 93.81 747 PRO A CA 1
ATOM 5841 C C . PRO A 1 747 ? 22.912 2.989 -25.141 1.00 93.81 747 PRO A C 1
ATOM 5843 O O . PRO A 1 747 ? 22.875 3.752 -24.179 1.00 93.81 747 PRO A O 1
ATOM 5846 N N . GLU A 1 748 ? 23.908 3.026 -26.028 1.00 88.19 748 GLU A N 1
ATOM 5847 C CA . GLU A 1 748 ? 25.166 3.757 -25.796 1.00 88.19 748 GLU A CA 1
ATOM 5848 C C . GLU A 1 748 ? 25.056 5.288 -25.810 1.00 88.19 748 GLU A C 1
ATOM 5850 O O . GLU A 1 748 ? 25.884 5.963 -25.197 1.00 88.19 748 GLU A O 1
ATOM 5855 N N . ASN A 1 749 ? 24.057 5.847 -26.497 1.00 88.12 749 ASN A N 1
ATOM 5856 C CA . ASN A 1 749 ? 23.868 7.291 -26.652 1.00 88.12 749 ASN A CA 1
ATOM 5857 C C . ASN A 1 749 ? 22.389 7.689 -26.511 1.00 88.12 749 ASN A C 1
ATOM 5859 O O . ASN A 1 749 ? 21.483 6.869 -26.686 1.00 88.12 749 ASN A O 1
ATOM 5863 N N . ALA A 1 750 ? 22.134 8.960 -26.198 1.00 89.88 750 ALA A N 1
ATOM 5864 C CA . ALA A 1 750 ? 20.785 9.460 -25.946 1.00 89.88 750 ALA A CA 1
ATOM 5865 C C . ALA A 1 750 ? 19.855 9.379 -27.167 1.00 89.88 750 ALA A C 1
ATOM 5867 O O . ALA A 1 750 ? 18.640 9.259 -27.002 1.00 89.88 750 ALA A O 1
ATOM 5868 N N . ALA A 1 751 ? 20.397 9.425 -28.389 1.00 88.12 751 ALA A N 1
ATOM 5869 C CA . ALA A 1 751 ? 19.607 9.271 -29.609 1.00 88.12 751 ALA A CA 1
ATOM 5870 C C . ALA A 1 751 ? 19.010 7.857 -29.711 1.00 88.12 751 ALA A C 1
ATOM 5872 O O . ALA A 1 751 ? 17.803 7.716 -29.911 1.00 88.12 751 ALA A O 1
ATOM 5873 N N . ALA A 1 752 ? 19.825 6.822 -29.479 1.00 89.56 752 ALA A N 1
ATOM 5874 C CA . ALA A 1 752 ? 19.377 5.434 -29.447 1.00 89.56 752 ALA A CA 1
ATOM 5875 C C . ALA A 1 752 ? 18.381 5.194 -28.303 1.00 89.56 752 ALA A C 1
ATOM 5877 O O . ALA A 1 752 ? 17.322 4.612 -28.524 1.00 89.56 752 ALA A O 1
ATOM 5878 N N . VAL A 1 753 ? 18.653 5.722 -27.102 1.00 93.38 753 VAL A N 1
ATOM 5879 C CA . VAL A 1 753 ? 17.692 5.686 -25.982 1.00 93.38 753 VAL A CA 1
ATOM 5880 C C . VAL A 1 753 ? 16.357 6.327 -26.379 1.00 93.38 753 VAL A C 1
ATOM 5882 O O . VAL A 1 753 ? 15.293 5.762 -26.130 1.00 93.38 753 VAL A O 1
ATOM 5885 N N . GLY A 1 754 ? 16.401 7.491 -27.032 1.00 90.94 754 GLY A N 1
ATOM 5886 C CA . GLY A 1 754 ? 15.221 8.190 -27.530 1.00 90.94 754 GLY A CA 1
ATOM 5887 C C . GLY A 1 754 ? 14.415 7.359 -28.526 1.00 90.94 754 GLY A C 1
ATOM 5888 O O . GLY A 1 754 ? 13.195 7.297 -28.400 1.00 90.94 754 GLY A O 1
ATOM 5889 N N . GLN A 1 755 ? 15.079 6.681 -29.465 1.00 89.50 755 GLN A N 1
ATOM 5890 C CA . GLN A 1 755 ? 14.428 5.798 -30.433 1.00 89.50 755 GLN A CA 1
ATOM 5891 C C . GLN A 1 755 ? 13.713 4.628 -29.747 1.00 89.50 755 GLN A C 1
ATOM 5893 O O . GLN A 1 755 ? 12.555 4.355 -30.065 1.00 89.50 755 GLN A O 1
ATOM 5898 N N . VAL A 1 756 ? 14.364 3.969 -28.783 1.00 91.38 756 VAL A N 1
ATOM 5899 C CA . VAL A 1 756 ? 13.747 2.867 -28.030 1.00 91.38 756 VAL A CA 1
ATOM 5900 C C . VAL A 1 756 ? 12.545 3.369 -27.225 1.00 91.38 756 VAL A C 1
ATOM 5902 O O . VAL A 1 756 ? 11.493 2.733 -27.235 1.00 91.38 756 VAL A O 1
ATOM 5905 N N . PHE A 1 757 ? 12.647 4.538 -26.582 1.00 91.69 757 PHE A N 1
ATOM 5906 C CA . PHE A 1 757 ? 11.514 5.112 -25.855 1.00 91.69 757 PHE A CA 1
ATOM 5907 C C . PHE A 1 757 ? 10.333 5.463 -26.755 1.00 91.69 757 PHE A C 1
ATOM 5909 O O . PHE A 1 757 ? 9.205 5.187 -26.369 1.00 91.69 757 PHE A O 1
ATOM 5916 N N . VAL A 1 758 ? 10.565 5.994 -27.958 1.00 89.50 758 VAL A N 1
ATOM 5917 C CA . VAL A 1 758 ? 9.482 6.256 -28.922 1.00 89.50 758 VAL A CA 1
ATOM 5918 C C . VAL A 1 758 ? 8.748 4.964 -29.298 1.00 89.50 758 VAL A C 1
ATOM 5920 O O . VAL A 1 758 ? 7.528 4.974 -29.438 1.00 89.50 758 VAL A O 1
ATOM 5923 N N . GLN A 1 759 ? 9.460 3.839 -29.415 1.00 87.94 759 GLN A N 1
ATOM 5924 C CA . GLN A 1 759 ? 8.824 2.536 -29.642 1.00 87.94 759 GLN A CA 1
ATOM 5925 C C . GLN A 1 759 ? 8.011 2.082 -28.417 1.00 87.94 759 GLN A C 1
ATOM 5927 O O . GLN A 1 759 ? 6.888 1.605 -28.567 1.00 87.94 759 GLN A O 1
ATOM 5932 N N . LEU A 1 760 ? 8.538 2.281 -27.203 1.00 87.81 760 LEU A N 1
ATOM 5933 C CA . LEU A 1 760 ? 7.843 1.965 -25.947 1.00 87.81 760 LEU A CA 1
ATOM 5934 C C . LEU A 1 760 ? 6.607 2.843 -25.697 1.00 87.81 760 LEU A C 1
ATOM 5936 O O . LEU A 1 760 ? 5.626 2.368 -25.135 1.00 87.81 760 LEU A O 1
ATOM 5940 N N . GLU A 1 761 ? 6.599 4.101 -26.139 1.00 86.19 761 GLU A N 1
ATOM 5941 C CA . GLU A 1 761 ? 5.405 4.961 -26.085 1.00 86.19 761 GLU A CA 1
ATOM 5942 C C . GLU A 1 761 ? 4.246 4.408 -26.941 1.00 86.19 761 GLU A C 1
ATOM 5944 O O . GLU A 1 761 ? 3.082 4.741 -26.708 1.00 86.19 761 GLU A O 1
ATOM 5949 N N . GLY A 1 762 ? 4.544 3.522 -27.899 1.00 78.25 762 GLY A N 1
ATOM 5950 C CA . GLY A 1 762 ? 3.564 2.788 -28.700 1.00 78.25 762 GLY A CA 1
ATOM 5951 C C . GLY A 1 762 ? 2.866 1.633 -27.971 1.00 78.25 762 GLY A C 1
ATOM 5952 O O . GLY A 1 762 ? 2.061 0.941 -28.598 1.00 78.25 762 GLY A O 1
ATOM 5953 N N . MET A 1 763 ? 3.159 1.403 -26.684 1.00 78.19 763 MET A N 1
ATOM 5954 C CA . MET A 1 763 ? 2.552 0.332 -25.888 1.00 78.19 763 MET A CA 1
ATOM 5955 C C . MET A 1 763 ? 1.017 0.369 -25.915 1.00 78.19 763 MET A C 1
ATOM 5957 O O . MET A 1 763 ? 0.411 1.446 -25.855 1.00 78.19 763 MET A O 1
ATOM 5961 N N . LYS A 1 764 ? 0.368 -0.811 -25.986 1.00 76.12 764 LYS A N 1
ATOM 5962 C CA . LYS A 1 764 ? -1.106 -0.909 -25.955 1.00 76.12 764 LYS A CA 1
ATOM 5963 C C . LYS A 1 764 ? -1.623 -0.252 -24.677 1.00 76.12 764 LYS A C 1
ATOM 5965 O O . LYS A 1 764 ? -2.603 0.496 -24.718 1.00 76.12 764 LYS A O 1
ATOM 5970 N N . LYS A 1 765 ? -0.922 -0.468 -23.564 1.00 75.62 765 LYS A N 1
ATOM 5971 C CA . LYS A 1 765 ? -1.171 0.203 -22.295 1.00 75.62 765 LYS A CA 1
ATOM 5972 C C . LYS A 1 765 ? -0.299 1.460 -22.183 1.00 75.62 765 LYS A C 1
ATOM 5974 O O . LYS A 1 765 ? 0.746 1.458 -21.531 1.00 75.62 765 LYS A O 1
ATOM 5979 N N . LYS A 1 766 ? -0.756 2.530 -22.850 1.00 63.19 766 LYS A N 1
ATOM 5980 C CA . LYS A 1 766 ? -0.035 3.799 -23.098 1.00 63.19 766 LYS A CA 1
ATOM 5981 C C . LYS A 1 766 ? 0.613 4.442 -21.872 1.00 63.19 766 LYS A C 1
ATOM 5983 O O . LYS A 1 766 ? 1.663 5.061 -22.007 1.00 63.19 766 LYS A O 1
ATOM 5988 N N . ASP A 1 767 ? 0.011 4.302 -20.694 1.00 76.25 767 ASP A N 1
ATOM 5989 C CA . ASP A 1 767 ? 0.517 4.936 -19.476 1.00 76.25 767 ASP A CA 1
ATOM 5990 C C . ASP A 1 767 ? 1.468 4.036 -18.664 1.00 76.25 767 ASP A C 1
ATOM 5992 O O . ASP A 1 767 ? 2.131 4.526 -17.757 1.00 76.25 767 ASP A O 1
ATOM 5996 N N . SER A 1 768 ? 1.664 2.760 -19.033 1.00 79.19 768 SER A N 1
ATOM 5997 C CA . SER A 1 768 ? 2.564 1.825 -18.320 1.00 79.19 768 SER A CA 1
ATOM 5998 C C . SER A 1 768 ? 3.979 2.373 -18.138 1.00 79.19 768 SER A C 1
ATOM 6000 O O . SER A 1 768 ? 4.529 2.301 -17.042 1.00 79.19 768 SER A O 1
ATOM 6002 N N . LEU A 1 769 ? 4.543 2.977 -19.191 1.00 85.88 769 LEU A N 1
ATOM 6003 C CA . LEU A 1 769 ? 5.851 3.636 -19.128 1.00 85.88 769 LEU A CA 1
ATOM 6004 C C . LEU A 1 769 ? 5.826 4.821 -18.153 1.00 85.88 769 LEU A C 1
ATOM 6006 O O . LEU A 1 769 ? 6.765 5.036 -17.386 1.00 85.88 769 LEU A O 1
ATOM 6010 N N . PHE A 1 770 ? 4.730 5.580 -18.175 1.00 89.44 770 PHE A N 1
ATOM 6011 C CA . PHE A 1 770 ? 4.589 6.829 -17.439 1.00 89.44 770 PHE A CA 1
ATOM 6012 C C . PHE A 1 770 ? 4.286 6.652 -15.945 1.00 89.44 770 PHE A C 1
ATOM 6014 O O . PHE A 1 770 ? 4.393 7.614 -15.188 1.00 89.44 770 PHE A O 1
ATOM 6021 N N . HIS A 1 771 ? 4.043 5.418 -15.492 1.00 89.62 771 HIS A N 1
ATOM 6022 C CA . HIS A 1 771 ? 4.062 5.062 -14.069 1.00 89.62 771 HIS A CA 1
ATOM 6023 C C . HIS A 1 771 ? 5.486 4.990 -13.476 1.00 89.62 771 HIS A C 1
ATOM 6025 O O . HIS A 1 771 ? 5.664 4.991 -12.253 1.00 89.62 771 HIS A O 1
ATOM 6031 N N . MET A 1 772 ? 6.513 4.933 -14.333 1.00 91.56 772 MET A N 1
ATOM 6032 C CA . MET A 1 772 ? 7.924 4.827 -13.940 1.00 91.56 772 MET A CA 1
ATOM 6033 C C . MET A 1 772 ? 8.744 6.056 -14.328 1.00 91.56 772 MET A C 1
ATOM 6035 O O . MET A 1 772 ? 9.773 6.325 -13.720 1.00 91.56 772 MET A O 1
ATOM 6039 N N . VAL A 1 773 ? 8.324 6.833 -15.324 1.00 93.06 773 VAL A N 1
ATOM 6040 C CA . VAL A 1 773 ? 9.022 8.055 -15.746 1.00 93.06 773 VAL A CA 1
ATOM 6041 C C . VAL A 1 773 ? 8.016 9.138 -16.112 1.00 93.06 773 VAL A C 1
ATOM 6043 O O . VAL A 1 773 ? 6.971 8.854 -16.682 1.00 93.06 773 VAL A O 1
ATOM 6046 N N . THR A 1 774 ? 8.302 10.400 -15.811 1.00 91.69 774 THR A N 1
ATOM 6047 C CA . THR A 1 774 ? 7.429 11.487 -16.271 1.00 91.69 774 THR A CA 1
ATOM 6048 C C . THR A 1 774 ? 7.505 11.642 -17.789 1.00 91.69 774 THR A C 1
ATOM 6050 O O . THR A 1 774 ? 8.524 11.344 -18.410 1.00 91.69 774 THR A O 1
ATOM 6053 N N . ARG A 1 775 ? 6.447 12.180 -18.409 1.00 89.50 775 ARG A N 1
ATOM 6054 C CA . ARG A 1 775 ? 6.386 12.399 -19.871 1.00 89.50 775 ARG A CA 1
ATOM 6055 C C . ARG A 1 775 ? 7.492 13.314 -20.415 1.00 89.50 775 ARG A C 1
ATOM 6057 O O . ARG A 1 775 ? 7.820 13.256 -21.594 1.00 89.50 775 ARG A O 1
ATOM 6064 N N . ASP A 1 776 ? 8.071 14.165 -19.571 1.00 90.00 776 ASP A N 1
ATOM 6065 C CA . ASP A 1 776 ? 9.209 15.021 -19.918 1.00 90.00 776 ASP A CA 1
ATOM 6066 C C . ASP A 1 776 ? 10.579 14.373 -19.638 1.00 90.00 776 ASP A C 1
ATOM 6068 O O . ASP A 1 776 ? 11.608 14.986 -19.926 1.00 90.00 776 ASP A O 1
ATOM 6072 N N . TYR A 1 777 ? 10.603 13.144 -19.108 1.00 91.62 777 TYR A N 1
ATOM 6073 C CA . TYR A 1 777 ? 11.798 12.372 -18.756 1.00 91.62 777 TYR A CA 1
ATOM 6074 C C . TYR A 1 777 ? 12.729 13.079 -17.757 1.00 91.62 777 TYR A C 1
ATOM 6076 O O . TYR A 1 777 ? 13.946 12.871 -17.762 1.00 91.62 777 TYR A O 1
ATOM 6084 N N . ARG A 1 778 ? 12.164 13.933 -16.893 1.00 90.94 778 ARG A N 1
ATOM 6085 C CA . ARG A 1 778 ? 12.905 14.683 -15.860 1.00 90.94 778 ARG A CA 1
ATOM 6086 C C . ARG A 1 778 ? 12.732 14.146 -14.449 1.00 90.94 778 ARG A C 1
ATOM 6088 O O . ARG A 1 778 ? 13.472 14.566 -13.560 1.00 90.94 778 ARG A O 1
ATOM 6095 N N . LYS A 1 779 ? 11.791 13.225 -14.241 1.00 92.56 779 LYS A N 1
ATOM 6096 C CA . LYS A 1 779 ? 11.662 12.457 -13.005 1.00 92.56 779 LYS A CA 1
ATOM 6097 C C . LYS A 1 779 ? 11.514 10.976 -13.325 1.00 92.56 779 LYS A C 1
ATOM 6099 O O . LYS A 1 779 ? 10.789 10.618 -14.252 1.00 92.56 779 LYS A O 1
ATOM 6104 N N . VAL A 1 780 ? 12.139 10.116 -12.533 1.00 93.81 780 VAL A N 1
ATOM 6105 C CA . VAL A 1 780 ? 11.989 8.655 -12.625 1.00 93.81 780 VAL A CA 1
ATOM 6106 C C . VAL A 1 780 ? 11.597 8.107 -11.263 1.00 93.81 780 VAL A C 1
ATOM 6108 O O . VAL A 1 780 ? 12.076 8.583 -10.237 1.00 93.81 780 VAL A O 1
ATOM 6111 N N . ASN A 1 781 ? 10.726 7.113 -11.265 1.00 93.56 781 ASN A N 1
ATOM 6112 C CA . ASN A 1 781 ? 10.267 6.393 -10.099 1.00 93.56 781 ASN A CA 1
ATOM 6113 C C . ASN A 1 781 ? 10.695 4.930 -10.216 1.00 93.56 781 ASN A C 1
ATOM 6115 O O . ASN A 1 781 ? 10.390 4.259 -11.203 1.00 93.56 781 ASN A O 1
ATOM 6119 N N . ILE A 1 782 ? 11.405 4.448 -9.204 1.00 92.81 782 ILE A N 1
ATOM 6120 C CA . ILE A 1 782 ? 11.828 3.058 -9.075 1.00 92.81 782 ILE A CA 1
ATOM 6121 C C . ILE A 1 782 ? 10.891 2.394 -8.078 1.00 92.81 782 ILE A C 1
ATOM 6123 O O . ILE A 1 782 ? 10.746 2.847 -6.940 1.00 92.81 782 ILE A O 1
ATOM 6127 N N . TRP A 1 783 ? 10.262 1.310 -8.510 1.00 91.31 783 TRP A N 1
ATOM 6128 C CA . TRP A 1 783 ? 9.422 0.486 -7.659 1.00 91.31 783 TRP A CA 1
ATOM 6129 C C . TRP A 1 783 ? 10.308 -0.521 -6.940 1.00 91.31 783 TRP A C 1
ATOM 6131 O O . TRP A 1 783 ? 11.064 -1.260 -7.570 1.00 91.31 783 TRP A O 1
ATOM 6141 N N . ILE A 1 784 ? 10.228 -0.542 -5.617 1.00 90.50 784 ILE A N 1
ATOM 6142 C CA . ILE A 1 784 ? 10.996 -1.435 -4.754 1.00 90.50 784 ILE A CA 1
ATOM 6143 C C . ILE A 1 784 ? 10.004 -2.389 -4.101 1.00 90.50 784 ILE A C 1
ATOM 6145 O O . ILE A 1 784 ? 9.147 -1.961 -3.332 1.00 90.50 784 ILE A O 1
ATOM 6149 N N . GLN A 1 785 ? 10.116 -3.680 -4.402 1.00 88.94 785 GLN A N 1
ATOM 6150 C CA . GLN A 1 785 ? 9.330 -4.725 -3.759 1.00 88.94 785 GLN A CA 1
ATOM 6151 C C . GLN A 1 785 ? 10.104 -5.281 -2.563 1.00 88.94 785 GLN A C 1
ATOM 6153 O O . GLN A 1 785 ? 11.204 -5.827 -2.696 1.00 88.94 785 GLN A O 1
ATOM 6158 N N . LEU A 1 786 ? 9.524 -5.106 -1.380 1.00 86.56 786 LEU A N 1
ATOM 6159 C CA . LEU A 1 786 ? 10.058 -5.575 -0.109 1.00 86.56 786 LEU A CA 1
ATOM 6160 C C . LEU A 1 786 ? 9.345 -6.867 0.291 1.00 86.56 786 LEU A C 1
ATOM 6162 O O . LEU A 1 786 ? 8.120 -6.967 0.205 1.00 86.56 786 LEU A O 1
ATOM 6166 N N . LYS A 1 787 ? 10.110 -7.839 0.796 1.00 81.38 787 LYS A N 1
ATOM 6167 C CA . LYS A 1 787 ? 9.565 -9.103 1.330 1.00 81.38 787 LYS A CA 1
ATOM 6168 C C . LYS A 1 787 ? 8.912 -8.952 2.707 1.00 81.38 787 LYS A C 1
ATOM 6170 O O . LYS A 1 787 ? 8.383 -9.911 3.257 1.00 81.38 787 LYS A O 1
ATOM 6175 N N . SER A 1 788 ? 9.010 -7.767 3.302 1.00 78.50 788 SER A N 1
ATOM 6176 C CA . SER A 1 788 ? 8.508 -7.462 4.635 1.00 78.50 788 SER A CA 1
ATOM 6177 C C . SER A 1 788 ? 8.162 -5.979 4.712 1.00 78.50 788 SER A C 1
ATOM 6179 O O . SER A 1 788 ? 8.980 -5.126 4.378 1.00 78.50 788 SER A O 1
ATOM 6181 N N . GLY A 1 789 ? 6.949 -5.672 5.172 1.00 74.19 789 GLY A N 1
ATOM 6182 C CA . GLY A 1 789 ? 6.504 -4.304 5.463 1.00 74.19 789 GLY A CA 1
ATOM 6183 C C . GLY A 1 789 ? 6.925 -3.790 6.842 1.00 74.19 789 GLY A C 1
ATOM 6184 O O . GLY A 1 789 ? 6.212 -2.985 7.423 1.00 74.19 789 GLY A O 1
ATOM 6185 N N . ASP A 1 790 ? 7.986 -4.341 7.436 1.00 81.62 790 ASP A N 1
ATOM 6186 C CA . ASP A 1 790 ? 8.501 -3.899 8.738 1.00 81.62 790 ASP A CA 1
ATOM 6187 C C . ASP A 1 790 ? 9.279 -2.587 8.566 1.00 81.62 790 ASP A C 1
ATOM 6189 O O . ASP A 1 790 ? 10.188 -2.513 7.734 1.00 81.62 790 ASP A O 1
ATOM 6193 N N . ASN A 1 791 ? 8.975 -1.554 9.356 1.00 81.50 791 ASN A N 1
ATOM 6194 C CA . ASN A 1 791 ? 9.706 -0.286 9.283 1.00 81.50 791 ASN A CA 1
ATOM 6195 C C . ASN A 1 791 ? 11.223 -0.422 9.413 1.00 81.50 791 ASN A C 1
ATOM 6197 O O . ASN A 1 791 ? 11.952 0.333 8.777 1.00 81.50 791 ASN A O 1
ATOM 6201 N N . ARG A 1 792 ? 11.721 -1.402 10.171 1.00 82.62 792 ARG A N 1
ATOM 6202 C CA . ARG A 1 792 ? 13.164 -1.647 10.302 1.00 82.62 792 ARG A CA 1
ATOM 6203 C C . ARG A 1 792 ? 13.811 -2.066 8.991 1.00 82.62 792 ARG A C 1
ATOM 6205 O O . ARG A 1 792 ? 14.967 -1.719 8.753 1.00 82.62 792 ARG A O 1
ATOM 6212 N N . ASP A 1 793 ? 13.080 -2.792 8.152 1.00 83.25 793 ASP A N 1
ATOM 6213 C CA . ASP A 1 793 ? 13.565 -3.207 6.839 1.00 83.25 793 ASP A CA 1
ATOM 6214 C C . ASP A 1 793 ? 13.614 -1.994 5.897 1.00 83.25 793 ASP A C 1
ATOM 6216 O O . ASP A 1 793 ? 14.591 -1.824 5.163 1.00 83.25 793 ASP A O 1
ATOM 6220 N N . MET A 1 794 ? 12.636 -1.084 6.000 1.00 83.19 794 MET A N 1
ATOM 6221 C CA . MET A 1 794 ? 12.641 0.188 5.270 1.00 83.19 794 MET A CA 1
ATOM 6222 C C . MET A 1 794 ? 13.759 1.131 5.743 1.00 83.19 794 MET A C 1
ATOM 6224 O O . MET A 1 794 ? 14.477 1.693 4.917 1.00 83.19 794 MET A O 1
ATOM 6228 N N . GLU A 1 795 ? 13.974 1.274 7.054 1.00 84.31 795 GLU A N 1
ATOM 6229 C CA . GLU A 1 795 ? 15.089 2.051 7.615 1.00 84.31 795 GLU A CA 1
ATOM 6230 C C . GLU A 1 795 ? 16.441 1.490 7.162 1.00 84.31 795 GLU A C 1
ATOM 6232 O O . GLU A 1 795 ? 17.322 2.242 6.744 1.00 84.31 795 GLU A O 1
ATOM 6237 N N . ALA A 1 796 ? 16.603 0.164 7.193 1.00 84.31 796 ALA A N 1
ATOM 6238 C CA . ALA A 1 796 ? 17.818 -0.495 6.731 1.00 84.31 796 ALA A CA 1
ATOM 6239 C C . ALA A 1 796 ? 18.033 -0.316 5.219 1.00 84.31 796 ALA A C 1
ATOM 6241 O O . ALA A 1 796 ? 19.167 -0.085 4.791 1.00 84.31 796 ALA A O 1
ATOM 6242 N N . CYS A 1 797 ? 16.967 -0.371 4.415 1.00 82.94 797 CYS A N 1
ATOM 6243 C CA . CYS A 1 797 ? 17.016 -0.071 2.984 1.00 82.94 797 CYS A CA 1
ATOM 6244 C C . CYS A 1 797 ? 17.426 1.392 2.738 1.00 82.94 797 CYS A C 1
ATOM 6246 O O . CYS A 1 797 ? 18.357 1.658 1.978 1.00 82.94 797 CYS A O 1
ATOM 6248 N N . SER A 1 798 ? 16.800 2.343 3.439 1.00 83.00 798 SER A N 1
ATOM 6249 C CA . SER A 1 798 ? 17.118 3.772 3.341 1.00 83.00 798 SER A CA 1
ATOM 6250 C C . SER A 1 798 ? 18.552 4.084 3.770 1.00 83.00 798 SER A C 1
ATOM 6252 O O . SER A 1 798 ? 19.223 4.887 3.127 1.00 83.00 798 SER A O 1
ATOM 6254 N N . ALA A 1 799 ? 19.049 3.455 4.836 1.00 82.12 799 ALA A N 1
ATOM 6255 C CA . ALA A 1 799 ? 20.414 3.663 5.309 1.00 82.12 799 ALA A CA 1
ATOM 6256 C C . ALA A 1 799 ? 21.459 3.205 4.279 1.00 82.12 799 ALA A C 1
ATOM 6258 O O . ALA A 1 799 ? 22.518 3.821 4.160 1.00 82.12 799 ALA A O 1
ATOM 6259 N N . ARG A 1 800 ? 21.159 2.150 3.510 1.00 76.81 800 ARG A N 1
ATOM 6260 C CA . ARG A 1 800 ? 22.031 1.675 2.427 1.00 76.81 800 ARG A CA 1
ATOM 6261 C C . ARG A 1 800 ? 22.034 2.615 1.225 1.00 76.81 800 ARG A C 1
ATOM 6263 O O . ARG A 1 800 ? 23.098 2.820 0.653 1.00 76.81 800 ARG A O 1
ATOM 6270 N N . LEU A 1 801 ? 20.901 3.247 0.901 1.00 75.25 801 LEU A N 1
ATOM 6271 C CA . LEU A 1 801 ? 20.831 4.271 -0.152 1.00 75.25 801 LEU A CA 1
ATOM 6272 C C . LEU A 1 801 ? 21.782 5.447 0.118 1.00 75.25 801 LEU A C 1
ATOM 6274 O O . LEU A 1 801 ? 22.435 5.928 -0.800 1.00 75.25 801 LEU A O 1
ATOM 6278 N N . CYS A 1 802 ? 21.932 5.869 1.379 1.00 62.09 802 CYS A N 1
ATOM 6279 C CA . CYS A 1 802 ? 22.865 6.939 1.756 1.00 62.09 802 CYS A CA 1
ATOM 6280 C C . CYS A 1 802 ? 24.355 6.563 1.611 1.00 62.09 802 CYS A C 1
ATOM 6282 O O . CYS A 1 802 ? 25.209 7.438 1.745 1.00 62.09 802 CYS A O 1
ATOM 6284 N N . GLY A 1 803 ? 24.674 5.283 1.392 1.00 54.50 803 GLY A N 1
ATOM 6285 C CA . GLY A 1 803 ? 26.037 4.775 1.215 1.00 54.50 803 GLY A CA 1
ATOM 6286 C C . GLY A 1 803 ? 26.452 4.552 -0.242 1.00 54.50 803 GLY A C 1
ATOM 6287 O O . GLY A 1 803 ? 27.585 4.128 -0.470 1.00 54.50 803 GLY A O 1
ATOM 6288 N N . VAL A 1 804 ? 25.562 4.807 -1.208 1.00 53.94 804 VAL A N 1
ATOM 6289 C CA . VAL A 1 804 ? 25.858 4.670 -2.640 1.00 53.94 804 VAL A CA 1
ATOM 6290 C C . VAL A 1 804 ? 26.566 5.949 -3.123 1.00 53.94 804 VAL A C 1
ATOM 6292 O O . VAL A 1 804 ? 26.014 7.033 -2.923 1.00 53.94 804 VAL A O 1
ATOM 6295 N N . PRO A 1 805 ? 27.793 5.852 -3.673 1.00 40.62 805 PRO A N 1
ATOM 6296 C CA . PRO A 1 805 ? 28.600 7.007 -4.075 1.00 40.62 805 PRO A CA 1
ATOM 6297 C C . PRO A 1 805 ? 28.050 7.790 -5.272 1.00 40.62 805 PRO A C 1
ATOM 6299 O O . PRO A 1 805 ? 27.322 7.203 -6.108 1.00 40.62 805 PRO A O 1
#

pLDDT: mean 86.74, std 9.54, range [39.78, 98.31]

Solvent-accessible surface area (backbone atoms only — not comparable to full-atom values): 43234 Å² total; per-residue (Å²): 109,88,60,54,58,39,49,50,17,68,74,40,29,69,59,51,52,53,53,48,54,52,52,50,49,60,21,57,69,23,56,86,65,59,46,75,46,49,59,73,72,64,43,45,49,88,80,37,66,69,56,46,49,51,52,51,50,31,61,69,26,71,57,67,56,41,40,32,39,37,37,36,13,81,79,42,94,57,21,34,42,31,36,67,53,40,33,49,52,37,49,52,52,49,33,63,54,39,50,40,74,42,98,86,54,37,45,25,31,43,44,76,57,51,103,88,43,76,64,43,78,49,76,46,82,61,61,61,86,52,68,66,60,41,52,48,25,66,74,64,76,51,60,51,52,53,53,49,48,100,87,63,47,56,40,53,44,51,88,68,34,40,32,64,44,64,32,76,32,85,36,57,64,54,97,74,36,76,33,67,46,46,53,32,76,61,61,40,90,38,62,69,50,17,46,48,41,44,53,59,40,61,76,30,77,85,28,39,30,64,38,32,22,78,82,42,29,30,39,30,31,40,42,25,34,81,48,55,86,38,30,47,34,52,53,52,50,52,50,66,76,48,68,84,57,57,80,62,54,40,78,29,58,30,33,68,38,32,48,36,33,47,48,43,55,50,50,53,53,44,47,71,47,49,36,57,48,50,52,48,51,52,49,52,52,45,39,70,74,65,71,38,70,82,68,44,53,56,29,50,47,36,15,53,49,18,37,44,45,23,52,15,48,41,29,62,72,68,47,63,46,28,78,69,44,58,45,44,48,61,62,42,33,64,63,27,26,52,60,32,50,54,56,50,51,48,35,65,70,45,30,81,79,60,78,37,72,71,60,27,48,52,51,42,48,70,65,46,47,62,64,51,49,51,57,45,49,54,50,27,50,63,27,40,56,34,54,77,48,84,33,53,57,51,18,54,31,18,44,34,49,20,48,19,46,54,46,16,53,53,36,43,52,27,50,49,53,14,44,50,71,74,72,54,52,71,69,60,62,69,65,53,78,81,82,71,96,77,55,71,71,61,52,50,53,51,48,50,53,50,50,51,51,54,48,51,65,76,40,40,71,60,52,50,52,50,50,51,50,51,50,53,53,47,53,55,52,59,73,67,68,75,88,75,78,34,68,57,74,74,49,56,85,84,34,67,51,36,45,28,45,56,55,48,33,70,50,30,18,30,77,33,80,46,81,51,72,51,71,70,81,77,71,98,61,74,64,54,68,62,51,47,52,51,52,44,55,51,48,52,70,70,33,44,89,82,40,52,69,60,42,52,54,52,46,52,52,50,50,54,48,42,64,62,49,76,74,50,98,67,79,78,56,66,67,55,51,52,57,50,36,56,50,18,48,56,51,32,60,72,72,38,47,35,46,53,54,48,38,54,57,54,72,71,54,73,38,92,76,35,33,85,75,45,48,64,63,67,49,51,85,49,48,86,76,23,66,72,51,58,62,51,53,52,57,64,50,65,79,50,81,85,44,49,21,59,66,37,48,51,53,52,43,51,54,32,46,62,59,58,72,68,36,44,38,62,47,47,54,50,47,52,37,46,76,66,44,38,60,72,36,30,38,72,51,45,51,51,52,49,57,48,46,52,57,46,40,75,66,75,57,31,54,35,69,49,41,55,56,57,56,48,15,52,50,38,21,32,39,64,52,62,85,69,68,88,88,63,54,72,67,57,50,48,51,37,49,55,54,35,58,67,34,57,36,78,45,91,40,24,54,56,36,47,54,50,48,57,58,57,58,65,34,86,58,58,56,64,63,36,51,18,28,38,97,76,26,48,33,40,35,33,41,36,18,21,60,55,63,38,58,65,55,50,51,54,52,53,58,52,61,76,68,62,132

Foldseek 3Di:
DLCPLLVCCQVCLVVLVVVLVVVLVLLVVLLLLAFADLDVLLLFDPPDPVSVVVVVLCVQQVDFFWWKKKWFFPPDPLACLDLVNLQLLLQLLQQLLQWAADPVRFTWGWDPADPPGHIDTDTDDLQDPDPVLNVLCVSHVNHLRPQADPVRHGQWPSLPKDAQCRDWFWFFDDFQATDTDRLPVDRDPDSVNSVVSVVSQCLFQVRDQPQAFVVSGMGMMITGGPDLLCSCSVVSVSCVSCVPPDVSTDIAIAGPSNLSNVVRSVLSVCLVPVLVVLLVVQLVVVCVVVVDPLLSVLLSVLLVSLLSSLVSVCSVVVHHHYSLLSCLSNVRSVLLSPLSVQLSVQLLVCCLVPVDLSVSSSVSSVPCVVVLVVVLVVQLVVLCVLCPDSRVVSNSSSNSSSSSSVSSSSCSSNVSSSSCSPRVDSVVSVPRPPDDPDDVVVVVVVVVVVVVVVVCVVCVVVVVVVVVVVVVVVVVVVVPDDDWDFSLVVDDCPDSRVVSLLVSLVRHQFSDKDKDKDFDDDDPDAPLPVLLVVLLVVLCVQPCVPPVPLSVVLNVLSVVLSVVPNPDDDHDCPVVLVVSLVSLVVSCCVQLVLLVVQLVQLVPDQQPFFALVVSLVSCPVCDVVNPCVSVVLNVVLVVPRPDGGPRSSVSSNVVSVVRNVSRSNVSSVLSVLQVPPALLLFQVNLVVVVVVQVLLCVPVFFSHKDALSSLLLSLQLNSPQDDQDPPDDPVSVVVSVVVSVVSSGRDPGSVSSVSSVVSVCVHPSNSPNSSAARPSRRMGMMMTHGSDPTVVSVVVSVVVVVVDD

Sequence (805 aa):
MKLTLTNISLKYPKLIIVAILAIMLGFLMQFPKVQFDNDPENMLSSQEPVRIFHHEIKQAYALYDFVIVGVVNEENPAGVFNVDTLGRLHRLTQQLINVQRSDSGLPVVVVPATATAAEQRIELDLTPTKKWEYWLGKIFSHEANALFDEQGHSVIIGHEMMAPSVVDNIKQSEMGSLKIEYLMENPPQTAAQALQIRDDAMNNPLYQGTLVSEDEKAACLYIPIVAKPYSYNVARLVRALTADWPAQDQVLITGLPVAEDTFGVEMLLQMATSAPLAGLAIFLLLFMFFRNLSLIMAPMFVAMFSVISAMGLLIGLGYDVHIMSSMIAIFLMPIAVADAVHILSEFFDSYSRFNNKAETIRYVIGHLFKPMLYTSLTTIAGFASLAFTPIPPVQVFGLHVAFGVAVAWLLSMTLIPAYIMLFVSKQRLAKLPLKKQTNSAAAESLSLLARMGNLSQKWSGTILIIALILVGISAYGISQIKVNDNPVKWFTTDHEIRVADDILNHHFGGTYTAYLTFEEVRPQACDCEKKSHLIEAQARKRFTAHSPKETEEFIAKLHQLSDQRAKLAGCDVSECFYQLLQEADRLDQKILAGWNLLADEINYLDPADLTTTTLPIRLQTVASDVGDELPLLLAQLSAQHELVGEPLQDAALTICETHLNQSYRSFVVEMQAEVTAPPFKQPKMLRYIEDLQEHLQQSGLVGKTTSVVDALKKANFELNYAEAPAGVNALVLESYAARNRTHYAVPENAAAVGQVFVQLEGMKKKDSLFHMVTRDYRKVNIWIQLKSGDNRDMEACSARLCGVP

Nearest PDB structures (foldseek):
  5khs-assembly1_A  TM=5.225E-01  e=1.275E-10  Burkholderia multivorans
  5khn-assembly1_A  TM=5.065E-01  e=2.761E-09  Burkholderia multivorans
  5khn-assembly1_B  TM=5.236E-01  e=1.845E-08  Burkholderia multivorans
  8v0g-assembly1_A  TM=3.969E-01  e=1.923E-09  Plasmodium falciparum 3D7
  6baj-assembly1_B  TM=4.436E-01  e=7.871E-07  Escherichia coli K-12

Secondary structure (DSSP, 8-state):
-TTHHHHHHHH-HHHHHHHHHHHHHHHHTTGGG--B---GGGGS-TT-HHHHHHHHHHHHTT--EEEEEEEE-SSSTTTT-SHHHHHHHHHHHHHHHTEEE-TTS-EEEEEPPBTTB--EEEE-----SSHHHHHHHHHTT--TT--B-TTS-BSB-GGG-BSTTTSEEEEE-STT-EEEEETTSS--SSHHHHHHHHHHHHT-TTTBTTTB-TTSSEEEEEEEESSGGGHHHHHHHHHHHHTTS-TTSEEEEE-HHHHHHHHHHHHHHHHHHHHHHHHHHHHHHHHHHH--HHHHHHHHHHHHHHHHHHHHHHHHTT--B-HHHHTHHHHHHHHHHHHHHHHHHHHHHHHHHH--HHHHHHHHHHHHHHHHHHHHHHHHHHHHGGGGSS-HHHHHHHHHHHHHHHHHHHHHHHHHHHHHHHHS-HHHHHTS-------HHHHHHHHHHHHHHHHHHHTHHHHHHHHHHHHHHHHHHHHT------SGGGS-TTSHHHHHHHHHHHHSS-SEEEEEEEE----SS--HHHHHHHHHHHHHHHHTTT-HHHHHHHHHHHHHHHHHHTTSSS---HHHHHHHHHHHHHHHHHHTHHHHHHHHHHHTS-GGG--TTTHHHHGGGTTTTSTTHHHHHHHHHTT-TT--SHHHHHHHHHHHHHHHTT-HHHHHHHHHHHHHS-GGGSHHHHHHHHHHHHHHHTTSSEEEEE-HHHHHHHHHHHHT--PPPTT--HHHHHHHHHHHHHHSS--SSHHHHHHHHHHHTT-SSTTTGGGTB-TTSSEEEEEEEES---HHHHHHHHHHHTT--

Mean predicted aligned error: 11.2 Å

Radius of gyration: 40.24 Å; Cα contacts (8 Å, |Δi|>4): 1074; chains: 1; bounding box: 83×66×128 Å